Protein AF-A0A2B4RH38-F1 (afdb_monomer)

Nearest PDB structures (foldseek):
  4hkq-assembly1_A  TM=5.814E-01  e=1.220E-14  Xenotropic MuLV-related virus VP62
  4ol8-assembly1_A  TM=5.987E-01  e=1.628E-13  Saccharomyces cerevisiae
  4ol8-assembly2_E  TM=6.046E-01  e=6.753E-13  Saccharomyces cerevisiae
  6oun-assembly1_A  TM=4.921E-01  e=3.209E-11  Human immunodeficiency virus type 1 BH10
  1pvp-assembly1_A-2  TM=5.878E-01  e=5.725E-06  Punavirus P1

InterPro domains:
  IPR000477 Reverse transcriptase domain [PF00078] (23-155)
  IPR000477 Reverse transcriptase domain [PS50878] (1-155)
  IPR011010 DNA breaking-rejoining enzyme, catalytic core [SSF56349] (551-700)
  IPR013762 Integrase-like, catalytic domain superfamily [G3DSA:1.10.443.10] (533-705)
  IPR036397 Ribonuclease H superfamily [G3DSA:3.30.420.10] (269-385)
  IPR043128 Reverse transcriptase/Diguanylate cyclase domain [G3DSA:3.30.70.270] (24-152)
  IPR043502 DNA/RNA polymerase superfamily [SSF56672] (2-373)
  IPR052055 Hepadnavirus polymerase/reverse transcriptase [PTHR33050] (3-422)

Mean predicted aligned error: 22.59 Å

Sequence (936 aa):
MTLNLKGSNTFASYHHFKMDTFQTAIKLIRPGCLMASVDLKDAYYSISIATEDRKYLMFTWQGSYYQFTCLPNGLSCAPRIFTKILKPIYGHLRTLGHTCMGHIDDSLLIAQSYSECAANINDTVDLFTKLGFKAHPEKSILTPTHEIEFVGFIINSLSMSVRLSAVKAAKVHEACKNILNRKHITVRGVAQVIGLLVSSPPAVHYGELYFRKLEVNKTNALRKNRGHFDAEMTLSEESKSELLWWRSNVNHAQRSLVLRKPHLFLTMDATLLGWGAVSNGKETGGQWSSEEQSFHINYLEMKAILLGLQSLCRDAHDTHICIESDNTTAVSYLNAMGGVKSEHCHNMAIQIWELCVSKNIWISARHIPGSQNTQVDTASRLFKDSVEWSLSTEVFQSILTHWEPFHIDMFASRLDYKVKERMYEAKLQKSSCVPGQILSSSSTNLISRPGSNCCEWKVNPYDPPLNKVLDFLTSLYDKGRTYDAINTAKSAVSAITEPKNGLTLGNQPLISRFMKGIFRNRSPCPCYESTCDVQVVLSYLSSFASPSQLDLRNLTHKLAVLIALVSAQRTQSIHLLDLQFMKPSNDTVKFVIPTHIKRSRPGYKTPTIILKAYPTDPGLCVINHLNEYLKKTRSLRGEENKLFVSYVQPHRGISKDTIARWIPTVMLKAGLDITKFKPHSTRLAATSKATQACVPIQDILKQAVLFHHHCIRDPIRLLAHGYISANFVFHQFELAGNYSTNKPEVFEVSAVTEPNLPRNRLRVSTGREDDKNSAENTGLTQVPAPSDFGAFLEGIQNTLPDLSQATKNQMAAFQSLHNDILIGTGQYDDNQEESTENPNTVDTACVVSALFNTSTSGDGTIPHDQESSDTEPTVDLLDSLTQAFISSEKKSPAIATKIADLVDNIIKIIKFKFIPRSFYKNIQLCLARNIKSKIK

Foldseek 3Di:
DADPCVPVQVVPDDDDDDAQDVVNVLVLFAAQKWKWKWFWPPQQLLAFDDPVCQVSQWDDDPNDIDTRRTGHDPRNCSQVVQRVVCVVVVVVLVVVVWDWHDGRRMIMTIDNDQVSRLVSLVSSCVSCVVVVIDTDVVQIGNHIDQWDDDPQWIAHNNQQKIAGHPVLLVVLLVLLVVVLPDPWDFLLSLVVNLVSLVVGCVFAPVSLLQCQQSVLQSVVVCVVVVNDRRDTGDHDPSNNVSSVVSNVRRNPTMDHSPPADAPKEKEKDADLFKIKIDIPRDIAMAGDAPVRSPDDRLLRRLVNLVVSCVPVVVVPALGEYEYEYQPPSLQVQLQSLAHNPDPSSRVSSVSSVVVCVVRNYHYHYDHDHVVVRVVTVCRGPDHPVVQQDADDLVVVVVVVVVDPDDAEAESHDPRHDDHDHYVVCVSVDDPDDDDDDDDDDDDDDPPPDPPVLCVVVVADLQAGDLVSLVVVLVVCVVVVDALVVSLVVLVVSQVRYDADPNHGSCRPPVNVVSSVVRCVVHPDDDLAPDADACVLLVVLQLPDDALLPDQLLNLLLLLLLLLCLQLLEALVVLLQFWQVQWDDDDFKIKGFRPDDDPLDDPPDDTDMAMAGADPVRSSSGSVSSLVSSCVVCVVLQVPAGTSAFDSDPNGHRDDSVVSQVSNVVSCVVSVDDCVNPGSNSSSLNSLQLQVVLVNDVVVSCSSNVHDDPVSYPDPDDDDDDDDDDDPGRPVSPVVVPPDDDDDDDDDDDDDDDDDDDDDDDDDDDDDDDDDDDDDDDDDDDDDDDDPCVVVVVVVVVVCVVVVVVVVVVVVVVVVVLVVVVVVVPDDDDDDDDDDDDDPPPDPVVVVVVVVVVVPPDPDDDDDDDDDDDDDDPPPVVVVVVVVVVVVPPPDDPVSVVSVVVVVVVVVVVVVPDDDDPVVVVVVCVVVVVVVVVVVD

pLDDT: mean 70.45, std 25.57, range [20.47, 98.31]

Solvent-accessible surface area (backbone atoms only — not comparable to full-atom values): 56267 Å² total; per-residue (Å²): 139,83,60,88,34,73,70,60,42,77,74,51,76,85,71,94,78,86,76,61,46,72,76,54,53,60,73,71,64,45,82,59,24,29,33,34,32,46,29,38,47,63,48,52,58,69,40,74,48,60,78,89,56,24,74,78,49,53,48,76,56,98,90,43,81,47,63,46,61,29,42,58,75,67,46,76,54,45,66,56,54,51,48,60,64,49,49,60,54,49,49,52,43,42,74,77,69,39,49,61,50,53,48,84,44,44,30,47,38,45,25,76,45,69,68,54,29,51,49,43,50,49,56,49,54,52,50,38,47,76,70,69,46,45,73,27,74,95,73,23,41,84,63,71,31,47,63,47,79,56,99,63,28,29,41,29,20,74,80,30,33,23,25,50,27,71,71,52,24,51,51,47,33,52,46,36,52,55,56,75,72,42,93,77,43,33,38,46,58,55,51,53,43,49,55,48,57,72,73,38,43,85,11,27,59,73,45,57,56,49,49,44,58,44,53,46,46,45,50,53,41,28,61,75,48,78,64,44,43,83,40,75,53,77,77,54,73,66,32,50,49,23,40,50,50,47,49,73,39,47,86,76,31,51,22,73,67,69,80,71,70,59,81,43,54,40,38,39,29,54,52,76,60,12,20,4,18,35,39,91,92,43,77,47,62,46,73,47,45,79,73,60,46,72,52,59,63,66,42,46,40,44,46,22,50,43,52,33,43,63,64,78,42,55,89,60,53,76,40,32,38,35,36,39,28,56,49,60,64,40,31,49,26,57,66,49,38,19,57,82,87,42,67,67,45,19,56,47,29,44,55,44,48,52,56,28,56,77,34,51,34,46,77,47,50,42,77,42,63,65,90,78,41,56,74,21,54,48,35,20,67,62,73,69,71,91,63,70,81,56,76,55,68,68,59,48,51,59,45,51,76,77,41,80,80,74,65,65,24,77,76,34,52,97,78,47,54,86,38,92,42,33,52,66,42,66,82,73,66,85,93,82,79,80,94,83,85,91,83,89,86,89,82,93,69,90,85,66,64,74,59,56,59,22,61,76,66,74,43,53,76,49,68,59,57,70,65,61,55,48,54,52,57,46,54,41,48,75,70,70,52,51,49,67,60,50,52,47,51,42,49,54,54,32,72,59,30,68,59,58,94,90,33,42,54,59,65,32,70,65,54,45,51,49,53,53,48,46,39,71,80,42,60,80,76,71,98,56,97,66,76,65,70,60,60,53,48,48,59,51,50,48,75,46,71,57,64,88,76,43,54,69,62,59,46,49,48,51,42,56,42,42,50,33,45,62,38,26,48,52,51,68,59,63,50,54,37,34,54,89,40,48,47,79,51,98,60,36,40,36,35,51,35,92,68,86,51,105,80,65,57,94,95,60,79,75,59,66,52,71,48,56,54,39,83,93,43,67,58,70,15,51,44,57,40,48,52,46,50,51,62,73,40,62,86,58,31,83,88,53,49,42,64,58,51,40,84,52,88,76,37,46,62,53,55,46,68,55,52,49,49,45,45,43,53,51,38,43,75,41,72,44,64,56,89,83,46,50,68,70,44,53,26,56,23,38,53,50,52,30,53,76,56,70,47,59,63,70,57,53,27,65,60,45,73,50,92,60,74,88,82,50,88,77,87,86,69,88,92,77,90,80,91,84,84,91,62,79,62,66,66,57,55,68,74,70,72,77,76,78,92,80,84,88,88,88,84,89,84,80,90,84,86,88,84,83,90,84,89,89,86,89,86,89,86,93,80,89,83,85,91,91,84,92,82,84,91,83,88,81,92,81,83,87,72,91,72,60,59,60,62,51,52,53,54,49,62,71,44,47,63,60,51,54,50,52,50,52,55,48,51,54,53,52,51,52,52,52,53,56,56,58,62,74,72,72,86,81,82,90,83,90,84,84,88,77,92,73,101,74,81,75,62,62,67,57,58,55,50,59,60,51,64,79,74,69,83,88,76,92,82,89,82,83,89,85,91,81,83,93,79,82,83,72,60,62,62,55,53,53,54,47,54,61,51,67,72,42,80,85,56,62,71,71,56,59,51,56,50,50,54,52,53,54,48,52,55,49,58,69,70,70,63,95,70,66,75,74,59,57,55,54,55,51,55,51,53,58,45,57,55,57,66,74,76,102

Structure (mmCIF, N/CA/C/O backbone):
data_AF-A0A2B4RH38-F1
#
_entry.id   AF-A0A2B4RH38-F1
#
loop_
_atom_site.group_PDB
_atom_site.id
_atom_site.type_symbol
_atom_site.label_atom_id
_atom_site.label_alt_id
_atom_site.label_comp_id
_atom_site.label_asym_id
_atom_site.label_entity_id
_atom_site.label_seq_id
_atom_site.pdbx_PDB_ins_code
_atom_site.Cartn_x
_atom_site.Cartn_y
_atom_site.Cartn_z
_atom_site.occupancy
_atom_site.B_iso_or_equiv
_atom_site.auth_seq_id
_atom_site.auth_comp_id
_atom_site.auth_asym_id
_atom_site.auth_atom_id
_atom_site.pdbx_PDB_model_num
ATOM 1 N N . MET A 1 1 ? 14.501 -17.212 -34.154 1.00 63.09 1 MET A N 1
ATOM 2 C CA . MET A 1 1 ? 14.781 -18.597 -33.708 1.00 63.09 1 MET A CA 1
ATOM 3 C C . MET A 1 1 ? 14.982 -18.579 -32.200 1.00 63.09 1 MET A C 1
ATOM 5 O O . MET A 1 1 ? 15.716 -17.717 -31.736 1.00 63.09 1 MET A O 1
ATOM 9 N N . THR A 1 2 ? 14.351 -19.484 -31.448 1.00 64.50 2 THR A N 1
ATOM 10 C CA . THR A 1 2 ? 14.460 -19.529 -29.977 1.00 64.50 2 THR A CA 1
ATOM 11 C C . THR A 1 2 ? 15.023 -20.877 -29.553 1.00 64.50 2 THR A C 1
ATOM 13 O O . THR A 1 2 ? 14.398 -21.902 -29.814 1.00 64.50 2 THR A O 1
ATOM 16 N N . LEU A 1 3 ? 16.197 -20.887 -28.918 1.00 80.25 3 LEU A N 1
ATOM 17 C CA . LEU A 1 3 ? 16.844 -22.122 -28.479 1.00 80.25 3 LEU A CA 1
ATOM 18 C C . LEU A 1 3 ? 16.365 -22.519 -27.074 1.00 80.25 3 LEU A C 1
ATOM 20 O O . LEU A 1 3 ? 16.267 -21.676 -26.182 1.00 80.25 3 LEU A O 1
ATOM 24 N N . ASN A 1 4 ? 16.093 -23.807 -26.844 1.00 84.06 4 ASN A N 1
ATOM 25 C CA . ASN A 1 4 ? 15.709 -24.301 -25.520 1.00 84.06 4 ASN A CA 1
ATOM 26 C C . ASN A 1 4 ? 16.943 -24.507 -24.624 1.00 84.06 4 ASN A C 1
ATOM 28 O O . ASN A 1 4 ? 17.390 -25.627 -24.400 1.00 84.06 4 ASN A O 1
ATOM 32 N N . LEU A 1 5 ? 17.471 -23.413 -24.076 1.00 87.94 5 LEU A N 1
ATOM 33 C CA . LEU A 1 5 ? 18.654 -23.413 -23.207 1.00 87.94 5 LEU A CA 1
ATOM 34 C C . LEU A 1 5 ? 18.380 -23.855 -21.756 1.00 87.94 5 LEU A C 1
ATOM 36 O O . LEU A 1 5 ? 19.245 -23.688 -20.903 1.00 87.94 5 LEU A O 1
ATOM 40 N N . LYS A 1 6 ? 17.210 -24.431 -21.431 1.00 86.19 6 LYS A N 1
ATOM 41 C CA . LYS A 1 6 ? 16.868 -24.823 -20.046 1.00 86.19 6 LYS A CA 1
ATOM 42 C C . LYS A 1 6 ? 17.888 -25.776 -19.412 1.00 86.19 6 LYS A C 1
ATOM 44 O O . LYS A 1 6 ? 18.183 -25.608 -18.236 1.00 86.19 6 LYS A O 1
ATOM 49 N N . GLY A 1 7 ? 18.411 -26.732 -20.185 1.00 84.88 7 GLY A N 1
ATOM 50 C CA . GLY A 1 7 ? 19.472 -27.639 -19.735 1.00 84.88 7 GLY A CA 1
ATOM 51 C C . GLY A 1 7 ? 20.796 -26.904 -19.533 1.00 84.88 7 GLY A C 1
ATOM 52 O O . GLY A 1 7 ? 21.316 -26.869 -18.429 1.00 84.88 7 GLY A O 1
ATOM 53 N N . SER A 1 8 ? 21.306 -26.227 -20.564 1.00 85.19 8 SER A N 1
ATOM 54 C CA . SER A 1 8 ? 22.574 -25.481 -20.485 1.00 85.19 8 SER A CA 1
ATOM 55 C C . SER A 1 8 ? 22.582 -24.418 -19.374 1.00 85.19 8 SER A C 1
ATOM 57 O O . SER A 1 8 ? 23.600 -24.200 -18.719 1.00 85.19 8 SER A O 1
ATOM 59 N N . ASN A 1 9 ? 21.432 -23.792 -19.102 1.00 90.44 9 ASN A N 1
ATOM 60 C CA . ASN A 1 9 ? 21.273 -22.776 -18.064 1.00 90.44 9 ASN A CA 1
ATOM 61 C C . ASN A 1 9 ? 21.484 -23.298 -16.630 1.00 90.44 9 ASN A C 1
ATOM 63 O O . ASN A 1 9 ? 21.669 -22.462 -15.749 1.00 90.44 9 ASN A O 1
ATOM 67 N N . THR A 1 10 ? 21.483 -24.615 -16.368 1.00 89.62 10 THR A N 1
ATOM 68 C CA . THR A 1 10 ? 21.840 -25.148 -15.035 1.00 89.62 10 THR A CA 1
ATOM 69 C C . THR A 1 10 ? 23.343 -25.100 -14.763 1.00 89.62 10 THR A C 1
ATOM 71 O O . THR A 1 10 ? 23.747 -25.142 -13.606 1.00 89.62 10 THR A O 1
ATOM 74 N N . PHE A 1 11 ? 24.165 -24.997 -15.811 1.00 88.12 11 PHE A N 1
ATOM 75 C CA . PHE A 1 11 ? 25.626 -24.894 -15.724 1.00 88.12 11 PHE A CA 1
ATOM 76 C C . PHE A 1 11 ? 26.123 -23.444 -15.848 1.00 88.12 11 PHE A C 1
ATOM 78 O O . PHE A 1 11 ? 27.239 -23.126 -15.445 1.00 88.12 11 PHE A O 1
ATOM 85 N N . ALA A 1 12 ? 25.292 -22.543 -16.378 1.00 86.31 12 ALA A N 1
ATOM 86 C CA . ALA A 1 12 ? 25.598 -21.121 -16.465 1.00 86.31 12 ALA A CA 1
ATOM 87 C C . ALA A 1 12 ? 25.509 -20.451 -15.080 1.00 86.31 12 ALA A C 1
ATOM 89 O O . ALA A 1 12 ? 24.447 -20.417 -14.457 1.00 86.31 12 ALA A O 1
ATOM 90 N N . SER A 1 13 ? 26.622 -19.880 -14.607 1.00 84.81 13 SER A N 1
ATOM 91 C CA . SER A 1 13 ? 26.714 -19.313 -13.257 1.00 84.81 13 SER A CA 1
ATOM 92 C C . SER A 1 13 ? 25.780 -18.110 -13.050 1.00 84.81 13 SER A C 1
ATOM 94 O O . SER A 1 13 ? 25.983 -17.018 -13.601 1.00 84.81 13 SER A O 1
ATOM 96 N N . TYR A 1 14 ? 24.751 -18.300 -12.219 1.00 86.75 14 TYR A N 1
ATOM 97 C CA . TYR A 1 14 ? 23.811 -17.246 -11.854 1.00 86.75 14 TYR A CA 1
ATOM 98 C C . TYR A 1 14 ? 24.455 -16.241 -10.896 1.00 86.75 14 TYR A C 1
ATOM 100 O O . TYR A 1 14 ? 24.855 -16.566 -9.781 1.00 86.75 14 TYR A O 1
ATOM 108 N N . HIS A 1 15 ? 24.473 -14.980 -11.316 1.00 89.19 15 HIS A N 1
ATOM 109 C CA . HIS A 1 15 ? 24.967 -13.866 -10.523 1.00 89.19 15 HIS A CA 1
ATOM 110 C C . HIS A 1 15 ? 23.851 -12.837 -10.352 1.00 89.19 15 HIS A C 1
ATOM 112 O O . HIS A 1 15 ? 23.336 -12.312 -11.343 1.00 89.19 15 HIS A O 1
ATOM 118 N N . HIS A 1 16 ? 23.512 -12.493 -9.108 1.00 89.19 16 HIS A N 1
ATOM 119 C CA . HIS A 1 16 ? 22.522 -11.452 -8.847 1.00 89.19 16 HIS A CA 1
ATOM 120 C C . HIS A 1 16 ? 22.969 -10.094 -9.419 1.00 89.19 16 HIS A C 1
ATOM 122 O O . HIS A 1 16 ? 24.132 -9.694 -9.317 1.00 89.19 16 HIS A O 1
ATOM 128 N N . PHE A 1 17 ? 22.031 -9.369 -10.023 1.00 89.81 17 PHE A N 1
ATOM 129 C CA . PHE A 1 17 ? 22.244 -8.030 -10.557 1.00 89.81 17 PHE A CA 1
ATOM 130 C C . PHE A 1 17 ? 20.929 -7.244 -10.549 1.00 89.81 17 PHE A C 1
ATOM 132 O O . PHE A 1 17 ? 19.845 -7.821 -10.567 1.00 89.81 17 PHE A O 1
ATOM 139 N N . LYS A 1 18 ? 21.032 -5.911 -10.531 1.00 87.69 18 LYS A N 1
ATOM 140 C CA . LYS A 1 18 ? 19.884 -5.002 -10.627 1.00 87.69 18 LYS A CA 1
ATOM 141 C C . LYS A 1 18 ? 19.840 -4.370 -12.017 1.00 87.69 18 LYS A C 1
ATOM 143 O O . LYS A 1 18 ? 20.806 -3.707 -12.414 1.00 87.69 18 LYS A O 1
ATOM 148 N N . MET A 1 19 ? 18.737 -4.582 -12.725 1.00 88.94 19 MET A N 1
ATOM 149 C CA . MET A 1 19 ? 18.365 -3.845 -13.936 1.00 88.94 19 MET A CA 1
ATOM 150 C C . MET A 1 19 ? 17.649 -2.553 -13.552 1.00 88.94 19 MET A C 1
ATOM 152 O O . MET A 1 19 ? 17.048 -2.478 -12.478 1.00 88.94 19 MET A O 1
ATOM 156 N N . ASP A 1 20 ? 17.689 -1.561 -14.435 1.00 89.12 20 ASP A N 1
ATOM 157 C CA . ASP A 1 20 ? 16.725 -0.470 -14.372 1.00 89.12 20 ASP A CA 1
ATOM 158 C C . ASP A 1 20 ? 15.338 -0.997 -14.762 1.00 89.12 20 ASP A C 1
ATOM 160 O O . ASP A 1 20 ? 15.205 -1.962 -15.517 1.00 89.12 20 ASP A O 1
ATOM 164 N N . THR A 1 21 ? 14.293 -0.418 -14.178 1.00 90.50 21 THR A N 1
ATOM 165 C CA . THR A 1 21 ? 12.917 -0.934 -14.259 1.00 90.50 21 THR A CA 1
ATOM 166 C C . THR A 1 21 ? 11.968 0.149 -14.745 1.00 90.50 21 THR A C 1
ATOM 168 O O . THR A 1 21 ? 12.302 1.334 -14.722 1.00 90.50 21 THR A O 1
ATOM 171 N N . PHE A 1 22 ? 10.742 -0.225 -15.100 1.00 91.25 22 PHE A N 1
ATOM 172 C CA . PHE A 1 22 ? 9.699 0.751 -15.406 1.00 91.25 22 PHE A CA 1
ATOM 173 C C . PHE A 1 22 ? 9.416 1.710 -14.223 1.00 91.25 22 PHE A C 1
ATOM 175 O O . PHE A 1 22 ? 9.208 2.905 -14.418 1.00 91.25 22 PHE A O 1
ATOM 182 N N . GLN A 1 23 ? 9.535 1.241 -12.974 1.00 89.38 23 GLN A N 1
ATOM 183 C CA . GLN A 1 23 ? 9.500 2.101 -11.782 1.00 89.38 23 GLN A CA 1
ATOM 184 C C . GLN A 1 23 ? 10.708 3.048 -11.666 1.00 89.38 23 GLN A C 1
ATOM 186 O O . GLN A 1 23 ? 10.610 4.057 -10.968 1.00 89.38 23 GLN A O 1
ATOM 191 N N . THR A 1 24 ? 11.842 2.749 -12.310 1.00 90.25 24 THR A N 1
ATOM 192 C CA . THR A 1 24 ? 12.946 3.710 -12.471 1.00 90.25 24 THR A CA 1
ATOM 193 C C . THR A 1 24 ? 12.551 4.785 -13.484 1.00 90.25 24 THR A C 1
ATOM 195 O O . THR A 1 24 ? 12.683 5.964 -13.171 1.00 90.25 24 THR A O 1
ATOM 198 N N . ALA A 1 25 ? 11.991 4.392 -14.636 1.00 92.56 25 ALA A N 1
ATOM 199 C CA . ALA A 1 25 ? 11.556 5.314 -15.691 1.00 92.56 25 ALA A CA 1
ATOM 200 C C . ALA A 1 25 ? 10.551 6.350 -15.180 1.00 92.56 25 ALA A C 1
ATOM 202 O O . ALA A 1 25 ? 10.791 7.547 -15.313 1.00 92.56 25 ALA A O 1
ATOM 203 N N . ILE A 1 26 ? 9.495 5.902 -14.490 1.00 91.88 26 ILE A N 1
ATOM 204 C CA . ILE A 1 26 ? 8.475 6.778 -13.890 1.00 91.88 26 ILE A CA 1
ATOM 205 C C . ILE A 1 26 ? 9.091 7.890 -13.021 1.00 91.88 26 ILE A C 1
ATOM 207 O O . ILE A 1 26 ? 8.614 9.020 -13.049 1.00 91.88 26 ILE A O 1
ATOM 211 N N . LYS A 1 27 ? 10.157 7.599 -12.263 1.00 91.31 27 LYS A N 1
ATOM 212 C CA . LYS A 1 27 ? 10.801 8.574 -11.361 1.00 91.31 27 LYS A CA 1
ATOM 213 C C . LYS A 1 27 ? 11.591 9.664 -12.090 1.00 91.31 27 LYS A C 1
ATOM 215 O O . LYS A 1 27 ? 11.945 10.657 -11.459 1.00 91.31 27 LYS A O 1
ATOM 220 N N . LEU A 1 28 ? 11.899 9.470 -13.372 1.00 92.75 28 LEU A N 1
ATOM 221 C CA . LEU A 1 28 ? 12.581 10.457 -14.209 1.00 92.75 28 LEU A CA 1
ATOM 222 C C . LEU A 1 28 ? 11.594 11.384 -14.939 1.00 92.75 28 LEU A C 1
ATOM 224 O O . LEU A 1 28 ? 11.983 12.483 -15.333 1.00 92.75 28 LEU A O 1
ATOM 228 N N . ILE A 1 29 ? 10.332 10.965 -15.102 1.00 94.81 29 ILE A N 1
ATOM 229 C CA . ILE A 1 29 ? 9.295 11.739 -15.797 1.00 94.81 29 ILE A CA 1
ATOM 230 C C . ILE A 1 29 ? 8.961 13.008 -15.009 1.00 94.81 29 ILE A C 1
ATOM 232 O O . ILE A 1 29 ? 8.762 12.977 -13.792 1.00 94.81 29 ILE A O 1
ATOM 236 N N . ARG A 1 30 ? 8.862 14.135 -15.718 1.00 93.88 30 ARG A N 1
ATOM 237 C CA . ARG A 1 30 ? 8.440 15.432 -15.172 1.00 93.88 30 ARG A CA 1
ATOM 238 C C . ARG A 1 30 ? 7.243 15.967 -15.965 1.00 93.88 30 ARG A C 1
ATOM 240 O O . ARG A 1 30 ? 7.146 15.658 -17.152 1.00 93.88 30 ARG A O 1
ATOM 247 N N . PRO A 1 31 ? 6.362 16.784 -15.356 1.00 95.19 31 PRO A N 1
ATOM 248 C CA . PRO A 1 31 ? 5.255 17.408 -16.075 1.00 95.19 31 PRO A CA 1
ATOM 249 C C . PRO A 1 31 ? 5.747 18.143 -17.325 1.00 95.19 31 PRO A C 1
ATOM 251 O O . PRO A 1 31 ? 6.693 18.923 -17.247 1.00 95.19 31 PRO A O 1
ATOM 254 N N . GLY A 1 32 ? 5.134 17.857 -18.473 1.00 96.12 32 GLY A N 1
ATOM 255 C CA . GLY A 1 32 ? 5.470 18.473 -19.758 1.00 96.12 32 GLY A CA 1
ATOM 256 C C . GLY A 1 32 ? 6.813 18.065 -20.376 1.00 96.12 32 GLY A C 1
ATOM 257 O O . GLY A 1 32 ? 7.167 18.617 -21.413 1.00 96.12 32 GLY A O 1
ATOM 258 N N . CYS A 1 33 ? 7.565 17.111 -19.811 1.00 97.12 33 CYS A N 1
ATOM 259 C CA . CYS A 1 33 ? 8.836 16.690 -20.413 1.00 97.12 33 CYS A CA 1
ATOM 260 C C . CYS A 1 33 ? 8.640 16.065 -21.803 1.00 97.12 33 CYS A C 1
ATOM 262 O O . CYS A 1 33 ? 7.618 15.426 -22.072 1.00 97.12 33 CYS A O 1
ATOM 264 N N . LEU A 1 34 ? 9.646 16.200 -22.664 1.00 98.31 34 LEU A N 1
ATOM 265 C CA . LEU A 1 34 ? 9.727 15.464 -23.922 1.00 98.31 34 LEU A CA 1
ATOM 266 C C . LEU A 1 34 ? 10.531 14.181 -23.723 1.00 98.31 34 LEU A C 1
ATOM 268 O O . LEU A 1 34 ? 11.481 14.135 -22.936 1.00 98.31 34 LEU A O 1
ATOM 272 N N . MET A 1 35 ? 10.114 13.138 -24.427 1.00 98.31 35 MET A N 1
ATOM 273 C CA . MET A 1 35 ? 10.646 11.786 -24.340 1.00 98.31 35 MET A CA 1
ATOM 274 C C . MET A 1 35 ? 10.965 11.257 -25.736 1.00 98.31 35 MET A C 1
ATOM 276 O O . MET A 1 35 ? 10.289 11.591 -26.707 1.00 98.31 35 MET A O 1
ATOM 280 N N . ALA A 1 36 ? 11.971 10.397 -25.812 1.00 97.81 36 ALA A N 1
ATOM 281 C CA . ALA A 1 36 ? 12.338 9.640 -27.001 1.00 97.81 36 ALA A CA 1
ATOM 282 C C . ALA A 1 36 ? 12.834 8.248 -26.590 1.00 97.81 36 ALA A C 1
ATOM 284 O O . ALA A 1 36 ? 13.205 8.030 -25.432 1.00 97.81 36 ALA A O 1
ATOM 285 N N . SER A 1 37 ? 12.835 7.296 -27.520 1.00 96.75 37 SER A N 1
ATOM 286 C CA . SER A 1 37 ? 13.282 5.928 -27.251 1.00 96.75 37 SER A CA 1
ATOM 287 C C . SER A 1 37 ? 14.147 5.383 -28.378 1.00 96.75 37 SER A C 1
ATOM 289 O O . SER A 1 37 ? 13.888 5.644 -29.550 1.00 96.75 37 SER A O 1
ATOM 291 N N . VAL A 1 38 ? 15.179 4.624 -28.008 1.00 96.12 38 VAL A N 1
ATOM 292 C CA . VAL A 1 38 ? 16.101 3.958 -28.936 1.00 96.12 38 VAL A CA 1
ATOM 293 C C . VAL A 1 38 ? 16.087 2.462 -28.620 1.00 96.12 38 VAL A C 1
ATOM 295 O O . VAL A 1 38 ? 16.611 2.058 -27.582 1.00 96.12 38 VAL A O 1
ATOM 298 N N . ASP A 1 39 ? 15.474 1.667 -29.501 1.00 94.50 39 ASP A N 1
ATOM 299 C CA . ASP A 1 39 ? 15.497 0.193 -29.480 1.00 94.50 39 ASP A CA 1
ATOM 300 C C . ASP A 1 39 ? 16.807 -0.276 -30.126 1.00 94.50 39 ASP A C 1
ATOM 302 O O . ASP A 1 39 ? 17.185 0.199 -31.204 1.00 94.50 39 ASP A O 1
ATOM 306 N N . LEU A 1 40 ? 17.531 -1.181 -29.466 1.00 92.94 40 LEU A N 1
ATOM 307 C CA . LEU A 1 40 ? 18.751 -1.775 -30.011 1.00 92.94 40 LEU A CA 1
ATOM 308 C C . LEU A 1 40 ? 18.429 -3.035 -30.824 1.00 92.94 40 LEU A C 1
ATOM 310 O O . LEU A 1 40 ? 18.139 -4.104 -30.280 1.00 92.94 40 LEU A O 1
ATOM 314 N N . LYS A 1 41 ? 18.585 -2.935 -32.149 1.00 89.69 41 LYS A N 1
ATOM 315 C CA . LYS A 1 41 ? 18.411 -4.064 -33.061 1.00 89.69 41 LYS A CA 1
ATOM 316 C C . LYS A 1 41 ? 19.412 -5.168 -32.728 1.00 89.69 41 LYS A C 1
ATOM 318 O O . LYS A 1 41 ? 20.616 -4.930 -32.675 1.00 89.69 41 LYS A O 1
ATOM 323 N N . ASP A 1 42 ? 18.901 -6.390 -32.570 1.00 85.69 42 ASP A N 1
ATOM 324 C CA . ASP A 1 42 ? 19.710 -7.590 -32.335 1.00 85.69 42 ASP A CA 1
ATOM 325 C C . ASP A 1 42 ? 20.663 -7.440 -31.123 1.00 85.69 42 ASP A C 1
ATOM 327 O O . ASP A 1 42 ? 21.797 -7.923 -31.122 1.00 85.69 42 ASP A O 1
ATOM 331 N N . ALA A 1 43 ? 20.178 -6.767 -30.070 1.00 86.69 43 ALA A N 1
ATOM 332 C CA . ALA A 1 43 ? 20.906 -6.378 -28.862 1.00 86.69 43 ALA A CA 1
ATOM 333 C C . ALA A 1 43 ? 21.900 -7.431 -28.332 1.00 86.69 43 ALA A C 1
ATOM 335 O O . ALA A 1 43 ? 23.107 -7.191 -28.312 1.00 86.69 43 ALA A O 1
ATOM 336 N N . TYR A 1 44 ? 21.435 -8.626 -27.951 1.00 90.94 44 TYR A N 1
ATOM 337 C CA . TYR A 1 44 ? 22.326 -9.682 -27.447 1.00 90.94 44 TYR A CA 1
ATOM 338 C C . TYR A 1 44 ? 23.300 -10.205 -28.512 1.00 90.94 44 TYR A C 1
ATOM 340 O O . TYR A 1 44 ? 24.459 -10.474 -28.197 1.00 90.94 44 TYR A O 1
ATOM 348 N N . TYR A 1 45 ? 22.886 -10.269 -29.780 1.00 91.00 45 TYR A N 1
ATOM 349 C CA . TYR A 1 45 ? 23.757 -10.706 -30.872 1.00 91.00 45 TYR A CA 1
ATOM 350 C C . TYR A 1 45 ? 24.884 -9.706 -31.186 1.00 91.00 45 TYR A C 1
ATOM 352 O O . TYR A 1 45 ? 25.863 -10.087 -31.825 1.00 91.00 45 TYR A O 1
ATOM 360 N N . SER A 1 46 ? 24.800 -8.469 -30.681 1.00 90.19 46 SER A N 1
ATOM 361 C CA . SER A 1 46 ? 25.898 -7.490 -30.727 1.00 90.19 46 SER A CA 1
ATOM 362 C C . SER A 1 46 ? 27.062 -7.846 -29.787 1.00 90.19 46 SER A C 1
ATOM 364 O O . SER A 1 46 ? 28.162 -7.326 -29.949 1.00 90.19 46 SER A O 1
ATOM 366 N N . ILE A 1 47 ? 26.857 -8.737 -28.806 1.00 92.06 47 ILE A N 1
ATOM 367 C CA . ILE A 1 47 ? 27.891 -9.142 -27.845 1.00 92.06 47 ILE A CA 1
ATOM 368 C C . ILE A 1 47 ? 28.462 -10.508 -28.228 1.00 92.06 47 ILE A C 1
ATOM 370 O O . ILE A 1 47 ? 27.765 -11.523 -28.175 1.00 92.06 47 ILE A O 1
ATOM 374 N N . SER A 1 48 ? 29.750 -10.538 -28.572 1.00 93.06 48 SER A N 1
ATOM 375 C CA . SER A 1 48 ? 30.478 -11.773 -28.891 1.00 93.06 48 SER A CA 1
ATOM 376 C C . SER A 1 48 ? 30.670 -12.676 -27.668 1.00 93.06 48 SER A C 1
ATOM 378 O O . SER A 1 48 ? 30.839 -12.203 -26.547 1.00 93.06 48 SER A O 1
ATOM 380 N N . ILE A 1 49 ? 30.698 -13.988 -27.905 1.00 93.19 49 ILE A N 1
ATOM 381 C CA . ILE A 1 49 ? 31.044 -15.013 -26.913 1.00 93.19 49 ILE A CA 1
ATOM 382 C C . ILE A 1 49 ? 32.505 -15.426 -27.097 1.00 93.19 49 ILE A C 1
ATOM 384 O O . ILE A 1 49 ? 32.970 -15.577 -28.236 1.00 93.19 49 ILE A O 1
ATOM 388 N N . ALA A 1 50 ? 33.197 -15.629 -25.973 1.00 93.44 50 ALA A N 1
ATOM 389 C CA . ALA A 1 50 ? 34.553 -16.165 -25.905 1.00 93.44 50 ALA A CA 1
ATOM 390 C C . ALA A 1 50 ? 34.650 -17.488 -26.686 1.00 93.44 50 ALA A C 1
ATOM 392 O O . ALA A 1 50 ? 33.760 -18.336 -26.606 1.00 93.44 50 ALA A O 1
ATOM 393 N N . THR A 1 51 ? 35.680 -17.648 -27.514 1.00 95.06 51 THR A N 1
ATOM 394 C CA . THR A 1 51 ? 35.761 -18.736 -28.506 1.00 95.06 51 THR A CA 1
ATOM 395 C C . THR A 1 51 ? 35.717 -20.122 -27.851 1.00 95.06 51 THR A C 1
ATOM 397 O O . THR A 1 51 ? 35.077 -21.035 -28.371 1.00 95.06 51 THR A O 1
ATOM 400 N N . GLU A 1 52 ? 36.320 -20.240 -26.673 1.00 94.88 52 GLU A N 1
ATOM 401 C CA . GLU A 1 52 ? 36.359 -21.400 -25.789 1.00 94.88 52 GLU A CA 1
ATOM 402 C C . GLU A 1 52 ? 34.981 -21.856 -25.267 1.00 94.88 52 GLU A C 1
ATOM 404 O O . GLU A 1 52 ? 34.798 -23.054 -25.027 1.00 94.88 52 GLU A O 1
ATOM 409 N N . ASP A 1 53 ? 34.010 -20.940 -25.156 1.00 91.44 53 ASP A N 1
ATOM 410 C CA . ASP A 1 53 ? 32.668 -21.193 -24.611 1.00 91.44 53 ASP A CA 1
ATOM 411 C C . ASP A 1 53 ? 31.622 -21.526 -25.687 1.00 91.44 53 ASP A C 1
ATOM 413 O O . ASP A 1 53 ? 30.586 -22.128 -25.390 1.00 91.44 53 ASP A O 1
ATOM 417 N N . ARG A 1 54 ? 31.880 -21.186 -26.959 1.00 92.94 54 ARG A N 1
ATOM 418 C CA . ARG A 1 54 ? 30.924 -21.375 -28.077 1.00 92.94 54 ARG A CA 1
ATOM 419 C C . ARG A 1 54 ? 30.468 -22.826 -28.236 1.00 92.94 54 ARG A C 1
ATOM 421 O O . ARG A 1 54 ? 29.311 -23.076 -28.573 1.00 92.94 54 ARG A O 1
ATOM 428 N N . LYS A 1 55 ? 31.347 -23.778 -27.907 1.00 92.00 55 LYS A N 1
ATOM 429 C CA . LYS A 1 55 ? 31.077 -25.226 -27.913 1.00 92.00 55 LYS A CA 1
ATOM 430 C C . LYS A 1 55 ? 29.901 -25.640 -27.014 1.00 92.00 55 LYS A C 1
ATOM 432 O O . LYS A 1 55 ? 29.221 -26.610 -27.329 1.00 92.00 55 LYS A O 1
ATOM 437 N N . TYR A 1 56 ? 29.616 -24.897 -25.939 1.00 89.62 56 TYR A N 1
ATOM 438 C CA . TYR A 1 56 ? 28.487 -25.168 -25.033 1.00 89.62 56 TYR A CA 1
ATOM 439 C C . TYR A 1 56 ? 27.139 -24.642 -25.559 1.00 89.62 56 TYR A C 1
ATOM 441 O O . TYR A 1 56 ? 26.090 -24.918 -24.976 1.00 89.62 56 TYR A O 1
ATOM 449 N N . LEU A 1 57 ? 27.164 -23.879 -26.656 1.00 91.31 57 LEU A N 1
ATOM 450 C CA . LEU A 1 57 ? 26.004 -23.269 -27.312 1.00 91.31 57 LEU A CA 1
ATOM 451 C C . LEU A 1 57 ? 25.845 -23.784 -28.750 1.00 91.31 57 LEU A C 1
ATOM 453 O O . LEU A 1 57 ? 25.322 -23.087 -29.626 1.00 91.31 57 LEU A O 1
ATOM 457 N N . MET A 1 58 ? 26.315 -25.010 -28.984 1.00 91.75 58 MET A N 1
ATOM 458 C CA . MET A 1 58 ? 26.089 -25.753 -30.213 1.00 91.75 58 MET A CA 1
ATOM 459 C C . MET A 1 58 ? 24.662 -26.319 -30.248 1.00 91.75 58 MET A C 1
ATOM 461 O O . MET A 1 58 ? 24.121 -26.747 -29.229 1.00 91.75 58 MET A O 1
ATOM 465 N N . PHE A 1 59 ? 24.049 -26.332 -31.427 1.00 90.44 59 PHE A N 1
ATOM 466 C CA . PHE A 1 59 ? 22.735 -26.914 -31.677 1.00 90.44 59 PHE A CA 1
ATOM 467 C C . PHE A 1 59 ? 22.668 -27.529 -33.076 1.00 90.44 59 PHE A C 1
ATOM 469 O O . PHE A 1 59 ? 23.437 -27.166 -33.965 1.00 90.44 59 PHE A O 1
ATOM 476 N N . THR A 1 60 ? 21.731 -28.452 -33.279 1.00 92.56 60 THR A N 1
ATOM 477 C CA . THR A 1 60 ? 21.456 -29.051 -34.587 1.00 92.56 60 THR A CA 1
ATOM 478 C C . THR A 1 60 ? 20.198 -28.454 -35.212 1.00 92.56 60 THR A C 1
ATOM 480 O O . THR A 1 60 ? 19.202 -28.200 -34.532 1.00 92.56 60 THR A O 1
ATOM 483 N N . TRP A 1 61 ? 20.227 -28.240 -36.525 1.00 91.19 61 TRP A N 1
ATOM 484 C CA . TRP A 1 61 ? 19.065 -27.842 -37.317 1.00 91.19 61 TRP A CA 1
ATOM 485 C C . TRP A 1 61 ? 19.166 -28.470 -38.710 1.00 91.19 61 TRP A C 1
ATOM 487 O O . TRP A 1 61 ? 20.204 -28.373 -39.356 1.00 91.19 61 TRP A O 1
ATOM 497 N N . GLN A 1 62 ? 18.108 -29.166 -39.143 1.00 93.62 62 GLN A N 1
ATOM 498 C CA . GLN A 1 62 ? 18.066 -29.920 -40.411 1.00 93.62 62 GLN A CA 1
ATOM 499 C C . GLN A 1 62 ? 19.295 -30.830 -40.653 1.00 93.62 62 GLN A C 1
ATOM 501 O O . GLN A 1 62 ? 19.802 -30.928 -41.763 1.00 93.62 62 GLN A O 1
ATOM 506 N N . GLY A 1 63 ? 19.798 -31.488 -39.600 1.00 93.19 63 GLY A N 1
ATOM 507 C CA . GLY A 1 63 ? 20.973 -32.373 -39.672 1.00 93.19 63 GLY A CA 1
ATOM 508 C C . GLY A 1 63 ? 22.335 -31.663 -39.642 1.00 93.19 63 GLY A C 1
ATOM 509 O O . GLY A 1 63 ? 23.343 -32.320 -39.402 1.00 93.19 63 GLY A O 1
ATOM 510 N N . SER A 1 64 ? 22.374 -30.339 -39.797 1.00 95.75 64 SER A N 1
ATOM 511 C CA . SER A 1 64 ? 23.595 -29.532 -39.698 1.00 95.75 64 SER A CA 1
ATOM 512 C C . SER A 1 64 ? 23.841 -29.044 -38.269 1.00 95.75 64 SER A C 1
ATOM 514 O O . SER A 1 64 ? 22.901 -28.705 -37.545 1.00 95.75 64 SER A O 1
ATOM 516 N N . TYR A 1 65 ? 25.113 -28.976 -37.869 1.00 93.56 65 TYR A N 1
ATOM 517 C CA . TYR A 1 65 ? 25.547 -28.426 -36.582 1.00 93.56 65 TYR A CA 1
ATOM 518 C C . TYR A 1 65 ? 25.888 -26.938 -36.715 1.00 93.56 65 TYR A C 1
ATOM 520 O O . TYR A 1 65 ? 26.623 -26.534 -37.614 1.00 93.56 65 TYR A O 1
ATOM 528 N N . TYR A 1 66 ? 25.395 -26.134 -35.779 1.00 93.31 66 TYR A N 1
ATOM 529 C CA . TYR A 1 66 ? 25.631 -24.696 -35.686 1.00 93.31 66 TYR A CA 1
ATOM 530 C C . TYR A 1 66 ? 26.081 -24.344 -34.269 1.00 93.31 66 TYR A C 1
ATOM 532 O O . TYR A 1 66 ? 25.659 -24.985 -33.312 1.00 93.31 66 TYR A O 1
ATOM 540 N N . GLN A 1 67 ? 26.893 -23.300 -34.112 1.00 91.94 67 GLN A N 1
ATOM 541 C CA . GLN A 1 67 ? 27.288 -22.771 -32.802 1.00 91.94 67 GLN A CA 1
ATOM 542 C C . GLN A 1 67 ? 27.052 -21.263 -32.738 1.00 91.94 67 GLN A C 1
ATOM 544 O O . GLN A 1 67 ? 27.298 -20.550 -33.712 1.00 91.94 67 GLN A O 1
ATOM 549 N N . PHE A 1 68 ? 26.595 -20.766 -31.589 1.00 92.81 68 PHE A N 1
ATOM 550 C CA . PHE A 1 68 ? 26.479 -19.326 -31.375 1.00 92.81 68 PHE A CA 1
ATOM 551 C C . PHE A 1 68 ? 27.857 -18.676 -31.198 1.00 92.81 68 PHE A C 1
ATOM 553 O O . PHE A 1 68 ? 28.668 -19.104 -30.381 1.00 92.81 68 PHE A O 1
ATOM 560 N N . THR A 1 69 ? 28.102 -17.601 -31.947 1.00 94.62 69 THR A N 1
ATOM 561 C CA . THR A 1 69 ? 29.289 -16.737 -31.820 1.00 94.62 69 THR A CA 1
ATOM 562 C C . THR A 1 69 ? 29.038 -15.504 -30.946 1.00 94.62 69 THR A C 1
ATOM 564 O O . THR A 1 69 ? 29.991 -14.846 -30.529 1.00 94.62 69 THR A O 1
ATOM 567 N N . CYS A 1 70 ? 27.773 -15.215 -30.639 1.00 93.38 70 CYS A N 1
ATOM 568 C CA . CYS A 1 70 ? 27.271 -14.073 -29.875 1.00 93.38 70 CYS A CA 1
ATOM 569 C C . CYS A 1 70 ? 26.159 -14.506 -28.898 1.00 93.38 70 CYS A C 1
ATOM 571 O O . CYS A 1 70 ? 25.645 -15.618 -29.025 1.00 93.38 70 CYS A O 1
ATOM 573 N N . LEU A 1 71 ? 25.805 -13.675 -27.905 1.00 92.25 71 LEU A N 1
ATOM 574 C CA . LEU A 1 71 ? 24.877 -14.056 -26.824 1.00 92.25 71 LEU A CA 1
ATOM 575 C C . LEU A 1 71 ? 23.503 -14.509 -27.368 1.00 92.25 71 LEU A C 1
ATOM 577 O O . LEU A 1 71 ? 22.780 -13.698 -27.950 1.00 92.25 71 LEU A O 1
ATOM 581 N N . PRO A 1 72 ? 23.086 -15.777 -27.161 1.00 91.38 72 PRO A N 1
ATOM 582 C CA . PRO A 1 72 ? 21.785 -16.235 -27.615 1.00 91.38 72 PRO A CA 1
ATOM 583 C C . PRO A 1 72 ? 20.659 -15.813 -26.671 1.00 91.38 72 PRO A C 1
ATOM 585 O O . PRO A 1 72 ? 20.753 -15.913 -25.443 1.00 91.38 72 PRO A O 1
ATOM 588 N N . ASN A 1 73 ? 19.530 -15.439 -27.270 1.00 88.94 73 ASN A N 1
ATOM 589 C CA . ASN A 1 73 ? 18.261 -15.286 -26.568 1.00 88.94 73 ASN A CA 1
ATOM 590 C C . ASN A 1 73 ? 17.903 -16.571 -25.801 1.00 88.94 73 ASN A C 1
ATOM 592 O O . ASN A 1 73 ? 17.846 -17.656 -26.380 1.00 88.94 73 ASN A O 1
ATOM 596 N N . GLY A 1 74 ? 17.648 -16.433 -24.496 1.00 88.19 74 GLY A N 1
ATOM 597 C CA . GLY A 1 74 ? 17.344 -17.541 -23.583 1.00 88.19 74 GLY A CA 1
ATOM 598 C C . GLY A 1 74 ? 18.503 -17.992 -22.683 1.00 88.19 74 GLY A C 1
ATOM 599 O O . GLY A 1 74 ? 18.261 -18.779 -21.767 1.00 88.19 74 GLY A O 1
ATOM 600 N N . LEU A 1 75 ? 19.729 -17.492 -22.885 1.00 90.56 75 LEU A N 1
ATOM 601 C CA . LEU A 1 75 ? 20.866 -17.763 -21.996 1.00 90.56 75 LEU A CA 1
ATOM 602 C C . LEU A 1 75 ? 20.739 -16.977 -20.681 1.00 90.56 75 LEU A C 1
ATOM 604 O O . LEU A 1 75 ? 20.617 -15.752 -20.693 1.00 90.56 75 LEU A O 1
ATOM 608 N N . SER A 1 76 ? 20.801 -17.664 -19.539 1.00 90.69 76 SER A N 1
ATOM 609 C CA . SER A 1 76 ? 20.492 -17.085 -18.219 1.00 90.69 76 SER A CA 1
ATOM 610 C C . SER A 1 76 ? 21.423 -15.941 -17.792 1.00 90.69 76 SER A C 1
ATOM 612 O O . SER A 1 76 ? 20.990 -15.030 -17.085 1.00 90.69 76 SER A O 1
ATOM 614 N N . CYS A 1 77 ? 22.685 -15.944 -18.234 1.00 90.62 77 CYS A N 1
ATOM 615 C CA . CYS A 1 77 ? 23.659 -14.900 -17.908 1.00 90.62 77 CYS A CA 1
ATOM 616 C C . CYS A 1 77 ? 23.631 -13.688 -18.860 1.00 90.62 77 CYS A C 1
ATOM 618 O O . CYS A 1 77 ? 24.141 -12.625 -18.492 1.00 90.62 77 CYS A O 1
ATOM 620 N N . ALA A 1 78 ? 23.025 -13.805 -20.050 1.00 91.38 78 ALA A N 1
ATOM 621 C CA . ALA A 1 78 ? 23.039 -12.749 -21.068 1.00 91.38 78 ALA A CA 1
ATOM 622 C C . ALA A 1 78 ? 22.419 -11.412 -20.594 1.00 91.38 78 ALA A C 1
ATOM 624 O O . ALA A 1 78 ? 23.085 -10.385 -20.757 1.00 91.38 78 ALA A O 1
ATOM 625 N N . PRO A 1 79 ? 21.254 -11.379 -19.903 1.00 91.88 79 PRO A N 1
ATOM 626 C CA . PRO A 1 79 ? 20.678 -10.130 -19.393 1.00 91.88 79 PRO A CA 1
ATOM 627 C C . PRO A 1 79 ? 21.615 -9.366 -18.446 1.00 91.88 79 PRO A C 1
ATOM 629 O O . PRO A 1 79 ? 21.685 -8.135 -18.494 1.00 91.88 79 PRO A O 1
ATOM 632 N N . ARG A 1 80 ? 22.385 -10.085 -17.610 1.00 92.25 80 ARG A N 1
ATOM 633 C CA . ARG A 1 80 ? 23.377 -9.485 -16.704 1.00 92.25 80 ARG A CA 1
ATOM 634 C C . ARG A 1 80 ? 24.537 -8.875 -17.470 1.00 92.25 80 ARG A C 1
ATOM 636 O O . ARG A 1 80 ? 24.923 -7.748 -17.161 1.00 92.25 80 ARG A O 1
ATOM 643 N N . ILE A 1 81 ? 25.113 -9.635 -18.401 1.00 92.31 81 ILE A N 1
ATOM 644 C CA . ILE A 1 81 ? 26.264 -9.203 -19.201 1.00 92.31 81 ILE A CA 1
ATOM 645 C C . ILE A 1 81 ? 25.879 -7.942 -19.978 1.00 92.31 81 ILE A C 1
ATOM 647 O O . ILE A 1 81 ? 26.530 -6.912 -19.823 1.00 92.31 81 ILE A O 1
ATOM 651 N N . PHE A 1 82 ? 24.749 -7.979 -20.687 1.00 92.19 82 PHE A N 1
ATOM 652 C CA . PHE A 1 82 ? 24.248 -6.850 -21.466 1.00 92.19 82 PHE A CA 1
ATOM 653 C C . PHE A 1 82 ? 24.001 -5.603 -20.601 1.00 92.19 82 PHE A C 1
ATOM 655 O O . PHE A 1 82 ? 24.562 -4.539 -20.855 1.00 92.19 82 PHE A O 1
ATOM 662 N N . THR A 1 83 ? 23.278 -5.752 -19.484 1.00 92.25 83 THR A N 1
ATOM 663 C CA . THR A 1 83 ? 23.033 -4.655 -18.527 1.00 92.25 83 THR A CA 1
ATOM 664 C C . THR A 1 83 ? 24.331 -4.060 -17.966 1.00 92.25 83 THR A C 1
ATOM 666 O O . THR A 1 83 ? 24.403 -2.862 -17.691 1.00 92.25 83 THR A O 1
ATOM 669 N N . LYS A 1 84 ? 25.367 -4.878 -17.748 1.00 93.00 84 LYS A N 1
ATOM 670 C CA . LYS A 1 84 ? 26.669 -4.408 -17.252 1.00 93.00 84 LYS A CA 1
ATOM 671 C C . LYS A 1 84 ? 27.463 -3.655 -18.321 1.00 93.00 84 LYS A C 1
ATOM 673 O O . LYS A 1 84 ? 28.127 -2.691 -17.954 1.00 93.00 84 LYS A O 1
ATOM 678 N N . ILE A 1 85 ? 27.346 -4.042 -19.592 1.00 92.88 85 ILE A N 1
ATOM 679 C CA . ILE A 1 85 ? 27.978 -3.367 -20.736 1.00 92.88 85 ILE A CA 1
ATOM 680 C C . ILE A 1 85 ? 27.322 -2.009 -21.021 1.00 92.88 85 ILE A C 1
ATOM 682 O O . ILE A 1 85 ? 28.032 -1.034 -21.238 1.00 92.88 85 ILE A O 1
ATOM 686 N N . LEU A 1 86 ? 25.990 -1.899 -20.948 1.00 93.00 86 LEU A N 1
ATOM 687 C CA . LEU A 1 86 ? 25.308 -0.625 -21.223 1.00 93.00 86 LEU A CA 1
ATOM 688 C C . LEU A 1 86 ? 25.442 0.419 -20.098 1.00 93.00 86 LEU A C 1
ATOM 690 O O . LEU A 1 86 ? 25.361 1.622 -20.342 1.00 93.00 86 LEU A O 1
ATOM 694 N N . LYS A 1 87 ? 25.664 -0.003 -18.847 1.00 93.00 87 LYS A N 1
ATOM 695 C CA . LYS A 1 87 ? 25.777 0.915 -17.696 1.00 93.00 87 LYS A CA 1
ATOM 696 C C . LYS A 1 87 ? 26.833 2.027 -17.825 1.00 93.00 87 LYS A C 1
ATOM 698 O O . LYS A 1 87 ? 26.472 3.161 -17.498 1.00 93.00 87 LYS A O 1
ATOM 703 N N . PRO A 1 88 ? 28.082 1.782 -18.272 1.00 95.38 88 PRO A N 1
ATOM 704 C CA . PRO A 1 88 ? 29.039 2.859 -18.536 1.00 95.38 88 PRO A CA 1
ATOM 705 C C . PRO A 1 88 ? 28.598 3.795 -19.672 1.00 95.38 88 PRO A C 1
ATOM 707 O O . PRO A 1 88 ? 28.855 4.989 -19.569 1.00 95.38 88 PRO A O 1
ATOM 710 N N . ILE A 1 89 ? 27.872 3.304 -20.685 1.00 95.12 89 ILE A N 1
ATOM 711 C CA . ILE A 1 89 ? 27.371 4.113 -21.813 1.00 95.12 89 ILE A CA 1
ATOM 712 C C . ILE A 1 89 ? 26.386 5.173 -21.304 1.00 95.12 89 ILE A C 1
ATOM 714 O O . ILE A 1 89 ? 26.629 6.370 -21.445 1.00 95.12 89 ILE A O 1
ATOM 718 N N . TYR A 1 90 ? 25.334 4.755 -20.590 1.00 95.69 90 TYR A N 1
ATOM 719 C CA . TYR A 1 90 ? 24.411 5.699 -19.943 1.00 95.69 90 TYR A CA 1
ATOM 720 C C . TYR A 1 90 ? 25.090 6.525 -18.837 1.00 95.69 90 TYR A C 1
ATOM 722 O O . TYR A 1 90 ? 24.645 7.623 -18.513 1.00 95.69 90 TYR A O 1
ATOM 730 N N . GLY A 1 91 ? 26.163 6.004 -18.231 1.00 96.56 91 GLY A N 1
ATOM 731 C CA . GLY A 1 91 ? 27.028 6.757 -17.323 1.00 96.56 91 GLY A CA 1
ATOM 732 C C . GLY A 1 91 ? 27.647 7.969 -18.012 1.00 96.56 91 GLY A C 1
ATOM 733 O O . GLY A 1 91 ? 27.500 9.081 -17.515 1.00 96.56 91 GLY A O 1
ATOM 734 N N . HIS A 1 92 ? 28.264 7.758 -19.175 1.00 97.56 92 HIS A N 1
ATOM 735 C CA . HIS A 1 92 ? 28.869 8.811 -19.980 1.00 97.56 92 HIS A CA 1
ATOM 736 C C . HIS A 1 92 ? 27.829 9.805 -20.515 1.00 97.56 92 HIS A C 1
ATOM 738 O O . HIS A 1 92 ? 28.008 11.007 -20.333 1.00 97.56 92 HIS A O 1
ATOM 744 N N . LEU A 1 93 ? 26.697 9.341 -21.055 1.00 97.56 93 LEU A N 1
ATOM 745 C CA . LEU A 1 93 ? 25.620 10.233 -21.514 1.00 97.56 93 LEU A CA 1
ATOM 746 C C . LEU A 1 93 ? 25.137 11.172 -20.392 1.00 97.56 93 LEU A C 1
ATOM 748 O O . LEU A 1 93 ? 25.006 12.375 -20.604 1.00 97.56 93 LEU A O 1
ATOM 752 N N . ARG A 1 94 ? 24.991 10.671 -19.157 1.00 96.88 94 ARG A N 1
ATOM 753 C CA . ARG A 1 94 ? 24.680 11.520 -17.993 1.00 96.88 94 ARG A CA 1
ATOM 754 C C . ARG A 1 94 ? 25.785 12.521 -17.637 1.00 96.88 94 ARG A C 1
ATOM 756 O O . ARG A 1 94 ? 25.460 13.583 -17.117 1.00 96.88 94 ARG A O 1
ATOM 763 N N . THR A 1 95 ? 27.062 12.240 -17.922 1.00 97.50 95 THR A N 1
ATOM 764 C CA . THR A 1 95 ? 28.142 13.242 -17.757 1.00 97.50 95 THR A CA 1
ATOM 765 C C . THR A 1 95 ? 28.076 14.377 -18.779 1.00 97.50 95 THR A C 1
ATOM 767 O O . THR A 1 95 ? 28.575 15.459 -18.491 1.00 97.50 95 THR A O 1
ATOM 770 N N . LEU A 1 96 ? 27.404 14.169 -19.918 1.00 96.25 96 LEU A N 1
ATOM 771 C CA . LEU A 1 96 ? 27.110 15.208 -20.915 1.00 96.25 96 LEU A CA 1
ATOM 772 C C . LEU A 1 96 ? 25.851 16.034 -20.569 1.00 96.25 96 LEU A C 1
ATOM 774 O O . LEU A 1 96 ? 25.488 16.942 -21.307 1.00 96.25 96 LEU A O 1
ATOM 778 N N . GLY A 1 97 ? 25.180 15.734 -19.448 1.00 96.00 97 GLY A N 1
ATOM 779 C CA . GLY A 1 97 ? 23.944 16.396 -19.008 1.00 96.00 97 GLY A CA 1
ATOM 780 C C . GLY A 1 97 ? 22.649 15.675 -19.406 1.00 96.00 97 GLY A C 1
ATOM 781 O O . GLY A 1 97 ? 21.570 16.070 -18.960 1.00 96.00 97 GLY A O 1
ATOM 782 N N . HIS A 1 98 ? 22.726 14.589 -20.181 1.00 97.5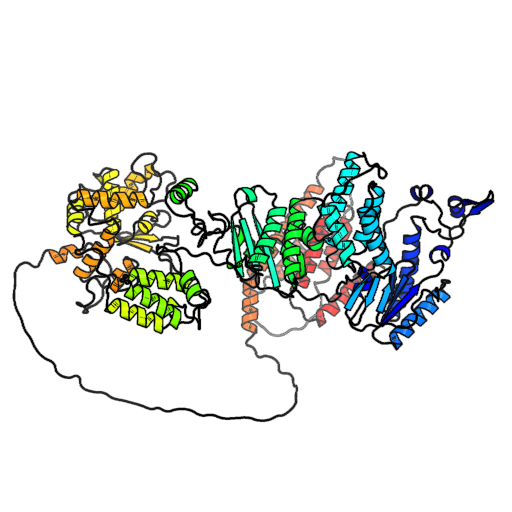6 98 HIS A N 1
ATOM 783 C CA . HIS A 1 98 ? 21.543 13.896 -20.700 1.00 97.56 98 HIS A CA 1
ATOM 784 C C . HIS A 1 98 ? 20.822 13.061 -19.645 1.00 97.56 98 HIS A C 1
ATOM 786 O O . HIS A 1 98 ? 21.407 12.174 -19.017 1.00 97.56 98 HIS A O 1
ATOM 792 N N . THR A 1 99 ? 19.508 13.260 -19.505 1.00 97.19 99 THR A N 1
ATOM 793 C CA . THR A 1 99 ? 18.671 12.350 -18.710 1.00 97.19 99 THR A CA 1
ATOM 794 C C . THR A 1 99 ? 18.312 11.136 -19.564 1.00 97.19 99 THR A C 1
ATOM 796 O O . THR A 1 99 ? 17.556 11.234 -20.529 1.00 97.19 99 THR A O 1
ATOM 799 N N . CYS A 1 100 ? 18.884 9.983 -19.218 1.00 95.81 100 CYS A N 1
ATOM 800 C CA . CYS A 1 100 ? 18.710 8.733 -19.952 1.00 95.81 100 CYS A CA 1
ATOM 801 C C . CYS A 1 100 ? 18.804 7.498 -19.037 1.00 95.81 100 CYS A C 1
ATOM 803 O O . CYS A 1 100 ? 19.484 7.502 -17.998 1.00 95.81 100 CYS A O 1
ATOM 805 N N . MET A 1 101 ? 18.144 6.419 -19.458 1.00 94.88 101 MET A N 1
ATOM 806 C CA . MET A 1 101 ? 18.249 5.079 -18.876 1.00 94.88 101 MET A CA 1
ATOM 807 C C . MET A 1 101 ? 18.021 3.995 -19.939 1.00 94.88 101 MET A C 1
ATOM 809 O O . MET A 1 101 ? 17.492 4.287 -21.009 1.00 94.88 101 MET A O 1
ATOM 813 N N . GLY A 1 102 ? 18.362 2.742 -19.625 1.00 92.06 102 GLY A N 1
ATOM 814 C CA . GLY A 1 102 ? 18.093 1.597 -20.498 1.00 92.06 102 GLY A CA 1
ATOM 815 C C . GLY A 1 102 ? 17.521 0.400 -19.756 1.00 92.06 102 GLY A C 1
ATOM 816 O O . GLY A 1 102 ? 18.017 0.022 -18.693 1.00 92.06 102 GLY A O 1
ATOM 817 N N . HIS A 1 103 ? 16.496 -0.214 -20.334 1.00 90.31 103 HIS A N 1
ATOM 818 C CA . HIS A 1 103 ? 15.932 -1.484 -19.910 1.00 90.31 103 HIS A CA 1
ATOM 819 C C . HIS A 1 103 ? 16.259 -2.555 -20.954 1.00 90.31 103 HIS A C 1
ATOM 821 O O . HIS A 1 103 ? 15.502 -2.774 -21.890 1.00 90.31 103 HIS A O 1
ATOM 827 N N . ILE A 1 104 ? 17.400 -3.226 -20.773 1.00 86.94 104 ILE A N 1
ATOM 828 C CA . ILE A 1 104 ? 17.948 -4.181 -21.746 1.00 86.94 104 ILE A CA 1
ATOM 829 C C . ILE A 1 104 ? 18.154 -3.484 -23.104 1.00 86.94 104 ILE A C 1
ATOM 831 O O . ILE A 1 104 ? 19.096 -2.710 -23.218 1.00 86.94 104 ILE A O 1
ATOM 835 N N . ASP A 1 105 ? 17.313 -3.757 -24.095 1.00 88.00 105 ASP A N 1
ATOM 836 C CA . ASP A 1 105 ? 17.331 -3.241 -25.462 1.00 88.00 105 ASP A CA 1
ATOM 837 C C . ASP A 1 105 ? 16.571 -1.915 -25.637 1.00 88.00 105 ASP A C 1
ATOM 839 O O . ASP A 1 105 ? 16.902 -1.155 -26.548 1.00 88.00 105 ASP A O 1
ATOM 843 N N . ASP A 1 106 ? 15.637 -1.593 -24.736 1.00 91.31 106 ASP A N 1
ATOM 844 C CA . ASP A 1 106 ? 14.859 -0.350 -24.753 1.00 91.31 106 ASP A CA 1
ATOM 845 C C . ASP A 1 106 ? 15.604 0.796 -24.036 1.00 91.31 106 ASP A C 1
ATOM 847 O O . ASP A 1 106 ? 15.714 0.813 -22.804 1.00 91.31 106 ASP A O 1
ATOM 851 N N . SER A 1 107 ? 16.058 1.822 -24.761 1.00 95.44 107 SER A N 1
ATOM 852 C CA . SER A 1 107 ? 16.541 3.079 -24.156 1.00 95.44 107 SER A CA 1
ATOM 853 C C . SER A 1 107 ? 15.400 4.083 -23.980 1.00 95.44 107 SER A C 1
ATOM 855 O O . SER A 1 107 ? 14.590 4.246 -24.889 1.00 95.44 107 SER A O 1
ATOM 857 N N . LEU A 1 108 ? 15.367 4.814 -22.861 1.00 97.56 108 LEU A N 1
ATOM 858 C CA . LEU A 1 108 ? 14.473 5.959 -22.638 1.00 97.56 108 LEU A CA 1
ATOM 859 C C . LEU A 1 108 ? 15.297 7.228 -22.417 1.00 97.56 108 LEU A C 1
ATOM 861 O O . LEU A 1 108 ? 16.123 7.291 -21.500 1.00 97.56 108 LEU A O 1
ATOM 865 N N . LEU A 1 109 ? 15.039 8.237 -23.245 1.00 97.88 109 LEU A N 1
ATOM 866 C CA . LEU A 1 109 ? 15.690 9.545 -23.248 1.00 97.88 109 LEU A CA 1
ATOM 867 C C . LEU A 1 109 ? 14.661 10.610 -22.867 1.00 97.88 109 LEU A C 1
ATOM 869 O O . LEU A 1 109 ? 13.517 10.550 -23.313 1.00 97.88 109 LEU A O 1
ATOM 873 N N . ILE A 1 110 ? 15.043 11.558 -22.011 1.00 97.88 110 ILE A N 1
ATOM 874 C CA . ILE A 1 110 ? 14.133 12.553 -21.425 1.00 97.88 110 ILE A CA 1
ATOM 875 C C . ILE A 1 110 ? 14.812 13.928 -21.435 1.00 97.88 110 ILE A C 1
ATOM 877 O O . ILE A 1 110 ? 16.007 14.037 -21.157 1.00 97.88 110 ILE A O 1
ATOM 881 N N . ALA A 1 111 ? 14.046 14.979 -21.723 1.00 97.62 111 ALA A N 1
ATOM 882 C CA . ALA A 1 111 ? 14.491 16.372 -21.677 1.00 97.62 111 ALA A CA 1
ATOM 883 C C . ALA A 1 111 ? 13.336 17.334 -21.335 1.00 97.62 111 ALA A C 1
ATOM 885 O O . ALA A 1 111 ? 12.177 16.920 -21.268 1.00 97.62 111 ALA A O 1
ATOM 886 N N . GLN A 1 112 ? 13.629 18.616 -21.085 1.00 96.00 112 GLN A N 1
ATOM 887 C CA . GLN A 1 112 ? 12.590 19.639 -20.886 1.00 96.00 112 GLN A CA 1
ATOM 888 C C . GLN A 1 112 ? 12.256 20.389 -22.180 1.00 96.00 112 GLN A C 1
ATOM 890 O O . GLN A 1 112 ? 11.102 20.758 -22.374 1.00 96.00 112 GLN A O 1
ATOM 895 N N . SER A 1 113 ? 13.228 20.567 -23.079 1.00 96.69 113 SER A N 1
ATOM 896 C CA . SER A 1 113 ? 13.029 21.212 -24.383 1.00 96.69 113 SER A CA 1
ATOM 897 C C . SER A 1 113 ? 13.236 20.255 -25.564 1.00 96.69 113 SER A C 1
ATOM 899 O O . SER A 1 113 ? 13.872 19.205 -25.444 1.00 96.69 113 SER A O 1
ATOM 901 N N . TYR A 1 114 ? 12.696 20.615 -26.735 1.00 97.44 114 TYR A N 1
ATOM 902 C CA . TYR A 1 114 ? 12.847 19.820 -27.962 1.00 97.44 114 TYR A CA 1
ATOM 903 C C . TYR A 1 114 ? 14.314 19.737 -28.403 1.00 97.44 114 TYR A C 1
ATOM 905 O O . TYR A 1 114 ? 14.779 18.669 -28.790 1.00 97.44 114 TYR A O 1
ATOM 913 N N . SER A 1 115 ? 15.058 20.841 -28.287 1.00 97.38 115 SER A N 1
ATOM 914 C CA . SER A 1 115 ? 16.486 20.920 -28.613 1.00 97.38 115 SER A CA 1
ATOM 915 C C . SER A 1 115 ? 17.350 20.043 -27.705 1.00 97.38 115 SER A C 1
ATOM 917 O O . SER A 1 115 ? 18.199 19.314 -28.208 1.00 97.38 115 SER A O 1
ATOM 919 N N . GLU A 1 116 ? 17.106 20.048 -26.390 1.00 97.69 116 GLU A N 1
ATOM 920 C CA . GLU A 1 116 ? 17.769 19.122 -25.458 1.00 97.69 116 GLU A CA 1
ATOM 921 C C . GLU A 1 116 ? 17.438 17.661 -25.788 1.00 97.69 116 GLU A C 1
ATOM 923 O O . GLU A 1 116 ? 18.319 16.805 -25.756 1.00 97.69 116 GLU A O 1
ATOM 928 N N . CYS A 1 117 ? 16.175 17.363 -26.116 1.00 97.75 117 CYS A N 1
ATOM 929 C CA . CYS A 1 117 ? 15.753 16.007 -26.457 1.00 97.75 117 CYS A CA 1
ATOM 930 C C . CYS A 1 117 ? 16.434 15.525 -27.746 1.00 97.75 117 CYS A C 1
ATOM 932 O O . CYS A 1 117 ? 16.979 14.427 -27.774 1.00 97.75 117 CYS A O 1
ATOM 934 N N . ALA A 1 118 ? 16.480 16.371 -28.779 1.00 97.62 118 ALA A N 1
ATOM 935 C CA . ALA A 1 118 ? 17.175 16.089 -30.031 1.00 97.62 118 ALA A CA 1
ATOM 936 C C . ALA A 1 118 ? 18.691 15.899 -29.834 1.00 97.62 118 ALA A C 1
ATOM 938 O O . ALA A 1 118 ? 19.261 14.971 -30.402 1.00 97.62 118 ALA A O 1
ATOM 939 N N . ALA A 1 119 ? 19.338 16.711 -28.990 1.00 97.81 119 ALA A N 1
ATOM 940 C CA . ALA A 1 119 ? 20.748 16.528 -28.636 1.00 97.81 119 ALA A CA 1
ATOM 941 C C . ALA A 1 119 ? 20.989 15.187 -27.919 1.00 97.81 119 ALA A C 1
ATOM 943 O O . ALA A 1 119 ? 21.886 14.440 -28.295 1.00 97.81 119 ALA A O 1
ATOM 944 N N . ASN A 1 120 ? 20.135 14.837 -26.950 1.00 98.06 120 ASN A N 1
ATOM 945 C CA . ASN A 1 120 ? 20.179 13.561 -26.229 1.00 98.06 120 ASN A CA 1
ATOM 946 C C . ASN A 1 120 ? 20.012 12.359 -27.180 1.00 98.06 120 ASN A C 1
ATOM 948 O O . ASN A 1 120 ? 20.753 11.382 -27.078 1.00 98.06 120 ASN A O 1
ATOM 952 N N . ILE A 1 121 ? 19.089 12.447 -28.146 1.00 97.81 121 ILE A N 1
ATOM 953 C CA . ILE A 1 121 ? 18.892 11.437 -29.199 1.00 97.81 121 ILE A CA 1
ATOM 954 C C . ILE A 1 121 ? 20.147 11.298 -30.060 1.00 97.81 121 ILE A C 1
ATOM 956 O O . ILE A 1 121 ? 20.653 10.185 -30.198 1.00 97.81 121 ILE A O 1
ATOM 960 N N . ASN A 1 122 ? 20.661 12.407 -30.598 1.00 97.06 122 ASN A N 1
ATOM 961 C CA . ASN A 1 122 ? 21.834 12.407 -31.469 1.00 97.06 122 ASN A CA 1
ATOM 962 C C . ASN A 1 122 ? 23.049 11.816 -30.750 1.00 97.06 122 ASN A C 1
ATOM 964 O O . ASN A 1 122 ? 23.589 10.822 -31.219 1.00 97.06 122 ASN A O 1
ATOM 968 N N . ASP A 1 123 ? 23.411 12.337 -29.574 1.00 97.75 123 ASP A N 1
ATOM 969 C CA . ASP A 1 123 ? 24.569 11.864 -28.805 1.00 97.75 123 ASP A CA 1
ATOM 970 C C . ASP A 1 123 ? 24.430 10.388 -28.398 1.00 97.75 123 ASP A C 1
ATOM 972 O O . ASP A 1 123 ? 25.410 9.641 -28.412 1.00 97.75 123 ASP A O 1
ATOM 976 N N . THR A 1 124 ? 23.211 9.935 -28.080 1.00 97.44 124 THR A N 1
ATOM 977 C CA . THR A 1 124 ? 22.929 8.526 -27.767 1.00 97.44 124 THR A CA 1
ATOM 978 C C . THR A 1 124 ? 23.112 7.623 -28.990 1.00 97.44 124 THR A C 1
ATOM 980 O O . THR A 1 124 ? 23.785 6.595 -28.894 1.00 97.44 124 THR A O 1
ATOM 983 N N . VAL A 1 125 ? 22.532 7.984 -30.140 1.00 96.25 125 VAL A N 1
ATOM 984 C CA . VAL A 1 125 ? 22.619 7.195 -31.382 1.00 96.25 125 VAL A CA 1
ATOM 985 C C . VAL A 1 125 ? 24.053 7.180 -31.916 1.00 96.25 125 VAL A C 1
ATOM 987 O O . VAL A 1 125 ? 24.553 6.115 -32.289 1.00 96.25 125 VAL A O 1
ATOM 990 N N . ASP A 1 126 ? 24.745 8.316 -31.878 1.00 96.62 126 ASP A N 1
ATOM 991 C CA . ASP A 1 126 ? 26.157 8.444 -32.234 1.00 96.62 126 ASP A CA 1
ATOM 992 C C . ASP A 1 126 ? 27.044 7.557 -31.359 1.00 96.62 126 ASP A C 1
ATOM 994 O O . ASP A 1 126 ? 27.900 6.835 -31.871 1.00 96.62 126 ASP A O 1
ATOM 998 N N . LEU A 1 127 ? 26.854 7.603 -30.037 1.00 96.94 127 LEU A N 1
ATOM 999 C CA . LEU A 1 127 ? 27.642 6.815 -29.093 1.00 96.94 127 LEU A CA 1
ATOM 1000 C C . LEU A 1 127 ? 27.381 5.315 -29.261 1.00 96.94 127 LEU A C 1
ATOM 1002 O O . LEU A 1 127 ? 28.334 4.538 -29.289 1.00 96.94 127 LEU A O 1
ATOM 1006 N N . PHE A 1 128 ? 26.123 4.898 -29.431 1.00 95.44 128 PHE A N 1
ATOM 1007 C CA . PHE A 1 128 ? 25.800 3.503 -29.734 1.00 95.44 128 PHE A CA 1
ATOM 1008 C C . PHE A 1 128 ? 26.449 3.040 -31.042 1.00 95.44 128 PHE A C 1
ATOM 1010 O O . PHE A 1 128 ? 27.078 1.982 -31.057 1.00 95.44 128 PHE A O 1
ATOM 1017 N N . THR A 1 129 ? 26.381 3.856 -32.097 1.00 94.19 129 THR A N 1
ATOM 1018 C CA . THR A 1 129 ? 26.977 3.551 -33.406 1.00 94.19 129 THR A CA 1
ATOM 1019 C C . THR A 1 129 ? 28.503 3.440 -33.318 1.00 94.19 129 THR A C 1
ATOM 1021 O O . THR A 1 129 ? 29.076 2.466 -33.805 1.00 94.19 129 THR A O 1
ATOM 1024 N N . LYS A 1 130 ? 29.171 4.377 -32.625 1.00 95.38 130 LYS A N 1
ATOM 1025 C CA . LYS A 1 130 ? 30.628 4.354 -32.365 1.00 95.38 130 LYS A CA 1
ATOM 1026 C C . LYS A 1 130 ? 31.066 3.120 -31.564 1.00 95.38 130 LYS A C 1
ATOM 1028 O O . LYS A 1 130 ? 32.179 2.640 -31.749 1.00 95.38 130 LYS A O 1
ATOM 1033 N N . LEU A 1 131 ? 30.192 2.592 -30.705 1.00 94.19 131 LEU A N 1
ATOM 1034 C CA . LEU A 1 131 ? 30.417 1.373 -29.919 1.00 94.19 131 LEU A CA 1
ATOM 1035 C C . LEU A 1 131 ? 29.971 0.079 -30.635 1.00 94.19 131 LEU A C 1
ATOM 1037 O O . LEU A 1 131 ? 30.041 -0.996 -30.044 1.00 94.19 131 LEU A O 1
ATOM 1041 N N . GLY A 1 132 ? 29.530 0.159 -31.896 1.00 91.69 132 GLY A N 1
ATOM 1042 C CA . GLY A 1 132 ? 29.150 -0.995 -32.720 1.00 91.69 132 GLY A CA 1
ATOM 1043 C C . GLY A 1 132 ? 27.718 -1.508 -32.523 1.00 91.69 132 GLY A C 1
ATOM 1044 O O . GLY A 1 132 ? 27.332 -2.484 -33.170 1.00 91.69 132 GLY A O 1
ATOM 1045 N N . PHE A 1 133 ? 26.911 -0.858 -31.680 1.00 92.94 133 PHE A N 1
ATOM 1046 C CA . PHE A 1 133 ? 25.480 -1.143 -31.561 1.00 92.94 133 PHE A CA 1
ATOM 1047 C C . PHE A 1 133 ? 24.700 -0.529 -32.730 1.00 92.94 133 PHE A C 1
ATOM 1049 O O . PHE A 1 133 ? 25.113 0.463 -33.328 1.00 92.94 133 PHE A O 1
ATOM 1056 N N . LYS A 1 134 ? 23.537 -1.107 -33.047 1.00 90.88 134 LYS A N 1
ATOM 1057 C CA . LYS A 1 134 ? 22.663 -0.645 -34.134 1.00 90.88 134 LYS A CA 1
ATOM 1058 C C . LYS A 1 134 ? 21.290 -0.284 -33.581 1.00 90.88 134 LYS A C 1
ATOM 1060 O O . LYS A 1 134 ? 20.589 -1.154 -33.074 1.00 90.88 134 LYS A O 1
ATOM 1065 N N . ALA A 1 135 ? 20.891 0.979 -33.700 1.00 91.75 135 ALA A N 1
ATOM 1066 C CA . ALA A 1 135 ? 19.520 1.390 -33.411 1.00 91.75 135 ALA A CA 1
ATOM 1067 C C . ALA A 1 135 ? 18.545 0.767 -34.429 1.00 91.75 135 ALA A C 1
ATOM 1069 O O . ALA A 1 135 ? 18.865 0.643 -35.614 1.00 91.75 135 ALA A O 1
ATOM 1070 N N . HIS A 1 136 ? 17.353 0.375 -33.982 1.00 92.62 136 HIS A N 1
ATOM 1071 C CA . HIS A 1 136 ? 16.287 -0.132 -34.840 1.00 92.62 136 HIS A CA 1
ATOM 1072 C C . HIS A 1 136 ? 15.406 1.042 -35.294 1.00 92.62 136 HIS A C 1
ATOM 1074 O O . HIS A 1 136 ? 14.610 1.531 -34.488 1.00 92.62 136 HIS A O 1
ATOM 1080 N N . PRO A 1 137 ? 15.490 1.509 -36.554 1.00 87.44 137 PRO A N 1
ATOM 1081 C CA . PRO A 1 137 ? 14.845 2.759 -36.967 1.00 87.44 137 PRO A CA 1
ATOM 1082 C C . PRO A 1 137 ? 13.316 2.705 -36.851 1.00 87.44 137 PRO A C 1
ATOM 1084 O O . PRO A 1 137 ? 12.711 3.655 -36.383 1.00 87.44 137 PRO A O 1
ATOM 1087 N N . GLU A 1 138 ? 12.697 1.574 -37.202 1.00 89.00 138 GLU A N 1
ATOM 1088 C CA . GLU A 1 138 ? 11.230 1.411 -37.195 1.00 89.00 138 GLU A CA 1
ATOM 1089 C C . GLU A 1 138 ? 10.602 1.264 -35.800 1.00 89.00 138 GLU A C 1
ATOM 1091 O O . GLU A 1 138 ? 9.395 1.426 -35.650 1.00 89.00 138 GLU A O 1
ATOM 1096 N N . LYS A 1 139 ? 11.398 0.906 -34.786 1.00 89.62 139 LYS A N 1
ATOM 1097 C CA . LYS A 1 139 ? 10.921 0.713 -33.407 1.00 89.62 139 LYS A CA 1
ATOM 1098 C C . LYS A 1 139 ? 11.335 1.847 -32.476 1.00 89.62 139 LYS A C 1
ATOM 1100 O O . LYS A 1 139 ? 10.689 2.075 -31.459 1.00 89.62 139 LYS A O 1
ATOM 1105 N N . SER A 1 140 ? 12.427 2.528 -32.810 1.00 93.94 140 SER A N 1
ATOM 1106 C CA . SER A 1 140 ? 12.899 3.693 -32.074 1.00 93.94 140 SER A CA 1
ATOM 1107 C C . SER A 1 140 ? 11.966 4.872 -32.321 1.00 93.94 140 SER A C 1
ATOM 1109 O O . SER A 1 140 ? 11.581 5.156 -33.453 1.00 93.94 140 SER A O 1
ATOM 1111 N N . ILE A 1 141 ? 11.650 5.605 -31.262 1.00 95.25 141 ILE A N 1
ATOM 1112 C CA . ILE A 1 141 ? 10.878 6.843 -31.323 1.00 95.25 141 ILE A CA 1
ATOM 1113 C C . ILE A 1 141 ? 11.892 7.983 -31.229 1.00 95.25 141 ILE A C 1
ATOM 1115 O O . ILE A 1 141 ? 12.208 8.464 -30.142 1.00 95.25 141 ILE A O 1
ATOM 1119 N N . LEU A 1 142 ? 12.454 8.354 -32.384 1.00 95.00 142 LEU A N 1
ATOM 1120 C CA . LEU A 1 142 ? 13.530 9.349 -32.521 1.00 95.00 142 LEU A CA 1
ATOM 1121 C C . LEU A 1 142 ? 13.019 10.791 -32.697 1.00 95.00 142 LEU A C 1
ATOM 1123 O O . LEU A 1 142 ? 13.812 11.719 -32.829 1.00 95.00 142 LEU A O 1
ATOM 1127 N N . THR A 1 143 ? 11.702 10.997 -32.701 1.00 95.88 143 THR A N 1
ATOM 1128 C CA . THR A 1 143 ? 11.089 12.329 -32.643 1.00 95.88 143 THR A CA 1
ATOM 1129 C C . THR A 1 143 ? 10.635 12.601 -31.206 1.00 95.88 143 THR A C 1
ATOM 1131 O O . THR A 1 143 ? 9.845 11.812 -30.683 1.00 95.88 143 THR A O 1
ATOM 1134 N N . PRO A 1 144 ? 11.097 13.689 -30.558 1.00 97.69 144 PRO A N 1
ATOM 1135 C CA . PRO A 1 144 ? 10.662 14.059 -29.214 1.00 97.69 144 PRO A CA 1
ATOM 1136 C C . PRO A 1 144 ? 9.133 14.146 -29.092 1.00 97.69 144 PRO A C 1
ATOM 1138 O O . PRO A 1 144 ? 8.485 14.872 -29.845 1.00 97.69 144 PRO A O 1
ATOM 1141 N N . THR A 1 145 ? 8.559 13.433 -28.122 1.00 98.12 145 THR A N 1
ATOM 1142 C CA . THR A 1 145 ? 7.106 13.331 -27.898 1.00 98.12 145 THR A CA 1
ATOM 1143 C C . THR A 1 145 ? 6.740 13.461 -26.416 1.00 98.12 145 THR A C 1
ATOM 1145 O O . THR A 1 145 ? 7.534 13.143 -25.531 1.00 98.12 145 THR A O 1
ATOM 1148 N N . HIS A 1 146 ? 5.521 13.918 -26.124 1.00 97.62 146 HIS A N 1
ATOM 1149 C CA . HIS A 1 146 ? 4.956 13.922 -24.768 1.00 97.62 146 HIS A CA 1
ATOM 1150 C C . HIS A 1 146 ? 4.228 12.619 -24.397 1.00 97.62 146 HIS A C 1
ATOM 1152 O O . HIS A 1 146 ? 3.913 12.411 -23.224 1.00 97.62 146 HIS A O 1
ATOM 1158 N N . GLU A 1 147 ? 3.953 11.744 -25.369 1.00 97.44 147 GLU A N 1
ATOM 1159 C CA . GLU A 1 147 ? 3.398 10.407 -25.141 1.00 97.44 147 GLU A CA 1
ATOM 1160 C C . GLU A 1 147 ? 4.273 9.349 -25.822 1.00 97.44 147 GLU A C 1
ATOM 1162 O O . GLU A 1 147 ? 4.557 9.458 -27.015 1.00 97.44 147 GLU A O 1
ATOM 1167 N N . ILE A 1 148 ? 4.719 8.341 -25.066 1.00 96.62 148 ILE A N 1
ATOM 1168 C CA . ILE A 1 148 ? 5.663 7.320 -25.542 1.00 96.62 148 ILE A CA 1
ATOM 1169 C C . ILE A 1 148 ? 5.308 5.927 -25.007 1.00 96.62 148 ILE A C 1
ATOM 1171 O O . ILE A 1 148 ? 4.931 5.793 -23.842 1.00 96.62 148 ILE A O 1
ATOM 1175 N N . GLU A 1 149 ? 5.446 4.885 -25.834 1.00 95.19 149 GLU A N 1
ATOM 1176 C CA . GLU A 1 149 ? 5.424 3.494 -25.361 1.00 95.19 149 GLU A CA 1
ATOM 1177 C C . GLU A 1 149 ? 6.832 3.064 -24.925 1.00 95.19 149 GLU A C 1
ATOM 1179 O O . GLU A 1 149 ? 7.794 3.219 -25.670 1.00 95.19 149 GLU A O 1
ATOM 1184 N N . PHE A 1 150 ? 6.953 2.520 -23.713 1.00 94.19 150 PHE A N 1
ATOM 1185 C CA . PHE A 1 150 ? 8.201 2.015 -23.143 1.00 94.19 150 PHE A CA 1
ATOM 1186 C C . PHE A 1 150 ? 7.916 0.763 -22.298 1.00 94.19 150 PHE A C 1
ATOM 1188 O O . PHE A 1 150 ? 7.087 0.798 -21.385 1.00 94.19 150 PHE A O 1
ATOM 1195 N N . VAL A 1 151 ? 8.572 -0.366 -22.603 1.00 90.88 151 VAL A N 1
ATOM 1196 C CA . VAL A 1 151 ? 8.414 -1.661 -21.897 1.00 90.88 151 VAL A CA 1
ATOM 1197 C C . VAL A 1 151 ? 6.931 -2.114 -21.793 1.00 90.88 151 VAL A C 1
ATOM 1199 O O . VAL A 1 151 ? 6.469 -2.676 -20.793 1.00 90.88 151 VAL A O 1
ATOM 1202 N N . GLY A 1 152 ? 6.140 -1.852 -22.842 1.00 92.12 152 GLY A N 1
ATOM 1203 C CA . GLY A 1 152 ? 4.715 -2.214 -22.935 1.00 92.12 152 GLY A CA 1
ATOM 1204 C C . GLY A 1 152 ? 3.750 -1.318 -22.144 1.00 92.12 152 GLY A C 1
ATOM 1205 O O . GLY A 1 152 ? 2.616 -1.722 -21.864 1.00 92.12 152 GLY A O 1
ATOM 1206 N N . PHE A 1 153 ? 4.188 -0.125 -21.747 1.00 95.69 153 PHE A N 1
ATOM 1207 C CA . PHE A 1 153 ? 3.378 0.886 -21.072 1.00 95.69 153 PHE A CA 1
ATOM 1208 C C . PHE A 1 153 ? 3.441 2.204 -21.839 1.00 95.69 153 PHE A C 1
ATOM 1210 O O . PHE A 1 153 ? 4.509 2.593 -22.295 1.00 95.69 153 PHE A O 1
ATOM 1217 N N . ILE A 1 154 ? 2.321 2.914 -21.934 1.00 96.81 154 ILE A N 1
ATOM 1218 C CA . ILE A 1 154 ? 2.267 4.250 -22.528 1.00 96.81 154 ILE A CA 1
ATOM 1219 C C . ILE A 1 154 ? 2.365 5.278 -21.400 1.00 96.81 154 ILE A C 1
ATOM 1221 O O . ILE A 1 154 ? 1.512 5.299 -20.511 1.00 96.81 154 ILE A O 1
ATOM 1225 N N . ILE A 1 155 ? 3.409 6.105 -21.438 1.00 97.44 155 ILE A N 1
ATOM 1226 C CA . ILE A 1 155 ? 3.663 7.217 -20.516 1.00 97.44 155 ILE A CA 1
ATOM 1227 C C . ILE A 1 155 ? 3.224 8.511 -21.200 1.00 97.44 155 ILE A C 1
ATOM 1229 O O . ILE A 1 155 ? 3.693 8.792 -22.299 1.00 97.44 155 ILE A O 1
ATOM 1233 N N . ASN A 1 156 ? 2.394 9.323 -20.541 1.00 97.25 156 ASN A N 1
ATOM 1234 C CA . ASN A 1 156 ? 2.017 10.658 -21.007 1.00 97.25 156 ASN A CA 1
ATOM 1235 C C . ASN A 1 156 ? 2.448 11.721 -19.978 1.00 97.25 156 ASN A C 1
ATOM 1237 O O . ASN A 1 156 ? 1.980 11.722 -18.835 1.00 97.25 156 ASN A O 1
ATOM 1241 N N . SER A 1 157 ? 3.346 12.629 -20.374 1.00 96.94 157 SER A N 1
ATOM 1242 C CA . SER A 1 157 ? 3.937 13.648 -19.490 1.00 96.94 157 SER A CA 1
ATOM 1243 C C . SER A 1 157 ? 3.078 14.905 -19.312 1.00 96.94 157 SER A C 1
ATOM 1245 O O . SER A 1 157 ? 3.292 15.651 -18.358 1.00 96.94 157 SER A O 1
ATOM 1247 N N . LEU A 1 158 ? 2.087 15.144 -20.180 1.00 96.06 158 LEU A N 1
ATOM 1248 C CA . LEU A 1 158 ? 1.158 16.279 -20.066 1.00 96.06 158 LEU A CA 1
ATOM 1249 C C . LEU A 1 158 ? 0.075 15.998 -19.019 1.00 96.06 158 LEU A C 1
ATOM 1251 O O . LEU A 1 158 ? -0.132 16.781 -18.099 1.00 96.06 158 LEU A O 1
ATOM 1255 N N . SER A 1 159 ? -0.576 14.839 -19.126 1.00 94.56 159 SER A N 1
ATOM 1256 C CA . SER A 1 159 ? -1.560 14.355 -18.145 1.00 94.56 159 SER A CA 1
ATOM 1257 C C . SER A 1 159 ? -0.921 13.755 -16.887 1.00 94.56 159 SER A C 1
ATOM 1259 O O . SER A 1 159 ? -1.626 13.483 -15.915 1.00 94.56 159 SER A O 1
ATOM 1261 N N . MET A 1 160 ? 0.402 13.529 -16.902 1.00 94.69 160 MET A N 1
ATOM 1262 C CA . MET A 1 160 ? 1.148 12.803 -15.870 1.00 94.69 160 MET A CA 1
ATOM 1263 C C . MET A 1 160 ? 0.452 11.485 -15.511 1.00 94.69 160 MET A C 1
ATOM 1265 O O . MET A 1 160 ? 0.063 11.245 -14.363 1.00 94.69 160 MET A O 1
ATOM 1269 N N . SER A 1 161 ? 0.275 10.633 -16.521 1.00 95.50 161 SER A N 1
ATOM 1270 C CA . SER A 1 161 ? -0.417 9.349 -16.411 1.00 95.50 161 SER A CA 1
ATOM 1271 C C . SER A 1 161 ? 0.324 8.231 -17.145 1.00 95.50 161 SER A C 1
ATOM 1273 O O . SER A 1 161 ? 1.129 8.469 -18.049 1.00 95.50 161 SER A O 1
ATOM 1275 N N . VAL A 1 162 ? 0.058 6.994 -16.728 1.00 96.62 162 VAL A N 1
ATOM 1276 C CA . VAL A 1 162 ? 0.514 5.775 -17.394 1.00 96.62 162 VAL A CA 1
ATOM 1277 C C . VAL A 1 162 ? -0.672 4.856 -17.645 1.00 96.62 162 VAL A C 1
ATOM 1279 O O . VAL A 1 162 ? -1.465 4.596 -16.741 1.00 96.62 162 VAL A O 1
ATOM 1282 N N . ARG A 1 163 ? -0.745 4.305 -18.856 1.00 96.88 163 ARG A N 1
ATOM 1283 C CA . ARG A 1 163 ? -1.705 3.268 -19.267 1.00 96.88 163 ARG A CA 1
ATOM 1284 C C . ARG A 1 163 ? -0.968 2.072 -19.877 1.00 96.88 163 ARG A C 1
ATOM 1286 O O . ARG A 1 163 ? 0.215 2.159 -20.204 1.00 96.88 163 ARG A O 1
ATOM 1293 N N . LEU A 1 164 ? -1.631 0.925 -20.008 1.00 96.94 164 LEU A N 1
ATOM 1294 C CA . LEU A 1 164 ? -1.067 -0.194 -20.773 1.00 96.94 164 LEU A CA 1
ATOM 1295 C C . LEU A 1 164 ? -1.069 0.167 -22.261 1.00 96.94 164 LEU A C 1
ATOM 1297 O O . LEU A 1 164 ? -1.971 0.873 -22.719 1.00 96.94 164 LEU A O 1
ATOM 1301 N N . SER A 1 165 ? -0.114 -0.351 -23.036 1.00 95.56 165 SER A N 1
ATOM 1302 C CA . SER A 1 165 ? -0.263 -0.289 -24.490 1.00 95.56 165 SER A CA 1
ATOM 1303 C C . SER A 1 165 ? -1.415 -1.170 -24.963 1.00 95.56 165 SER A C 1
ATOM 1305 O O . SER A 1 165 ? -1.753 -2.170 -24.320 1.00 95.56 165 SER A O 1
ATOM 1307 N N . ALA A 1 166 ? -2.033 -0.809 -26.091 1.00 94.94 166 ALA A N 1
ATOM 1308 C CA . ALA A 1 166 ? -3.223 -1.495 -26.601 1.00 94.94 166 ALA A CA 1
ATOM 1309 C C . ALA A 1 166 ? -2.985 -3.007 -26.781 1.00 94.94 166 ALA A C 1
ATOM 1311 O O . ALA A 1 166 ? -3.837 -3.822 -26.430 1.00 94.94 166 ALA A O 1
ATOM 1312 N N . VAL A 1 167 ? -1.782 -3.390 -27.226 1.00 94.88 167 VAL A N 1
ATOM 1313 C CA . VAL A 1 167 ? -1.360 -4.791 -27.369 1.00 94.88 167 VAL A CA 1
ATOM 1314 C C . VAL A 1 167 ? -1.300 -5.509 -26.015 1.00 94.88 167 VAL A C 1
ATOM 1316 O O . VAL A 1 167 ? -1.729 -6.660 -25.911 1.00 94.88 167 VAL A O 1
ATOM 1319 N N . LYS A 1 168 ? -0.779 -4.862 -24.963 1.00 95.38 168 LYS A N 1
ATOM 1320 C CA . LYS A 1 168 ? -0.680 -5.459 -23.621 1.00 95.38 168 LYS A CA 1
ATOM 1321 C C . LYS A 1 168 ? -2.049 -5.536 -22.934 1.00 95.38 168 LYS A C 1
ATOM 1323 O O . LYS A 1 168 ? -2.370 -6.582 -22.372 1.00 95.38 168 LYS A O 1
ATOM 1328 N N . ALA A 1 169 ? -2.876 -4.496 -23.050 1.00 96.56 169 ALA A N 1
ATOM 1329 C CA . ALA A 1 169 ? -4.251 -4.486 -22.544 1.00 96.56 169 ALA A CA 1
ATOM 1330 C C . ALA A 1 169 ? -5.111 -5.581 -23.198 1.00 96.56 169 ALA A C 1
ATOM 1332 O O . ALA A 1 169 ? -5.714 -6.393 -22.494 1.00 96.56 169 ALA A O 1
ATOM 1333 N N . ALA A 1 170 ? -5.075 -5.691 -24.533 1.00 96.81 170 ALA A N 1
ATOM 1334 C CA . ALA A 1 170 ? -5.796 -6.725 -25.273 1.00 96.81 170 ALA A CA 1
ATOM 1335 C C . ALA A 1 170 ? -5.362 -8.145 -24.869 1.00 96.81 170 ALA A C 1
ATOM 1337 O O . ALA A 1 170 ? -6.214 -9.013 -24.677 1.00 96.81 170 ALA A O 1
ATOM 1338 N N . LYS A 1 171 ? -4.055 -8.382 -24.661 1.00 96.88 171 LYS A N 1
ATOM 1339 C CA . LYS A 1 171 ? -3.537 -9.665 -24.149 1.00 96.88 171 LYS A CA 1
ATOM 1340 C C . LYS A 1 171 ? -4.103 -10.007 -22.768 1.00 96.88 171 LYS A C 1
ATOM 1342 O O . LYS A 1 171 ? -4.512 -11.146 -22.563 1.00 96.88 171 LYS A O 1
ATOM 1347 N N . VAL A 1 172 ? -4.160 -9.050 -21.837 1.00 97.25 172 VAL A N 1
ATOM 1348 C CA . VAL A 1 172 ? -4.756 -9.264 -20.503 1.00 97.25 172 VAL A CA 1
ATOM 1349 C C . VAL A 1 172 ? -6.256 -9.554 -20.613 1.00 97.25 172 VAL A C 1
ATOM 1351 O O . VAL A 1 172 ? -6.722 -10.563 -20.079 1.00 97.25 172 VAL A O 1
ATOM 1354 N N . HIS A 1 173 ? -7.002 -8.711 -21.335 1.00 97.25 173 HIS A N 1
ATOM 1355 C CA . HIS A 1 173 ? -8.446 -8.853 -21.537 1.00 97.25 173 HIS A CA 1
ATOM 1356 C C . HIS A 1 173 ? -8.804 -10.226 -22.125 1.00 97.25 173 HIS A C 1
ATOM 1358 O O . HIS A 1 173 ? -9.651 -10.948 -21.590 1.00 97.25 173 HIS A O 1
ATOM 1364 N N . GLU A 1 174 ? -8.137 -10.608 -23.215 1.00 97.25 174 GLU A N 1
ATOM 1365 C CA . GLU A 1 174 ? -8.415 -11.850 -23.929 1.00 97.25 174 GLU A CA 1
ATOM 1366 C C . GLU A 1 174 ? -7.983 -13.081 -23.120 1.00 97.25 174 GLU A C 1
ATOM 1368 O O . GLU A 1 174 ? -8.674 -14.098 -23.144 1.00 97.25 174 GLU A O 1
ATOM 1373 N N . ALA A 1 175 ? -6.909 -13.001 -22.330 1.00 96.88 175 ALA A N 1
ATOM 1374 C CA . ALA A 1 175 ? -6.514 -14.097 -21.450 1.00 96.88 175 ALA A CA 1
ATOM 1375 C C . ALA A 1 175 ? -7.517 -14.306 -20.291 1.00 96.88 175 ALA A C 1
ATOM 1377 O O . ALA A 1 175 ? -7.877 -15.449 -19.999 1.00 96.88 175 ALA A O 1
ATOM 1378 N N . CYS A 1 176 ? -8.056 -13.228 -19.702 1.00 97.38 176 CYS A N 1
ATOM 1379 C CA . CYS A 1 176 ? -9.137 -13.313 -18.707 1.00 97.38 176 CYS A CA 1
ATOM 1380 C C . CYS A 1 176 ? -10.409 -13.933 -19.307 1.00 97.38 176 CYS A C 1
ATOM 1382 O O . CYS A 1 176 ? -10.961 -14.886 -18.755 1.00 97.38 176 CYS A O 1
ATOM 1384 N N . LYS A 1 177 ? -10.842 -13.437 -20.476 1.00 96.56 177 LYS A N 1
ATOM 1385 C CA . LYS A 1 177 ? -11.996 -13.955 -21.230 1.00 96.56 177 LYS A CA 1
ATOM 1386 C C . LYS A 1 177 ? -11.850 -15.443 -21.568 1.00 96.56 177 LYS A C 1
ATOM 1388 O O . LYS A 1 177 ? -12.794 -16.205 -21.376 1.00 96.56 177 LYS A O 1
ATOM 1393 N N . ASN A 1 178 ? -10.673 -15.874 -22.020 1.00 95.81 178 ASN A N 1
ATOM 1394 C CA . ASN A 1 178 ? -10.433 -17.274 -22.372 1.00 95.81 178 ASN A CA 1
ATOM 1395 C C . ASN A 1 178 ? -10.438 -18.220 -21.170 1.00 95.81 178 ASN A C 1
ATOM 1397 O O . ASN A 1 178 ? -10.873 -19.357 -21.323 1.00 95.81 178 ASN A O 1
ATOM 1401 N N . ILE A 1 179 ? -9.988 -17.788 -19.988 1.00 95.38 179 ILE A N 1
ATOM 1402 C CA . ILE A 1 179 ? -10.112 -18.612 -18.778 1.00 95.38 179 ILE A CA 1
ATOM 1403 C C . ILE A 1 179 ? -11.562 -18.680 -18.296 1.00 95.38 179 ILE A C 1
ATOM 1405 O O . ILE A 1 179 ? -12.032 -19.772 -17.994 1.00 95.38 179 ILE A O 1
ATOM 1409 N N . LEU A 1 180 ? -12.288 -17.557 -18.281 1.00 95.50 180 LEU A N 1
ATOM 1410 C CA . LEU A 1 180 ? -13.695 -17.522 -17.855 1.00 95.50 180 LEU A CA 1
ATOM 1411 C C . LEU A 1 180 ? -14.615 -18.401 -18.722 1.00 95.50 180 LEU A C 1
ATOM 1413 O O . LEU A 1 180 ? -15.569 -18.976 -18.208 1.00 95.50 180 LEU A O 1
ATOM 1417 N N . ASN A 1 181 ? -14.320 -18.532 -20.019 1.00 94.06 181 ASN A N 1
ATOM 1418 C CA . ASN A 1 181 ? -15.147 -19.285 -20.968 1.00 94.06 181 ASN A CA 1
ATOM 1419 C C . ASN A 1 181 ? -14.791 -20.784 -21.078 1.00 94.06 181 ASN A C 1
ATOM 1421 O O . ASN A 1 181 ? -15.474 -21.525 -21.790 1.00 94.06 181 ASN A O 1
ATOM 1425 N N . ARG A 1 182 ? -13.713 -21.255 -20.439 1.00 92.94 182 ARG A N 1
ATOM 1426 C CA . ARG A 1 182 ? -13.265 -22.655 -20.538 1.00 92.94 182 ARG A CA 1
ATOM 1427 C C . ARG A 1 182 ? -13.950 -23.537 -19.497 1.00 92.94 182 ARG A C 1
ATOM 1429 O O . ARG A 1 182 ? -13.884 -23.259 -18.307 1.00 92.94 182 ARG A O 1
ATOM 1436 N N . LYS A 1 183 ? -14.517 -24.664 -19.948 1.00 86.81 183 LYS A N 1
ATOM 1437 C CA . LYS A 1 183 ? -15.042 -25.723 -19.063 1.00 86.81 183 LYS A CA 1
ATOM 1438 C C . LYS A 1 183 ? -13.934 -26.414 -18.258 1.00 86.81 183 LYS A C 1
ATOM 1440 O O . LYS A 1 183 ? -14.115 -26.679 -17.079 1.00 86.81 183 LYS A O 1
ATOM 1445 N N . HIS A 1 184 ? -12.792 -26.660 -18.902 1.00 90.81 184 HIS A N 1
ATOM 1446 C CA . HIS A 1 184 ? -11.614 -27.294 -18.311 1.00 90.81 184 HIS A CA 1
ATOM 1447 C C . HIS A 1 184 ? -10.451 -26.299 -18.320 1.00 90.81 184 HIS A C 1
ATOM 1449 O O . HIS A 1 184 ? -10.072 -25.780 -19.377 1.00 90.81 184 HIS A O 1
ATOM 1455 N N . ILE A 1 185 ? -9.892 -26.012 -17.144 1.00 95.31 185 ILE A N 1
ATOM 1456 C CA . ILE A 1 185 ? -8.754 -25.103 -16.976 1.00 95.31 185 ILE A CA 1
ATOM 1457 C C . ILE A 1 185 ? -7.627 -25.811 -16.230 1.00 95.31 185 ILE A C 1
ATOM 1459 O O . ILE A 1 185 ? -7.858 -26.528 -15.258 1.00 95.31 185 ILE A O 1
ATOM 1463 N N . THR A 1 186 ? -6.393 -25.587 -16.673 1.00 96.38 186 THR A N 1
ATOM 1464 C CA . THR A 1 186 ? -5.202 -26.121 -16.009 1.00 96.38 186 THR A CA 1
ATOM 1465 C C . THR A 1 186 ? -4.578 -25.081 -15.092 1.00 96.38 186 THR A C 1
ATOM 1467 O O . THR A 1 186 ? -4.667 -23.869 -15.326 1.00 96.38 186 THR A O 1
ATOM 1470 N N . VAL A 1 187 ? -3.861 -25.559 -14.077 1.00 97.06 187 VAL A N 1
ATOM 1471 C CA . VAL A 1 187 ? -3.070 -24.710 -13.176 1.00 97.06 187 VAL A CA 1
ATOM 1472 C C . VAL A 1 187 ? -2.072 -23.833 -13.952 1.00 97.06 187 VAL A C 1
ATOM 1474 O O . VAL A 1 187 ? -1.878 -22.665 -13.609 1.00 97.06 187 VAL A O 1
ATOM 1477 N N . ARG A 1 188 ? -1.481 -24.352 -15.038 1.00 96.31 188 ARG A N 1
ATOM 1478 C CA . ARG A 1 188 ? -0.595 -23.616 -15.953 1.00 96.31 188 ARG A CA 1
ATOM 1479 C C . ARG A 1 188 ? -1.306 -22.452 -16.634 1.00 96.31 188 ARG A C 1
ATOM 1481 O O . ARG A 1 188 ? -0.735 -21.365 -16.681 1.00 96.31 188 ARG A O 1
ATOM 1488 N N . GLY A 1 189 ? -2.530 -22.654 -17.125 1.00 95.50 189 GLY A N 1
ATOM 1489 C CA . GLY A 1 189 ? -3.322 -21.588 -17.743 1.00 95.50 189 GLY A CA 1
ATOM 1490 C C . GLY A 1 189 ? -3.580 -20.442 -16.763 1.00 95.50 189 GLY A C 1
ATOM 1491 O O . GLY A 1 189 ? -3.277 -19.287 -17.060 1.00 95.50 189 GLY A O 1
ATOM 1492 N N . VAL A 1 190 ? -4.037 -20.765 -15.549 1.00 96.81 190 VAL A N 1
ATOM 1493 C CA . VAL A 1 190 ? -4.265 -19.764 -14.490 1.00 96.81 190 VAL A CA 1
ATOM 1494 C C . VAL A 1 190 ? -2.961 -19.057 -14.093 1.00 96.81 190 VAL A C 1
ATOM 1496 O O . VAL A 1 190 ? -2.950 -17.839 -13.930 1.00 96.81 190 VAL A O 1
ATOM 1499 N N . ALA A 1 191 ? -1.836 -19.776 -14.016 1.00 96.44 191 ALA A N 1
ATOM 1500 C CA . ALA A 1 191 ? -0.524 -19.181 -13.753 1.00 96.44 191 ALA A CA 1
ATOM 1501 C C . ALA A 1 191 ? -0.071 -18.193 -14.847 1.00 96.44 191 ALA A C 1
ATOM 1503 O O . ALA A 1 191 ? 0.505 -17.154 -14.522 1.00 96.44 191 ALA A O 1
ATOM 1504 N N . GLN A 1 192 ? -0.351 -18.482 -16.123 1.00 96.00 192 GLN A N 1
ATOM 1505 C CA . GLN A 1 192 ? -0.065 -17.571 -17.238 1.00 96.00 192 GLN A CA 1
ATOM 1506 C C . GLN A 1 192 ? -0.887 -16.280 -17.136 1.00 96.00 192 GLN A C 1
ATOM 1508 O O . GLN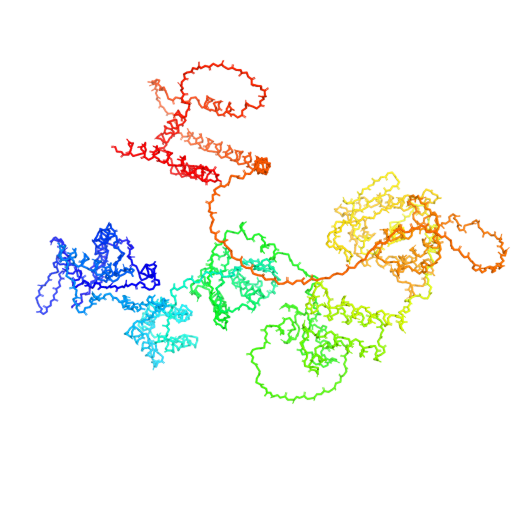 A 1 192 ? -0.325 -15.196 -17.294 1.00 96.00 192 GLN A O 1
ATOM 1513 N N . VAL A 1 193 ? -2.183 -16.377 -16.812 1.00 97.31 193 VAL A N 1
ATOM 1514 C CA . VAL A 1 193 ? -3.028 -15.192 -16.589 1.00 97.31 193 VAL A CA 1
ATOM 1515 C C . VAL A 1 193 ? -2.525 -14.370 -15.409 1.00 97.31 193 VAL A C 1
ATOM 1517 O O . VAL A 1 193 ? -2.282 -13.183 -15.592 1.00 97.31 193 VAL A O 1
ATOM 1520 N N . ILE A 1 194 ? -2.263 -14.979 -14.247 1.00 97.12 194 ILE A N 1
ATOM 1521 C CA . ILE A 1 194 ? -1.710 -14.269 -13.076 1.00 97.12 194 ILE A CA 1
ATOM 1522 C C . ILE A 1 194 ? -0.421 -13.519 -13.440 1.00 97.12 194 ILE A C 1
ATOM 1524 O O . ILE A 1 194 ? -0.267 -12.367 -13.050 1.00 97.12 194 ILE A O 1
ATOM 1528 N N . GLY A 1 195 ? 0.473 -14.114 -14.239 1.00 96.31 195 GLY A N 1
ATOM 1529 C CA . GLY A 1 195 ? 1.679 -13.431 -14.721 1.00 96.31 195 GLY A CA 1
ATOM 1530 C C . GLY A 1 195 ? 1.382 -12.152 -15.518 1.00 96.31 195 GLY A C 1
ATOM 1531 O O . GLY A 1 195 ? 2.044 -11.133 -15.317 1.00 96.31 195 GLY A O 1
ATOM 1532 N N . LEU A 1 196 ? 0.350 -12.166 -16.370 1.00 96.06 196 LEU A N 1
ATOM 1533 C CA . LEU A 1 196 ? -0.116 -10.973 -17.085 1.00 96.06 196 LEU A CA 1
ATOM 1534 C C . LEU A 1 196 ? -0.721 -9.934 -16.124 1.00 96.06 196 LEU A C 1
ATOM 1536 O O . LEU A 1 196 ? -0.359 -8.756 -16.218 1.00 96.06 196 LEU A O 1
ATOM 1540 N N . LEU A 1 197 ? -1.569 -10.361 -15.177 1.00 96.44 197 LEU A N 1
ATOM 1541 C CA . LEU A 1 197 ? -2.206 -9.480 -14.185 1.00 96.44 197 LEU A CA 1
ATOM 1542 C C . LEU A 1 197 ? -1.160 -8.775 -13.313 1.00 96.44 197 LEU A C 1
ATOM 1544 O O . LEU A 1 197 ? -1.156 -7.553 -13.241 1.00 96.44 197 LEU A O 1
ATOM 1548 N N . VAL A 1 198 ? -0.209 -9.524 -12.745 1.00 94.50 198 VAL A N 1
ATOM 1549 C CA . VAL A 1 198 ? 0.880 -9.021 -11.884 1.00 94.50 198 VAL A CA 1
ATOM 1550 C C . VAL A 1 198 ? 1.834 -8.075 -12.631 1.00 94.50 198 VAL A C 1
ATOM 1552 O O . VAL A 1 198 ? 2.409 -7.174 -12.025 1.00 94.50 198 VAL A O 1
ATOM 1555 N N . SER A 1 199 ? 1.986 -8.223 -13.953 1.00 93.38 199 SER A N 1
ATOM 1556 C CA . SER A 1 199 ? 2.841 -7.348 -14.783 1.00 93.38 199 SER A CA 1
ATOM 1557 C C . SER A 1 199 ? 2.202 -6.006 -15.186 1.00 93.38 199 SER A C 1
ATOM 1559 O O . SER A 1 199 ? 2.839 -5.193 -15.866 1.00 93.38 199 SER A O 1
ATOM 1561 N N . SER A 1 200 ? 0.938 -5.790 -14.816 1.00 95.19 200 SER A N 1
ATOM 1562 C CA . SER A 1 200 ? 0.094 -4.674 -15.260 1.00 95.19 200 SER A CA 1
ATOM 1563 C C . SER A 1 200 ? -0.202 -3.542 -14.247 1.00 95.19 200 SER A C 1
ATOM 1565 O O . SER A 1 200 ? -0.530 -2.449 -14.722 1.00 95.19 200 SER A O 1
ATOM 1567 N N . PRO A 1 201 ? -0.049 -3.669 -12.905 1.00 92.06 201 PRO A N 1
ATOM 1568 C CA . PRO A 1 201 ? -0.438 -2.602 -11.976 1.00 92.06 201 PRO A CA 1
ATOM 1569 C C . PRO A 1 201 ? 0.319 -1.261 -12.074 1.00 92.06 201 PRO A C 1
ATOM 1571 O O . PRO A 1 201 ? -0.244 -0.256 -11.639 1.00 92.06 201 PRO A O 1
ATOM 1574 N N . PRO A 1 202 ? 1.528 -1.138 -12.674 1.00 91.62 202 PRO A N 1
ATOM 1575 C CA . PRO A 1 202 ? 2.120 0.181 -12.932 1.00 91.62 202 PRO A CA 1
ATOM 1576 C C . PRO A 1 202 ? 1.248 1.103 -13.803 1.00 91.62 202 PRO A C 1
ATOM 1578 O O . PRO A 1 202 ? 1.409 2.316 -13.735 1.00 91.62 202 PRO A O 1
ATOM 1581 N N . ALA A 1 203 ? 0.318 0.531 -14.576 1.00 93.50 203 ALA A N 1
ATOM 1582 C CA . ALA A 1 203 ? -0.679 1.241 -15.379 1.00 93.50 203 ALA A CA 1
ATOM 1583 C C . ALA A 1 203 ? -2.116 1.053 -14.878 1.00 93.50 203 ALA A C 1
ATOM 1585 O O . ALA A 1 203 ? -2.929 1.968 -14.967 1.00 93.50 203 ALA A O 1
ATOM 1586 N N . VAL A 1 204 ? -2.451 -0.138 -14.376 1.00 93.69 204 VAL A N 1
ATOM 1587 C CA . VAL A 1 204 ? -3.818 -0.454 -13.954 1.00 93.69 204 VAL A CA 1
ATOM 1588 C C . VAL A 1 204 ? -3.997 -0.059 -12.496 1.00 93.69 204 VAL A C 1
ATOM 1590 O O . VAL A 1 204 ? -3.639 -0.804 -11.586 1.00 93.69 204 VAL A O 1
ATOM 1593 N N . HIS A 1 205 ? -4.537 1.141 -12.290 1.00 88.69 205 HIS A N 1
ATOM 1594 C CA . HIS A 1 205 ? -4.908 1.659 -10.974 1.00 88.69 205 HIS A CA 1
ATOM 1595 C C . HIS A 1 205 ? -5.879 0.695 -10.274 1.00 88.69 205 HIS A C 1
ATOM 1597 O O . HIS A 1 205 ? -6.830 0.219 -10.893 1.00 88.69 205 HIS A O 1
ATOM 1603 N N . TYR A 1 206 ? -5.596 0.375 -9.008 1.00 91.56 206 TYR A N 1
ATOM 1604 C CA . TYR A 1 206 ? -6.240 -0.680 -8.206 1.00 91.56 206 TYR A CA 1
ATOM 1605 C C . TYR A 1 206 ? -6.049 -2.134 -8.680 1.00 91.56 206 TYR A C 1
ATOM 1607 O O . TYR A 1 206 ? -6.608 -3.043 -8.066 1.00 91.56 206 TYR A O 1
ATOM 1615 N N . GLY A 1 207 ? -5.235 -2.402 -9.708 1.00 93.12 207 GLY A N 1
ATOM 1616 C CA . GLY A 1 207 ? -5.007 -3.764 -10.205 1.00 93.12 207 GLY A CA 1
ATOM 1617 C C . GLY A 1 207 ? -4.454 -4.728 -9.146 1.00 93.12 207 GLY A C 1
ATOM 1618 O O . GLY A 1 207 ? -4.746 -5.921 -9.196 1.00 93.12 207 GLY A O 1
ATOM 1619 N N . GLU A 1 208 ? -3.706 -4.228 -8.156 1.00 93.19 208 GLU A N 1
ATOM 1620 C CA . GLU A 1 208 ? -3.146 -5.019 -7.052 1.00 93.19 208 GLU A CA 1
ATOM 1621 C C . GLU A 1 208 ? -4.194 -5.703 -6.145 1.00 93.19 208 GLU A C 1
ATOM 1623 O O . GLU A 1 208 ? -3.853 -6.693 -5.488 1.00 93.19 208 GLU A O 1
ATOM 1628 N N . LEU A 1 209 ? -5.449 -5.225 -6.132 1.00 92.50 209 LEU A N 1
ATOM 1629 C CA . LEU A 1 209 ? -6.557 -5.831 -5.373 1.00 92.50 209 LEU A CA 1
ATOM 1630 C C . LEU A 1 209 ? -7.069 -7.140 -5.998 1.00 92.50 209 LEU A C 1
ATOM 1632 O O . LEU A 1 209 ? -7.512 -8.027 -5.273 1.00 92.50 209 LEU A O 1
ATOM 1636 N N . TYR A 1 210 ? -7.020 -7.269 -7.329 1.00 94.06 210 TYR A N 1
ATOM 1637 C CA . TYR A 1 210 ? -7.876 -8.201 -8.080 1.00 94.06 210 TYR A CA 1
ATOM 1638 C C . TYR A 1 210 ? -7.129 -9.398 -8.691 1.00 94.06 210 TYR A C 1
ATOM 1640 O O . TYR A 1 210 ? -7.307 -9.712 -9.865 1.00 94.06 210 TYR A O 1
ATOM 1648 N N . PHE A 1 211 ? -6.257 -10.068 -7.941 1.00 94.81 211 PHE A N 1
ATOM 1649 C CA . PHE A 1 211 ? -5.679 -11.357 -8.378 1.00 94.81 211 PHE A CA 1
ATOM 1650 C C . PHE A 1 211 ? -5.234 -12.283 -7.234 1.00 94.81 211 PHE A C 1
ATOM 1652 O O . PHE A 1 211 ? -4.607 -13.321 -7.468 1.00 94.81 211 PHE A O 1
ATOM 1659 N N . ARG A 1 212 ? -5.518 -11.919 -5.982 1.00 94.31 212 ARG A N 1
ATOM 1660 C CA . ARG A 1 212 ? -5.024 -12.626 -4.795 1.00 94.31 212 ARG A CA 1
ATOM 1661 C C . ARG A 1 212 ? -5.807 -13.908 -4.546 1.00 94.31 212 ARG A C 1
ATOM 1663 O O . ARG A 1 212 ? -5.200 -14.922 -4.191 1.00 94.31 212 ARG A O 1
ATOM 1670 N N . LYS A 1 213 ? -7.122 -13.911 -4.787 1.00 93.94 213 LYS A N 1
ATOM 1671 C CA . LYS A 1 213 ? -7.934 -15.133 -4.698 1.00 93.94 213 LYS A CA 1
ATOM 1672 C C . LYS A 1 213 ? -7.551 -16.102 -5.818 1.00 93.94 213 LYS A C 1
ATOM 1674 O O . LYS A 1 213 ? -7.400 -17.291 -5.527 1.00 93.94 213 LYS A O 1
ATOM 1679 N N . LEU A 1 214 ? -7.225 -15.613 -7.020 1.00 94.75 214 LEU A N 1
ATOM 1680 C CA . LEU A 1 214 ? -6.585 -16.399 -8.084 1.00 94.75 214 LEU A CA 1
ATOM 1681 C C . LEU A 1 214 ? -5.253 -17.030 -7.643 1.00 94.75 214 LEU A C 1
ATOM 1683 O O . LEU A 1 214 ? -5.045 -18.232 -7.835 1.00 94.75 214 LEU A O 1
ATOM 1687 N N . GLU A 1 215 ? -4.349 -16.250 -7.039 1.00 95.25 215 GLU A N 1
ATOM 1688 C CA . GLU A 1 215 ? -3.061 -16.750 -6.535 1.00 95.25 215 GLU A CA 1
ATOM 1689 C C . GLU A 1 215 ? -3.242 -17.860 -5.486 1.00 95.25 215 GLU A C 1
ATOM 1691 O O . GLU A 1 215 ? -2.543 -18.882 -5.547 1.00 95.25 215 GLU A O 1
ATOM 1696 N N . VAL A 1 216 ? -4.199 -17.701 -4.566 1.00 94.00 216 VAL A N 1
ATOM 1697 C CA . VAL A 1 216 ? -4.563 -18.706 -3.552 1.00 94.00 216 VAL A CA 1
ATOM 1698 C C . VAL A 1 216 ? -5.181 -19.951 -4.198 1.00 94.00 216 VAL A C 1
ATOM 1700 O O . VAL A 1 216 ? -4.723 -21.061 -3.923 1.00 94.00 216 VAL A O 1
ATOM 1703 N N . ASN A 1 217 ? -6.143 -19.791 -5.114 1.00 94.56 217 ASN A N 1
ATOM 1704 C CA . ASN A 1 217 ? -6.798 -20.888 -5.842 1.00 94.56 217 ASN A CA 1
ATOM 1705 C C . ASN A 1 217 ? -5.761 -21.739 -6.600 1.00 94.56 217 ASN A C 1
ATOM 1707 O O . ASN A 1 217 ? -5.690 -22.954 -6.399 1.00 94.56 217 ASN A O 1
ATOM 1711 N N . LYS A 1 218 ? -4.877 -21.099 -7.382 1.00 95.81 218 LYS A N 1
ATOM 1712 C CA . LYS A 1 218 ? -3.746 -21.754 -8.067 1.00 95.81 218 LYS A CA 1
ATOM 1713 C C . LYS A 1 218 ? -2.853 -22.518 -7.087 1.00 95.81 218 LYS A C 1
ATOM 1715 O O . LYS A 1 218 ? -2.430 -23.636 -7.362 1.00 95.81 218 LYS A O 1
ATOM 1720 N N . THR A 1 219 ? -2.507 -21.902 -5.959 1.00 94.56 219 THR A N 1
ATOM 1721 C CA . THR A 1 219 ? -1.560 -22.483 -4.993 1.00 94.56 219 THR A CA 1
ATOM 1722 C C . THR A 1 219 ? -2.162 -23.678 -4.254 1.00 94.56 219 THR A C 1
ATOM 1724 O O . THR A 1 219 ? -1.483 -24.685 -4.059 1.00 94.56 219 THR A O 1
ATOM 1727 N N . ASN A 1 220 ? -3.453 -23.626 -3.929 1.00 94.38 220 ASN A N 1
ATOM 1728 C CA . ASN A 1 220 ? -4.187 -24.757 -3.370 1.00 94.38 220 ASN A CA 1
ATOM 1729 C C . ASN A 1 220 ? -4.337 -25.897 -4.392 1.00 94.38 220 ASN A C 1
ATOM 1731 O O . ASN A 1 220 ? -4.152 -27.058 -4.030 1.00 94.38 220 ASN A O 1
ATOM 1735 N N . ALA A 1 221 ? -4.578 -25.584 -5.669 1.00 95.12 221 ALA A N 1
ATOM 1736 C CA . ALA A 1 221 ? -4.592 -26.578 -6.741 1.00 95.12 221 ALA A CA 1
ATOM 1737 C C . ALA A 1 221 ? -3.217 -27.243 -6.950 1.00 95.12 221 ALA A C 1
ATOM 1739 O O . ALA A 1 221 ? -3.151 -28.464 -7.063 1.00 95.12 221 ALA A O 1
ATOM 1740 N N . LEU A 1 222 ? -2.113 -26.482 -6.916 1.00 95.50 222 LEU A N 1
ATOM 1741 C CA . LEU A 1 222 ? -0.752 -27.042 -6.945 1.00 95.50 222 LEU A CA 1
ATOM 1742 C C . LEU A 1 222 ? -0.498 -27.992 -5.773 1.00 95.50 222 LEU A C 1
ATOM 1744 O O . LEU A 1 222 ? 0.041 -29.074 -5.982 1.00 95.50 222 LEU A O 1
ATOM 1748 N N . ARG A 1 223 ? -0.894 -27.615 -4.550 1.00 94.50 223 ARG A N 1
ATOM 1749 C CA . ARG A 1 223 ? -0.734 -28.464 -3.356 1.00 94.50 223 ARG A CA 1
ATOM 1750 C C . ARG A 1 223 ? -1.508 -29.777 -3.490 1.00 94.50 223 ARG A C 1
ATOM 1752 O O . ARG A 1 223 ? -0.923 -30.835 -3.281 1.00 94.50 223 ARG A O 1
ATOM 1759 N N . LYS A 1 224 ? -2.783 -29.719 -3.899 1.00 94.81 224 LYS A N 1
ATOM 1760 C CA . LYS A 1 224 ? -3.617 -30.912 -4.143 1.00 94.81 224 LYS A CA 1
ATOM 1761 C C . LYS A 1 224 ? -3.010 -31.824 -5.217 1.00 94.81 224 LYS A C 1
ATOM 1763 O O . LYS A 1 224 ? -2.917 -33.028 -5.013 1.00 94.81 224 LYS A O 1
ATOM 1768 N N . ASN A 1 225 ? -2.525 -31.242 -6.313 1.00 94.88 225 ASN A N 1
ATOM 1769 C CA . ASN A 1 225 ? -1.954 -31.963 -7.452 1.00 94.88 225 ASN A CA 1
ATOM 1770 C C . ASN A 1 225 ? -0.431 -32.201 -7.350 1.00 94.88 225 ASN A C 1
ATOM 1772 O O . ASN A 1 225 ? 0.226 -32.390 -8.372 1.00 94.88 225 ASN A O 1
ATOM 1776 N N . ARG A 1 226 ? 0.161 -32.166 -6.144 1.00 93.44 226 ARG A N 1
ATOM 1777 C CA . ARG A 1 226 ? 1.596 -32.443 -5.888 1.00 93.44 226 ARG A CA 1
ATOM 1778 C C . ARG A 1 226 ? 2.573 -31.658 -6.791 1.00 93.44 226 ARG A C 1
ATOM 1780 O O . ARG A 1 226 ? 3.624 -32.160 -7.174 1.00 93.44 226 ARG A O 1
ATOM 1787 N N . GLY A 1 227 ? 2.224 -30.420 -7.141 1.00 91.94 227 GLY A N 1
ATOM 1788 C CA . GLY A 1 227 ? 3.011 -29.537 -8.009 1.00 91.94 227 GLY A CA 1
ATOM 1789 C C . GLY A 1 227 ? 2.768 -29.697 -9.517 1.00 91.94 227 GLY A C 1
ATOM 1790 O O . GLY A 1 227 ? 3.394 -28.985 -10.302 1.00 91.94 227 GLY A O 1
ATOM 1791 N N . HIS A 1 228 ? 1.859 -30.577 -9.948 1.00 93.81 228 HIS A N 1
ATOM 1792 C CA . HIS A 1 228 ? 1.578 -30.814 -11.365 1.00 93.81 228 HIS A CA 1
ATOM 1793 C C . HIS A 1 228 ? 0.838 -29.626 -12.008 1.00 93.81 228 HIS A C 1
ATOM 1795 O O . HIS A 1 228 ? -0.357 -29.418 -11.800 1.00 93.81 228 HIS A O 1
ATOM 1801 N N . PHE A 1 229 ? 1.554 -28.834 -12.812 1.00 93.81 229 PHE A N 1
ATOM 1802 C CA . PHE A 1 229 ? 1.013 -27.628 -13.453 1.00 93.81 229 PHE A CA 1
ATOM 1803 C C . PHE A 1 229 ? -0.026 -27.908 -14.550 1.00 93.81 229 PHE A C 1
ATOM 1805 O O . PHE A 1 229 ? -0.846 -27.040 -14.835 1.00 93.81 229 PHE A O 1
ATOM 1812 N N . ASP A 1 230 ? -0.021 -29.090 -15.160 1.00 95.38 230 ASP A N 1
ATOM 1813 C CA . ASP A 1 230 ? -0.980 -29.444 -16.216 1.00 95.38 230 ASP A CA 1
ATOM 1814 C C . ASP A 1 230 ? -2.212 -30.183 -15.676 1.00 95.38 230 ASP A C 1
ATOM 1816 O O . ASP A 1 230 ? -3.056 -30.625 -16.445 1.00 95.38 230 ASP A O 1
ATOM 1820 N N . ALA A 1 231 ? -2.343 -30.293 -14.348 1.00 95.38 231 ALA A N 1
ATOM 1821 C CA . ALA A 1 231 ? -3.555 -30.802 -13.721 1.00 95.38 231 ALA A CA 1
ATOM 1822 C C . ALA A 1 231 ? -4.701 -29.781 -13.819 1.00 95.38 231 ALA A C 1
ATOM 1824 O O . ALA A 1 231 ? -4.469 -28.565 -13.887 1.00 95.38 231 ALA A O 1
ATOM 1825 N N . GLU A 1 232 ? -5.935 -30.282 -13.789 1.00 95.00 232 GLU A N 1
ATOM 1826 C CA . GLU A 1 232 ? -7.128 -29.442 -13.763 1.00 95.00 232 GLU A CA 1
ATOM 1827 C C . GLU A 1 232 ? -7.288 -28.708 -12.425 1.00 95.00 232 GLU A C 1
ATOM 1829 O O . GLU A 1 232 ? -6.830 -29.151 -11.364 1.00 95.00 232 GLU A O 1
ATOM 1834 N N . MET A 1 233 ? -7.964 -27.562 -12.478 1.00 95.38 233 MET A N 1
ATOM 1835 C CA . MET A 1 233 ? -8.416 -26.829 -11.301 1.00 95.38 233 MET A CA 1
ATOM 1836 C C . MET A 1 233 ? -9.756 -26.138 -11.558 1.00 95.38 233 MET A C 1
ATOM 1838 O O . MET A 1 233 ? -10.202 -26.015 -12.692 1.00 95.38 233 MET A O 1
ATOM 1842 N N . THR A 1 234 ? -10.380 -25.643 -10.496 1.00 93.44 234 THR A N 1
ATOM 1843 C CA . THR A 1 234 ? -11.611 -24.846 -10.549 1.00 93.44 234 THR A CA 1
ATOM 1844 C C . THR A 1 234 ? -11.340 -23.432 -10.038 1.00 93.44 234 THR A C 1
ATOM 1846 O O . THR A 1 234 ? -10.458 -23.237 -9.201 1.00 93.44 234 THR A O 1
ATOM 1849 N N . LEU A 1 235 ? -12.105 -22.447 -10.515 1.00 94.38 235 LEU A N 1
ATOM 1850 C CA . LEU A 1 235 ? -12.118 -21.093 -9.952 1.00 94.38 235 LEU A CA 1
ATOM 1851 C C . LEU A 1 235 ? -13.250 -20.952 -8.937 1.00 94.38 235 LEU A C 1
ATOM 1853 O O . LEU A 1 235 ? -14.382 -21.333 -9.236 1.00 94.38 235 LEU A O 1
ATOM 1857 N N . SER A 1 236 ? -12.955 -20.345 -7.790 1.00 94.94 236 SER A N 1
ATOM 1858 C CA . SER A 1 236 ? -13.975 -19.829 -6.874 1.00 94.94 236 SER A CA 1
ATOM 1859 C C . SER A 1 236 ? -14.717 -18.616 -7.466 1.00 94.94 236 SER A C 1
ATOM 1861 O O . SER A 1 236 ? -14.231 -17.984 -8.410 1.00 94.94 236 SER A O 1
ATOM 1863 N N . GLU A 1 237 ? -15.885 -18.259 -6.923 1.00 95.12 237 GLU A N 1
ATOM 1864 C CA . GLU A 1 237 ? -16.670 -17.113 -7.416 1.00 95.12 237 GLU A CA 1
ATOM 1865 C C . GLU A 1 237 ? -15.947 -15.771 -7.213 1.00 95.12 237 GLU A C 1
ATOM 1867 O O . GLU A 1 237 ? -16.016 -14.890 -8.072 1.00 95.12 237 GLU A O 1
ATOM 1872 N N . GLU A 1 238 ? -15.156 -15.631 -6.147 1.00 93.31 238 GLU A N 1
ATOM 1873 C CA . GLU A 1 238 ? -14.294 -14.462 -5.934 1.00 93.31 238 GLU A CA 1
ATOM 1874 C C . GLU A 1 238 ? -13.207 -14.393 -7.013 1.00 93.31 238 GLU A C 1
ATOM 1876 O O . GLU A 1 238 ? -12.936 -13.326 -7.554 1.00 93.31 238 GLU A O 1
ATOM 1881 N N . SER A 1 239 ? -12.639 -15.540 -7.402 1.00 95.25 239 SER A N 1
ATOM 1882 C CA . SER A 1 239 ? -11.640 -15.608 -8.476 1.00 95.25 239 SER A CA 1
ATOM 1883 C C . SER A 1 239 ? -12.245 -15.236 -9.838 1.00 95.25 239 SER A C 1
ATOM 1885 O O . SER A 1 239 ? -11.629 -14.537 -10.642 1.00 95.25 239 SER A O 1
ATOM 1887 N N . LYS A 1 240 ? -13.485 -15.658 -10.115 1.00 96.31 240 LYS A N 1
ATOM 1888 C CA . LYS A 1 240 ? -14.215 -15.211 -11.313 1.00 96.31 240 LYS A CA 1
ATOM 1889 C C . LYS A 1 240 ? -14.489 -13.706 -11.265 1.00 96.31 240 LYS A C 1
ATOM 1891 O O . LYS A 1 240 ? -14.329 -13.037 -12.283 1.00 96.31 240 LYS A O 1
ATOM 1896 N N . SER A 1 241 ? -14.837 -13.175 -10.094 1.00 96.00 241 SER A N 1
ATOM 1897 C CA . SER A 1 241 ? -15.082 -11.743 -9.875 1.00 96.00 241 SER A CA 1
ATOM 1898 C C . SER A 1 241 ? -13.821 -10.900 -10.107 1.00 96.00 241 SER A C 1
ATOM 1900 O O . SER A 1 241 ? -13.889 -9.898 -10.816 1.00 96.00 241 SER A O 1
ATOM 1902 N N . GLU A 1 242 ? -12.654 -11.349 -9.627 1.00 95.69 242 GLU A N 1
ATOM 1903 C CA . GLU A 1 242 ? -11.345 -10.750 -9.939 1.00 95.69 242 GLU A CA 1
ATOM 1904 C C . GLU A 1 242 ? -11.106 -10.674 -11.464 1.00 95.69 242 GLU A C 1
ATOM 1906 O O . GLU A 1 242 ? -10.807 -9.607 -12.004 1.00 95.69 242 GLU A O 1
ATOM 1911 N N . LEU A 1 243 ? -11.306 -11.778 -12.197 1.00 97.31 243 LEU A N 1
ATOM 1912 C CA . LEU A 1 243 ? -11.131 -11.816 -13.659 1.00 97.31 243 LEU A CA 1
ATOM 1913 C C . LEU A 1 243 ? -12.136 -10.939 -14.421 1.00 97.31 243 LEU A C 1
ATOM 1915 O O . LEU A 1 243 ? -11.784 -10.341 -15.442 1.00 97.31 243 LEU A O 1
ATOM 1919 N N . LEU A 1 244 ? -13.383 -10.859 -13.948 1.00 97.50 244 LEU A N 1
ATOM 1920 C CA . LEU A 1 244 ? -14.414 -9.989 -14.516 1.00 97.50 244 LEU A CA 1
ATOM 1921 C C . LEU A 1 244 ? -14.086 -8.509 -14.295 1.00 97.50 244 LEU A C 1
ATOM 1923 O O . LEU A 1 244 ? -14.275 -7.708 -15.216 1.00 97.50 244 LEU A O 1
ATOM 1927 N N . TRP A 1 245 ? -13.529 -8.149 -13.134 1.00 96.19 245 TRP A N 1
ATOM 1928 C CA . TRP A 1 245 ? -13.032 -6.798 -12.882 1.00 96.19 245 TRP A CA 1
ATOM 1929 C C . TRP A 1 245 ? -11.920 -6.430 -13.869 1.00 96.19 245 TRP A C 1
ATOM 1931 O O . TRP A 1 245 ? -12.026 -5.407 -14.548 1.00 96.19 245 TRP A O 1
ATOM 1941 N N . TRP A 1 246 ? -10.908 -7.289 -14.042 1.00 97.50 246 TRP A N 1
ATOM 1942 C CA . TRP A 1 246 ? -9.831 -7.041 -15.009 1.00 97.50 246 TRP A CA 1
ATOM 1943 C C . TRP A 1 246 ? -10.356 -6.898 -16.433 1.00 97.50 246 TRP A C 1
ATOM 1945 O O . TRP A 1 246 ? -10.013 -5.933 -17.113 1.00 97.50 246 TRP A O 1
ATOM 1955 N N . ARG A 1 247 ? -11.232 -7.808 -16.874 1.00 96.06 247 ARG A N 1
ATOM 1956 C CA . ARG A 1 247 ? -11.856 -7.739 -18.202 1.00 96.06 247 ARG A CA 1
ATOM 1957 C C . ARG A 1 247 ? -12.609 -6.419 -18.418 1.00 96.06 247 ARG A C 1
ATOM 1959 O O . ARG A 1 247 ? -12.558 -5.877 -19.516 1.00 96.06 247 ARG A O 1
ATOM 1966 N N . SER A 1 248 ? -13.280 -5.900 -17.393 1.00 96.12 248 SER A N 1
ATOM 1967 C CA . SER A 1 248 ? -14.082 -4.674 -17.501 1.00 96.12 248 SER A CA 1
ATOM 1968 C C . SER A 1 248 ? -13.236 -3.394 -17.483 1.00 96.12 248 SER A C 1
ATOM 1970 O O . SER A 1 248 ? -13.603 -2.415 -18.125 1.00 96.12 248 SER A O 1
ATOM 1972 N N . ASN A 1 249 ? -12.098 -3.394 -16.778 1.00 95.19 249 ASN A N 1
ATOM 1973 C CA . ASN A 1 249 ? -11.326 -2.174 -16.511 1.00 95.19 249 ASN A CA 1
ATOM 1974 C C . ASN A 1 249 ? -10.044 -2.036 -17.352 1.00 95.19 249 ASN A C 1
ATOM 1976 O O . ASN A 1 249 ? -9.644 -0.918 -17.669 1.00 95.19 249 ASN A O 1
ATOM 1980 N N . VAL A 1 250 ? -9.386 -3.135 -17.744 1.00 95.69 250 VAL A N 1
ATOM 1981 C CA . VAL A 1 250 ? -7.994 -3.107 -18.247 1.00 95.69 250 VAL A CA 1
ATOM 1982 C C . VAL A 1 250 ? -7.756 -2.243 -19.494 1.00 95.69 250 VAL A C 1
ATOM 1984 O O . VAL A 1 250 ? -6.667 -1.696 -19.653 1.00 95.69 250 VAL A O 1
ATOM 1987 N N . ASN A 1 251 ? -8.760 -2.083 -20.360 1.00 93.62 251 ASN A N 1
ATOM 1988 C CA . ASN A 1 251 ? -8.643 -1.300 -21.597 1.00 93.62 251 ASN A CA 1
ATOM 1989 C C . ASN A 1 251 ? -8.706 0.222 -21.370 1.00 93.62 251 ASN A C 1
ATOM 1991 O O . ASN A 1 251 ? -8.281 0.984 -22.235 1.00 93.62 251 ASN A O 1
ATOM 1995 N N . HIS A 1 252 ? -9.240 0.660 -20.225 1.00 92.19 252 HIS A N 1
ATOM 1996 C CA . HIS A 1 252 ? -9.460 2.074 -19.891 1.00 92.19 252 HIS A CA 1
ATOM 1997 C C . HIS A 1 252 ? -8.722 2.507 -18.616 1.00 92.19 252 HIS A C 1
ATOM 1999 O O . HIS A 1 252 ? -8.649 3.697 -18.314 1.00 92.19 252 HIS A O 1
ATOM 2005 N N . ALA A 1 253 ? -8.165 1.553 -17.867 1.00 92.50 253 ALA A N 1
ATOM 2006 C CA . ALA A 1 253 ? -7.419 1.822 -16.653 1.00 92.50 253 ALA A CA 1
ATOM 2007 C C . ALA A 1 253 ? -6.117 2.586 -16.941 1.00 92.50 253 ALA A C 1
ATOM 2009 O O . ALA A 1 253 ? -5.315 2.218 -17.803 1.00 92.50 253 ALA A O 1
ATOM 2010 N N . GLN A 1 254 ? -5.910 3.633 -16.150 1.00 92.94 254 GLN A N 1
ATOM 2011 C CA . GLN A 1 254 ? -4.718 4.469 -16.140 1.00 92.94 254 GLN A CA 1
ATOM 2012 C C . GLN A 1 254 ? -4.353 4.809 -14.695 1.00 92.94 254 GLN A C 1
ATOM 2014 O O . GLN A 1 254 ? -5.234 4.950 -13.845 1.00 92.94 254 GLN A O 1
ATOM 2019 N N . ARG A 1 255 ? -3.061 4.981 -14.420 1.00 92.00 255 ARG A N 1
ATOM 2020 C CA . ARG A 1 255 ? -2.516 5.350 -13.112 1.00 92.00 255 ARG A CA 1
ATOM 2021 C C . ARG A 1 255 ? -1.859 6.721 -13.210 1.00 92.00 255 ARG A C 1
ATOM 2023 O O . ARG A 1 255 ? -1.053 6.953 -14.108 1.00 92.00 255 ARG A O 1
ATOM 2030 N N . SER A 1 256 ? -2.182 7.635 -12.296 1.00 89.62 256 SER A N 1
ATOM 2031 C CA . SER A 1 256 ? -1.505 8.936 -12.258 1.00 89.62 256 SER A CA 1
ATOM 2032 C C . SER A 1 256 ? -0.086 8.801 -11.702 1.00 89.62 256 SER A C 1
ATOM 2034 O O . SER A 1 256 ? 0.152 8.088 -10.726 1.00 89.62 256 SER A O 1
ATOM 2036 N N . LEU A 1 257 ? 0.846 9.528 -12.315 1.00 87.50 257 LEU A N 1
ATOM 2037 C CA . LEU A 1 257 ? 2.214 9.729 -11.845 1.00 87.50 257 LEU A CA 1
ATOM 2038 C C . LEU A 1 257 ? 2.327 10.872 -10.830 1.00 87.50 257 LEU A C 1
ATOM 2040 O O . LEU A 1 257 ? 3.370 11.032 -10.194 1.00 87.50 257 LEU A O 1
ATOM 2044 N N . VAL A 1 258 ? 1.271 11.674 -10.659 1.00 79.62 258 VAL A N 1
ATOM 2045 C CA . VAL A 1 258 ? 1.253 12.764 -9.683 1.00 79.62 258 VAL A CA 1
ATOM 2046 C C . VAL A 1 258 ? 1.146 12.177 -8.280 1.00 79.62 258 VAL A C 1
ATOM 2048 O O . VAL A 1 258 ? 0.061 11.861 -7.789 1.00 79.62 258 VAL A O 1
ATOM 2051 N N . LEU A 1 259 ? 2.289 12.077 -7.601 1.00 66.19 259 LEU A N 1
ATOM 2052 C CA . LEU A 1 259 ? 2.359 11.809 -6.168 1.00 66.19 259 LEU A CA 1
ATOM 2053 C C . LEU A 1 259 ? 1.748 12.990 -5.398 1.00 66.19 259 LEU A C 1
ATOM 2055 O O . LEU A 1 259 ? 2.455 13.902 -4.965 1.00 66.19 259 LEU A O 1
ATOM 2059 N N . ARG A 1 260 ? 0.419 12.977 -5.222 1.00 69.50 260 ARG A N 1
ATOM 2060 C CA . ARG A 1 260 ? -0.275 13.894 -4.308 1.00 69.50 260 ARG A CA 1
ATOM 2061 C C . ARG A 1 260 ? 0.387 13.774 -2.935 1.00 69.50 260 ARG A C 1
ATOM 2063 O O . ARG A 1 260 ? 0.498 12.667 -2.407 1.00 69.50 260 ARG A O 1
ATOM 2070 N N . LYS A 1 261 ? 0.823 14.885 -2.338 1.00 80.06 261 LYS A N 1
ATOM 2071 C CA . LYS A 1 261 ? 1.261 14.868 -0.934 1.00 80.06 261 LYS A CA 1
ATOM 2072 C C . LYS A 1 261 ? 0.071 14.433 -0.061 1.00 80.06 261 LYS A C 1
ATOM 2074 O O . LYS A 1 261 ? -1.060 14.795 -0.391 1.00 80.06 261 LYS A O 1
ATOM 2079 N N . PRO A 1 262 ? 0.281 13.633 0.998 1.00 83.88 262 PRO A N 1
ATOM 2080 C CA . PRO A 1 262 ? -0.796 13.316 1.924 1.00 83.88 262 PRO A CA 1
ATOM 2081 C C . PRO A 1 262 ? -1.272 14.605 2.601 1.00 83.88 262 PRO A C 1
ATOM 2083 O O . PRO A 1 262 ? -0.460 15.380 3.103 1.00 83.88 262 PRO A O 1
ATOM 2086 N N . HIS A 1 263 ? -2.583 14.840 2.577 1.00 86.06 263 HIS A N 1
ATOM 2087 C CA . HIS A 1 263 ? -3.216 15.990 3.234 1.00 86.06 263 HIS A CA 1
ATOM 2088 C C . HIS A 1 263 ? -3.620 15.660 4.674 1.00 86.06 263 HIS A C 1
ATOM 2090 O O . HIS A 1 263 ? -3.799 16.559 5.489 1.00 86.06 263 HIS A O 1
ATOM 2096 N N . LEU A 1 264 ? -3.775 14.368 4.972 1.00 89.62 264 LEU A N 1
ATOM 2097 C CA . LEU A 1 264 ? -4.119 13.835 6.282 1.00 89.62 264 LEU A CA 1
ATOM 2098 C C . LEU A 1 264 ? -3.116 12.746 6.660 1.00 89.62 264 LEU A C 1
ATOM 2100 O O . LEU A 1 264 ? -2.703 11.950 5.812 1.00 89.62 264 LEU A O 1
ATOM 2104 N N . PHE A 1 265 ? -2.781 12.695 7.942 1.00 93.00 265 PHE A N 1
ATOM 2105 C CA . PHE A 1 265 ? -2.056 11.591 8.558 1.00 93.00 265 PHE A CA 1
ATOM 2106 C C . PHE A 1 265 ? -3.009 10.887 9.523 1.00 93.00 265 PHE A C 1
ATOM 2108 O O . PHE A 1 265 ? -3.741 11.551 10.262 1.00 93.00 265 PHE A O 1
ATOM 2115 N N . LEU A 1 266 ? -3.045 9.560 9.463 1.00 93.81 266 LEU A N 1
ATOM 2116 C CA . LEU A 1 266 ? -3.804 8.706 10.366 1.00 93.81 266 LEU A CA 1
ATOM 2117 C C . LEU A 1 266 ? -2.812 7.770 11.046 1.00 93.81 266 LEU A C 1
ATOM 2119 O O . LEU A 1 266 ? -2.260 6.876 10.405 1.00 93.81 266 LEU A O 1
ATOM 2123 N N . THR A 1 267 ? -2.596 7.992 12.332 1.00 92.25 267 THR A N 1
ATOM 2124 C CA . THR A 1 267 ? -1.791 7.133 13.197 1.00 92.25 267 THR A CA 1
ATOM 2125 C C . THR A 1 267 ? -2.747 6.197 13.938 1.00 92.25 267 THR A C 1
ATOM 2127 O O . THR A 1 267 ? -3.812 6.634 14.374 1.00 92.25 267 THR A O 1
ATOM 2130 N N . MET A 1 268 ? -2.419 4.913 14.065 1.00 90.06 268 MET A N 1
ATOM 2131 C CA . MET A 1 268 ? -3.225 3.939 14.811 1.00 90.06 268 MET A CA 1
ATOM 2132 C C . MET A 1 268 ? -2.347 2.964 15.595 1.00 90.06 268 MET A C 1
ATOM 2134 O O . MET A 1 268 ? -1.170 2.791 15.279 1.00 90.06 268 MET A O 1
ATOM 2138 N N . ASP A 1 269 ? -2.944 2.353 16.612 1.00 86.06 269 ASP A N 1
ATOM 2139 C CA . ASP A 1 269 ? -2.356 1.297 17.431 1.00 86.06 269 ASP A CA 1
ATOM 2140 C C . ASP A 1 269 ? -3.446 0.295 17.838 1.00 86.06 269 ASP A C 1
ATOM 2142 O O . ASP A 1 269 ? -4.616 0.661 18.024 1.00 86.06 269 ASP A O 1
ATOM 2146 N N . ALA A 1 270 ? -3.058 -0.967 17.993 1.00 87.19 270 ALA A N 1
ATOM 2147 C CA . ALA A 1 270 ? -3.920 -2.040 18.454 1.00 87.19 270 ALA A CA 1
ATOM 2148 C C . ALA A 1 270 ? -3.246 -2.833 19.575 1.00 87.19 270 ALA A C 1
ATOM 2150 O O . ALA A 1 270 ? -2.147 -3.358 19.434 1.00 87.19 270 ALA A O 1
ATOM 2151 N N . THR A 1 271 ? -3.979 -3.036 20.665 1.00 88.06 271 THR A N 1
ATOM 2152 C CA . THR A 1 271 ? -3.657 -4.038 21.682 1.00 88.06 271 THR A CA 1
ATOM 2153 C C . THR A 1 271 ? -4.620 -5.220 21.568 1.00 88.06 271 THR A C 1
ATOM 2155 O O . THR A 1 271 ? -5.617 -5.174 20.846 1.00 88.06 271 THR A O 1
ATOM 2158 N N . LEU A 1 272 ? -4.375 -6.290 22.329 1.00 86.50 272 LEU A N 1
ATOM 2159 C CA . LEU A 1 272 ? -5.346 -7.385 22.462 1.00 86.50 272 LEU A CA 1
ATOM 2160 C C . LEU A 1 272 ? -6.650 -6.950 23.159 1.00 86.50 272 LEU A C 1
ATOM 2162 O O . LEU A 1 272 ? -7.657 -7.636 23.032 1.00 86.50 272 LEU A O 1
ATOM 2166 N N . LEU A 1 273 ? -6.653 -5.820 23.879 1.00 84.50 273 LEU A N 1
ATOM 2167 C CA . LEU A 1 273 ? -7.813 -5.329 24.632 1.00 84.50 273 LEU A CA 1
ATOM 2168 C C . LEU A 1 273 ? -8.623 -4.269 23.875 1.00 84.50 273 LEU A C 1
ATOM 2170 O O . LEU A 1 273 ? -9.826 -4.160 24.097 1.00 84.50 273 LEU A O 1
ATOM 2174 N N . GLY A 1 274 ? -8.001 -3.505 22.977 1.00 86.38 274 GLY A N 1
ATOM 2175 C CA . GLY A 1 274 ? -8.670 -2.449 22.220 1.00 86.38 274 GLY A CA 1
ATOM 2176 C C . GLY A 1 274 ? -7.775 -1.766 21.191 1.00 86.38 274 GLY A C 1
ATOM 2177 O O . GLY A 1 274 ? -6.664 -2.215 20.917 1.00 86.38 274 GLY A O 1
ATOM 2178 N N . TRP A 1 275 ? -8.271 -0.676 20.614 1.00 90.44 275 TRP A N 1
ATOM 2179 C CA . TRP A 1 275 ? -7.595 0.105 19.575 1.00 90.44 275 TRP A CA 1
ATOM 2180 C C . TRP A 1 275 ? -7.660 1.595 19.857 1.00 90.44 275 TRP A C 1
ATOM 2182 O O . TRP A 1 275 ? -8.591 2.072 20.509 1.00 90.44 275 TRP A O 1
ATOM 2192 N N . GLY A 1 276 ? -6.694 2.316 19.298 1.00 88.75 276 GLY A N 1
ATOM 2193 C CA . GLY A 1 276 ? -6.697 3.766 19.201 1.00 88.75 276 GLY A CA 1
ATOM 2194 C C . GLY A 1 276 ? -6.435 4.214 17.765 1.00 88.75 276 GLY A C 1
ATOM 2195 O O . GLY A 1 276 ? -5.798 3.511 16.979 1.00 88.75 276 GLY A O 1
ATOM 2196 N N . ALA A 1 277 ? -6.904 5.410 17.424 1.00 90.50 277 ALA A N 1
ATOM 2197 C CA . ALA A 1 277 ? -6.495 6.130 16.226 1.00 90.50 277 ALA A CA 1
ATOM 2198 C C . ALA A 1 277 ? -6.434 7.640 16.498 1.00 90.50 277 ALA A C 1
ATOM 2200 O O . ALA A 1 277 ? -7.235 8.179 17.264 1.00 90.50 277 ALA A O 1
ATOM 2201 N N . VAL A 1 278 ? -5.495 8.328 15.850 1.00 89.12 278 VAL A N 1
ATOM 2202 C CA . VAL A 1 278 ? -5.291 9.778 15.945 1.00 89.12 278 VAL A CA 1
ATOM 2203 C C . VAL A 1 278 ? -5.118 10.369 14.547 1.00 89.12 278 VAL A C 1
ATOM 2205 O O . VAL A 1 278 ? -4.413 9.825 13.700 1.00 89.12 278 VAL A O 1
ATOM 2208 N N . SER A 1 279 ? -5.768 11.505 14.293 1.00 90.44 279 SER A N 1
ATOM 2209 C CA . SER A 1 279 ? -5.617 12.277 13.057 1.00 90.44 279 SER A CA 1
ATOM 2210 C C . SER A 1 279 ? -5.909 13.752 13.321 1.00 90.44 279 SER A C 1
ATOM 2212 O O . SER A 1 279 ? -6.910 14.088 13.954 1.00 90.44 279 SER A O 1
ATOM 2214 N N . ASN A 1 280 ? -5.030 14.646 12.857 1.00 84.94 280 ASN A N 1
ATOM 2215 C CA . ASN A 1 280 ? -5.139 16.105 13.022 1.00 84.94 280 ASN A CA 1
ATOM 2216 C C . ASN A 1 280 ? -5.487 16.560 14.461 1.00 84.94 280 ASN A C 1
ATOM 2218 O O . ASN A 1 280 ? -6.331 17.434 14.660 1.00 84.94 280 ASN A O 1
ATOM 2222 N N . GLY A 1 281 ? -4.867 15.941 15.474 1.00 80.38 281 GLY A N 1
ATOM 2223 C CA . GLY A 1 281 ? -5.096 16.264 16.890 1.00 80.38 281 GLY A CA 1
ATOM 2224 C C . GLY A 1 281 ? -6.443 15.798 17.462 1.00 80.38 281 GLY A C 1
ATOM 2225 O O . GLY A 1 281 ? -6.768 16.142 18.595 1.00 80.38 281 GLY A O 1
ATOM 2226 N N . LYS A 1 282 ? -7.230 15.021 16.707 1.00 84.50 282 LYS A N 1
ATOM 2227 C CA . LYS A 1 282 ? -8.404 14.298 17.211 1.00 84.50 282 LYS A CA 1
ATOM 2228 C C . LYS A 1 282 ? -8.018 12.851 17.494 1.00 84.50 282 LYS A C 1
ATOM 2230 O O . LYS A 1 282 ? -7.456 12.192 16.623 1.00 84.50 282 LYS A O 1
ATOM 2235 N N . GLU A 1 283 ? -8.365 12.369 18.680 1.00 86.25 283 GLU A N 1
ATOM 2236 C CA . GLU A 1 283 ? -8.192 10.979 19.112 1.00 86.25 283 GLU A CA 1
ATOM 2237 C C . GLU A 1 283 ? -9.528 10.222 19.109 1.00 86.25 283 GLU A C 1
ATOM 2239 O O . GLU A 1 283 ? -10.604 10.798 19.297 1.00 86.25 283 GLU A O 1
ATOM 2244 N N . THR A 1 284 ? -9.460 8.910 18.917 1.00 84.94 284 THR A N 1
ATOM 2245 C CA . THR A 1 284 ? -10.572 7.977 19.100 1.00 84.94 284 THR A CA 1
ATOM 2246 C C . THR A 1 284 ? -10.030 6.594 19.465 1.00 84.94 284 THR A C 1
ATOM 2248 O O . THR A 1 284 ? -8.843 6.327 19.292 1.00 84.94 284 THR A O 1
ATOM 2251 N N . GLY A 1 285 ? -10.885 5.719 19.984 1.00 84.94 285 GLY A N 1
ATOM 2252 C CA . GLY A 1 285 ? -10.505 4.375 20.406 1.00 84.94 285 GLY A CA 1
ATOM 2253 C C . GLY A 1 285 ? -11.642 3.655 21.125 1.00 84.94 285 GLY A C 1
ATOM 2254 O O . GLY A 1 285 ? -12.690 4.246 21.397 1.00 84.94 285 GLY A O 1
ATOM 2255 N N . GLY A 1 286 ? -11.444 2.374 21.425 1.00 82.81 286 GLY A N 1
ATOM 2256 C CA . GLY A 1 286 ? -12.428 1.541 22.121 1.00 82.81 286 GLY A CA 1
ATOM 2257 C C . GLY A 1 286 ? -11.981 0.090 22.291 1.00 82.81 286 GLY A C 1
ATOM 2258 O O . GLY A 1 286 ? -10.945 -0.318 21.767 1.00 82.81 286 GLY A O 1
ATOM 2259 N N . GLN A 1 287 ? -12.768 -0.703 23.020 1.00 85.75 287 GLN A N 1
ATOM 2260 C CA . GLN A 1 287 ? -12.420 -2.091 23.338 1.00 85.75 287 GLN A CA 1
ATOM 2261 C C . GLN A 1 287 ? -12.662 -3.078 22.185 1.00 85.75 287 GLN A C 1
ATOM 2263 O O . GLN A 1 287 ? -13.482 -2.849 21.293 1.00 85.75 287 GLN A O 1
ATOM 2268 N N . TRP A 1 288 ? -11.952 -4.201 22.265 1.00 87.50 288 TRP A N 1
ATOM 2269 C CA . TRP A 1 288 ? -12.258 -5.535 21.742 1.00 87.50 288 TRP A CA 1
ATOM 2270 C C . TRP A 1 288 ? -13.674 -6.041 22.063 1.00 87.50 288 TRP A C 1
ATOM 2272 O O . TRP A 1 288 ? -13.952 -6.232 23.243 1.00 87.50 288 TRP A O 1
ATOM 2282 N N . SER A 1 289 ? -14.525 -6.395 21.087 1.00 84.62 289 SER A N 1
ATOM 2283 C CA . SER A 1 289 ? -15.560 -7.413 21.363 1.00 84.62 289 SER A CA 1
ATOM 2284 C C . SER A 1 289 ? -14.887 -8.759 21.640 1.00 84.62 289 SER A C 1
ATOM 2286 O O . SER A 1 289 ? -13.795 -9.018 21.133 1.00 84.62 289 SER A O 1
ATOM 2288 N N . SER A 1 290 ? -15.525 -9.641 22.411 1.00 82.81 290 SER A N 1
ATOM 2289 C CA . SER A 1 290 ? -14.950 -10.951 22.758 1.00 82.81 290 SER A CA 1
ATOM 2290 C C . SER A 1 290 ? -14.594 -11.801 21.529 1.00 82.81 290 SER A C 1
ATOM 2292 O O . SER A 1 290 ? -13.603 -12.524 21.550 1.00 82.81 290 SER A O 1
ATOM 2294 N N . GLU A 1 291 ? -15.358 -11.671 20.440 1.00 85.38 291 GLU A N 1
ATOM 2295 C CA . GLU A 1 291 ? -15.052 -12.300 19.151 1.00 85.38 291 GLU A CA 1
ATOM 2296 C C . GLU A 1 291 ? -13.787 -11.704 18.522 1.00 85.38 291 GLU A C 1
ATOM 2298 O O . GLU A 1 291 ? -12.895 -12.436 18.102 1.00 85.38 291 GLU A O 1
ATOM 2303 N N . GLU A 1 292 ? -13.667 -10.374 18.487 1.00 87.69 292 GLU A N 1
ATOM 2304 C CA . GLU A 1 292 ? -12.504 -9.689 17.917 1.00 87.69 292 GLU A CA 1
ATOM 2305 C C . GLU A 1 292 ? -11.216 -9.970 18.693 1.00 87.69 292 GLU A C 1
ATOM 2307 O O . GLU A 1 292 ? -10.191 -10.215 18.065 1.00 87.69 292 GLU A O 1
ATOM 2312 N N . GLN A 1 293 ? -11.267 -10.019 20.028 1.00 87.31 293 GLN A N 1
ATOM 2313 C CA . GLN A 1 293 ? -10.107 -10.333 20.876 1.00 87.31 293 GLN A CA 1
ATOM 2314 C C . GLN A 1 293 ? -9.480 -11.708 20.560 1.00 87.31 293 GLN A C 1
ATOM 2316 O O . GLN A 1 293 ? -8.314 -11.934 20.876 1.00 87.31 293 GLN A O 1
ATOM 2321 N N . SER A 1 294 ? -10.219 -12.621 19.912 1.00 90.69 294 SER A N 1
ATOM 2322 C CA . SER A 1 294 ? -9.700 -13.926 19.477 1.00 90.69 294 SER A CA 1
ATOM 2323 C C . SER A 1 294 ? -8.819 -13.873 18.217 1.00 90.69 294 SER A C 1
ATOM 2325 O O . SER A 1 294 ? -8.101 -14.832 17.924 1.00 90.69 294 SER A O 1
ATOM 2327 N N . PHE A 1 295 ? -8.847 -12.773 17.456 1.00 91.06 295 PHE A N 1
ATOM 2328 C CA . PHE A 1 295 ? -8.067 -12.646 16.227 1.00 91.06 295 PHE A CA 1
ATOM 2329 C C . PHE A 1 295 ? -6.620 -12.219 16.500 1.00 91.06 295 PHE A C 1
ATOM 2331 O O . PHE A 1 295 ? -6.310 -11.457 17.412 1.00 91.06 295 PHE A O 1
ATOM 2338 N N . HIS A 1 296 ? -5.714 -12.674 15.634 1.00 93.19 296 HIS A N 1
ATOM 2339 C CA . HIS A 1 296 ? -4.293 -12.338 15.696 1.00 93.19 296 HIS A CA 1
ATOM 2340 C C . HIS A 1 296 ? -4.042 -10.821 15.586 1.00 93.19 296 HIS A C 1
ATOM 2342 O O . HIS A 1 296 ? -4.664 -10.151 14.762 1.00 93.19 296 HIS A O 1
ATOM 2348 N N . ILE A 1 297 ? -3.046 -10.299 16.314 1.00 93.06 297 ILE A N 1
ATOM 2349 C CA . ILE A 1 297 ? -2.740 -8.859 16.408 1.00 93.06 297 ILE A CA 1
ATOM 2350 C C . ILE A 1 297 ? -2.660 -8.144 15.044 1.00 93.06 297 ILE A C 1
ATOM 2352 O O . ILE A 1 297 ? -3.361 -7.168 14.829 1.00 93.06 297 ILE A O 1
ATOM 2356 N N . ASN A 1 298 ? -1.956 -8.702 14.050 1.00 94.12 298 ASN A N 1
ATOM 2357 C CA . ASN A 1 298 ? -1.898 -8.154 12.677 1.00 94.12 298 ASN A CA 1
ATOM 2358 C C . ASN A 1 298 ? -3.265 -7.933 11.984 1.00 94.12 298 ASN A C 1
ATOM 2360 O O . ASN A 1 298 ? -3.344 -7.173 11.021 1.00 94.12 298 ASN A O 1
ATOM 2364 N N . TYR A 1 299 ? -4.329 -8.628 12.395 1.00 94.31 299 TYR A N 1
ATOM 2365 C CA . TYR A 1 299 ? -5.691 -8.360 11.923 1.00 94.31 299 TYR A CA 1
ATOM 2366 C C . TYR A 1 299 ? -6.344 -7.224 12.716 1.00 94.31 299 TYR A C 1
ATOM 2368 O O . TYR A 1 299 ? -7.001 -6.380 12.113 1.00 94.31 299 TYR A O 1
ATOM 2376 N N . LEU A 1 300 ? -6.129 -7.172 14.033 1.00 93.81 300 LEU A N 1
ATOM 2377 C CA . LEU A 1 300 ? -6.595 -6.087 14.901 1.00 93.81 300 LEU A CA 1
ATOM 2378 C C . LEU A 1 300 ? -5.998 -4.734 14.490 1.00 93.81 300 LEU A C 1
ATOM 2380 O O . LEU A 1 300 ? -6.722 -3.756 14.387 1.00 93.81 300 LEU A O 1
ATOM 2384 N N . GLU A 1 301 ? -4.726 -4.708 14.114 1.00 94.19 301 GLU A N 1
ATOM 2385 C CA . GLU A 1 301 ? -4.015 -3.553 13.544 1.00 94.19 301 GLU A CA 1
ATOM 2386 C C . GLU A 1 301 ? -4.687 -3.037 12.266 1.00 94.19 301 GLU A C 1
ATOM 2388 O O . GLU A 1 301 ? -5.066 -1.871 12.143 1.00 94.19 301 GLU A O 1
ATOM 2393 N N . MET A 1 302 ? -4.936 -3.948 11.320 1.00 95.00 302 MET A N 1
ATOM 2394 C CA . MET A 1 302 ? -5.681 -3.651 10.094 1.00 95.00 302 MET A CA 1
ATOM 2395 C C . MET A 1 302 ? -7.119 -3.202 10.396 1.00 95.00 302 MET A C 1
ATOM 2397 O O . MET A 1 302 ? -7.663 -2.344 9.704 1.00 95.00 302 MET A O 1
ATOM 2401 N N . LYS A 1 303 ? -7.740 -3.725 11.456 1.00 94.75 303 LYS A N 1
ATOM 2402 C CA . LYS A 1 303 ? -9.077 -3.309 11.881 1.00 94.75 303 LYS A CA 1
ATOM 2403 C C . LYS A 1 303 ? -9.074 -1.927 12.546 1.00 94.75 303 LYS A C 1
ATOM 2405 O O . LYS A 1 303 ? -10.005 -1.161 12.316 1.00 94.75 303 LYS A O 1
ATOM 2410 N N . ALA A 1 304 ? -8.026 -1.573 13.289 1.00 93.25 304 ALA A N 1
ATOM 2411 C CA . ALA A 1 304 ? -7.827 -0.241 13.858 1.00 93.25 304 ALA A CA 1
ATOM 2412 C C . ALA A 1 304 ? -7.681 0.812 12.749 1.00 93.25 304 ALA A C 1
ATOM 2414 O O . ALA A 1 304 ? -8.306 1.868 12.831 1.00 93.25 304 ALA A O 1
ATOM 2415 N N . ILE A 1 305 ? -6.966 0.488 11.659 1.00 94.88 305 ILE A N 1
ATOM 2416 C CA . ILE A 1 305 ? -6.917 1.315 10.438 1.00 94.88 305 ILE A CA 1
ATOM 2417 C C . ILE A 1 305 ? -8.332 1.562 9.891 1.00 94.88 305 ILE A C 1
ATOM 2419 O O . ILE A 1 305 ? -8.714 2.711 9.664 1.00 94.88 305 ILE A O 1
ATOM 2423 N N . LEU A 1 306 ? -9.127 0.500 9.691 1.00 95.00 306 LEU A N 1
ATOM 2424 C CA . LEU A 1 306 ? -10.486 0.616 9.148 1.00 95.00 306 LEU A CA 1
ATOM 2425 C C . LEU A 1 306 ? -11.385 1.487 10.041 1.00 95.00 306 LEU A C 1
ATOM 2427 O O . LEU A 1 306 ? -12.062 2.389 9.545 1.00 95.00 306 LEU A O 1
ATOM 2431 N N . LEU A 1 307 ? -11.366 1.250 11.355 1.00 91.31 307 LEU A N 1
ATOM 2432 C CA . LEU A 1 307 ? -12.163 2.009 12.321 1.00 91.31 307 LEU A CA 1
ATOM 2433 C C . LEU A 1 307 ? -11.698 3.470 12.421 1.00 91.31 307 LEU A C 1
ATOM 2435 O O . LEU A 1 307 ? -12.539 4.369 12.473 1.00 91.31 307 LEU A O 1
ATOM 2439 N N . GLY A 1 308 ? -10.390 3.737 12.358 1.00 91.69 308 GLY A N 1
ATOM 2440 C CA . GLY A 1 308 ? -9.816 5.084 12.284 1.00 91.69 308 GLY A CA 1
ATOM 2441 C C . GLY A 1 308 ? -10.259 5.850 11.031 1.00 91.69 308 GLY A C 1
ATOM 2442 O O . GLY A 1 308 ? -10.693 6.999 11.128 1.00 91.69 308 GLY A O 1
ATOM 2443 N N . LEU A 1 309 ? -10.256 5.199 9.862 1.00 92.56 309 LEU A N 1
ATOM 2444 C CA . LEU A 1 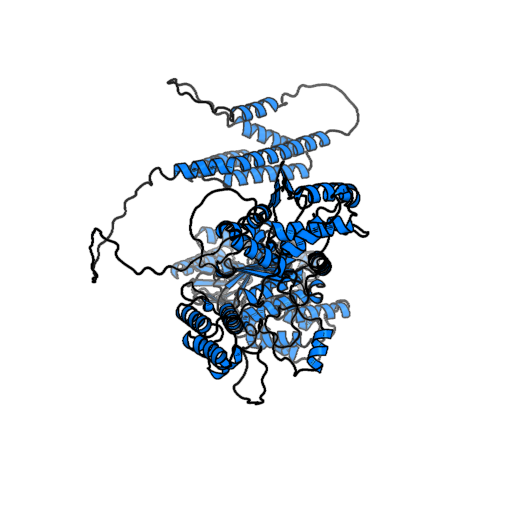309 ? -10.761 5.780 8.610 1.00 92.56 309 LEU A CA 1
ATOM 2445 C C . LEU A 1 309 ? -12.272 6.068 8.662 1.00 92.56 309 LEU A C 1
ATOM 2447 O O . LEU A 1 309 ? -12.720 7.114 8.189 1.00 92.56 309 LEU A O 1
ATOM 2451 N N . GLN A 1 310 ? -13.067 5.167 9.246 1.00 90.44 310 GLN A N 1
ATOM 2452 C CA . GLN A 1 310 ? -14.521 5.332 9.378 1.00 90.44 310 GLN A CA 1
ATOM 2453 C C . GLN A 1 310 ? -14.921 6.438 10.367 1.00 90.44 310 GLN A C 1
ATOM 2455 O O . GLN A 1 310 ? -15.970 7.061 10.190 1.00 90.44 310 GLN A O 1
ATOM 2460 N N . SER A 1 311 ? -14.101 6.691 11.390 1.00 87.75 311 SER A N 1
ATOM 2461 C CA . SER A 1 311 ? -14.382 7.640 12.475 1.00 87.75 311 SER A CA 1
ATOM 2462 C C . SER A 1 311 ? -13.758 9.021 12.250 1.00 87.75 311 SER A C 1
ATOM 2464 O O . SER A 1 311 ? -14.480 10.017 12.209 1.00 87.75 311 SER A O 1
ATOM 2466 N N . LEU A 1 312 ? -12.435 9.100 12.074 1.00 88.38 312 LEU A N 1
ATOM 2467 C CA . LEU A 1 312 ? -11.694 10.362 11.961 1.00 88.38 312 LEU A CA 1
ATOM 2468 C C . LEU A 1 312 ? -11.652 10.899 10.527 1.00 88.38 312 LEU A C 1
ATOM 2470 O O . LEU A 1 312 ? -11.641 12.112 10.325 1.00 88.38 312 LEU A O 1
ATOM 2474 N N . CYS A 1 313 ? -11.684 10.012 9.530 1.00 88.19 313 CYS A N 1
ATOM 2475 C CA . CYS A 1 313 ? -11.670 10.364 8.105 1.00 88.19 313 CYS A 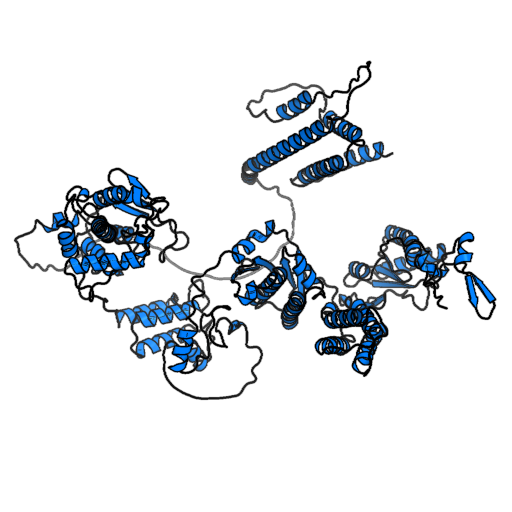CA 1
ATOM 2476 C C . CYS A 1 313 ? -13.057 10.201 7.449 1.00 88.19 313 CYS A C 1
ATOM 2478 O O . CYS A 1 313 ? -13.172 9.979 6.241 1.00 88.19 313 CYS A O 1
ATOM 2480 N N . ARG A 1 314 ? -14.133 10.313 8.242 1.00 83.94 314 ARG A N 1
ATOM 2481 C CA . ARG A 1 314 ? -15.516 10.113 7.785 1.00 83.94 314 ARG A CA 1
ATOM 2482 C C . ARG A 1 314 ? -15.898 11.036 6.628 1.00 83.94 314 ARG A C 1
ATOM 2484 O O . ARG A 1 314 ? -16.425 10.548 5.631 1.00 83.94 314 ARG A O 1
ATOM 2491 N N . ASP A 1 315 ? -15.586 12.319 6.755 1.00 86.00 315 ASP A N 1
ATOM 2492 C CA . ASP A 1 315 ? -15.958 13.361 5.790 1.00 86.00 315 ASP A CA 1
ATOM 2493 C C . ASP A 1 315 ? -14.827 13.653 4.776 1.00 86.00 315 ASP A C 1
ATOM 2495 O O . ASP A 1 315 ? -14.917 14.587 3.987 1.00 86.00 315 ASP A O 1
ATOM 2499 N N . ALA A 1 316 ? -13.750 12.855 4.783 1.00 86.94 316 ALA A N 1
ATOM 2500 C CA . ALA A 1 316 ? -12.684 12.944 3.790 1.00 86.94 316 ALA A CA 1
ATOM 2501 C C . ALA A 1 316 ? -13.138 12.342 2.449 1.00 86.94 316 ALA A C 1
ATOM 2503 O O . ALA A 1 316 ? -13.715 11.255 2.416 1.00 86.94 316 ALA A O 1
ATOM 2504 N N . HIS A 1 317 ? -12.828 13.024 1.349 1.00 91.94 317 HIS A N 1
ATOM 2505 C CA . HIS A 1 317 ? -13.041 12.569 -0.027 1.00 91.94 317 HIS A CA 1
ATOM 2506 C C . HIS A 1 317 ? -11.968 13.179 -0.947 1.00 91.94 317 HIS A C 1
ATOM 2508 O O . HIS A 1 317 ? -11.280 14.120 -0.545 1.00 91.94 317 HIS A O 1
ATOM 2514 N N . ASP A 1 318 ? -11.776 12.615 -2.145 1.00 89.94 318 ASP A N 1
ATOM 2515 C CA . ASP A 1 318 ? -10.879 13.125 -3.207 1.00 89.94 318 ASP A CA 1
ATOM 2516 C C . ASP A 1 318 ? -9.415 13.396 -2.786 1.00 89.94 318 ASP A C 1
ATOM 2518 O O . ASP A 1 318 ? -8.683 14.159 -3.428 1.00 89.94 318 ASP A O 1
ATOM 2522 N N . THR A 1 319 ? -8.957 12.774 -1.698 1.00 90.56 319 THR A N 1
ATOM 2523 C CA . THR A 1 319 ? -7.723 13.144 -0.990 1.00 90.56 319 THR A CA 1
ATOM 2524 C C . THR A 1 319 ? -6.725 11.988 -0.873 1.00 90.56 319 THR A C 1
ATOM 2526 O O . THR A 1 319 ? -6.998 10.853 -1.255 1.00 90.56 319 THR A O 1
ATOM 2529 N N . HIS A 1 320 ? -5.536 12.283 -0.347 1.00 92.62 320 HIS A N 1
ATOM 2530 C CA . HIS A 1 320 ? -4.524 11.292 0.007 1.00 92.62 320 HIS A CA 1
ATOM 2531 C C . HIS A 1 320 ? -4.320 11.297 1.524 1.00 92.62 320 HIS A C 1
ATOM 2533 O O . HIS A 1 320 ? -4.006 12.342 2.102 1.00 92.62 320 HIS A O 1
ATOM 2539 N N . ILE A 1 321 ? -4.479 10.126 2.142 1.00 94.19 321 ILE A N 1
ATOM 2540 C CA . ILE A 1 321 ? -4.231 9.882 3.566 1.00 94.19 321 ILE A CA 1
ATOM 2541 C C . ILE A 1 321 ? -2.975 9.014 3.710 1.00 94.19 321 ILE A C 1
ATOM 2543 O O . ILE A 1 321 ? -2.866 7.962 3.078 1.00 94.19 321 ILE A O 1
ATOM 2547 N N . CYS A 1 322 ? -2.026 9.444 4.540 1.00 94.75 322 CYS A N 1
ATOM 2548 C CA . CYS A 1 322 ? -0.888 8.623 4.946 1.00 94.75 322 CYS A CA 1
ATOM 2549 C C . CYS A 1 322 ? -1.228 7.893 6.249 1.00 94.75 322 CYS A C 1
ATOM 2551 O O . CYS A 1 322 ? -1.551 8.525 7.251 1.00 94.75 322 CYS A O 1
ATOM 2553 N N . ILE A 1 323 ? -1.137 6.570 6.225 1.00 95.56 323 ILE A N 1
ATOM 2554 C CA . ILE A 1 323 ? -1.384 5.668 7.347 1.00 95.56 323 ILE A CA 1
ATOM 2555 C C . ILE A 1 323 ? -0.042 5.369 8.028 1.00 95.56 323 ILE A C 1
ATOM 2557 O O . ILE A 1 323 ? 0.927 5.006 7.361 1.00 95.56 323 ILE A O 1
ATOM 2561 N N . GLU A 1 324 ? 0.034 5.536 9.344 1.00 94.38 324 GLU A N 1
ATOM 2562 C CA . GLU A 1 324 ? 1.275 5.481 10.127 1.00 94.38 324 GLU A CA 1
ATOM 2563 C C . GLU A 1 324 ? 1.193 4.434 11.238 1.00 94.38 324 GLU A C 1
ATOM 2565 O O . GLU A 1 324 ? 0.641 4.694 12.303 1.00 94.38 324 GLU A O 1
ATOM 2570 N N . SER A 1 325 ? 1.716 3.237 10.980 1.00 93.06 325 SER A N 1
ATOM 2571 C CA . SER A 1 325 ? 1.662 2.102 11.911 1.00 93.06 325 SER A CA 1
ATOM 2572 C C . SER A 1 325 ? 3.072 1.580 12.162 1.00 93.06 325 SER A C 1
ATOM 2574 O O . SER A 1 325 ? 3.897 1.557 11.252 1.00 93.06 325 SER A O 1
ATOM 2576 N N . ASP A 1 326 ? 3.361 1.140 13.377 1.00 89.12 326 ASP A N 1
ATOM 2577 C CA . ASP A 1 326 ? 4.556 0.356 13.711 1.00 89.12 326 ASP A CA 1
ATOM 2578 C C . ASP A 1 326 ? 4.432 -1.119 13.282 1.00 89.12 326 ASP A C 1
ATOM 2580 O O . ASP A 1 326 ? 5.429 -1.828 13.112 1.00 89.12 326 ASP A O 1
ATOM 2584 N N . ASN A 1 327 ? 3.223 -1.580 12.959 1.00 92.31 327 ASN A N 1
ATOM 2585 C CA . ASN A 1 327 ? 3.006 -2.905 12.407 1.00 92.31 327 ASN A CA 1
ATOM 2586 C C . ASN A 1 327 ? 3.426 -3.003 10.929 1.00 92.31 327 ASN A C 1
ATOM 2588 O O . ASN A 1 327 ? 2.675 -2.718 9.989 1.00 92.31 327 ASN A O 1
ATOM 2592 N N . THR A 1 328 ? 4.637 -3.515 10.705 1.00 93.25 328 THR A N 1
ATOM 2593 C CA . THR A 1 328 ? 5.177 -3.781 9.357 1.00 93.25 328 THR A CA 1
ATOM 2594 C C . THR A 1 328 ? 4.296 -4.700 8.496 1.00 93.25 328 THR A C 1
ATOM 2596 O O . THR A 1 328 ? 4.306 -4.569 7.269 1.00 93.25 328 THR A O 1
ATOM 2599 N N . THR A 1 329 ? 3.498 -5.597 9.095 1.00 93.81 329 THR A N 1
ATOM 2600 C CA . THR A 1 329 ? 2.557 -6.443 8.339 1.00 93.81 32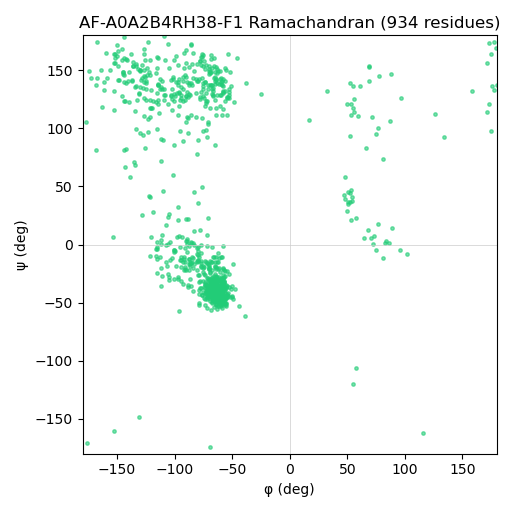9 THR A CA 1
ATOM 2601 C C . THR A 1 329 ? 1.391 -5.613 7.816 1.00 93.81 329 THR A C 1
ATOM 2603 O O . THR A 1 329 ? 1.073 -5.724 6.633 1.00 93.81 329 THR A O 1
ATOM 2606 N N . ALA A 1 330 ? 0.800 -4.746 8.640 1.00 93.75 330 ALA A N 1
ATOM 2607 C CA . ALA A 1 330 ? -0.268 -3.847 8.210 1.00 93.75 330 ALA A CA 1
ATOM 2608 C C . ALA A 1 330 ? 0.209 -2.908 7.087 1.00 93.75 330 ALA A C 1
ATOM 2610 O O . ALA A 1 330 ? -0.403 -2.846 6.018 1.00 93.75 330 ALA A O 1
ATOM 2611 N N . VAL A 1 331 ? 1.382 -2.285 7.264 1.00 95.12 331 VAL A N 1
ATOM 2612 C CA . VAL A 1 331 ? 2.034 -1.449 6.239 1.00 95.12 331 VAL A CA 1
ATOM 2613 C C . VAL A 1 331 ? 2.253 -2.220 4.929 1.00 95.12 331 VAL A C 1
ATOM 2615 O O . VAL A 1 331 ? 1.978 -1.698 3.846 1.00 95.12 331 VAL A O 1
ATOM 2618 N N . SER A 1 332 ? 2.709 -3.476 5.002 1.00 95.00 332 SER A N 1
ATOM 2619 C CA . SER A 1 332 ? 2.902 -4.319 3.818 1.00 95.00 332 SER A CA 1
ATOM 2620 C C . SER A 1 332 ? 1.585 -4.690 3.131 1.00 95.00 332 SER A C 1
ATOM 2622 O O . SER A 1 332 ? 1.545 -4.683 1.903 1.00 95.00 332 SER A O 1
ATOM 2624 N N . TYR A 1 333 ? 0.531 -5.035 3.878 1.00 95.12 333 TYR A N 1
ATOM 2625 C CA . TYR A 1 333 ? -0.760 -5.429 3.298 1.00 95.12 333 TYR A CA 1
ATOM 2626 C C . TYR A 1 333 ? -1.471 -4.243 2.646 1.00 95.12 333 TYR A C 1
ATOM 2628 O O . TYR A 1 333 ? -2.018 -4.398 1.559 1.00 95.12 333 TYR A O 1
ATOM 2636 N N . LEU A 1 334 ? -1.431 -3.053 3.249 1.00 94.94 334 LEU A N 1
ATOM 2637 C CA . LEU A 1 334 ? -2.034 -1.859 2.653 1.00 94.94 334 LEU A CA 1
ATOM 2638 C C . LEU A 1 334 ? -1.344 -1.463 1.346 1.00 94.94 334 LEU A C 1
ATOM 2640 O O . LEU A 1 334 ? -2.010 -1.345 0.319 1.00 94.94 334 LEU A O 1
ATOM 2644 N N . ASN A 1 335 ? -0.013 -1.329 1.358 1.00 93.81 335 ASN A N 1
ATOM 2645 C CA . ASN A 1 335 ? 0.755 -0.913 0.180 1.00 93.81 335 ASN A CA 1
ATOM 2646 C C . ASN A 1 335 ? 0.743 -1.952 -0.958 1.00 93.81 335 ASN A C 1
ATOM 2648 O O . ASN A 1 335 ? 0.874 -1.576 -2.120 1.00 93.81 335 ASN A O 1
ATOM 2652 N N . ALA A 1 336 ? 0.587 -3.246 -0.648 1.00 92.19 336 ALA A N 1
ATOM 2653 C CA . ALA A 1 336 ? 0.453 -4.319 -1.642 1.00 92.19 336 ALA A CA 1
ATOM 2654 C C . ALA A 1 336 ? -1.007 -4.617 -2.052 1.00 92.19 336 ALA A C 1
ATOM 2656 O O . ALA A 1 336 ? -1.237 -5.558 -2.819 1.00 92.19 336 ALA A O 1
ATOM 2657 N N . MET A 1 337 ? -1.964 -3.840 -1.523 1.00 94.19 337 MET A N 1
ATOM 2658 C CA . MET A 1 337 ? -3.416 -4.008 -1.668 1.00 94.19 337 MET A CA 1
ATOM 2659 C C . MET A 1 337 ? -3.917 -5.429 -1.345 1.00 94.19 337 MET A C 1
ATOM 2661 O O . MET A 1 337 ? -4.715 -6.024 -2.062 1.00 94.19 337 MET A O 1
ATOM 2665 N N . GLY A 1 338 ? -3.425 -5.996 -0.244 1.00 93.62 338 GLY A N 1
ATOM 2666 C CA . GLY A 1 338 ? -3.737 -7.343 0.226 1.00 93.62 338 GLY A CA 1
ATOM 2667 C C . GLY A 1 338 ? -2.523 -8.270 0.231 1.00 93.62 338 GLY A C 1
ATOM 2668 O O . GLY A 1 338 ? -1.371 -7.841 0.208 1.00 93.62 338 GLY A O 1
ATOM 2669 N N . GLY A 1 339 ? -2.781 -9.576 0.293 1.00 92.62 339 GLY A N 1
ATOM 2670 C CA . GLY A 1 339 ? -1.730 -10.587 0.343 1.00 92.62 339 GLY A CA 1
ATOM 2671 C C . GLY A 1 339 ? -2.285 -12.005 0.430 1.00 92.62 339 GLY A C 1
ATOM 2672 O O . GLY A 1 339 ? -3.469 -12.210 0.658 1.00 92.62 339 GLY A O 1
ATOM 2673 N N . VAL A 1 340 ? -1.416 -13.001 0.256 1.00 90.88 340 VAL A N 1
ATOM 2674 C CA . VAL A 1 340 ? -1.811 -14.424 0.178 1.00 90.88 340 VAL A CA 1
ATOM 2675 C C . VAL A 1 340 ? -1.468 -15.241 1.432 1.00 90.88 340 VAL A C 1
ATOM 2677 O O . VAL A 1 340 ? -1.695 -16.447 1.456 1.00 90.88 340 VAL A O 1
ATOM 2680 N N . LYS A 1 341 ? -0.876 -14.617 2.466 1.00 89.12 341 LYS A N 1
ATOM 2681 C CA . LYS A 1 341 ? -0.416 -15.320 3.685 1.00 89.12 341 LYS A CA 1
ATOM 2682 C C . LYS A 1 341 ? -1.497 -15.445 4.765 1.00 89.12 341 LYS A C 1
ATOM 2684 O O . LYS A 1 341 ? -1.510 -16.436 5.481 1.00 89.12 341 LYS A O 1
ATOM 2689 N N . SER A 1 342 ? -2.361 -14.440 4.903 1.00 91.31 342 SER A N 1
ATOM 2690 C CA . SER A 1 342 ? -3.445 -14.383 5.888 1.00 91.31 342 SER A CA 1
ATOM 2691 C C . SER A 1 342 ? -4.713 -13.908 5.196 1.00 91.31 342 SER A C 1
ATOM 2693 O O . SER A 1 342 ? -4.786 -12.767 4.740 1.00 91.31 342 SER A O 1
ATOM 2695 N N . GLU A 1 343 ? -5.712 -14.785 5.127 1.00 90.81 343 GLU A N 1
ATOM 2696 C CA . GLU A 1 343 ? -7.014 -14.470 4.539 1.00 90.81 343 GLU A CA 1
ATOM 2697 C C . GLU A 1 343 ? -7.734 -13.359 5.313 1.00 90.81 343 GLU A C 1
ATOM 2699 O O . GLU A 1 343 ? -8.257 -12.431 4.704 1.00 90.81 343 GLU A O 1
ATOM 2704 N N . HIS A 1 344 ? -7.664 -13.374 6.646 1.00 92.44 344 HIS A N 1
ATOM 2705 C CA . HIS A 1 344 ? -8.236 -12.327 7.493 1.00 92.44 344 HIS A CA 1
ATOM 2706 C C . HIS A 1 344 ? -7.629 -10.945 7.203 1.00 92.44 344 HIS A C 1
ATOM 2708 O O . HIS A 1 344 ? -8.362 -9.978 7.002 1.00 92.44 344 HIS A O 1
ATOM 2714 N N . CYS A 1 345 ? -6.296 -10.842 7.113 1.00 93.75 345 CYS A N 1
ATOM 2715 C CA . CYS A 1 345 ? -5.625 -9.578 6.784 1.00 93.75 345 CYS A CA 1
ATOM 2716 C C . CYS A 1 345 ? -5.891 -9.142 5.334 1.00 93.75 345 CYS A C 1
ATOM 2718 O O . CYS A 1 345 ? -5.975 -7.948 5.059 1.00 93.75 345 CYS A O 1
ATOM 2720 N N . HIS A 1 346 ? -6.040 -10.088 4.404 1.00 94.06 346 HIS A N 1
ATOM 2721 C CA . HIS A 1 346 ? -6.364 -9.801 3.008 1.00 94.06 346 HIS A CA 1
ATOM 2722 C C . HIS A 1 346 ? -7.792 -9.280 2.832 1.00 94.06 346 HIS A C 1
ATOM 2724 O O . HIS A 1 346 ? -7.975 -8.245 2.195 1.00 94.06 346 HIS A O 1
ATOM 2730 N N . ASN A 1 347 ? -8.780 -9.949 3.430 1.00 92.94 347 ASN A N 1
ATOM 2731 C CA . ASN A 1 347 ? -10.176 -9.522 3.400 1.00 92.94 347 ASN A CA 1
ATOM 2732 C C . ASN A 1 347 ? -10.334 -8.144 4.082 1.00 92.94 347 ASN A C 1
ATOM 2734 O O . ASN A 1 347 ? -11.056 -7.292 3.575 1.00 92.94 347 ASN A O 1
ATOM 2738 N N . MET A 1 348 ? -9.599 -7.882 5.173 1.00 94.94 348 MET A N 1
ATOM 2739 C CA . MET A 1 348 ? -9.562 -6.560 5.816 1.00 94.94 348 MET A CA 1
ATOM 2740 C C . MET A 1 348 ? -8.905 -5.490 4.921 1.00 94.94 348 MET A C 1
ATOM 2742 O O . MET A 1 348 ? -9.409 -4.375 4.827 1.00 94.94 348 MET A O 1
ATOM 2746 N N . ALA A 1 349 ? -7.821 -5.823 4.208 1.00 95.69 349 ALA A N 1
ATOM 2747 C CA . ALA A 1 349 ? -7.207 -4.914 3.235 1.00 95.69 349 ALA A CA 1
ATOM 2748 C C . ALA A 1 349 ? -8.166 -4.558 2.085 1.00 95.69 349 ALA A C 1
ATOM 2750 O O . ALA A 1 349 ? -8.199 -3.399 1.678 1.00 95.69 349 ALA A O 1
ATOM 2751 N N . ILE A 1 350 ? -8.960 -5.523 1.598 1.00 93.44 350 ILE A N 1
ATOM 2752 C CA . ILE A 1 350 ? -10.021 -5.270 0.610 1.00 93.44 350 ILE A CA 1
ATOM 2753 C C . ILE A 1 350 ? -11.040 -4.273 1.176 1.00 93.44 350 ILE A C 1
ATOM 2755 O O . ILE A 1 350 ? -11.231 -3.231 0.566 1.00 93.44 350 ILE A O 1
ATOM 2759 N N . GLN A 1 351 ? -11.608 -4.516 2.365 1.00 95.00 351 GLN A N 1
ATOM 2760 C CA . GLN A 1 351 ? -12.610 -3.619 2.971 1.00 95.00 351 GLN A CA 1
ATOM 2761 C C . GLN A 1 351 ? -12.100 -2.178 3.157 1.00 95.00 351 GLN A C 1
ATOM 2763 O O . GLN A 1 351 ? -12.833 -1.217 2.917 1.00 95.00 351 GLN A O 1
ATOM 2768 N N . ILE A 1 352 ? -10.835 -2.015 3.559 1.00 96.12 352 ILE A N 1
ATOM 2769 C CA . ILE A 1 352 ? -10.186 -0.700 3.671 1.00 96.12 352 ILE A CA 1
ATOM 2770 C C . ILE A 1 352 ? -10.092 -0.024 2.300 1.00 96.12 352 ILE A C 1
ATOM 2772 O O . ILE A 1 352 ? -10.471 1.138 2.157 1.00 96.12 352 ILE A O 1
ATOM 2776 N N . TRP A 1 353 ? -9.614 -0.741 1.281 1.00 95.44 353 TRP A N 1
ATOM 2777 C CA . TRP A 1 353 ? -9.483 -0.181 -0.060 1.00 95.44 353 TRP A CA 1
ATOM 2778 C C . TRP A 1 353 ? -10.835 0.082 -0.732 1.00 95.44 353 TRP A C 1
ATOM 2780 O O . TRP A 1 353 ? -10.964 1.115 -1.373 1.00 95.44 353 TRP A O 1
ATOM 2790 N N . GLU A 1 354 ? -11.855 -0.756 -0.546 1.00 93.62 354 GLU A N 1
ATOM 2791 C CA . GLU A 1 354 ? -13.226 -0.519 -1.027 1.00 93.62 354 GLU A CA 1
ATOM 2792 C C . GLU A 1 354 ? -13.820 0.761 -0.422 1.00 93.62 354 GLU A C 1
ATOM 2794 O O . GLU A 1 354 ? -14.343 1.610 -1.151 1.00 93.62 354 GLU A O 1
ATOM 2799 N N . LEU A 1 355 ? -13.663 0.956 0.895 1.00 93.25 355 LEU A N 1
ATOM 2800 C CA . LEU A 1 355 ? -14.045 2.197 1.573 1.00 93.25 355 LEU A CA 1
ATOM 2801 C C . LEU A 1 355 ? -13.329 3.407 0.955 1.00 93.25 355 LEU A C 1
ATOM 2803 O O . LEU A 1 355 ? -13.973 4.415 0.661 1.00 93.25 355 LEU A O 1
ATOM 2807 N N . CYS A 1 356 ? -12.018 3.314 0.724 1.00 93.50 356 CYS A N 1
ATOM 2808 C CA . CYS A 1 356 ? -11.241 4.396 0.125 1.00 93.50 356 CYS A CA 1
ATOM 2809 C C . CYS A 1 356 ? -11.640 4.676 -1.335 1.00 93.50 356 CYS A C 1
ATOM 2811 O O . CYS A 1 356 ? -11.880 5.833 -1.680 1.00 93.50 356 CYS A O 1
ATOM 2813 N N . VAL A 1 357 ? -11.800 3.640 -2.165 1.00 91.19 357 VAL A N 1
ATOM 2814 C CA . VAL A 1 357 ? -12.262 3.731 -3.563 1.00 91.19 357 VAL A CA 1
ATOM 2815 C C . VAL A 1 357 ? -13.621 4.428 -3.638 1.00 91.19 357 VAL A C 1
ATOM 2817 O O . VAL A 1 357 ? -13.778 5.359 -4.425 1.00 91.19 357 VAL A O 1
ATOM 2820 N N . SER A 1 358 ? -14.573 4.061 -2.770 1.00 92.00 358 SER A N 1
ATOM 2821 C CA . SER A 1 358 ? -15.922 4.655 -2.749 1.00 92.00 358 SER A CA 1
ATOM 2822 C C . SER A 1 358 ? -15.948 6.167 -2.470 1.00 92.00 358 SER A C 1
ATOM 2824 O O . SER A 1 358 ? -16.920 6.838 -2.811 1.00 92.00 358 SER A O 1
ATOM 2826 N N . LYS A 1 359 ? -14.875 6.711 -1.878 1.00 89.88 359 LYS A N 1
ATOM 2827 C CA . LYS A 1 359 ? -14.705 8.135 -1.541 1.00 89.88 359 LYS A CA 1
ATOM 2828 C C . LYS A 1 359 ? -13.644 8.847 -2.393 1.00 89.88 359 LYS A C 1
ATOM 2830 O O . LYS A 1 359 ? -13.256 9.971 -2.072 1.00 89.88 359 LYS A O 1
ATOM 2835 N N . ASN A 1 360 ? -13.122 8.184 -3.429 1.00 90.06 360 ASN A N 1
ATOM 2836 C CA . ASN A 1 360 ? -11.961 8.634 -4.207 1.00 90.06 360 ASN A CA 1
ATOM 2837 C C . ASN A 1 360 ? -10.741 9.010 -3.331 1.00 90.06 360 ASN A C 1
ATOM 2839 O O . ASN A 1 360 ? -10.014 9.968 -3.596 1.00 90.06 360 ASN A O 1
ATOM 2843 N N . ILE A 1 361 ? -10.532 8.266 -2.242 1.00 91.94 361 ILE A N 1
ATOM 2844 C CA . ILE A 1 361 ? -9.370 8.406 -1.363 1.00 91.94 361 ILE A CA 1
ATOM 2845 C C . ILE A 1 361 ? -8.252 7.499 -1.880 1.00 91.94 361 ILE A C 1
ATOM 2847 O O . ILE A 1 361 ? -8.443 6.300 -2.094 1.00 91.94 361 ILE A O 1
ATOM 2851 N N . TRP A 1 362 ? -7.051 8.055 -2.003 1.00 92.19 362 TRP A N 1
ATOM 2852 C CA . TRP A 1 362 ? -5.824 7.268 -2.075 1.00 92.19 362 TRP A CA 1
ATOM 2853 C C . TRP A 1 362 ? -5.237 7.097 -0.673 1.00 92.19 362 TRP A C 1
ATOM 2855 O O . TRP A 1 362 ? -5.225 8.046 0.116 1.00 92.19 362 TRP A O 1
ATOM 2865 N N . ILE A 1 363 ? -4.707 5.913 -0.369 1.00 93.25 363 ILE A N 1
ATOM 2866 C CA . ILE A 1 363 ? -3.955 5.669 0.864 1.00 93.25 363 ILE A CA 1
ATOM 2867 C C . ILE A 1 363 ? -2.540 5.193 0.550 1.00 93.25 363 ILE A C 1
ATOM 2869 O O . ILE A 1 363 ? -2.298 4.474 -0.418 1.00 93.25 363 ILE A O 1
ATOM 2873 N N . SER A 1 364 ? -1.597 5.590 1.394 1.00 93.69 364 SER A N 1
ATOM 2874 C CA . SER A 1 364 ? -0.273 4.974 1.483 1.00 93.69 364 SER A CA 1
ATOM 2875 C C . SER A 1 364 ? 0.019 4.651 2.940 1.00 93.69 364 SER A C 1
ATOM 2877 O O . SER A 1 364 ? -0.478 5.341 3.824 1.00 93.69 364 SER A O 1
ATOM 2879 N N . ALA A 1 365 ? 0.800 3.606 3.206 1.00 94.81 365 ALA A N 1
ATOM 2880 C CA . ALA A 1 365 ? 1.190 3.244 4.563 1.00 94.81 365 ALA A CA 1
ATOM 2881 C C . ALA A 1 365 ? 2.700 3.416 4.763 1.00 94.81 365 ALA A C 1
ATOM 2883 O O . ALA A 1 365 ? 3.494 3.013 3.908 1.00 94.81 365 ALA A O 1
ATOM 2884 N N . ARG A 1 366 ? 3.111 3.972 5.905 1.00 94.19 366 ARG A N 1
ATOM 2885 C CA . ARG A 1 366 ? 4.515 4.062 6.322 1.00 94.19 366 ARG A CA 1
ATOM 2886 C C . ARG A 1 366 ? 4.713 3.472 7.710 1.00 94.19 366 ARG A C 1
ATOM 2888 O O . ARG A 1 366 ? 3.848 3.598 8.570 1.00 94.19 366 ARG A O 1
ATOM 2895 N N . HIS A 1 367 ? 5.872 2.849 7.903 1.00 94.62 367 HIS A N 1
ATOM 2896 C CA . HIS A 1 367 ? 6.285 2.366 9.212 1.00 94.62 367 HIS A CA 1
ATOM 2897 C C . HIS A 1 367 ? 6.784 3.526 10.078 1.00 94.62 367 HIS A C 1
ATOM 2899 O O . HIS A 1 367 ? 7.651 4.283 9.631 1.00 94.62 367 HIS A O 1
ATOM 2905 N N . ILE A 1 368 ? 6.294 3.621 11.313 1.00 90.25 368 ILE A N 1
ATOM 2906 C CA . ILE A 1 368 ? 6.843 4.497 12.360 1.00 90.25 368 ILE A CA 1
ATOM 2907 C C . ILE A 1 368 ? 7.375 3.644 13.524 1.00 90.25 368 ILE A C 1
ATOM 2909 O O . ILE A 1 368 ? 6.833 2.576 13.773 1.00 90.25 368 ILE A O 1
ATOM 2913 N N . PRO A 1 369 ? 8.438 4.041 14.242 1.00 86.38 369 PRO A N 1
ATOM 2914 C CA . PRO A 1 369 ? 8.841 3.338 15.460 1.00 86.38 369 PRO A CA 1
ATOM 2915 C C . PRO A 1 369 ? 7.758 3.460 16.541 1.00 86.38 369 PRO A C 1
ATOM 2917 O O . PRO A 1 369 ? 7.270 4.563 16.775 1.00 86.38 369 PRO A O 1
ATOM 2920 N N . GLY A 1 370 ? 7.448 2.381 17.269 1.00 80.00 370 GLY A N 1
ATOM 2921 C CA . GLY A 1 370 ? 6.453 2.411 18.357 1.00 80.00 370 GLY A CA 1
ATOM 2922 C C . GLY A 1 370 ? 6.758 3.442 19.458 1.00 80.00 370 GLY A C 1
ATOM 2923 O O . GLY A 1 370 ? 5.849 4.036 20.029 1.00 80.00 370 GLY A O 1
ATOM 2924 N N . SER A 1 371 ? 8.036 3.785 19.677 1.00 76.38 371 SER A N 1
ATOM 2925 C CA . SER A 1 371 ? 8.451 4.883 20.571 1.00 76.38 371 SER A CA 1
ATOM 2926 C C . SER A 1 371 ? 7.977 6.278 20.133 1.00 76.38 371 SER A C 1
ATOM 2928 O O . SER A 1 371 ? 8.020 7.213 20.928 1.00 76.38 371 SER A O 1
ATOM 2930 N N . GLN A 1 372 ? 7.519 6.429 18.887 1.00 76.06 372 GLN A N 1
ATOM 2931 C CA . GLN A 1 372 ? 6.913 7.646 18.340 1.00 76.06 372 GLN A CA 1
ATOM 2932 C C . GLN A 1 372 ? 5.371 7.566 18.301 1.00 76.06 372 GLN A C 1
ATOM 2934 O O . GLN A 1 372 ? 4.728 8.565 17.992 1.00 76.06 372 GLN A O 1
ATOM 2939 N N . ASN A 1 373 ? 4.770 6.421 18.658 1.00 78.75 373 ASN A N 1
ATOM 2940 C CA . ASN A 1 373 ? 3.322 6.155 18.605 1.00 78.75 373 ASN A CA 1
ATOM 2941 C C . ASN A 1 373 ? 2.603 6.366 19.964 1.00 78.75 373 ASN A C 1
ATOM 2943 O O . ASN A 1 373 ? 1.519 5.841 20.217 1.00 78.75 373 ASN A O 1
ATOM 2947 N N . THR A 1 374 ? 3.202 7.137 20.879 1.00 73.88 374 THR A N 1
ATOM 2948 C CA . THR A 1 374 ? 2.795 7.212 22.299 1.00 73.88 374 THR A CA 1
ATOM 2949 C C . THR A 1 374 ? 1.390 7.772 22.540 1.00 73.88 374 THR A C 1
ATOM 2951 O O . THR A 1 374 ? 0.719 7.363 23.490 1.00 73.88 374 THR A O 1
ATOM 2954 N N . GLN A 1 375 ? 0.913 8.686 21.687 1.00 68.62 375 GLN A N 1
ATOM 2955 C CA . GLN A 1 375 ? -0.453 9.215 21.787 1.00 68.62 375 GLN A CA 1
ATOM 2956 C C . GLN A 1 375 ? -1.499 8.131 21.513 1.00 68.62 375 GLN A C 1
ATOM 2958 O O . GLN A 1 375 ? -2.536 8.099 22.172 1.00 68.62 375 GLN A O 1
ATOM 2963 N N . VAL A 1 376 ? -1.224 7.228 20.569 1.00 70.62 376 VAL A N 1
ATOM 2964 C CA . VAL A 1 376 ? -2.192 6.201 20.193 1.00 70.62 376 VAL A CA 1
ATOM 2965 C C . VAL A 1 376 ? -2.113 4.976 21.093 1.00 70.62 376 VAL A C 1
ATOM 2967 O O . VAL A 1 376 ? -3.160 4.462 21.471 1.00 70.62 376 VAL A O 1
ATOM 2970 N N . ASP A 1 377 ? -0.914 4.597 21.539 1.00 75.38 377 ASP A N 1
ATOM 2971 C CA . ASP A 1 377 ? -0.717 3.602 22.605 1.00 75.38 377 ASP A CA 1
ATOM 2972 C C . ASP A 1 377 ? -1.489 3.978 23.888 1.00 75.38 377 ASP A C 1
ATOM 2974 O O . ASP A 1 377 ? -2.091 3.142 24.562 1.00 75.38 377 ASP A O 1
ATOM 2978 N N . THR A 1 378 ? -1.577 5.278 24.187 1.00 72.62 378 THR A N 1
ATOM 2979 C CA . THR A 1 378 ? -2.428 5.780 25.275 1.00 72.62 378 THR A CA 1
ATOM 2980 C C . THR A 1 378 ? -3.921 5.568 24.974 1.00 72.62 378 THR A C 1
ATOM 2982 O O . THR A 1 378 ? -4.673 5.119 25.843 1.00 72.62 378 THR A O 1
ATOM 2985 N N . ALA A 1 379 ? -4.368 5.855 23.746 1.00 69.25 379 ALA A N 1
ATOM 2986 C CA . ALA A 1 379 ? -5.765 5.718 23.323 1.00 69.25 379 ALA A CA 1
ATOM 2987 C C . ALA A 1 379 ? -6.236 4.254 23.173 1.00 69.25 379 ALA A C 1
ATOM 2989 O O . ALA A 1 379 ? -7.414 3.973 23.394 1.00 69.25 379 ALA A O 1
ATOM 2990 N N . SER A 1 380 ? -5.338 3.319 22.848 1.00 74.62 380 SER A N 1
ATOM 2991 C CA . SER A 1 380 ? -5.624 1.882 22.715 1.00 74.62 380 SER A CA 1
ATOM 2992 C C . SER A 1 380 ? -5.692 1.136 24.055 1.00 74.62 380 SER A C 1
ATOM 2994 O O . SER A 1 380 ? -6.183 0.002 24.103 1.00 74.62 380 SER A O 1
ATOM 2996 N N . ARG A 1 381 ? -5.219 1.770 25.141 1.00 75.19 381 ARG A N 1
ATOM 2997 C CA . ARG A 1 381 ? -5.170 1.226 26.511 1.00 75.19 381 ARG A CA 1
ATOM 2998 C C . ARG A 1 381 ? -6.133 1.908 27.494 1.00 75.19 381 ARG A C 1
ATOM 3000 O O . ARG A 1 381 ? -6.532 1.278 28.472 1.00 75.19 381 ARG A O 1
ATOM 3007 N N . LEU A 1 382 ? -6.501 3.178 27.285 1.00 67.44 382 LEU A N 1
ATOM 3008 C CA . LEU A 1 382 ? -7.384 3.932 28.192 1.00 67.44 382 LEU A CA 1
ATOM 3009 C C . LEU A 1 382 ? -8.864 3.853 27.792 1.00 67.44 382 LEU A C 1
ATOM 3011 O O . LEU A 1 382 ? -9.406 4.724 27.108 1.00 67.44 382 LEU A O 1
ATOM 3015 N N . PHE A 1 383 ? -9.552 2.839 28.309 1.00 66.25 383 PHE A N 1
ATOM 3016 C CA . PHE A 1 383 ? -10.986 2.658 28.096 1.00 66.25 383 PHE A CA 1
ATOM 3017 C C . PHE A 1 383 ? -11.838 3.562 28.998 1.00 66.25 383 PHE A C 1
ATOM 3019 O O . PHE A 1 383 ? -11.534 3.800 30.169 1.00 66.25 383 PHE A O 1
ATOM 3026 N N . LYS A 1 384 ? -12.945 4.072 28.448 1.00 60.97 384 LYS A N 1
ATOM 3027 C CA . LYS A 1 384 ? -13.947 4.869 29.174 1.00 60.97 384 LYS A CA 1
ATOM 3028 C C . LYS A 1 384 ? -15.164 4.003 29.509 1.00 60.97 384 LYS A C 1
ATOM 3030 O O . LYS A 1 384 ? -16.279 4.354 29.136 1.00 60.97 384 LYS A O 1
ATOM 3035 N N . ASP A 1 385 ? -14.968 2.925 30.270 1.00 56.78 385 ASP A N 1
ATOM 3036 C CA . ASP A 1 385 ? -15.984 1.909 30.639 1.00 56.78 385 ASP A CA 1
ATOM 3037 C C . ASP A 1 385 ? -17.306 2.482 31.191 1.00 56.78 385 ASP A C 1
ATOM 3039 O O . ASP A 1 385 ? -18.337 1.819 31.220 1.00 56.78 385 ASP A O 1
ATOM 3043 N N . SER A 1 386 ? -17.319 3.747 31.617 1.00 53.38 386 SER A N 1
ATOM 3044 C CA . SER A 1 386 ? -18.526 4.506 31.959 1.00 53.38 386 SER A CA 1
ATOM 3045 C C . SER A 1 386 ? -19.561 4.669 30.831 1.00 53.38 386 SER A C 1
ATOM 3047 O O . SER A 1 386 ? -20.651 5.154 31.129 1.00 53.38 386 SER A O 1
ATOM 3049 N N . VAL A 1 387 ? -19.242 4.326 29.574 1.00 54.34 387 VAL A N 1
ATOM 3050 C CA . VAL A 1 387 ? -20.173 4.423 28.427 1.00 54.34 387 VAL A CA 1
ATOM 3051 C C . VAL A 1 387 ? -20.555 3.084 27.776 1.00 54.34 387 VAL A C 1
ATOM 3053 O O . VAL A 1 387 ? -21.412 3.098 26.908 1.00 54.34 387 VAL A O 1
ATOM 3056 N N . GLU A 1 388 ? -19.995 1.948 28.208 1.00 62.06 388 GLU A N 1
ATOM 3057 C CA . GLU A 1 388 ? -20.237 0.604 27.624 1.00 62.06 388 GLU A CA 1
ATOM 3058 C C . GLU A 1 388 ? -21.321 -0.190 28.407 1.00 62.06 388 GLU A C 1
ATOM 3060 O O . GLU A 1 388 ? -21.236 -1.406 28.582 1.00 62.06 388 GLU A O 1
ATOM 3065 N N . TRP A 1 389 ? -22.313 0.501 28.987 1.00 63.59 389 TRP A N 1
ATOM 3066 C CA . TRP A 1 389 ? -23.322 -0.108 29.873 1.00 63.59 389 TRP A CA 1
ATOM 3067 C C . TRP A 1 389 ? -24.599 -0.484 29.113 1.00 63.59 389 TRP A C 1
ATOM 3069 O O . TRP A 1 389 ? -25.506 0.340 28.985 1.00 63.59 389 TRP A O 1
ATOM 3079 N N . SER A 1 390 ? -24.727 -1.755 28.722 1.00 70.12 390 SER A N 1
ATOM 3080 C CA . SER A 1 390 ? -25.983 -2.315 28.197 1.00 70.12 390 SER A CA 1
ATOM 3081 C C . SER A 1 390 ? -26.796 -3.090 29.238 1.00 70.12 390 SER A C 1
ATOM 3083 O O . SER A 1 390 ? -26.303 -3.522 30.283 1.00 70.12 390 SER A O 1
ATOM 3085 N N . LEU A 1 391 ? -28.082 -3.285 28.933 1.00 72.94 391 LEU A N 1
ATOM 3086 C CA . LEU A 1 391 ? -28.928 -4.259 29.622 1.00 72.94 391 LEU A CA 1
ATOM 3087 C C . LEU A 1 391 ? -28.419 -5.684 29.354 1.00 72.94 391 LEU A C 1
ATOM 3089 O O . LEU A 1 391 ? -27.921 -5.979 28.263 1.00 72.94 391 LEU A O 1
ATOM 3093 N N . SER A 1 392 ? -28.598 -6.593 30.319 1.00 78.12 392 SER A N 1
ATOM 3094 C CA . SER A 1 392 ? -28.344 -8.016 30.068 1.00 78.12 392 SER A CA 1
ATOM 3095 C C . SER A 1 392 ? -29.268 -8.515 28.953 1.00 78.12 392 SER A C 1
ATOM 3097 O O . SER A 1 392 ? -30.378 -8.002 28.771 1.00 78.12 392 SER A O 1
ATOM 3099 N N . THR A 1 393 ? -28.813 -9.497 28.179 1.00 77.62 393 THR A N 1
ATOM 3100 C CA . THR A 1 393 ? -29.578 -9.993 27.028 1.00 77.62 393 THR A CA 1
ATOM 3101 C C . THR A 1 393 ? -30.897 -10.624 27.481 1.00 77.62 393 THR A C 1
ATOM 3103 O O . THR A 1 393 ? -31.920 -10.432 26.836 1.00 77.62 393 THR A O 1
ATOM 3106 N N . GLU A 1 394 ? -30.910 -11.277 28.640 1.00 80.75 394 GLU A N 1
ATOM 3107 C CA . GLU A 1 394 ? -32.083 -11.900 29.260 1.00 80.75 394 GLU A CA 1
ATOM 3108 C C . GLU A 1 394 ? -33.108 -10.836 29.680 1.00 80.75 394 GLU A C 1
ATOM 3110 O O . GLU A 1 394 ? -34.295 -10.958 29.379 1.00 80.75 394 GLU A O 1
ATOM 3115 N N . VAL A 1 395 ? -32.648 -9.748 30.311 1.00 80.94 395 VAL A N 1
ATOM 3116 C CA . VAL A 1 395 ? -33.502 -8.608 30.679 1.00 80.94 395 VAL A CA 1
ATOM 3117 C C . VAL A 1 395 ? -34.040 -7.912 29.429 1.00 80.94 395 VAL A C 1
ATOM 3119 O O . VAL A 1 395 ? -35.223 -7.588 29.376 1.00 80.94 395 VAL A O 1
ATOM 3122 N N . PHE A 1 396 ? -33.218 -7.725 28.395 1.00 82.38 396 PHE A N 1
ATOM 3123 C CA . PHE A 1 396 ? -33.652 -7.114 27.138 1.00 82.38 396 PHE A CA 1
ATOM 3124 C C . PHE A 1 396 ? -34.709 -7.961 26.409 1.00 82.38 396 PHE A C 1
ATOM 3126 O O . PHE A 1 396 ? -35.736 -7.427 25.995 1.00 82.38 396 PHE A O 1
ATOM 3133 N N . GLN A 1 397 ? -34.524 -9.283 26.333 1.00 79.69 397 GLN A N 1
ATOM 3134 C CA . GLN A 1 397 ? -35.525 -10.212 25.789 1.00 79.69 397 GLN A CA 1
ATOM 3135 C C . GLN A 1 397 ? -36.812 -10.233 26.637 1.00 79.69 397 GLN A C 1
ATOM 3137 O O . GLN A 1 397 ? -37.921 -10.251 26.102 1.00 79.69 397 GLN A O 1
ATOM 3142 N N . SER A 1 398 ? -36.698 -10.137 27.967 1.00 80.56 398 SER A N 1
ATOM 3143 C CA . SER A 1 398 ? -37.861 -9.994 28.852 1.00 80.56 398 SER A CA 1
ATOM 3144 C C . SER A 1 398 ? -38.619 -8.676 28.636 1.00 80.56 398 SER A C 1
ATOM 3146 O O . SER A 1 398 ? -39.829 -8.637 28.849 1.00 80.56 398 SER A O 1
ATOM 3148 N N . ILE A 1 399 ? -37.951 -7.600 28.210 1.00 80.25 399 ILE A N 1
ATOM 3149 C CA . ILE A 1 399 ? -38.620 -6.346 27.834 1.00 80.25 399 ILE A CA 1
ATOM 3150 C C . ILE A 1 399 ? -39.282 -6.494 26.454 1.00 80.25 399 ILE A C 1
ATOM 3152 O O . ILE A 1 399 ? -40.443 -6.118 26.310 1.00 80.25 399 ILE A O 1
ATOM 3156 N N . LEU A 1 400 ? -38.605 -7.105 25.472 1.00 79.25 400 LEU A N 1
ATOM 3157 C CA . LEU A 1 400 ? -39.150 -7.372 24.128 1.00 79.25 400 LEU A CA 1
ATOM 3158 C C . LEU A 1 400 ? -40.393 -8.280 24.118 1.00 79.25 400 LEU A C 1
ATOM 3160 O O . LEU A 1 400 ? -41.176 -8.228 23.178 1.00 79.25 400 LEU A O 1
ATOM 3164 N N . THR A 1 401 ? -40.600 -9.107 25.146 1.00 79.94 401 THR A N 1
ATOM 3165 C CA . THR A 1 401 ? -41.832 -9.912 25.288 1.00 79.94 401 THR A CA 1
ATOM 3166 C C . THR A 1 401 ? -43.025 -9.121 25.835 1.00 79.94 401 THR A C 1
ATOM 3168 O O . THR A 1 401 ? -44.154 -9.591 25.733 1.00 79.94 401 THR A O 1
ATOM 3171 N N . HIS A 1 402 ? -42.799 -7.925 26.390 1.00 75.06 402 HIS A N 1
ATOM 3172 C CA . HIS A 1 402 ? -43.832 -7.081 27.008 1.00 75.06 402 HIS A CA 1
ATOM 3173 C C . HIS A 1 402 ? -44.066 -5.746 26.273 1.00 75.06 402 HIS A C 1
ATOM 3175 O O . HIS A 1 402 ? -45.028 -5.043 26.579 1.00 75.06 402 HIS A O 1
ATOM 3181 N N . TRP A 1 403 ? -43.182 -5.369 25.346 1.00 72.00 403 TRP A N 1
ATOM 3182 C CA . TRP A 1 403 ? -43.193 -4.099 24.611 1.00 72.00 403 TRP A CA 1
ATOM 3183 C C . TRP A 1 403 ? -42.982 -4.368 23.116 1.00 72.00 403 TRP A C 1
ATOM 3185 O O . TRP A 1 403 ? -42.356 -5.359 22.749 1.00 72.00 403 TRP A O 1
ATOM 3195 N N . GLU A 1 404 ? -43.476 -3.480 22.248 1.00 68.69 404 GLU A N 1
ATOM 3196 C CA . GLU A 1 404 ? -43.223 -3.572 20.803 1.00 68.69 404 GLU A CA 1
ATOM 3197 C C . GLU A 1 404 ? -41.716 -3.609 20.476 1.00 68.69 404 GLU A C 1
ATOM 3199 O O . GLU A 1 404 ? -40.912 -3.015 21.205 1.00 68.69 404 GLU A O 1
ATOM 3204 N N . PRO A 1 405 ? -41.309 -4.269 19.371 1.00 68.12 405 PRO A N 1
ATOM 3205 C CA . PRO A 1 405 ? -39.903 -4.407 19.015 1.00 68.12 405 PRO A CA 1
ATOM 3206 C C . PRO A 1 405 ? -39.212 -3.045 18.899 1.00 68.12 405 PRO A C 1
ATOM 3208 O O . PRO A 1 405 ? -39.605 -2.176 18.115 1.00 68.12 405 PRO A O 1
ATOM 3211 N N . PHE A 1 406 ? -38.134 -2.859 19.660 1.00 71.75 406 PHE A N 1
ATOM 3212 C CA . PHE A 1 406 ? -37.300 -1.669 19.531 1.00 71.75 406 PHE A CA 1
ATOM 3213 C C . PHE A 1 406 ? -36.608 -1.679 18.165 1.00 71.75 406 PHE A C 1
ATOM 3215 O O . PHE A 1 406 ? -35.992 -2.665 17.771 1.00 71.75 406 PHE A O 1
ATOM 3222 N N . HIS A 1 407 ? -36.715 -0.574 17.432 1.00 64.94 407 HIS A N 1
ATOM 3223 C CA . HIS A 1 407 ? -36.137 -0.473 16.091 1.00 64.94 407 HIS A CA 1
ATOM 3224 C C . HIS A 1 407 ? -34.717 0.111 16.113 1.00 64.94 407 HIS A C 1
ATOM 3226 O O . HIS A 1 407 ? -33.887 -0.293 15.305 1.00 64.94 407 HIS A O 1
ATOM 3232 N N . ILE A 1 408 ? -34.441 1.038 17.044 1.00 63.81 408 ILE A N 1
ATOM 3233 C CA . ILE A 1 408 ? -33.192 1.809 17.110 1.00 63.81 408 ILE A CA 1
ATOM 3234 C C . ILE A 1 408 ? -32.606 1.772 18.522 1.00 63.81 408 ILE A C 1
ATOM 3236 O O . ILE A 1 408 ? -33.290 2.137 19.481 1.00 63.81 408 ILE A O 1
ATOM 3240 N N . ASP A 1 409 ? -31.321 1.441 18.627 1.00 66.75 409 ASP A N 1
ATOM 3241 C CA . ASP A 1 409 ? -30.535 1.567 19.851 1.00 66.75 409 ASP A CA 1
ATOM 3242 C C . ASP A 1 409 ? -29.901 2.964 19.941 1.00 66.75 409 ASP A C 1
ATOM 3244 O O . ASP A 1 409 ? -29.012 3.322 19.161 1.00 66.75 409 ASP A O 1
ATOM 3248 N N . MET A 1 410 ? -30.389 3.813 20.846 1.00 56.41 410 MET A N 1
ATOM 3249 C CA . MET A 1 410 ? -29.838 5.158 21.037 1.00 56.41 410 MET A CA 1
ATOM 3250 C C . MET A 1 410 ? -28.733 5.126 22.092 1.00 56.41 410 MET A C 1
ATOM 3252 O O . MET A 1 410 ? -28.967 4.706 23.219 1.00 56.41 410 MET A O 1
ATOM 3256 N N . PHE A 1 411 ? -27.567 5.671 21.735 1.00 57.47 411 PHE A N 1
ATOM 3257 C CA . PHE A 1 411 ? -26.345 5.760 22.553 1.00 57.47 411 PHE A CA 1
ATOM 3258 C C . PHE A 1 411 ? -25.531 4.471 22.737 1.00 57.47 411 PHE A C 1
ATOM 3260 O O . PHE A 1 411 ? -24.421 4.579 23.249 1.00 57.47 411 PHE A O 1
ATOM 3267 N N . ALA A 1 412 ? -25.995 3.320 22.240 1.00 60.00 412 ALA A N 1
ATOM 3268 C CA . ALA A 1 412 ? -25.174 2.113 22.169 1.00 60.00 412 ALA A CA 1
ATOM 3269 C C . ALA A 1 412 ? -23.885 2.318 21.350 1.00 60.00 412 ALA A C 1
ATOM 3271 O O . ALA A 1 412 ? -23.888 2.917 20.265 1.00 60.00 412 ALA A O 1
ATOM 3272 N N . SER A 1 413 ? -22.794 1.787 21.890 1.00 67.25 413 SER A N 1
ATOM 3273 C CA . SER A 1 413 ? -21.494 1.602 21.266 1.00 67.25 413 SER A CA 1
ATOM 3274 C C . SER A 1 413 ? -21.553 0.517 20.177 1.00 67.25 413 SER A C 1
ATOM 3276 O O . SER A 1 413 ? -22.601 -0.024 19.808 1.00 67.25 413 SER A O 1
ATOM 3278 N N . ARG A 1 414 ? -20.388 0.179 19.616 1.00 72.94 414 ARG A N 1
ATOM 3279 C CA . ARG A 1 414 ? -20.268 -0.940 18.675 1.00 72.94 414 ARG A CA 1
ATOM 3280 C C . ARG A 1 414 ? -20.358 -2.324 19.340 1.00 72.94 414 ARG A C 1
ATOM 3282 O O . ARG A 1 414 ? -20.488 -3.307 18.614 1.00 72.94 414 ARG A O 1
ATOM 3289 N N . LEU A 1 415 ? -20.234 -2.390 20.669 1.00 73.12 415 LEU A N 1
ATOM 3290 C CA . LEU A 1 415 ? -20.098 -3.615 21.468 1.00 73.12 415 LEU A CA 1
ATOM 3291 C C . LEU A 1 415 ? -21.377 -3.994 22.219 1.00 73.12 415 LEU A C 1
ATOM 3293 O O . LEU A 1 415 ? -21.586 -5.169 22.508 1.00 73.12 415 LEU A O 1
ATOM 3297 N N . ASP A 1 416 ? -22.210 -3.011 22.555 1.00 73.69 416 ASP A N 1
ATOM 3298 C CA . ASP A 1 416 ? -23.271 -3.157 23.555 1.00 73.69 416 ASP A CA 1
ATOM 3299 C C . ASP A 1 416 ? -24.699 -3.022 22.972 1.00 73.69 416 ASP A C 1
ATOM 3301 O O . ASP A 1 416 ? -25.681 -3.250 23.684 1.00 73.69 416 ASP A O 1
ATOM 3305 N N . TYR A 1 417 ? -24.804 -2.746 21.664 1.00 72.88 417 TYR A N 1
ATOM 3306 C CA . TYR A 1 417 ? -26.062 -2.643 20.918 1.00 72.88 417 TYR A CA 1
ATOM 3307 C C . TYR A 1 417 ? -26.888 -3.939 20.959 1.00 72.88 417 TYR A C 1
ATOM 3309 O O . TYR A 1 417 ? -26.362 -5.049 20.841 1.00 72.88 417 TYR A O 1
ATOM 3317 N N . LYS A 1 418 ? -28.211 -3.800 21.100 1.00 73.88 418 LYS A N 1
ATOM 3318 C CA . LYS A 1 418 ? -29.160 -4.920 21.215 1.00 73.88 418 LYS A CA 1
ATOM 3319 C C . LYS A 1 418 ? -30.168 -5.016 20.065 1.00 73.88 418 LYS A C 1
ATOM 3321 O O . LYS A 1 418 ? -30.855 -6.030 19.958 1.00 73.88 418 LYS A O 1
ATOM 3326 N N . VAL A 1 419 ? -30.251 -4.008 19.189 1.00 71.50 419 VAL A N 1
ATOM 3327 C CA . VAL A 1 419 ? -31.132 -3.986 18.000 1.00 71.50 419 VAL A CA 1
ATOM 3328 C C . VAL A 1 419 ? -30.422 -3.466 16.747 1.00 71.50 419 VAL A C 1
ATOM 3330 O O . VAL A 1 419 ? -29.443 -2.733 16.838 1.00 71.50 419 VAL A O 1
ATOM 3333 N N . LYS A 1 420 ? -30.893 -3.900 15.566 1.00 59.81 420 LYS A N 1
ATOM 3334 C CA . LYS A 1 420 ? -30.153 -3.813 14.289 1.00 59.81 420 LYS A CA 1
ATOM 3335 C C . LYS A 1 420 ? -29.747 -2.402 13.855 1.00 59.81 420 LYS A C 1
ATOM 3337 O O . LYS A 1 420 ? -28.657 -2.259 13.313 1.00 59.81 420 LYS A O 1
ATOM 3342 N N . GLU A 1 421 ? -30.587 -1.384 14.041 1.00 50.72 421 GLU A N 1
ATOM 3343 C CA . GLU A 1 421 ? -30.166 0.003 13.813 1.00 50.72 421 GLU A CA 1
ATOM 3344 C C . GLU A 1 421 ? -29.621 0.576 15.131 1.00 50.72 421 GLU A C 1
ATOM 3346 O O . GLU A 1 421 ? -30.336 0.610 16.128 1.00 50.72 421 GLU A O 1
ATOM 3351 N N . ARG A 1 422 ? -28.382 1.082 15.159 1.00 52.38 422 ARG A N 1
ATOM 3352 C CA . ARG A 1 422 ? -27.851 1.854 16.302 1.00 52.38 422 ARG A CA 1
ATOM 3353 C C . ARG A 1 422 ? -27.638 3.311 15.908 1.00 52.38 422 ARG A C 1
ATOM 3355 O O . ARG A 1 422 ? -27.091 3.599 14.847 1.00 52.38 422 ARG A O 1
ATOM 3362 N N . MET A 1 423 ? -28.033 4.269 16.746 1.00 41.38 423 MET A N 1
ATOM 3363 C CA . MET A 1 423 ? -27.982 5.695 16.390 1.00 41.38 423 MET A CA 1
ATOM 3364 C C . MET A 1 423 ? -26.545 6.241 16.302 1.00 41.38 423 MET A C 1
ATOM 3366 O O . MET A 1 423 ? -26.309 7.221 15.597 1.00 41.38 423 MET A O 1
ATOM 3370 N N . TYR A 1 424 ? -25.566 5.572 16.922 1.00 41.78 424 TYR A N 1
ATOM 3371 C CA . TYR A 1 424 ? -24.142 5.844 16.679 1.00 41.78 424 TYR A CA 1
ATOM 3372 C C . TYR A 1 424 ? -23.739 5.520 15.219 1.00 41.78 424 TYR A C 1
ATOM 3374 O O . TYR A 1 424 ? -22.876 6.187 14.653 1.00 41.78 424 TYR A O 1
ATOM 3382 N N . GLU A 1 425 ? -24.438 4.582 14.562 1.00 33.44 425 GLU A N 1
ATOM 3383 C CA . GLU A 1 425 ? -24.345 4.283 13.122 1.00 33.44 425 GLU A CA 1
ATOM 3384 C C . GLU A 1 425 ? -25.395 4.971 12.243 1.00 33.44 425 GLU A C 1
ATOM 3386 O O . GLU A 1 425 ? -25.282 4.909 11.020 1.00 33.44 425 GLU A O 1
ATOM 3391 N N . ALA A 1 426 ? -26.337 5.743 12.791 1.00 31.66 426 ALA A N 1
ATOM 3392 C CA . ALA A 1 426 ? -27.174 6.625 11.965 1.00 31.66 426 ALA A CA 1
ATOM 3393 C C . ALA A 1 426 ? -26.345 7.734 11.269 1.00 31.66 426 ALA A C 1
ATOM 3395 O O . ALA A 1 426 ? -26.832 8.408 10.363 1.00 31.66 426 ALA A O 1
ATOM 3396 N N . LYS A 1 427 ? -25.067 7.894 11.653 1.00 34.91 427 LYS A N 1
ATOM 3397 C CA . LYS A 1 427 ? -24.038 8.643 10.912 1.00 34.91 427 LYS A CA 1
ATOM 3398 C C . LYS A 1 427 ? -23.210 7.785 9.933 1.00 34.91 427 LYS A C 1
ATOM 3400 O O . LYS A 1 427 ? -22.489 8.365 9.125 1.00 34.91 427 LYS A O 1
ATOM 3405 N N . LEU A 1 428 ? -23.275 6.456 9.977 1.00 37.81 428 LEU A N 1
ATOM 3406 C CA . LEU A 1 428 ? -22.425 5.527 9.210 1.00 37.81 428 LEU A CA 1
ATOM 3407 C C . LEU A 1 428 ? -23.170 4.730 8.121 1.00 37.81 428 LEU A C 1
ATOM 3409 O O . LEU A 1 428 ? -22.520 4.303 7.173 1.00 37.81 428 LEU A O 1
ATOM 3413 N N . GLN A 1 429 ? -24.500 4.581 8.184 1.00 30.00 429 GLN A N 1
ATOM 3414 C CA . GLN A 1 429 ? -25.286 3.950 7.112 1.00 30.00 429 GLN A CA 1
ATOM 3415 C C . GLN A 1 429 ? -26.546 4.745 6.733 1.00 30.00 429 GLN A C 1
ATOM 3417 O O . GLN A 1 429 ? -27.589 4.618 7.371 1.00 30.00 429 GLN A O 1
ATOM 3422 N N . LYS A 1 430 ? -26.462 5.518 5.637 1.00 27.98 430 LYS A N 1
ATOM 3423 C CA . LYS A 1 430 ? -27.571 5.747 4.683 1.00 27.98 430 LYS A CA 1
ATOM 3424 C C . LYS A 1 430 ? -27.071 6.432 3.403 1.00 27.98 430 LYS A C 1
ATOM 3426 O O . LYS A 1 430 ? -27.205 7.636 3.215 1.00 27.98 430 LYS A O 1
ATOM 3431 N N . SER A 1 431 ? -26.519 5.622 2.501 1.00 32.00 431 SER A N 1
ATOM 3432 C CA . SER A 1 431 ? -26.213 5.974 1.105 1.00 32.00 431 SER A CA 1
ATOM 3433 C C . SER A 1 431 ? -26.915 5.022 0.123 1.00 32.00 431 SER A C 1
ATOM 3435 O O . SER A 1 431 ? -26.329 4.563 -0.851 1.00 32.00 431 SER A O 1
ATOM 3437 N N . SER A 1 432 ? -28.178 4.684 0.402 1.00 33.31 432 SER A N 1
ATOM 3438 C CA . SER A 1 432 ? -29.134 4.108 -0.562 1.00 33.31 432 SER A CA 1
ATOM 3439 C C . SER A 1 432 ? -30.510 3.918 0.086 1.00 33.31 432 SER A C 1
ATOM 3441 O O . SER A 1 432 ? -30.721 3.005 0.875 1.00 33.31 432 SER A O 1
ATOM 3443 N N . CYS A 1 433 ? -31.465 4.779 -0.263 1.00 23.83 433 CYS A N 1
ATOM 3444 C CA . CYS A 1 433 ? -32.902 4.503 -0.177 1.00 23.83 433 CYS A CA 1
ATOM 3445 C C . CYS A 1 433 ? -33.598 5.357 -1.241 1.00 23.83 433 CYS A C 1
ATOM 3447 O O . CYS A 1 433 ? -33.545 6.585 -1.190 1.00 23.83 433 CYS A O 1
ATOM 3449 N N . VAL A 1 434 ? -34.220 4.694 -2.215 1.00 26.03 434 VAL A N 1
ATOM 3450 C CA . VAL A 1 434 ? -35.082 5.326 -3.225 1.00 26.03 43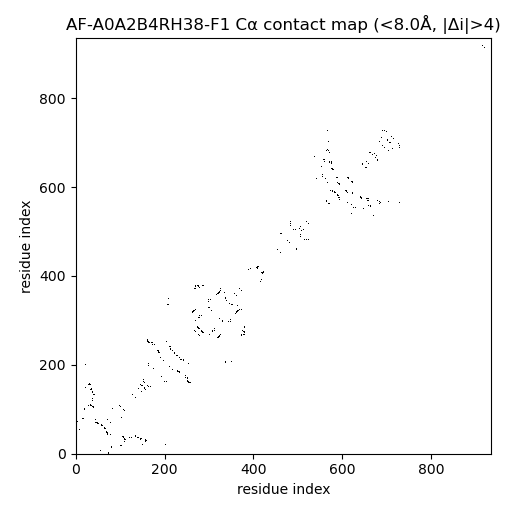4 VAL A CA 1
ATOM 3451 C C . VAL A 1 434 ? -36.368 5.820 -2.532 1.00 26.03 434 VAL A C 1
ATOM 3453 O O . VAL A 1 434 ? -36.788 5.199 -1.551 1.00 26.03 434 VAL A O 1
ATOM 3456 N N . PRO A 1 435 ? -37.005 6.926 -2.965 1.00 25.11 435 PRO A N 1
ATOM 3457 C CA . PRO A 1 435 ? -38.168 7.458 -2.265 1.00 25.11 435 PRO A CA 1
ATOM 3458 C C . PRO A 1 435 ? -39.402 6.574 -2.468 1.00 25.11 435 PRO A C 1
ATOM 3460 O O . PRO A 1 435 ? -39.854 6.399 -3.597 1.00 25.11 435 PRO A O 1
ATOM 3463 N N . GLY A 1 436 ? -39.996 6.105 -1.369 1.00 28.78 436 GLY A N 1
ATOM 3464 C CA . GLY A 1 436 ? -41.369 5.599 -1.366 1.00 28.78 436 GLY A CA 1
ATOM 3465 C C . GLY A 1 436 ? -41.580 4.281 -0.630 1.00 28.78 436 GLY A C 1
ATOM 3466 O O . GLY A 1 436 ? -41.562 3.226 -1.248 1.00 28.78 436 GLY A O 1
ATOM 3467 N N . GLN A 1 437 ? -41.933 4.364 0.655 1.00 24.62 437 GLN A N 1
ATOM 3468 C CA . GLN A 1 437 ? -43.115 3.662 1.166 1.00 24.62 437 GLN A CA 1
ATOM 3469 C C . GLN A 1 437 ? -43.575 4.266 2.497 1.00 24.62 437 GLN A C 1
ATOM 3471 O O . GLN A 1 437 ? -42.782 4.539 3.396 1.00 24.62 437 GLN A O 1
ATOM 3476 N N . ILE A 1 438 ? -44.881 4.508 2.585 1.00 26.36 438 ILE A N 1
ATOM 3477 C CA . ILE A 1 438 ? -45.580 4.932 3.796 1.00 26.36 438 ILE A CA 1
ATOM 3478 C C . ILE A 1 438 ? -46.022 3.662 4.517 1.00 26.36 438 ILE A C 1
ATOM 3480 O O . ILE A 1 438 ? -46.731 2.858 3.918 1.00 26.36 438 ILE A O 1
ATOM 3484 N N . LEU A 1 439 ? -45.704 3.527 5.805 1.00 24.91 439 LEU A N 1
ATOM 3485 C CA . LEU A 1 439 ? -46.537 2.747 6.717 1.00 24.91 439 LEU A CA 1
ATOM 3486 C C . LEU A 1 439 ? -46.776 3.534 8.003 1.00 24.91 439 LEU A C 1
ATOM 3488 O O . LEU A 1 439 ? -45.857 4.012 8.665 1.00 24.91 439 LEU A O 1
ATOM 3492 N N . SER A 1 440 ? -48.057 3.694 8.302 1.00 28.16 440 SER A N 1
ATOM 3493 C CA . SER A 1 440 ? -48.597 4.392 9.455 1.00 28.16 440 SER A CA 1
ATOM 3494 C C . SER A 1 440 ? -48.923 3.408 10.572 1.00 28.16 440 SER A C 1
ATOM 3496 O O . SER A 1 440 ? -49.703 2.484 10.350 1.00 28.16 440 SER A O 1
ATOM 3498 N N . SER A 1 441 ? -48.474 3.689 11.790 1.00 23.56 441 SER A N 1
ATOM 3499 C CA . SER A 1 441 ? -49.234 3.339 12.992 1.00 23.56 441 SER A CA 1
ATOM 3500 C C . SER A 1 441 ? -48.852 4.244 14.163 1.00 23.56 441 SER A C 1
ATOM 3502 O O . SER A 1 441 ? -47.755 4.800 14.250 1.00 23.56 441 SER A O 1
ATOM 3504 N N . SER A 1 442 ? -49.826 4.458 15.037 1.00 26.69 442 SER A N 1
ATOM 3505 C CA . SER A 1 442 ? -49.781 5.363 16.180 1.00 26.69 442 SER A CA 1
ATOM 3506 C C . SER A 1 442 ? -49.728 4.580 17.489 1.00 26.69 442 SER A C 1
ATOM 3508 O O . SER A 1 442 ? -50.588 3.722 17.675 1.00 26.69 442 SER A O 1
ATOM 3510 N N . SER A 1 443 ? -48.843 4.956 18.427 1.00 25.84 443 SER A N 1
ATOM 3511 C CA . SER A 1 443 ? -49.210 5.309 19.822 1.00 25.84 443 SER A CA 1
ATOM 3512 C C . SER A 1 443 ? -48.001 5.550 20.746 1.00 25.84 443 SER A C 1
ATOM 3514 O O . SER A 1 443 ? -47.166 4.690 20.978 1.00 25.84 443 SER A O 1
ATOM 3516 N N . THR A 1 444 ? -47.953 6.760 21.306 1.00 31.61 444 THR A N 1
ATOM 3517 C CA . THR A 1 444 ? -47.419 7.142 22.633 1.00 31.61 444 THR A CA 1
ATOM 3518 C C . THR A 1 444 ? -46.489 6.188 23.420 1.00 31.61 444 THR A C 1
ATOM 3520 O O . THR A 1 444 ? -46.975 5.331 24.151 1.00 31.61 444 THR A O 1
ATOM 3523 N N . ASN A 1 445 ? -45.183 6.508 23.495 1.00 28.73 445 ASN A N 1
ATOM 3524 C CA . ASN A 1 445 ? -44.448 6.562 24.779 1.00 28.73 445 ASN A CA 1
ATOM 3525 C C . ASN A 1 445 ? -43.127 7.372 24.706 1.00 28.73 445 ASN A C 1
ATOM 3527 O O . ASN A 1 445 ? -42.397 7.358 23.714 1.00 28.73 445 ASN A O 1
ATOM 3531 N N . LEU A 1 446 ? -42.851 8.156 25.758 1.00 33.22 446 LEU A N 1
ATOM 3532 C CA . LEU A 1 446 ? -42.333 9.532 25.603 1.00 33.22 446 LEU A CA 1
ATOM 3533 C C . LEU A 1 446 ? -40.837 9.764 25.924 1.00 33.22 446 LEU A C 1
ATOM 3535 O O . LEU A 1 446 ? -40.452 10.886 26.248 1.00 33.22 446 LEU A O 1
ATOM 3539 N N . ILE A 1 447 ? -39.998 8.726 25.842 1.00 33.25 447 ILE A N 1
ATOM 3540 C CA . ILE A 1 447 ? -38.518 8.860 25.845 1.00 33.25 447 ILE A CA 1
ATOM 3541 C C . ILE A 1 447 ? -37.931 8.580 24.449 1.00 33.25 447 ILE A C 1
ATOM 3543 O O . ILE A 1 447 ? -36.812 8.988 24.136 1.00 33.25 447 ILE A O 1
ATOM 3547 N N . SER A 1 448 ? -38.718 7.980 23.554 1.00 32.31 448 SER A N 1
ATOM 3548 C CA . SER A 1 448 ? -38.398 8.011 22.133 1.00 32.31 448 SER A CA 1
ATOM 3549 C C . SER A 1 448 ? -38.541 9.446 21.599 1.00 32.31 448 SER A C 1
ATOM 3551 O O . SER A 1 448 ? -39.520 10.131 21.894 1.00 32.31 448 SER A O 1
ATOM 3553 N N . ARG A 1 449 ? -37.574 9.857 20.764 1.00 39.38 449 ARG A N 1
ATOM 3554 C CA . ARG A 1 449 ? -37.644 10.978 19.806 1.00 39.38 449 ARG A CA 1
ATOM 3555 C C . ARG A 1 449 ? -37.526 12.432 20.334 1.00 39.38 449 ARG A C 1
ATOM 3557 O O . ARG A 1 449 ? -38.522 13.108 20.568 1.00 39.38 449 ARG A O 1
ATOM 3564 N N . PRO A 1 450 ? -36.326 13.024 20.191 1.00 39.97 450 PRO A N 1
ATOM 3565 C CA . PRO A 1 450 ? -36.154 14.322 19.527 1.00 39.97 450 PRO A CA 1
ATOM 3566 C C . PRO A 1 450 ? -36.340 14.182 18.001 1.00 39.97 450 PRO A C 1
ATOM 3568 O O . PRO A 1 450 ? -36.885 15.059 17.337 1.00 39.97 450 PRO A O 1
ATOM 3571 N N . GLY A 1 451 ? -35.931 13.030 17.449 1.00 40.50 451 GLY A N 1
ATOM 3572 C CA . GLY A 1 451 ? -35.875 12.771 16.009 1.00 40.50 451 GLY A CA 1
ATOM 3573 C C . GLY A 1 451 ? -37.216 12.798 15.265 1.00 40.50 451 GLY A C 1
ATOM 3574 O O . GLY A 1 451 ? -37.241 13.267 14.133 1.00 40.50 451 GLY A O 1
ATOM 3575 N N . SER A 1 452 ? -38.339 12.363 15.856 1.00 39.25 452 SER A N 1
ATOM 3576 C CA . SER A 1 452 ? -39.635 12.394 15.146 1.00 39.25 452 SER A CA 1
ATOM 3577 C C . SER A 1 452 ? -40.165 13.796 14.939 1.00 39.25 452 SER A C 1
ATOM 3579 O O . SER A 1 452 ? -40.674 14.075 13.865 1.00 39.25 452 SER A O 1
ATOM 3581 N N . ASN A 1 453 ? -40.008 14.684 15.921 1.00 41.16 453 ASN A N 1
ATOM 3582 C CA . ASN A 1 453 ? -40.406 16.077 15.757 1.00 41.16 453 ASN A CA 1
ATOM 3583 C C . ASN A 1 453 ? -39.503 16.751 14.714 1.00 41.16 453 ASN A C 1
ATOM 3585 O O . ASN A 1 453 ? -39.981 17.536 13.909 1.00 41.16 453 ASN A O 1
ATOM 3589 N N . CYS A 1 454 ? -38.219 16.379 14.636 1.00 42.22 454 CYS A N 1
ATOM 3590 C CA . CYS A 1 454 ? -37.350 16.788 13.530 1.00 42.22 454 CYS A CA 1
ATOM 3591 C C . CYS A 1 454 ? -37.800 16.219 12.166 1.00 42.22 454 CYS A C 1
ATOM 3593 O O . CYS A 1 454 ? -37.680 16.923 11.167 1.00 42.22 454 CYS A O 1
ATOM 3595 N N . CYS A 1 455 ? -38.366 15.006 12.110 1.00 41.00 455 CYS A N 1
ATOM 3596 C CA . CYS A 1 455 ? -38.958 14.438 10.889 1.00 41.00 455 CYS A CA 1
ATOM 3597 C C . CYS A 1 455 ? -40.264 15.150 10.488 1.00 41.00 455 CYS A C 1
ATOM 3599 O O . CYS A 1 455 ? -40.418 15.511 9.324 1.00 41.00 455 CYS A O 1
ATOM 3601 N N . GLU A 1 456 ? -41.167 15.420 11.438 1.00 44.69 456 GLU A N 1
ATOM 3602 C CA . GLU A 1 456 ? -42.391 16.210 11.216 1.00 44.69 456 GLU A CA 1
ATOM 3603 C C . GLU A 1 456 ? -42.072 17.647 10.784 1.00 44.69 456 GLU A C 1
ATOM 3605 O O . GLU A 1 456 ? -42.749 18.209 9.926 1.00 44.69 456 GLU A O 1
ATOM 3610 N N . TRP A 1 457 ? -41.024 18.252 11.350 1.00 49.25 457 TRP A N 1
ATOM 3611 C CA . TRP A 1 457 ? -40.642 19.638 11.069 1.00 49.25 457 TRP A CA 1
ATOM 3612 C C . TRP A 1 457 ? -39.636 19.787 9.920 1.00 49.25 457 TRP A C 1
ATOM 3614 O O . TRP A 1 457 ? -39.306 20.918 9.569 1.00 49.25 457 TRP A O 1
ATOM 3624 N N . LYS A 1 458 ? -39.157 18.680 9.332 1.00 54.66 458 LYS A N 1
ATOM 3625 C CA . LYS A 1 458 ? -38.108 18.637 8.290 1.00 54.66 458 LYS A CA 1
ATOM 3626 C C . LYS A 1 458 ? -36.826 19.397 8.682 1.00 54.66 458 LYS A C 1
ATOM 3628 O O . LYS A 1 458 ? -36.258 20.143 7.889 1.00 54.66 458 LYS A O 1
ATOM 3633 N N . VAL A 1 459 ? -36.375 19.214 9.922 1.00 59.50 459 VAL A N 1
ATOM 3634 C CA . VAL A 1 459 ? -35.230 19.919 10.529 1.00 59.50 459 VAL A CA 1
ATOM 3635 C C . VAL A 1 459 ? -34.054 18.966 10.749 1.00 59.50 459 VAL A C 1
ATOM 3637 O O . VAL A 1 459 ? -34.246 17.839 11.197 1.00 59.50 459 VAL A O 1
ATOM 3640 N N . ASN A 1 460 ? -32.824 19.436 10.515 1.00 59.53 460 ASN A N 1
ATOM 3641 C CA . ASN A 1 460 ? -31.609 18.713 10.899 1.00 59.53 460 ASN A CA 1
ATOM 3642 C C . ASN A 1 460 ? -31.527 18.587 12.441 1.00 59.53 460 ASN A C 1
ATOM 3644 O O . ASN A 1 460 ? -31.420 19.612 13.114 1.00 59.53 460 ASN A O 1
ATOM 3648 N N . PRO A 1 461 ? -31.543 17.375 13.032 1.00 57.72 461 PRO A N 1
ATOM 3649 C CA . PRO A 1 461 ? -31.503 17.204 14.488 1.00 57.72 461 PRO A CA 1
ATOM 3650 C C . PRO A 1 461 ? -30.151 17.577 15.123 1.00 57.72 461 PRO A C 1
ATOM 3652 O O . PRO A 1 461 ? -30.096 17.786 16.334 1.00 57.72 461 PRO A O 1
ATOM 3655 N N . TYR A 1 462 ? -29.076 17.667 14.332 1.00 60.81 462 TYR A N 1
ATOM 3656 C CA . TYR A 1 462 ? -27.736 18.058 14.788 1.00 60.81 462 TYR A CA 1
ATOM 3657 C C . TYR A 1 462 ? -27.481 19.568 14.666 1.00 60.81 462 TYR A C 1
ATOM 3659 O O . TYR A 1 462 ? -26.647 20.106 15.393 1.00 60.81 462 TYR A O 1
ATOM 3667 N N . ASP A 1 463 ? -28.237 20.258 13.805 1.00 68.88 463 ASP A N 1
ATOM 3668 C CA . ASP A 1 463 ? -28.293 21.722 13.762 1.00 68.88 463 ASP A CA 1
ATOM 3669 C C . ASP A 1 463 ? -29.739 22.252 13.644 1.00 68.88 463 ASP A C 1
ATOM 3671 O O . ASP A 1 463 ? -30.157 22.737 12.586 1.00 68.88 463 ASP A O 1
ATOM 3675 N N . PRO A 1 464 ? -30.548 22.135 14.713 1.00 75.69 464 PRO A N 1
ATOM 3676 C CA . PRO A 1 464 ? -31.903 22.651 14.716 1.00 75.69 464 PRO A CA 1
ATOM 3677 C C . PRO A 1 464 ? -31.891 24.182 14.867 1.00 75.69 464 PRO A C 1
ATOM 3679 O O . PRO A 1 464 ? -31.222 24.711 15.763 1.00 75.69 464 PRO A O 1
ATOM 3682 N N . PRO A 1 465 ? -32.667 24.932 14.061 1.00 80.62 465 PRO A N 1
ATOM 3683 C CA . PRO A 1 465 ? -32.769 26.371 14.230 1.00 80.62 465 PRO A CA 1
ATOM 3684 C C . PRO A 1 465 ? -33.435 26.688 15.577 1.00 80.62 465 PRO A C 1
ATOM 3686 O O . PRO A 1 465 ? -34.313 25.971 16.065 1.00 80.62 465 PRO A O 1
ATOM 3689 N N . LEU A 1 466 ? -32.980 27.772 16.207 1.00 82.38 466 LEU A N 1
ATOM 3690 C CA . LEU A 1 466 ? -33.227 28.054 17.625 1.00 82.38 466 LEU A CA 1
ATOM 3691 C C . LEU A 1 466 ? -34.720 28.199 17.976 1.00 82.38 466 LEU A C 1
ATOM 3693 O O . LEU A 1 466 ? -35.130 27.835 19.076 1.00 82.38 466 LEU A O 1
ATOM 3697 N N . ASN A 1 467 ? -35.533 28.675 17.029 1.00 82.38 467 ASN A N 1
ATOM 3698 C CA . ASN A 1 467 ? -36.991 28.719 17.139 1.00 82.38 467 ASN A CA 1
ATOM 3699 C C . ASN A 1 467 ? -37.601 27.318 17.290 1.00 82.38 467 ASN A C 1
ATOM 3701 O O . ASN A 1 467 ? -38.396 27.111 18.193 1.00 82.38 467 ASN A O 1
ATOM 3705 N N . LYS A 1 468 ? -37.172 26.328 16.501 1.00 80.31 468 LYS A N 1
ATOM 3706 C CA . LYS A 1 468 ? -37.706 24.957 16.572 1.00 80.31 468 LYS A CA 1
ATOM 3707 C C . LYS A 1 468 ? -37.367 24.266 17.891 1.00 80.31 468 LYS A C 1
ATOM 3709 O O . LYS A 1 468 ? -38.175 23.515 18.426 1.00 80.31 468 LYS A O 1
ATOM 3714 N N . VAL A 1 469 ? -36.210 24.570 18.477 1.00 83.06 469 VAL A N 1
ATOM 3715 C CA . VAL A 1 469 ? -35.875 24.095 19.830 1.00 83.06 469 VAL A CA 1
ATOM 3716 C C . VAL A 1 469 ? -36.789 24.730 20.882 1.00 83.06 469 VAL A C 1
ATOM 3718 O O . VAL A 1 469 ? -37.218 24.047 21.811 1.00 83.06 469 VAL A O 1
ATOM 3721 N N . LEU A 1 470 ? -37.128 26.014 20.735 1.00 84.19 470 LEU A N 1
ATOM 3722 C CA . LEU A 1 470 ? -38.093 26.685 21.609 1.00 84.19 470 LEU A CA 1
ATOM 3723 C C . LEU A 1 470 ? -39.512 26.127 21.420 1.00 84.19 470 LEU A C 1
ATOM 3725 O O . LEU A 1 470 ? -40.151 25.833 22.426 1.00 84.19 470 LEU A O 1
ATOM 3729 N N . ASP A 1 471 ? -39.965 25.883 20.186 1.00 82.25 471 ASP A N 1
ATOM 3730 C CA . ASP A 1 471 ? -41.246 25.221 19.880 1.00 82.25 471 ASP A CA 1
ATOM 3731 C C . ASP A 1 471 ? -41.336 23.859 20.601 1.00 82.25 471 ASP A C 1
ATOM 3733 O O . ASP A 1 471 ? -42.333 23.542 21.252 1.00 82.25 471 ASP A O 1
ATOM 3737 N N . PHE A 1 472 ? -40.259 23.063 20.560 1.00 83.00 472 PHE A N 1
ATOM 3738 C CA . PHE A 1 472 ? -40.179 21.768 21.244 1.00 83.00 472 PHE A CA 1
ATOM 3739 C C . PHE A 1 472 ? -40.290 21.899 22.764 1.00 83.00 472 PHE A C 1
ATOM 3741 O O . PHE A 1 472 ? -41.144 21.246 23.371 1.00 83.00 472 PHE A O 1
ATOM 3748 N N . LEU A 1 473 ? -39.467 22.747 23.386 1.00 84.81 473 LEU A N 1
ATOM 3749 C CA . LEU A 1 473 ? -39.483 22.924 24.840 1.00 84.81 473 LEU A CA 1
ATOM 3750 C C . LEU A 1 473 ? -40.799 23.566 25.328 1.00 84.81 473 LEU A C 1
ATOM 3752 O O . LEU A 1 473 ? -41.254 23.246 26.426 1.00 84.81 473 LEU A O 1
ATOM 3756 N N . THR A 1 474 ? -41.443 24.394 24.497 1.00 85.94 474 THR A N 1
ATOM 3757 C CA . THR A 1 474 ? -42.796 24.937 24.727 1.00 85.94 474 THR A CA 1
ATOM 3758 C C . THR A 1 474 ? -43.836 23.823 24.677 1.00 85.94 474 THR A C 1
ATOM 3760 O O . THR A 1 474 ? -44.567 23.646 25.643 1.00 85.94 474 THR A O 1
ATOM 3763 N N . SER A 1 475 ? -43.793 22.940 23.673 1.00 83.38 475 SER A N 1
ATOM 3764 C CA . SER A 1 475 ? -44.707 21.790 23.609 1.00 83.38 475 SER A CA 1
ATOM 3765 C C . SER A 1 475 ? -44.605 20.853 24.826 1.00 83.38 475 SER A C 1
ATOM 3767 O O . SER A 1 475 ? -45.593 20.232 25.213 1.00 83.38 475 SER A O 1
ATOM 3769 N N . LEU A 1 476 ? -43.429 20.747 25.463 1.00 81.50 476 LEU A N 1
ATOM 3770 C CA . LEU A 1 476 ? -43.269 20.006 26.720 1.00 81.50 476 LEU A CA 1
ATOM 3771 C C . LEU A 1 476 ? -43.877 20.759 27.912 1.00 81.50 476 LEU A C 1
ATOM 3773 O O . LEU A 1 476 ? -44.471 20.134 28.791 1.00 81.50 476 LEU A O 1
ATOM 3777 N N . TYR A 1 477 ? -43.751 22.086 27.945 1.00 84.06 477 TYR A N 1
ATOM 3778 C CA . TYR A 1 477 ? -44.405 22.925 28.945 1.00 84.06 477 TYR A CA 1
ATOM 3779 C C . TYR A 1 477 ? -45.934 22.841 28.839 1.00 84.06 477 TYR A C 1
ATOM 3781 O O . TYR A 1 477 ? -46.598 22.599 29.851 1.00 84.06 477 TYR A O 1
ATOM 3789 N N . ASP A 1 478 ? -46.488 22.931 27.633 1.00 83.25 478 ASP A N 1
ATOM 3790 C CA . ASP A 1 478 ? -47.932 22.853 27.389 1.00 83.25 478 ASP A CA 1
ATOM 3791 C C . ASP A 1 478 ? -48.485 21.464 27.745 1.00 83.25 478 ASP A C 1
ATOM 3793 O O . ASP A 1 478 ? -49.517 21.352 28.402 1.00 83.25 478 ASP A O 1
ATOM 3797 N N . LYS A 1 479 ? -47.720 20.395 27.474 1.00 81.19 479 LYS A N 1
ATOM 3798 C CA . LYS A 1 479 ? -47.981 19.011 27.937 1.00 81.19 479 LYS A CA 1
ATOM 3799 C C . LYS A 1 479 ? -47.758 18.799 29.449 1.00 81.19 479 LYS A C 1
ATOM 3801 O O . LYS A 1 479 ? -47.478 17.681 29.885 1.00 81.19 479 LYS A O 1
ATOM 3806 N N . GLY A 1 480 ? -47.825 19.859 30.257 1.00 78.44 480 GLY A N 1
ATOM 3807 C CA . GLY A 1 480 ? -47.802 19.797 31.721 1.00 78.44 480 GLY A CA 1
ATOM 3808 C C . GLY A 1 480 ? -46.482 19.344 32.359 1.00 78.44 480 GLY A C 1
ATOM 3809 O O . GLY A 1 480 ? -46.467 19.027 33.546 1.00 78.44 480 GLY A O 1
ATOM 3810 N N . ARG A 1 481 ? -45.361 19.277 31.622 1.00 79.56 481 ARG A N 1
ATOM 3811 C CA . ARG A 1 481 ? -44.105 18.735 32.173 1.00 79.56 481 ARG A CA 1
ATOM 3812 C C . ARG A 1 481 ? -43.479 19.659 33.228 1.00 79.56 481 ARG A C 1
ATOM 3814 O O . ARG A 1 481 ? -43.643 20.883 33.205 1.00 79.56 481 ARG A O 1
ATOM 3821 N N . THR A 1 482 ? -42.758 19.043 34.166 1.00 76.25 482 THR A N 1
ATOM 3822 C CA . THR A 1 482 ? -42.037 19.725 35.251 1.00 76.25 482 THR A CA 1
ATOM 3823 C C . THR A 1 482 ? -40.769 20.407 34.737 1.00 76.25 482 THR A C 1
ATOM 3825 O O . THR A 1 482 ? -40.207 20.011 33.712 1.00 76.25 482 THR A O 1
ATOM 3828 N N . TYR A 1 483 ? -40.278 21.407 35.478 1.00 79.75 483 TYR A N 1
ATOM 3829 C CA . TYR A 1 483 ? -39.039 22.116 35.147 1.00 79.75 483 TYR A CA 1
ATOM 3830 C C . TYR A 1 483 ? -37.857 21.160 34.907 1.00 79.75 483 TYR A C 1
ATOM 3832 O O . TYR A 1 483 ? -37.155 21.299 33.906 1.00 79.75 483 TYR A O 1
ATOM 3840 N N . ASP A 1 484 ? -37.670 20.151 35.764 1.00 68.75 484 ASP A N 1
ATOM 3841 C CA . ASP A 1 484 ? -36.549 19.209 35.655 1.00 68.75 484 ASP A CA 1
ATOM 3842 C C . ASP A 1 484 ? -36.653 18.286 34.435 1.00 68.75 484 ASP A C 1
ATOM 3844 O O . ASP A 1 484 ? -35.640 18.013 33.786 1.00 68.75 484 ASP A O 1
ATOM 3848 N N . ALA A 1 485 ? -37.863 17.861 34.056 1.00 69.00 485 ALA A N 1
ATOM 3849 C CA . ALA A 1 485 ? -38.080 17.081 32.838 1.00 69.00 485 ALA A CA 1
ATOM 3850 C C . ALA A 1 485 ? -37.735 17.902 31.582 1.00 69.00 485 ALA A C 1
ATOM 3852 O O . ALA A 1 485 ? -37.027 17.424 30.694 1.00 69.00 485 ALA A O 1
ATOM 3853 N N . ILE A 1 486 ? -38.158 19.169 31.537 1.00 78.56 486 ILE A N 1
ATOM 3854 C CA . ILE A 1 486 ? -37.871 20.079 30.417 1.00 78.56 486 ILE A CA 1
ATOM 3855 C C . ILE A 1 486 ? -36.380 20.455 30.388 1.00 78.56 486 ILE A C 1
ATOM 3857 O O . ILE A 1 486 ? -35.771 20.490 29.321 1.00 78.56 486 ILE A O 1
ATOM 3861 N N . ASN A 1 487 ? -35.745 20.656 31.546 1.00 78.69 487 ASN A N 1
ATOM 3862 C CA . ASN A 1 487 ? -34.307 20.910 31.641 1.00 78.69 487 ASN A CA 1
ATOM 3863 C C . ASN A 1 487 ? -33.468 19.682 31.233 1.00 78.69 487 ASN A C 1
ATOM 3865 O O . ASN A 1 487 ? -32.396 19.830 30.641 1.00 78.69 487 ASN A O 1
ATOM 3869 N N . THR A 1 488 ? -33.968 18.470 31.491 1.00 70.69 488 THR A N 1
ATOM 3870 C CA . THR A 1 488 ? -33.369 17.216 31.010 1.00 70.69 488 THR A CA 1
ATOM 3871 C C . THR A 1 488 ? -33.476 17.119 29.489 1.00 70.69 488 THR A C 1
ATOM 3873 O O . THR A 1 488 ? -32.459 16.911 28.830 1.00 70.69 488 THR A O 1
ATOM 3876 N N . ALA A 1 489 ? -34.652 17.389 28.910 1.00 71.69 489 ALA A N 1
ATOM 3877 C CA . ALA A 1 489 ? -34.839 17.440 27.458 1.00 71.69 489 ALA A CA 1
ATOM 3878 C C . ALA A 1 489 ? -33.937 18.499 26.793 1.00 71.69 489 ALA A C 1
ATOM 3880 O O . ALA A 1 489 ? -33.237 18.197 25.828 1.00 71.69 489 ALA A O 1
ATOM 3881 N N . LYS A 1 490 ? -33.854 19.712 27.362 1.00 82.75 490 LYS A N 1
ATOM 3882 C CA . LYS A 1 490 ? -32.919 20.770 26.934 1.00 82.75 490 LYS A CA 1
ATOM 3883 C C . LYS A 1 490 ? -31.468 20.284 26.930 1.00 82.75 490 LYS A C 1
ATOM 3885 O O . LYS A 1 490 ? -30.716 20.584 26.006 1.00 82.75 490 LYS A O 1
ATOM 3890 N N . SER A 1 491 ? -31.067 19.558 27.972 1.00 74.94 491 SER A N 1
ATOM 3891 C CA . SER A 1 491 ? -29.704 19.037 28.115 1.00 74.94 491 SER A CA 1
ATOM 3892 C C . SER A 1 491 ? -29.413 17.919 27.112 1.00 74.94 491 SER A C 1
ATOM 3894 O O . SER A 1 491 ? -28.325 17.902 26.549 1.00 74.94 491 SER A O 1
ATOM 3896 N N . ALA A 1 492 ? -30.388 17.048 26.829 1.00 66.25 492 ALA A N 1
ATOM 3897 C CA . ALA A 1 492 ? -30.273 15.996 25.820 1.00 66.25 492 ALA A CA 1
ATOM 3898 C C . ALA A 1 492 ? -30.118 16.570 24.402 1.00 66.25 492 ALA A C 1
ATOM 3900 O O . ALA A 1 492 ? -29.189 16.190 23.695 1.00 66.25 492 ALA A O 1
ATOM 3901 N N . VAL A 1 493 ? -30.953 17.544 24.007 1.00 72.81 493 VAL A N 1
ATOM 3902 C CA . VAL A 1 493 ? -30.791 18.232 22.710 1.00 72.81 493 VAL A CA 1
ATOM 3903 C C . VAL A 1 493 ? -29.438 18.956 22.664 1.00 72.81 493 VAL A C 1
ATOM 3905 O O . VAL A 1 493 ? -28.677 18.784 21.720 1.00 72.81 493 VAL A O 1
ATOM 3908 N N . SER A 1 494 ? -29.064 19.675 23.727 1.00 76.25 494 SER A N 1
ATOM 3909 C CA . SER A 1 494 ? -27.772 20.374 23.794 1.00 76.25 494 SER A CA 1
ATOM 3910 C C . SER A 1 494 ? -26.533 19.465 23.806 1.00 76.25 494 SER A C 1
ATOM 3912 O O . SER A 1 494 ? -25.429 20.000 23.704 1.00 76.25 494 SER A O 1
ATOM 3914 N N . ALA A 1 495 ? -26.683 18.147 23.969 1.00 63.09 495 ALA A N 1
ATOM 3915 C CA . ALA A 1 495 ? -25.587 17.179 23.910 1.00 63.09 495 ALA A CA 1
ATOM 3916 C C . ALA A 1 495 ? -25.353 16.618 22.495 1.00 63.09 495 ALA A C 1
ATOM 3918 O O . ALA A 1 495 ? -24.274 16.096 22.230 1.00 63.09 495 ALA A O 1
ATOM 3919 N N . ILE A 1 496 ? -26.341 16.727 21.596 1.00 58.53 496 ILE A N 1
ATOM 3920 C CA . ILE A 1 496 ? -26.255 16.247 20.205 1.00 58.53 496 ILE A CA 1
ATOM 3921 C C . ILE A 1 496 ? -26.058 17.373 19.177 1.00 58.53 496 ILE A C 1
ATOM 3923 O O . ILE A 1 496 ? -25.721 17.087 18.031 1.00 58.53 496 ILE A O 1
ATOM 3927 N N . THR A 1 497 ? -26.253 18.633 19.573 1.00 68.81 497 THR A N 1
ATOM 3928 C CA . THR A 1 497 ? -26.077 19.819 18.717 1.00 68.81 497 THR A CA 1
ATOM 3929 C C . THR A 1 497 ? -24.706 20.467 18.870 1.00 68.81 497 THR A C 1
ATOM 3931 O O . THR A 1 497 ? -24.218 20.613 19.993 1.00 68.81 497 THR A O 1
ATOM 3934 N N . GLU A 1 498 ? -24.140 20.963 17.773 1.00 68.56 498 GLU A N 1
ATOM 3935 C CA . GLU A 1 498 ? -22.852 21.665 17.792 1.00 68.56 498 GLU A CA 1
ATOM 3936 C C . GLU A 1 498 ? -22.936 23.055 18.473 1.00 68.56 498 GLU A C 1
ATOM 3938 O O . GLU A 1 498 ? -23.971 23.728 18.398 1.00 68.56 498 GLU A O 1
ATOM 3943 N N . PRO A 1 499 ? -21.876 23.524 19.169 1.00 73.31 499 PRO A N 1
ATOM 3944 C CA . PRO A 1 499 ? -21.860 24.856 19.773 1.00 73.31 499 PRO A CA 1
ATOM 3945 C C . PRO A 1 499 ? -21.843 25.966 18.713 1.00 73.31 499 PRO A C 1
ATOM 3947 O O . PRO A 1 499 ? -20.964 25.997 17.855 1.00 73.31 499 PRO A O 1
ATOM 3950 N N . LYS A 1 500 ? -22.747 26.945 18.828 1.00 69.00 500 LYS A N 1
ATOM 3951 C CA . LYS A 1 500 ? -22.765 28.144 17.971 1.00 69.00 500 LYS A CA 1
ATOM 3952 C C . LYS A 1 500 ? -22.208 29.343 18.729 1.00 69.00 500 LYS A C 1
ATOM 3954 O O . LYS A 1 500 ? -22.649 29.636 19.841 1.00 69.00 500 LYS A O 1
ATOM 3959 N N . ASN A 1 501 ? -21.240 30.036 18.128 1.00 71.19 501 ASN A N 1
ATOM 3960 C CA . ASN A 1 501 ? -20.534 31.191 18.704 1.00 71.19 501 ASN A CA 1
ATOM 3961 C C . ASN A 1 501 ? -19.913 30.896 20.088 1.00 71.19 501 ASN A C 1
ATOM 3963 O O . ASN A 1 501 ? -20.033 31.691 21.016 1.00 71.19 501 ASN A O 1
ATOM 3967 N N . GLY A 1 502 ? -19.313 29.710 20.256 1.00 68.94 502 GLY A N 1
ATOM 3968 C CA . GLY A 1 502 ? -18.725 29.266 21.530 1.00 68.94 502 GLY A CA 1
ATOM 3969 C C . GLY A 1 502 ? -19.740 28.900 22.626 1.00 68.94 502 GLY A C 1
ATOM 3970 O O . GLY A 1 502 ? -19.341 28.495 23.716 1.00 68.94 502 GLY A O 1
ATOM 3971 N N . LEU A 1 503 ? -21.046 28.998 22.354 1.00 72.62 503 LEU A N 1
ATOM 3972 C CA . LEU A 1 503 ? -22.114 28.661 23.293 1.00 72.62 503 LEU A CA 1
ATOM 3973 C C . LEU A 1 503 ? -22.822 27.370 22.874 1.00 72.62 503 LEU A C 1
ATOM 3975 O O . LEU A 1 503 ? -23.313 27.231 21.751 1.00 72.62 503 LEU A O 1
ATOM 3979 N N . THR A 1 504 ? -22.943 26.431 23.813 1.00 78.06 504 THR A N 1
ATOM 3980 C CA . THR A 1 504 ? -23.814 25.264 23.634 1.00 78.06 504 THR A CA 1
ATOM 3981 C C . THR A 1 504 ? -25.268 25.710 23.488 1.00 78.06 504 THR A C 1
ATOM 3983 O O . THR A 1 504 ? -25.692 26.711 24.073 1.00 78.06 504 THR A O 1
ATOM 3986 N N . LEU A 1 505 ? -26.060 24.952 22.729 1.00 81.06 505 LEU A N 1
ATOM 3987 C CA . LEU A 1 505 ? -27.472 25.241 22.471 1.00 81.06 505 LEU A CA 1
ATOM 3988 C C . LEU A 1 505 ? -28.266 25.511 23.766 1.00 81.06 505 LEU A C 1
ATOM 3990 O O . LEU A 1 505 ? -28.980 26.505 23.876 1.00 81.06 505 LEU A O 1
ATOM 3994 N N . GLY A 1 506 ? -28.068 24.685 24.797 1.00 74.31 506 GLY A N 1
ATOM 3995 C CA . GLY A 1 506 ? -28.719 24.823 26.102 1.00 74.31 506 GLY A CA 1
ATOM 3996 C C . GLY A 1 506 ? -28.312 26.061 26.916 1.00 74.31 506 GLY A C 1
ATOM 3997 O O . GLY A 1 506 ? -28.970 26.337 27.924 1.00 74.31 506 GLY A O 1
ATOM 3998 N N . ASN A 1 507 ? -27.266 26.780 26.492 1.00 78.88 507 ASN A N 1
ATOM 3999 C CA . ASN A 1 507 ? -26.775 28.035 27.069 1.00 78.88 507 ASN A CA 1
ATOM 4000 C C . ASN A 1 507 ? -27.079 29.260 26.185 1.00 78.88 507 ASN A C 1
ATOM 4002 O O . ASN A 1 507 ? -26.767 30.383 26.580 1.00 78.88 507 ASN A O 1
ATOM 4006 N N . GLN A 1 508 ? -27.720 29.086 25.022 1.00 84.44 508 GLN A N 1
ATOM 4007 C CA . GLN A 1 508 ? -28.120 30.207 24.168 1.00 84.44 508 GLN A CA 1
ATOM 4008 C C . GLN A 1 508 ? -29.040 31.181 24.938 1.00 84.44 508 GLN A C 1
ATOM 4010 O O . GLN A 1 508 ? -29.883 30.725 25.728 1.00 84.44 508 GLN A O 1
ATOM 4015 N N . PRO A 1 509 ? -28.934 32.512 24.737 1.00 85.88 509 PRO A N 1
ATOM 4016 C CA . PRO A 1 509 ? -29.649 33.495 25.558 1.00 85.88 509 PRO A CA 1
ATOM 4017 C C . PRO A 1 509 ? -31.174 33.324 25.570 1.00 85.88 509 PRO A C 1
ATOM 4019 O O . PRO A 1 509 ? -31.801 33.481 26.619 1.00 85.88 509 PRO A O 1
ATOM 4022 N N . LEU A 1 510 ? -31.776 32.959 24.431 1.00 84.56 510 LEU A N 1
ATOM 4023 C CA . LEU A 1 510 ? -33.224 32.754 24.314 1.00 84.56 510 LEU A CA 1
ATOM 4024 C C . LEU A 1 510 ? -33.698 31.497 25.057 1.00 84.56 510 LEU A C 1
ATOM 4026 O O . LEU A 1 510 ? -34.633 31.590 25.847 1.00 84.56 510 LEU A O 1
ATOM 4030 N N . ILE A 1 511 ? -33.009 30.360 24.905 1.00 86.50 511 ILE A N 1
ATOM 4031 C CA . ILE A 1 511 ? -33.306 29.132 25.667 1.00 86.50 511 ILE A CA 1
ATOM 4032 C C . ILE A 1 511 ? -33.103 29.369 27.171 1.00 86.50 511 ILE A C 1
ATOM 4034 O O . ILE A 1 511 ? -33.922 28.954 27.988 1.00 86.50 511 ILE A O 1
ATOM 4038 N N . SER A 1 512 ? -32.060 30.109 27.553 1.00 84.44 512 SER A N 1
ATOM 4039 C CA . SER A 1 512 ? -31.805 30.470 28.953 1.00 84.44 512 SER A CA 1
ATOM 4040 C C . SER A 1 512 ? -32.893 31.382 29.538 1.00 84.44 512 SER A C 1
ATOM 4042 O O . SER A 1 512 ? -33.282 31.207 30.694 1.00 84.44 512 SER A O 1
ATOM 4044 N N . ARG A 1 513 ? -33.424 32.337 28.759 1.00 84.56 513 ARG A N 1
ATOM 4045 C CA . ARG A 1 513 ? -34.587 33.161 29.147 1.00 84.56 513 ARG A CA 1
ATOM 4046 C C . ARG A 1 513 ? -35.862 32.326 29.252 1.00 84.56 513 ARG A C 1
ATOM 4048 O O . ARG A 1 513 ? -36.588 32.472 30.230 1.00 84.56 513 ARG A O 1
ATOM 4055 N N . PHE A 1 514 ? -36.100 31.433 28.296 1.00 87.38 514 PHE A N 1
ATOM 4056 C CA . PHE A 1 514 ? -37.255 30.540 28.271 1.00 87.38 514 PHE A CA 1
ATOM 4057 C C . PHE A 1 514 ? -37.296 29.613 29.498 1.00 87.38 514 PHE A C 1
ATOM 4059 O O . PHE A 1 514 ? -38.290 29.590 30.221 1.00 87.38 514 PHE A O 1
ATOM 4066 N N . MET A 1 515 ? -36.181 28.949 29.829 1.00 86.62 515 MET A N 1
ATOM 4067 C CA . MET A 1 515 ? -36.083 28.112 31.034 1.00 86.62 515 MET A CA 1
ATOM 4068 C C . MET A 1 515 ? -36.293 28.911 32.329 1.00 86.62 515 MET A C 1
ATOM 4070 O O . MET A 1 515 ? -36.937 28.415 33.251 1.00 86.62 515 MET A O 1
ATOM 4074 N N . LYS A 1 516 ? -35.808 30.162 32.404 1.00 83.44 516 LYS A N 1
ATOM 4075 C CA . LYS A 1 516 ? -36.101 31.069 33.532 1.00 83.44 516 LYS A CA 1
ATOM 4076 C C . LYS A 1 516 ? -37.592 31.431 33.616 1.00 83.44 516 LYS A C 1
ATOM 4078 O O . LYS A 1 516 ? -38.101 31.584 34.722 1.00 83.44 516 LYS A O 1
ATOM 4083 N N . GLY A 1 517 ? -38.283 31.545 32.480 1.00 82.44 517 GLY A N 1
ATOM 4084 C CA . GLY A 1 517 ? -39.738 31.719 32.413 1.00 82.44 517 GLY A CA 1
ATOM 4085 C C . GLY A 1 517 ? -40.489 30.507 32.967 1.00 82.44 517 GLY A C 1
ATOM 4086 O O . GLY A 1 517 ? -41.288 30.657 33.888 1.00 82.44 517 GLY A O 1
ATOM 4087 N N . ILE A 1 518 ? -40.155 29.297 32.501 1.00 81.88 518 ILE A N 1
ATOM 4088 C CA . ILE A 1 518 ? -40.722 28.047 33.040 1.00 81.88 518 ILE A CA 1
ATOM 4089 C C . ILE A 1 518 ? -40.484 27.938 34.546 1.00 81.88 518 ILE A C 1
ATOM 4091 O O . ILE A 1 518 ? -41.419 27.638 35.279 1.00 81.88 518 ILE A O 1
ATOM 4095 N N . PHE A 1 519 ? -39.263 28.207 35.018 1.00 77.44 519 PHE A N 1
ATOM 4096 C CA . PHE A 1 519 ? -38.938 28.144 36.444 1.00 77.44 519 PHE A CA 1
ATOM 4097 C C . PHE A 1 519 ? -39.806 29.091 37.285 1.00 77.44 519 PHE A C 1
ATOM 4099 O O . PHE A 1 519 ? -40.226 28.726 38.378 1.00 77.44 519 PHE A O 1
ATOM 4106 N N . ARG A 1 520 ? -40.108 30.295 36.782 1.00 79.69 520 ARG A N 1
ATOM 4107 C CA . ARG A 1 520 ? -40.980 31.257 37.476 1.00 79.69 520 ARG A CA 1
ATOM 4108 C C . ARG A 1 520 ? -42.448 30.825 37.474 1.00 79.69 520 ARG A C 1
ATOM 4110 O O . ARG A 1 520 ? -43.098 30.961 38.501 1.00 79.69 520 ARG A O 1
ATOM 4117 N N . ASN A 1 521 ? -42.947 30.261 36.373 1.00 74.56 521 ASN A N 1
ATOM 4118 C CA . ASN A 1 521 ? -44.341 29.805 36.281 1.00 74.56 521 ASN A CA 1
ATOM 4119 C C . ASN A 1 521 ? -44.594 28.444 36.958 1.00 74.56 521 ASN A C 1
ATOM 4121 O O . ASN A 1 521 ? -45.725 28.139 37.320 1.00 74.56 521 ASN A O 1
ATOM 4125 N N . ARG A 1 522 ? -43.570 27.590 37.067 1.00 71.19 522 ARG A N 1
ATOM 4126 C CA . ARG A 1 522 ? -43.624 26.243 37.661 1.00 71.19 522 ARG A CA 1
ATOM 4127 C C . ARG A 1 522 ? -42.331 25.959 38.428 1.00 71.19 522 ARG A C 1
ATOM 4129 O O . ARG A 1 522 ? -41.531 25.112 38.024 1.00 71.19 522 ARG A O 1
ATOM 4136 N N . SER A 1 523 ? -42.106 26.693 39.518 1.00 59.25 523 SER A N 1
ATOM 4137 C CA . SER A 1 523 ? -40.969 26.427 40.407 1.00 59.25 523 SER A CA 1
ATOM 4138 C C . SER A 1 523 ? -41.074 25.003 40.972 1.00 59.25 523 SER A C 1
ATOM 4140 O O . SER A 1 523 ? -42.134 24.644 41.486 1.00 59.25 523 SER A O 1
ATOM 4142 N N . PRO A 1 524 ? -40.021 24.170 40.876 1.00 54.94 524 PRO A N 1
ATOM 4143 C CA . PRO A 1 524 ? -40.065 22.812 41.401 1.00 54.94 524 PRO A CA 1
ATOM 4144 C C . PRO A 1 524 ? -40.199 22.831 42.929 1.00 54.94 524 PRO A C 1
ATOM 4146 O O . PRO A 1 524 ? -39.379 23.429 43.629 1.00 54.94 524 PRO A O 1
ATOM 4149 N N . CYS A 1 525 ? -41.230 22.164 43.450 1.00 48.31 525 CYS A N 1
ATOM 4150 C CA . CYS A 1 525 ? -41.419 21.993 44.888 1.00 48.31 525 CYS A CA 1
ATOM 4151 C C . CYS A 1 525 ? -40.266 21.160 45.490 1.00 48.31 525 CYS A C 1
ATOM 4153 O O . CYS A 1 525 ? -39.826 20.190 44.863 1.00 48.31 525 CYS A O 1
ATOM 4155 N N . PRO A 1 526 ? -39.772 21.480 46.702 1.00 48.84 526 PRO A N 1
ATOM 4156 C CA . PRO A 1 526 ? -38.753 20.668 47.363 1.00 48.84 526 PRO A CA 1
ATOM 4157 C C . PRO A 1 526 ? -39.236 19.228 47.592 1.00 48.84 526 PRO A C 1
ATOM 4159 O O . PRO A 1 526 ? -40.349 19.025 48.064 1.00 48.84 526 PRO A O 1
ATOM 4162 N N . CYS A 1 527 ? -38.381 18.224 47.361 1.00 44.56 527 CYS A N 1
ATOM 4163 C CA . CYS A 1 527 ? -38.716 16.808 47.613 1.00 44.56 527 CYS A CA 1
ATOM 4164 C C . CYS A 1 527 ? -39.018 16.459 49.085 1.00 44.56 527 CYS A C 1
ATOM 4166 O O . CYS A 1 527 ? -39.378 15.321 49.370 1.00 44.56 527 CYS A O 1
ATOM 4168 N N . TYR A 1 528 ? -38.821 17.393 50.020 1.00 50.25 528 TYR A N 1
ATOM 4169 C CA . TYR A 1 528 ? -39.066 17.200 51.446 1.00 50.25 528 TYR A CA 1
ATOM 4170 C C . TYR A 1 528 ? -39.705 18.463 52.029 1.00 50.25 528 TYR A C 1
ATOM 4172 O O . TYR A 1 528 ? -39.113 19.543 51.975 1.00 50.25 528 TYR A O 1
ATOM 4180 N N . GLU A 1 529 ? -40.887 18.326 52.626 1.00 40.34 529 GLU A N 1
ATOM 4181 C CA . GLU A 1 529 ? -41.582 19.434 53.295 1.00 40.34 529 GLU A CA 1
ATOM 4182 C C . GLU A 1 529 ? -40.819 19.923 54.533 1.00 40.34 529 GLU A C 1
ATOM 4184 O O . GLU A 1 529 ? -40.739 21.129 54.771 1.00 40.34 529 GLU A O 1
ATOM 4189 N N . SER A 1 530 ? -40.175 19.006 55.265 1.00 54.88 530 SER A N 1
ATOM 4190 C CA . SER A 1 530 ? -39.356 19.271 56.452 1.00 54.88 530 SER A CA 1
ATOM 4191 C C . SER A 1 530 ? -37.948 18.674 56.335 1.00 54.88 530 SER A C 1
ATOM 4193 O O . SER A 1 530 ? -37.726 17.662 55.668 1.00 54.88 530 SER A O 1
ATOM 4195 N N . THR A 1 531 ? -36.970 19.306 56.987 1.00 55.25 531 THR A N 1
ATOM 4196 C CA . THR A 1 531 ? -35.622 18.750 57.171 1.00 55.25 531 THR A CA 1
ATOM 4197 C C . THR A 1 531 ? -35.607 17.771 58.341 1.00 55.25 531 THR A C 1
ATOM 4199 O O . THR A 1 531 ? -36.246 18.023 59.358 1.00 55.25 531 THR A O 1
ATOM 4202 N N . CYS A 1 532 ? -34.841 16.685 58.222 1.00 60.94 532 CYS A N 1
ATOM 4203 C CA . CYS A 1 532 ? -34.556 15.788 59.342 1.00 60.94 532 CYS A CA 1
ATOM 4204 C C . CYS A 1 532 ? -33.888 16.573 60.479 1.00 60.94 532 CYS A C 1
ATOM 4206 O O . CYS A 1 532 ? -32.911 17.279 60.215 1.00 60.94 532 CYS A O 1
ATOM 4208 N N . ASP A 1 533 ? -34.358 16.428 61.719 1.00 68.00 533 ASP A N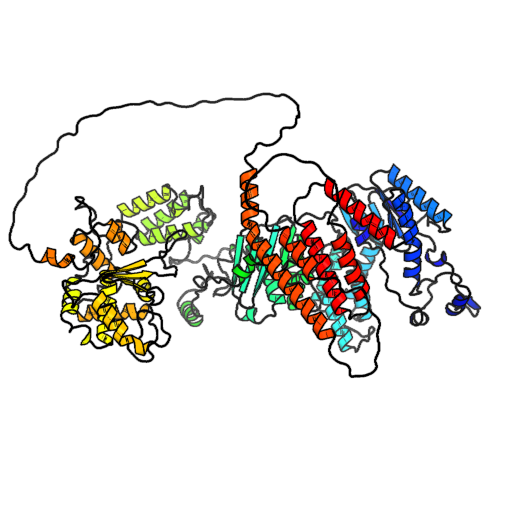 1
ATOM 4209 C CA . ASP A 1 533 ? -33.622 16.979 62.855 1.00 68.00 533 ASP A CA 1
ATOM 4210 C C . ASP A 1 533 ? -32.375 16.127 63.114 1.00 68.00 533 ASP A C 1
ATOM 4212 O O . ASP A 1 533 ? -32.440 14.909 63.288 1.00 68.00 533 ASP A O 1
ATOM 4216 N N . VAL A 1 534 ? -31.219 16.783 63.088 1.00 71.00 534 VAL A N 1
ATOM 4217 C CA . VAL A 1 534 ? -29.922 16.159 63.355 1.00 71.00 534 VAL A CA 1
ATOM 4218 C C . VAL A 1 534 ? -29.768 15.864 64.848 1.00 71.00 534 VAL A C 1
ATOM 4220 O O . VAL A 1 534 ? -29.062 14.919 65.200 1.00 71.00 534 VAL A O 1
ATOM 4223 N N . GLN A 1 535 ? -30.449 16.619 65.720 1.00 70.81 535 GLN A N 1
ATOM 4224 C CA . GLN A 1 535 ? -30.287 16.480 67.165 1.00 70.81 535 GLN A CA 1
ATOM 4225 C C . GLN A 1 535 ? -30.762 15.118 67.671 1.00 70.81 535 GLN A C 1
ATOM 4227 O O . GLN A 1 535 ? -30.075 14.508 68.478 1.00 70.81 535 GLN A O 1
ATOM 4232 N N . VAL A 1 536 ? -31.845 14.572 67.112 1.00 78.19 536 VAL A N 1
ATOM 4233 C CA . VAL A 1 536 ? -32.320 13.207 67.412 1.00 78.19 536 VAL A CA 1
ATOM 4234 C C . VAL A 1 536 ? -31.216 12.162 67.185 1.00 78.19 536 VAL A C 1
ATOM 4236 O O . VAL A 1 536 ? -30.999 11.280 68.015 1.00 78.19 536 VAL A O 1
ATOM 4239 N N . VAL A 1 537 ? -30.451 12.291 66.093 1.00 80.19 537 VAL A N 1
ATOM 4240 C CA . VAL A 1 537 ? -29.322 11.392 65.800 1.00 80.19 537 VAL A CA 1
ATOM 4241 C C . VAL A 1 537 ? -28.160 11.632 66.758 1.00 80.19 537 VAL A C 1
ATOM 4243 O O . VAL A 1 537 ? -27.536 10.672 67.197 1.00 80.19 537 VAL A O 1
ATOM 4246 N N . LEU A 1 538 ? -27.848 12.886 67.090 1.00 80.31 538 LEU A N 1
ATOM 4247 C CA . LEU A 1 538 ? -26.724 13.204 67.972 1.00 80.31 538 LEU A CA 1
ATOM 4248 C C . LEU A 1 538 ? -26.994 12.810 69.427 1.00 80.31 538 LEU A C 1
ATOM 4250 O O . LEU A 1 538 ? -26.112 12.213 70.032 1.00 80.31 538 LEU A O 1
ATOM 4254 N N . SER A 1 539 ? -28.205 13.018 69.948 1.00 80.75 539 SER A N 1
ATOM 4255 C CA . SER A 1 539 ? -28.632 12.510 71.259 1.00 80.75 539 SER A CA 1
ATOM 4256 C C . SER A 1 539 ? -28.612 10.978 71.319 1.00 80.75 539 SER A C 1
ATOM 4258 O O . SER A 1 539 ? -28.187 10.408 72.320 1.00 80.75 539 SER A O 1
ATOM 4260 N N . TYR A 1 540 ? -28.995 10.295 70.232 1.00 85.06 540 TYR A N 1
ATOM 4261 C CA . TYR A 1 540 ? -28.830 8.843 70.137 1.00 85.06 540 TYR A CA 1
ATOM 4262 C C . TYR A 1 540 ? -27.352 8.427 70.103 1.00 85.06 540 TYR A C 1
ATOM 4264 O O . TYR A 1 540 ? -26.987 7.421 70.695 1.00 85.06 540 TYR A O 1
ATOM 4272 N N . LEU A 1 541 ? -26.474 9.179 69.432 1.00 84.56 541 LEU A N 1
ATOM 4273 C CA . LEU A 1 541 ? -25.044 8.860 69.388 1.00 84.56 541 LEU A CA 1
ATOM 4274 C C . LEU A 1 541 ? -24.309 9.197 70.695 1.00 84.56 541 LEU A C 1
ATOM 4276 O O . LEU A 1 541 ? -23.345 8.498 71.017 1.00 84.56 541 LEU A O 1
ATOM 4280 N N . SER A 1 542 ? -24.724 10.218 71.449 1.00 82.56 542 SER A N 1
ATOM 4281 C CA . SER A 1 542 ? -24.108 10.580 72.734 1.00 82.56 542 SER A CA 1
ATOM 4282 C C . SER A 1 542 ? -24.492 9.621 73.863 1.00 82.56 542 SER A C 1
ATOM 4284 O O . SER A 1 542 ? -23.694 9.431 74.775 1.00 82.56 542 SER A O 1
ATOM 4286 N N . SER A 1 543 ? -25.628 8.917 73.767 1.00 83.50 543 SER A N 1
ATOM 4287 C CA . SER A 1 543 ? -26.019 7.880 74.739 1.00 83.50 543 SER A CA 1
ATOM 4288 C C . SER A 1 543 ? -25.187 6.586 74.662 1.00 83.50 543 SER A C 1
ATOM 4290 O O . SER A 1 543 ? -25.449 5.636 75.398 1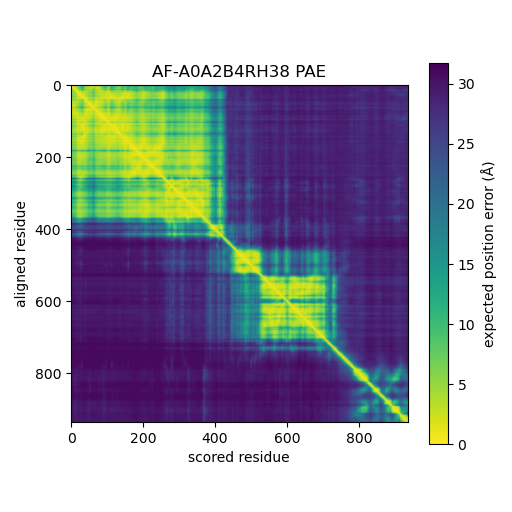.00 83.50 543 SER A O 1
ATOM 4292 N N . PHE A 1 544 ? -24.227 6.495 73.737 1.00 82.31 544 PHE A N 1
ATOM 4293 C CA . PHE A 1 544 ? -23.341 5.337 73.592 1.00 82.31 544 PHE A CA 1
ATOM 4294 C C . PHE A 1 544 ? -22.163 5.454 74.561 1.00 82.31 544 PHE A C 1
ATOM 4296 O O . PHE A 1 544 ? -21.606 6.536 74.734 1.00 82.31 544 PHE A O 1
ATOM 4303 N N . ALA A 1 545 ? -21.729 4.316 75.110 1.00 78.44 545 ALA A N 1
ATOM 4304 C CA . ALA A 1 545 ? -20.538 4.221 75.951 1.00 78.44 545 ALA A CA 1
ATOM 4305 C C . ALA A 1 545 ? -19.278 4.811 75.280 1.00 78.44 545 ALA A C 1
ATOM 4307 O O . ALA A 1 545 ? -19.224 5.009 74.059 1.00 78.44 545 ALA A O 1
ATOM 4308 N N . SER A 1 546 ? -18.246 5.073 76.090 1.00 82.69 546 SER A N 1
ATOM 4309 C CA . SER A 1 546 ? -16.994 5.679 75.620 1.00 82.69 546 SER A CA 1
ATOM 4310 C C . SER A 1 546 ? -16.352 4.868 74.474 1.00 82.69 546 SER A C 1
ATOM 4312 O O . SER A 1 546 ? -16.545 3.650 74.407 1.00 82.69 546 SER A O 1
ATOM 4314 N N . PRO A 1 547 ? -15.575 5.491 73.560 1.00 83.06 547 PRO A N 1
ATOM 4315 C CA . PRO A 1 547 ? -15.105 4.827 72.337 1.00 83.06 547 PRO A CA 1
ATOM 4316 C C . PRO A 1 547 ? -14.393 3.487 72.576 1.00 83.06 547 PRO A C 1
ATOM 4318 O O . PRO A 1 547 ? -14.566 2.541 71.805 1.00 83.06 547 PRO A O 1
ATOM 4321 N N . SER A 1 548 ? -13.621 3.391 73.662 1.00 82.94 548 SER A N 1
ATOM 4322 C CA . SER A 1 548 ? -12.879 2.190 74.061 1.00 82.94 548 SER A CA 1
ATOM 4323 C C . SER A 1 548 ? -13.787 1.035 74.493 1.00 82.94 548 SER A C 1
ATOM 4325 O O . SER A 1 548 ? -13.432 -0.125 74.280 1.00 82.94 548 SER A O 1
ATOM 4327 N N . GLN A 1 549 ? -14.975 1.324 75.025 1.00 85.12 549 GLN A N 1
ATOM 4328 C CA . GLN A 1 549 ? -15.962 0.340 75.485 1.00 85.12 549 GLN A CA 1
ATOM 4329 C C . GLN A 1 549 ? -16.877 -0.171 74.357 1.00 85.12 549 GLN A C 1
ATOM 4331 O O . GLN A 1 549 ? -17.529 -1.198 74.522 1.00 85.12 549 GLN A O 1
ATOM 4336 N N . LEU A 1 550 ? -16.924 0.503 73.202 1.00 88.69 550 LEU A N 1
ATOM 4337 C CA . LEU A 1 550 ? -17.765 0.089 72.073 1.00 88.69 550 LEU A CA 1
ATOM 4338 C C . LEU A 1 550 ? -17.191 -1.117 71.319 1.00 88.69 550 LEU A C 1
ATOM 4340 O O . LEU A 1 550 ? -15.991 -1.182 71.034 1.00 88.69 550 LEU A O 1
ATOM 4344 N N . ASP A 1 551 ? -18.061 -2.049 70.926 1.00 90.62 551 ASP A N 1
ATOM 4345 C CA . ASP A 1 551 ? -17.708 -3.123 69.998 1.00 90.62 551 ASP A CA 1
ATOM 4346 C C . ASP A 1 551 ? -17.375 -2.561 68.603 1.00 90.62 551 ASP A C 1
ATOM 4348 O O . ASP A 1 551 ? -17.753 -1.442 68.236 1.00 90.62 551 ASP A O 1
ATOM 4352 N N . LEU A 1 552 ? -16.659 -3.345 67.790 1.00 90.19 552 LEU A N 1
ATOM 4353 C CA . LEU A 1 552 ? -16.223 -2.886 66.470 1.00 90.19 552 LEU A CA 1
ATOM 4354 C C . LEU A 1 552 ? -17.413 -2.476 65.587 1.00 90.19 552 LEU A C 1
ATOM 4356 O O . LEU A 1 552 ? -17.314 -1.505 64.835 1.00 90.19 552 LEU A O 1
ATOM 4360 N N . ARG A 1 553 ? -18.556 -3.164 65.703 1.00 91.12 553 ARG A N 1
ATOM 4361 C CA . ARG A 1 553 ? -19.761 -2.867 64.926 1.00 91.12 553 ARG A CA 1
ATOM 4362 C C . ARG A 1 553 ? -20.339 -1.500 65.280 1.00 91.12 553 ARG A C 1
ATOM 4364 O O . ARG A 1 553 ? -20.554 -0.703 64.366 1.00 91.12 553 ARG A O 1
ATOM 4371 N N . ASN A 1 554 ? -20.607 -1.201 66.551 1.00 89.56 554 ASN A N 1
ATOM 4372 C CA . ASN A 1 554 ? -21.197 0.087 66.925 1.00 89.56 554 ASN A CA 1
ATOM 4373 C C . ASN A 1 554 ? -20.199 1.241 66.769 1.00 89.56 554 ASN A C 1
ATOM 4375 O O . ASN A 1 554 ? -20.591 2.298 66.274 1.00 89.56 554 ASN A O 1
ATOM 4379 N N . LEU A 1 555 ? -18.910 1.023 67.060 1.00 92.06 555 LEU A N 1
ATOM 4380 C CA . LEU A 1 555 ? -17.850 2.002 66.798 1.00 92.06 555 LEU A CA 1
ATOM 4381 C C . LEU A 1 555 ? -17.779 2.379 65.306 1.00 92.06 555 LEU A C 1
ATOM 4383 O O . LEU A 1 555 ? -17.739 3.562 64.970 1.00 92.06 555 LEU A O 1
ATOM 4387 N N . THR A 1 556 ? -17.859 1.389 64.407 1.00 92.44 556 THR A N 1
ATOM 4388 C CA . THR A 1 556 ? -17.883 1.611 62.949 1.00 92.44 556 THR A CA 1
ATOM 4389 C C . THR A 1 556 ? -19.102 2.429 62.510 1.00 92.44 556 THR A C 1
ATOM 4391 O O . THR A 1 556 ? -18.957 3.410 61.779 1.00 92.44 556 THR A O 1
ATOM 4394 N N . HIS A 1 557 ? -20.307 2.056 62.959 1.00 91.88 557 HIS A N 1
ATOM 4395 C CA . HIS A 1 557 ? -21.540 2.770 62.605 1.00 91.88 557 HIS A CA 1
ATOM 4396 C C . HIS A 1 557 ? -21.541 4.215 63.130 1.00 91.88 557 HIS A C 1
ATOM 4398 O O . HIS A 1 557 ? -21.875 5.135 62.379 1.00 91.88 557 HIS A O 1
ATOM 4404 N N . LYS A 1 558 ? -21.126 4.424 64.388 1.00 91.38 558 LYS A N 1
ATOM 4405 C CA . LYS A 1 558 ? -21.022 5.750 65.015 1.00 91.38 558 LYS A CA 1
ATOM 4406 C C . LYS A 1 558 ? -20.026 6.632 64.263 1.00 91.38 558 LYS A C 1
ATOM 4408 O O . LYS A 1 558 ? -20.384 7.739 63.867 1.00 91.38 558 LYS A O 1
ATOM 4413 N N . LEU A 1 559 ? -18.828 6.125 63.955 1.00 92.69 559 LEU A N 1
ATOM 4414 C CA . LEU A 1 559 ? -17.827 6.866 63.181 1.00 92.69 559 LEU A CA 1
ATOM 4415 C C . LEU A 1 559 ? -18.317 7.220 61.764 1.00 92.69 559 LEU A C 1
ATOM 4417 O O . LEU A 1 559 ? -18.133 8.354 61.323 1.00 92.69 559 LEU A O 1
ATOM 4421 N N . ALA A 1 560 ? -18.977 6.295 61.057 1.00 90.75 560 ALA A N 1
ATOM 4422 C CA . ALA A 1 560 ? -19.495 6.546 59.709 1.00 90.75 560 ALA A CA 1
ATOM 4423 C C . ALA A 1 560 ? -20.551 7.667 59.680 1.00 90.75 560 ALA A C 1
ATOM 4425 O O . ALA A 1 560 ? -20.534 8.505 58.774 1.00 90.75 560 ALA A O 1
ATOM 4426 N N . VAL A 1 561 ? -21.439 7.719 60.679 1.00 88.00 561 VAL A N 1
ATOM 4427 C CA . VAL A 1 561 ? -22.456 8.777 60.792 1.00 88.00 561 VAL A CA 1
ATOM 4428 C C . VAL A 1 561 ? -21.852 10.097 61.267 1.00 88.00 561 VAL A C 1
ATOM 4430 O O . VAL A 1 561 ? -22.173 11.132 60.685 1.00 88.00 561 VAL A O 1
ATOM 4433 N N . LEU A 1 562 ? -20.928 10.083 62.235 1.00 87.69 562 LEU A N 1
ATOM 4434 C CA . LEU A 1 562 ? -20.205 11.288 62.665 1.00 87.69 562 LEU A CA 1
ATOM 4435 C C . LEU A 1 562 ? -19.432 11.923 61.501 1.00 87.69 562 LEU A C 1
ATOM 4437 O O . LEU A 1 562 ? -19.548 13.126 61.280 1.00 87.69 562 LEU A O 1
ATOM 4441 N N . ILE A 1 563 ? -18.719 11.133 60.689 1.00 88.69 563 ILE A N 1
ATOM 4442 C CA . ILE A 1 563 ? -18.054 11.643 59.480 1.00 88.69 563 ILE A CA 1
ATOM 4443 C C . ILE A 1 563 ? -19.084 12.201 58.486 1.00 88.69 563 ILE A C 1
ATOM 4445 O O . ILE A 1 563 ? -18.865 13.286 57.944 1.00 88.69 563 ILE A O 1
ATOM 4449 N N . ALA A 1 564 ? -20.213 11.522 58.253 1.00 84.50 564 ALA A N 1
ATOM 4450 C CA . ALA A 1 564 ? -21.249 11.999 57.331 1.00 84.50 564 ALA A CA 1
ATOM 4451 C C . ALA A 1 564 ? -21.885 13.333 57.765 1.00 84.50 564 ALA A C 1
ATOM 4453 O O . ALA A 1 564 ? -22.122 14.196 56.917 1.00 84.50 564 ALA A O 1
ATOM 4454 N N . LEU A 1 565 ? -22.120 13.514 59.068 1.00 81.00 565 LEU A N 1
ATOM 4455 C CA . LEU A 1 565 ? -22.653 14.744 59.653 1.00 81.00 565 LEU A CA 1
ATOM 4456 C C . LEU A 1 565 ? -21.614 15.875 59.638 1.00 81.00 565 LEU A C 1
ATOM 4458 O O . LEU A 1 565 ? -21.870 16.928 59.061 1.00 81.00 565 LEU A O 1
ATOM 4462 N N . VAL A 1 566 ? -20.423 15.646 60.202 1.00 80.44 566 VAL A N 1
ATOM 4463 C CA . VAL A 1 566 ? -19.381 16.676 60.391 1.00 80.44 566 VAL A CA 1
ATOM 4464 C C . VAL A 1 566 ? -18.774 17.158 59.069 1.00 80.44 566 VAL A C 1
ATOM 4466 O O . VAL A 1 566 ? -18.406 18.326 58.945 1.00 80.44 566 VAL A O 1
ATOM 4469 N N . SER A 1 567 ? -18.679 16.289 58.057 1.00 78.25 567 SER A N 1
ATOM 4470 C CA . SER A 1 567 ? -18.117 16.656 56.746 1.00 78.25 567 SER A CA 1
ATOM 4471 C C . SER A 1 567 ? -19.156 17.094 55.705 1.00 78.25 567 SER A C 1
ATOM 4473 O O . SER A 1 567 ? -18.769 17.613 54.658 1.00 78.25 567 SER A O 1
ATOM 4475 N N . ALA A 1 568 ? -20.453 16.854 55.944 1.00 75.62 568 ALA A N 1
ATOM 4476 C CA . ALA A 1 568 ? -21.537 17.036 54.968 1.00 75.62 568 ALA A CA 1
ATOM 4477 C C . ALA A 1 568 ? -21.262 16.380 53.586 1.00 75.62 568 ALA A C 1
ATOM 4479 O O . ALA A 1 568 ? -21.730 16.837 52.536 1.00 75.62 568 ALA A O 1
ATOM 4480 N N . GLN A 1 569 ? -20.484 15.295 53.557 1.00 75.50 569 GLN A N 1
ATOM 4481 C CA . GLN A 1 569 ? -20.082 14.619 52.323 1.00 75.50 569 GLN A CA 1
ATOM 4482 C C . GLN A 1 569 ? -21.123 13.614 51.814 1.00 75.50 569 GLN A C 1
ATOM 4484 O O . GLN A 1 569 ? -22.043 13.201 52.518 1.00 75.50 569 GLN A O 1
ATOM 4489 N N . ARG A 1 570 ? -20.986 13.196 50.548 1.00 74.69 570 ARG A N 1
ATOM 4490 C CA . ARG A 1 570 ? -21.751 12.051 50.023 1.00 74.69 570 ARG A CA 1
ATOM 4491 C C . ARG A 1 570 ? -21.095 10.739 50.450 1.00 74.69 570 ARG A C 1
ATOM 4493 O O . ARG A 1 570 ? -19.876 10.677 50.577 1.00 74.69 570 ARG A O 1
ATOM 4500 N N . THR A 1 571 ? -21.885 9.669 50.513 1.00 81.00 571 THR A N 1
ATOM 4501 C CA . THR A 1 571 ? -21.413 8.279 50.683 1.00 81.00 571 THR A CA 1
ATOM 4502 C C . THR A 1 571 ? -20.266 7.916 49.734 1.00 81.00 571 THR A C 1
ATOM 4504 O O . THR A 1 571 ? -19.309 7.283 50.164 1.00 81.00 571 THR A O 1
ATOM 4507 N N . GLN A 1 572 ? -20.302 8.391 48.480 1.00 81.88 572 GLN A N 1
ATOM 4508 C CA . GLN A 1 572 ? -19.200 8.240 47.519 1.00 81.88 572 GLN A CA 1
ATOM 4509 C C . GLN A 1 572 ? -17.877 8.847 48.022 1.00 81.88 572 GLN A C 1
ATOM 4511 O O . GLN A 1 572 ? -16.845 8.205 47.876 1.00 81.88 572 GLN A O 1
ATOM 4516 N N . SER A 1 573 ? -17.880 10.048 48.615 1.00 81.19 573 SER A N 1
ATOM 4517 C CA . SER A 1 573 ? -16.650 10.662 49.137 1.00 81.19 573 SER A CA 1
ATOM 4518 C C . SER A 1 573 ? -16.150 9.942 50.395 1.00 81.19 573 SER A C 1
ATOM 4520 O O . SER A 1 573 ? -14.951 9.768 50.556 1.00 81.19 573 SER A O 1
ATOM 4522 N N . ILE A 1 574 ? -17.064 9.508 51.274 1.00 87.06 574 ILE A N 1
ATOM 4523 C CA . ILE A 1 574 ? -16.727 8.816 52.534 1.00 87.06 574 ILE A CA 1
ATOM 4524 C C . ILE A 1 574 ? -16.119 7.430 52.252 1.00 87.06 574 ILE A C 1
ATOM 4526 O O . ILE A 1 574 ? -15.174 7.022 52.916 1.00 87.06 574 ILE A O 1
ATOM 4530 N N . HIS A 1 575 ? -16.613 6.730 51.227 1.00 86.94 575 HIS A N 1
ATOM 4531 C CA . HIS A 1 575 ? -16.051 5.462 50.745 1.00 86.94 575 HIS A CA 1
ATOM 4532 C C . HIS A 1 575 ? -14.620 5.599 50.195 1.00 86.94 575 HIS A C 1
ATOM 4534 O O . HIS A 1 575 ? -13.837 4.657 50.283 1.00 86.94 575 HIS A O 1
ATOM 4540 N N . LEU A 1 576 ? -14.268 6.768 49.652 1.00 87.25 576 LEU A N 1
ATOM 4541 C CA . LEU A 1 576 ? -12.941 7.051 49.099 1.00 87.25 576 LEU A CA 1
ATOM 4542 C C . LEU A 1 576 ? -11.921 7.523 50.151 1.00 87.25 576 LEU A C 1
ATOM 4544 O O . LEU A 1 576 ? -10.786 7.820 49.787 1.00 87.25 576 LEU A O 1
ATOM 4548 N N . LEU A 1 577 ? -12.299 7.591 51.433 1.00 89.69 577 LEU A N 1
ATOM 4549 C CA . LEU A 1 577 ? -11.363 7.874 52.521 1.00 89.69 577 LEU A CA 1
ATOM 4550 C C . LEU A 1 577 ? -10.373 6.713 52.672 1.00 89.69 577 LEU A C 1
ATOM 4552 O O . LEU A 1 577 ? -10.762 5.549 52.792 1.00 89.69 577 LEU A O 1
ATOM 4556 N N . ASP A 1 578 ? -9.090 7.045 52.669 1.00 88.94 578 ASP A N 1
ATOM 4557 C CA . ASP A 1 578 ? -7.992 6.092 52.556 1.00 88.94 578 ASP A CA 1
ATOM 4558 C C . ASP A 1 578 ? -6.831 6.530 53.456 1.00 88.94 578 ASP A C 1
ATOM 4560 O O . ASP A 1 578 ? -6.541 7.725 53.570 1.00 88.94 578 ASP A O 1
ATOM 4564 N N . LEU A 1 579 ? -6.206 5.569 54.133 1.00 89.06 579 LEU A N 1
ATOM 4565 C CA . LEU A 1 579 ? -5.173 5.812 55.133 1.00 89.06 579 LEU A CA 1
ATOM 4566 C C . LEU A 1 579 ? -3.856 6.282 54.505 1.00 89.06 579 LEU A C 1
ATOM 4568 O O . LEU A 1 579 ? -3.169 7.088 55.126 1.00 89.06 579 LEU A O 1
ATOM 4572 N N . GLN A 1 580 ? -3.545 5.886 53.263 1.00 87.00 580 GLN A N 1
ATOM 4573 C CA . GLN A 1 580 ? -2.349 6.369 52.550 1.00 87.00 580 GLN A CA 1
ATOM 4574 C C . GLN A 1 580 ? -2.396 7.880 52.292 1.00 87.00 580 GLN A C 1
ATOM 4576 O O . GLN A 1 580 ? -1.366 8.549 52.227 1.00 87.00 580 GLN A O 1
ATOM 4581 N N . PHE A 1 581 ? -3.604 8.433 52.173 1.00 88.38 581 PHE A N 1
ATOM 4582 C CA . PHE A 1 581 ? -3.845 9.850 51.907 1.00 88.38 581 PHE A CA 1
ATOM 4583 C C . PHE A 1 581 ? -4.386 10.596 53.140 1.00 88.38 581 PHE A C 1
ATOM 4585 O O . PHE A 1 581 ? -4.910 11.711 53.018 1.00 88.38 581 PHE A O 1
ATOM 4592 N N . MET A 1 582 ? -4.239 9.998 54.328 1.00 91.38 582 MET A N 1
ATOM 4593 C CA . MET A 1 582 ? -4.555 10.599 55.619 1.00 91.38 582 MET A CA 1
ATOM 4594 C C . MET A 1 582 ? -3.342 11.356 56.173 1.00 91.38 582 MET A C 1
ATOM 4596 O O . MET A 1 582 ? -2.258 10.804 56.328 1.00 91.38 582 MET A O 1
ATOM 4600 N N . LYS A 1 583 ? -3.537 12.626 56.529 1.00 86.94 583 LYS A N 1
ATOM 4601 C CA . LYS A 1 583 ? -2.556 13.469 57.218 1.00 86.94 583 LYS A CA 1
ATOM 4602 C C . LYS A 1 583 ? -3.099 13.826 58.608 1.00 86.94 583 LYS A C 1
ATOM 4604 O O . LYS A 1 583 ? -3.974 14.696 58.691 1.00 86.94 583 LYS A O 1
ATOM 4609 N N . PRO A 1 584 ? -2.664 13.129 59.673 1.00 84.31 584 PRO A N 1
ATOM 4610 C CA . PRO A 1 584 ? -3.034 13.465 61.042 1.00 84.31 584 PRO A CA 1
ATOM 4611 C C . PRO A 1 584 ? -2.268 14.698 61.546 1.00 84.31 584 PRO A C 1
ATOM 4613 O O . PRO A 1 584 ? -1.169 15.003 61.088 1.00 84.31 584 PRO A O 1
ATOM 4616 N N . SER A 1 585 ? -2.875 15.395 62.498 1.00 83.62 585 SER A N 1
ATOM 4617 C CA . SER A 1 585 ? -2.358 16.539 63.253 1.00 83.62 585 SER A CA 1
ATOM 4618 C C . SER A 1 585 ? -3.053 16.533 64.621 1.00 83.62 585 SER A C 1
ATOM 4620 O O . SER A 1 585 ? -4.124 15.942 64.739 1.00 83.62 585 SER A O 1
ATOM 4622 N N . ASN A 1 586 ? -2.492 17.208 65.631 1.00 74.94 586 ASN A N 1
ATOM 4623 C CA . ASN A 1 586 ? -2.943 17.122 67.034 1.00 74.94 586 ASN A CA 1
ATOM 4624 C C . ASN A 1 586 ? -4.477 17.179 67.211 1.00 74.94 586 ASN A C 1
ATOM 4626 O O . ASN A 1 586 ? -5.056 16.249 67.765 1.00 74.94 586 ASN A O 1
ATOM 4630 N N . ASP A 1 587 ? -5.136 18.197 66.641 1.00 82.12 587 ASP A N 1
ATOM 4631 C CA . ASP A 1 587 ? -6.595 18.387 66.746 1.00 82.12 587 ASP A CA 1
ATOM 4632 C C . ASP A 1 587 ? -7.360 18.189 65.426 1.00 82.12 587 ASP A C 1
ATOM 4634 O O . ASP A 1 587 ? -8.567 18.440 65.355 1.00 82.12 587 ASP A O 1
ATOM 4638 N N . THR A 1 588 ? -6.692 17.789 64.337 1.00 84.12 588 THR A N 1
ATOM 4639 C CA . THR A 1 588 ? -7.337 17.671 63.015 1.00 84.12 588 THR A CA 1
ATOM 4640 C C . THR A 1 588 ? -6.800 16.502 62.199 1.00 84.12 588 THR A C 1
ATOM 4642 O O . THR A 1 588 ? -5.616 16.186 62.241 1.00 84.12 588 THR A O 1
ATOM 4645 N N . VAL A 1 589 ? -7.661 15.879 61.395 1.00 87.06 589 VAL A N 1
ATOM 4646 C CA . VAL A 1 589 ? -7.257 14.855 60.424 1.00 87.06 589 VAL A CA 1
ATOM 4647 C C . VAL A 1 589 ? -7.739 15.268 59.042 1.00 87.06 589 VAL A C 1
ATOM 4649 O O . VAL A 1 589 ? -8.930 15.507 58.825 1.00 87.06 589 VAL A O 1
ATOM 4652 N N . LYS A 1 590 ? -6.806 15.347 58.091 1.00 86.94 590 LYS A N 1
ATOM 4653 C CA . LYS A 1 590 ? -7.079 15.711 56.700 1.00 86.94 590 LYS A CA 1
ATOM 4654 C C . LYS A 1 590 ? -6.928 14.497 55.792 1.00 86.94 590 LYS A C 1
ATOM 4656 O O . LYS A 1 590 ? -5.854 13.914 55.723 1.00 86.94 590 LYS A O 1
ATOM 4661 N N . PHE A 1 591 ? -7.965 14.180 55.030 1.00 87.62 591 PHE A N 1
ATOM 4662 C CA . PHE A 1 591 ? -7.911 13.203 53.946 1.00 87.62 591 PHE A CA 1
ATOM 4663 C C . PHE A 1 591 ? -7.840 13.920 52.598 1.00 87.62 591 PHE A C 1
ATOM 4665 O O . PHE A 1 591 ? -8.603 14.857 52.344 1.00 87.62 591 PHE A O 1
ATOM 4672 N N . VAL A 1 592 ? -6.943 13.475 51.721 1.00 83.81 592 VAL A N 1
ATOM 4673 C CA . VAL A 1 592 ? -6.903 13.879 50.309 1.00 83.81 592 VAL A CA 1
ATOM 4674 C C . VAL A 1 592 ? -7.539 12.766 49.480 1.00 83.81 592 VAL A C 1
ATOM 4676 O O . VAL A 1 592 ? -7.166 11.611 49.633 1.00 83.81 592 VAL A O 1
ATOM 4679 N N . ILE A 1 593 ? -8.496 13.086 48.608 1.00 80.44 593 ILE A N 1
ATOM 4680 C CA . ILE A 1 593 ? -9.055 12.102 47.671 1.00 80.44 593 ILE A CA 1
ATOM 4681 C C . ILE A 1 593 ? -8.325 12.267 46.326 1.00 80.44 593 ILE A C 1
ATOM 4683 O O . ILE A 1 593 ? -8.506 13.303 45.680 1.00 80.44 593 ILE A O 1
ATOM 4687 N N . PRO A 1 594 ? -7.501 11.290 45.891 1.00 62.59 594 PRO A N 1
ATOM 4688 C CA . PRO A 1 594 ? -6.735 11.397 44.645 1.00 62.59 594 PRO A CA 1
ATOM 4689 C C . PRO A 1 594 ? -7.585 11.144 43.389 1.00 62.59 594 PRO A C 1
ATOM 4691 O O . PRO A 1 594 ? -7.191 11.526 42.292 1.00 62.59 594 PRO A O 1
ATOM 4694 N N . THR A 1 595 ? -8.753 10.508 43.521 1.00 64.38 595 THR A N 1
ATOM 4695 C CA . THR A 1 595 ? -9.608 10.126 42.390 1.00 64.38 595 THR A CA 1
ATOM 4696 C C . THR A 1 595 ? -10.644 11.195 42.031 1.00 64.38 595 THR A C 1
ATOM 4698 O O . THR A 1 595 ? -11.201 11.891 42.885 1.00 64.38 595 THR A O 1
ATOM 4701 N N . HIS A 1 596 ? -10.955 11.310 40.737 1.00 59.91 596 HIS A N 1
ATOM 4702 C CA . HIS A 1 596 ? -12.010 12.199 40.253 1.00 59.91 596 HIS A CA 1
ATOM 4703 C C . HIS A 1 596 ? -13.396 11.686 40.680 1.00 59.91 596 HIS A C 1
ATOM 4705 O O . HIS A 1 596 ? -13.841 10.614 40.276 1.00 59.91 596 HIS A O 1
ATOM 4711 N N . ILE A 1 597 ? -14.113 12.478 41.480 1.00 62.31 597 ILE A N 1
ATOM 4712 C CA . ILE A 1 597 ? -15.507 12.212 41.865 1.00 62.31 597 ILE A CA 1
ATOM 4713 C C . ILE A 1 597 ? -16.474 12.867 40.868 1.00 62.31 597 ILE A C 1
ATOM 4715 O O . ILE A 1 597 ? -16.087 13.764 40.127 1.00 62.31 597 ILE A O 1
ATOM 4719 N N . LYS A 1 598 ? -17.774 12.527 40.904 1.00 50.38 598 LYS A N 1
ATOM 4720 C CA . LYS A 1 598 ? -18.828 13.065 39.995 1.00 50.38 598 LYS A CA 1
ATOM 4721 C C . LYS A 1 598 ? -18.997 14.609 40.007 1.00 50.38 598 LYS A C 1
ATOM 4723 O O . LYS A 1 598 ? -19.853 15.146 39.311 1.00 50.38 598 LYS A O 1
ATOM 4728 N N . ARG A 1 599 ? -18.229 15.342 40.823 1.00 51.50 599 ARG A N 1
ATOM 4729 C CA . ARG A 1 599 ? -18.171 16.818 40.847 1.00 51.50 599 ARG A CA 1
ATOM 4730 C C . ARG A 1 599 ? -16.810 17.411 40.455 1.00 51.50 599 ARG A C 1
ATOM 4732 O O . ARG A 1 599 ? -16.719 18.631 40.363 1.00 51.50 599 ARG A O 1
ATOM 4739 N N . SER A 1 600 ? -15.789 16.591 40.210 1.00 48.41 600 SER A N 1
ATOM 4740 C CA . SER A 1 600 ? -14.501 17.048 39.689 1.00 48.41 600 SER A CA 1
ATOM 4741 C C . SER A 1 600 ? -14.664 17.528 38.243 1.00 48.41 600 SER A C 1
ATOM 4743 O O . SER A 1 600 ? -15.353 16.892 37.447 1.00 48.41 600 SER A O 1
ATOM 4745 N N . ARG A 1 601 ? -14.031 18.652 37.905 1.00 48.94 601 ARG A N 1
ATOM 4746 C CA . ARG A 1 601 ? -13.974 19.229 36.552 1.00 48.94 601 ARG A CA 1
ATOM 4747 C C . ARG A 1 601 ? -12.505 19.450 36.161 1.00 48.94 601 ARG A C 1
ATOM 4749 O O . ARG A 1 601 ? -11.677 19.548 37.071 1.00 48.94 601 ARG A O 1
ATOM 4756 N N . PRO A 1 602 ? -12.173 19.552 34.860 1.00 38.50 602 PRO A N 1
ATOM 4757 C CA . PRO A 1 602 ? -10.836 19.952 34.426 1.00 38.50 602 PRO A CA 1
ATOM 4758 C C . PRO A 1 602 ? -10.393 21.252 35.119 1.00 38.50 602 PRO A C 1
ATOM 4760 O O . PRO A 1 602 ? -11.193 22.176 35.265 1.00 38.50 602 PRO A O 1
ATOM 4763 N N . GLY A 1 603 ? -9.141 21.299 35.585 1.00 47.97 603 GLY A N 1
ATOM 4764 C CA . GLY A 1 603 ? -8.549 22.469 36.249 1.00 47.97 603 GLY A CA 1
ATOM 4765 C C . GLY A 1 603 ? -8.840 22.645 37.750 1.00 47.97 603 GLY A C 1
ATOM 4766 O O . GLY A 1 603 ? -8.378 23.625 38.331 1.00 47.97 603 GLY A O 1
ATOM 4767 N N . TYR A 1 604 ? -9.575 21.740 38.412 1.00 53.66 604 TYR A N 1
ATOM 4768 C CA . TYR A 1 604 ? -9.877 21.868 39.850 1.00 53.66 604 TYR A CA 1
ATOM 4769 C C . TYR A 1 604 ? -8.927 21.051 40.745 1.00 53.66 604 TYR A C 1
ATOM 4771 O O . TYR A 1 604 ? -8.606 19.905 40.435 1.00 53.66 604 TYR A O 1
ATOM 4779 N N . LYS A 1 605 ? -8.517 21.616 41.892 1.00 57.19 605 LYS A N 1
ATOM 4780 C CA . LYS A 1 605 ? -7.649 20.942 42.883 1.00 57.19 605 LYS A CA 1
ATOM 4781 C C . LYS A 1 605 ? -8.332 19.697 43.478 1.00 57.19 605 LYS A C 1
ATOM 4783 O O . LYS A 1 605 ? -9.550 19.690 43.665 1.00 57.19 605 LYS A O 1
ATOM 4788 N N . THR A 1 606 ? -7.545 18.671 43.822 1.00 59.91 606 THR A N 1
ATOM 4789 C CA . THR A 1 606 ? -8.031 17.423 44.447 1.00 59.91 606 THR A CA 1
ATOM 4790 C C . THR A 1 606 ? -8.877 17.710 45.695 1.00 59.91 606 THR A C 1
ATOM 4792 O O . THR A 1 606 ? -8.427 18.478 46.555 1.00 59.91 606 THR A O 1
ATOM 4795 N N . PRO A 1 607 ? -10.077 17.118 45.840 1.00 69.12 607 PRO A N 1
ATOM 4796 C CA . PRO A 1 607 ? -10.946 17.399 46.975 1.00 69.12 607 PRO A CA 1
ATOM 4797 C C . PRO A 1 607 ? -10.345 16.863 48.282 1.00 69.12 607 PRO A C 1
ATOM 4799 O O . PRO A 1 607 ? -9.896 15.720 48.358 1.00 69.12 607 PRO A O 1
ATOM 4802 N N . THR A 1 608 ? -10.359 17.693 49.328 1.00 75.12 608 THR A N 1
ATOM 4803 C CA . THR A 1 608 ? -9.836 17.336 50.655 1.00 75.12 608 THR A CA 1
ATOM 4804 C C . THR A 1 608 ? -10.918 17.437 51.717 1.00 75.12 608 THR A C 1
ATOM 4806 O O . THR A 1 608 ? -11.597 18.459 51.795 1.00 75.12 608 THR A O 1
ATOM 4809 N N . ILE A 1 609 ? -11.033 16.419 52.565 1.00 82.44 609 ILE A N 1
ATOM 4810 C CA . ILE A 1 609 ? -11.956 16.389 53.704 1.00 82.44 609 ILE A CA 1
ATOM 4811 C C . ILE A 1 609 ? -11.143 16.651 54.971 1.00 82.44 609 ILE A C 1
ATOM 4813 O O . ILE A 1 609 ? -10.135 15.988 55.201 1.00 82.44 609 ILE A O 1
ATOM 4817 N N . ILE A 1 610 ? -11.568 17.619 55.782 1.00 81.69 610 ILE A N 1
ATOM 4818 C CA . ILE A 1 610 ? -10.927 17.960 57.057 1.00 81.69 610 ILE A CA 1
ATOM 4819 C C . ILE A 1 610 ? -11.910 17.643 58.181 1.00 81.69 610 ILE A C 1
ATOM 4821 O O . ILE A 1 610 ? -13.017 18.185 58.210 1.00 81.69 610 ILE A O 1
ATOM 4825 N N . LEU A 1 611 ? -11.490 16.768 59.091 1.00 84.50 611 LEU A N 1
ATOM 4826 C CA . LEU A 1 611 ? -12.159 16.463 60.351 1.00 84.50 611 LEU A CA 1
ATOM 4827 C C . LEU A 1 611 ? -11.423 17.195 61.479 1.00 84.50 611 LEU A C 1
ATOM 4829 O O . LEU A 1 611 ? -10.195 17.287 61.455 1.00 84.50 611 LEU A O 1
ATOM 4833 N N . LYS A 1 612 ? -12.165 17.705 62.463 1.00 81.81 612 LYS A N 1
ATOM 4834 C CA . LYS A 1 612 ? -11.622 18.393 63.641 1.00 81.81 612 LYS A CA 1
ATOM 4835 C C . LYS A 1 612 ? -12.066 17.697 64.922 1.00 81.81 612 LYS A C 1
ATOM 4837 O O . LYS A 1 612 ? -13.157 17.125 64.956 1.00 81.81 612 LYS A O 1
ATOM 4842 N N . ALA A 1 613 ? -11.231 17.747 65.953 1.00 82.62 613 ALA A N 1
ATOM 4843 C CA . ALA A 1 613 ? -11.587 17.310 67.293 1.00 82.62 613 ALA A CA 1
ATOM 4844 C C . ALA A 1 613 ? -12.712 18.189 67.861 1.00 82.62 613 ALA A C 1
ATOM 4846 O O . ALA A 1 613 ? -12.858 19.353 67.488 1.00 82.62 613 ALA A O 1
ATOM 4847 N N . TYR A 1 614 ? -13.506 17.624 68.769 1.00 82.12 614 TYR A N 1
ATOM 4848 C CA . TYR A 1 614 ? -14.480 18.370 69.559 1.00 82.12 614 TYR A CA 1
ATOM 4849 C C . TYR A 1 614 ? -14.254 18.066 71.043 1.00 82.12 614 TYR A C 1
ATOM 4851 O O . TYR A 1 614 ? -14.740 17.044 71.526 1.00 82.12 614 TYR A O 1
ATOM 4859 N N . PRO A 1 615 ? -13.472 18.898 71.754 1.00 75.25 615 PRO A N 1
ATOM 4860 C CA . PRO A 1 615 ? -13.131 18.638 73.151 1.00 75.25 615 PRO A CA 1
ATOM 4861 C C . PRO A 1 615 ? -14.330 18.707 74.106 1.00 75.25 615 PRO A C 1
ATOM 4863 O O . PRO A 1 615 ? -14.335 17.990 75.101 1.00 75.25 615 PRO A O 1
ATOM 4866 N N . THR A 1 616 ? -15.343 19.531 73.804 1.00 76.19 616 THR A N 1
ATOM 4867 C CA . THR A 1 616 ? -16.484 19.792 74.700 1.00 76.19 616 THR A CA 1
ATOM 4868 C C . THR A 1 616 ? -17.388 18.570 74.912 1.00 76.19 616 THR A C 1
ATOM 4870 O O . THR A 1 616 ? -17.931 18.409 75.998 1.00 76.19 616 THR A O 1
ATOM 4873 N N . ASP A 1 617 ? -17.516 17.679 73.918 1.00 79.56 617 ASP A N 1
ATOM 4874 C CA . ASP A 1 617 ? -18.145 16.360 74.088 1.00 79.56 617 ASP A CA 1
ATOM 4875 C C . ASP A 1 617 ? -17.238 15.246 73.519 1.00 79.56 617 ASP A C 1
ATOM 4877 O O . ASP A 1 617 ? -17.284 14.932 72.318 1.00 79.56 617 ASP A O 1
ATOM 4881 N N . PRO A 1 618 ? -16.432 14.587 74.374 1.00 80.06 618 PRO A N 1
ATOM 4882 C CA . PRO A 1 618 ? -15.618 13.435 73.990 1.00 80.06 618 PRO A CA 1
ATOM 4883 C C . PRO A 1 618 ? -16.429 12.257 73.422 1.00 80.06 618 PRO A C 1
ATOM 4885 O O . PRO A 1 618 ? -15.890 11.471 72.636 1.00 80.06 618 PRO A O 1
ATOM 4888 N N . GLY A 1 619 ? -17.708 12.142 73.798 1.00 79.69 619 GLY A N 1
ATOM 4889 C CA . GLY A 1 619 ? -18.672 11.147 73.336 1.00 79.69 619 GLY A CA 1
ATOM 4890 C C . GLY A 1 619 ? -19.203 11.405 71.924 1.00 79.69 619 GLY A C 1
ATOM 4891 O O . GLY A 1 619 ? -19.648 10.456 71.275 1.00 79.69 619 GLY A O 1
ATOM 4892 N N . LEU A 1 620 ? -19.072 12.622 71.390 1.00 84.19 620 LEU A N 1
ATOM 4893 C CA . LEU A 1 620 ? -19.376 12.949 69.989 1.00 84.19 620 LEU A CA 1
ATOM 4894 C C . LEU A 1 620 ? -18.137 13.324 69.153 1.00 84.19 620 LEU A C 1
ATOM 4896 O O . LEU A 1 620 ? -18.214 13.359 67.923 1.00 84.19 620 LEU A O 1
ATOM 4900 N N . CYS A 1 621 ? -16.974 13.531 69.779 1.00 87.06 621 CYS A N 1
ATOM 4901 C CA . CYS A 1 621 ? -15.718 13.850 69.099 1.00 87.06 621 CYS A CA 1
ATOM 4902 C C . CYS A 1 621 ? -15.348 12.824 68.008 1.00 87.06 621 CYS A C 1
ATOM 4904 O O . CYS A 1 621 ? -14.965 11.682 68.291 1.00 87.06 621 CYS A O 1
ATOM 4906 N N . VAL A 1 622 ? -15.397 13.250 66.740 1.00 88.50 622 VAL A N 1
ATOM 4907 C CA . VAL A 1 622 ? -15.092 12.393 65.579 1.00 88.50 622 VAL A CA 1
ATOM 4908 C C . VAL A 1 622 ? -13.637 11.907 65.571 1.00 88.50 622 VAL A C 1
ATOM 4910 O O . VAL A 1 622 ? -13.382 10.786 65.142 1.00 88.50 622 VAL A O 1
ATOM 4913 N N . ILE A 1 623 ? -12.693 12.698 66.096 1.00 88.81 623 ILE A N 1
ATOM 4914 C CA . ILE A 1 623 ? -11.271 12.322 66.181 1.00 88.81 623 ILE A CA 1
ATOM 4915 C C . ILE A 1 623 ? -11.040 11.235 67.238 1.00 88.81 623 ILE A C 1
ATOM 4917 O O . ILE A 1 623 ? -10.335 10.270 66.956 1.00 88.81 623 ILE A O 1
ATOM 4921 N N . ASN A 1 624 ? -11.701 11.304 68.400 1.00 89.44 624 ASN A N 1
ATOM 4922 C CA . ASN A 1 624 ? -11.607 10.256 69.427 1.00 89.44 624 ASN A CA 1
ATOM 4923 C C . ASN A 1 624 ? -12.103 8.905 68.885 1.00 89.44 624 ASN A C 1
ATOM 4925 O O . ASN A 1 624 ? -11.441 7.879 69.041 1.00 89.44 624 ASN A O 1
ATOM 4929 N N . HIS A 1 625 ? -13.244 8.918 68.187 1.00 92.12 625 HIS A N 1
ATOM 4930 C CA . HIS A 1 625 ? -13.816 7.721 67.566 1.00 92.12 625 HIS A CA 1
ATOM 4931 C C . HIS A 1 625 ? -12.962 7.205 66.401 1.00 92.12 625 HIS A C 1
ATOM 4933 O O . HIS A 1 625 ? -12.833 5.994 66.239 1.00 92.12 625 HIS A O 1
ATOM 4939 N N . LEU A 1 626 ? -12.350 8.097 65.615 1.00 93.00 626 LEU A N 1
ATOM 4940 C CA . LEU A 1 626 ? -11.424 7.732 64.543 1.00 93.00 626 LEU A CA 1
ATOM 4941 C C . LEU A 1 626 ? -10.163 7.058 65.099 1.00 93.00 626 LEU A C 1
ATOM 4943 O O . LEU A 1 626 ? -9.799 5.983 64.632 1.00 93.00 626 LEU A O 1
ATOM 4947 N N . ASN A 1 627 ? -9.536 7.641 66.121 1.00 92.00 627 ASN A N 1
ATOM 4948 C CA . ASN A 1 627 ? -8.312 7.116 66.724 1.00 92.00 627 ASN A CA 1
ATOM 4949 C C . ASN A 1 627 ? -8.536 5.735 67.360 1.00 92.00 627 ASN A C 1
ATOM 4951 O O . ASN A 1 627 ? -7.767 4.807 67.102 1.00 92.00 627 ASN A O 1
ATOM 4955 N N . GLU A 1 628 ? -9.619 5.555 68.121 1.00 93.31 628 GLU A N 1
ATOM 4956 C CA . GLU A 1 628 ? -9.948 4.251 68.711 1.00 93.31 628 GLU A CA 1
ATOM 4957 C C . GLU A 1 628 ? -10.358 3.222 67.640 1.00 93.31 628 GLU A C 1
ATOM 4959 O O . GLU A 1 628 ? -9.984 2.052 67.730 1.00 93.31 628 GLU A O 1
ATOM 4964 N N . TYR A 1 629 ? -11.045 3.637 66.569 1.00 94.50 629 TYR A N 1
ATOM 4965 C CA . TYR A 1 629 ? -11.351 2.751 65.442 1.00 94.50 629 TYR A CA 1
ATOM 4966 C C . TYR A 1 629 ? -10.087 2.290 64.704 1.00 94.50 629 TYR A C 1
ATOM 4968 O O . TYR A 1 629 ? -9.947 1.100 64.411 1.00 94.50 629 TYR A O 1
ATOM 4976 N N . LEU A 1 630 ? -9.134 3.192 64.444 1.00 93.31 630 LEU A N 1
ATOM 4977 C CA . LEU A 1 630 ? -7.835 2.845 63.857 1.00 93.31 630 LEU A CA 1
ATOM 4978 C C . LEU A 1 630 ? -7.059 1.883 64.765 1.00 93.31 630 LEU A C 1
ATOM 4980 O O . LEU A 1 630 ? -6.542 0.879 64.281 1.00 93.31 630 LEU A O 1
ATOM 4984 N N . LYS A 1 631 ? -7.058 2.121 66.082 1.00 92.75 631 LYS A N 1
ATOM 4985 C CA . LYS A 1 631 ? -6.445 1.231 67.078 1.00 92.75 631 LYS A CA 1
ATOM 4986 C C . LYS A 1 631 ? -7.060 -0.174 67.053 1.00 92.75 631 LYS A C 1
ATOM 4988 O O . LYS A 1 631 ? -6.318 -1.141 66.905 1.00 92.75 631 LYS A O 1
ATOM 4993 N N . LYS A 1 632 ? -8.394 -0.300 67.120 1.00 92.06 632 LYS A N 1
ATOM 4994 C CA . LYS A 1 632 ? -9.091 -1.605 67.104 1.00 92.06 632 LYS A CA 1
ATOM 4995 C C . LYS A 1 632 ? -9.016 -2.336 65.761 1.00 92.06 632 LYS A C 1
ATOM 4997 O O . LYS A 1 632 ? -9.126 -3.555 65.734 1.00 92.06 632 LYS A O 1
ATOM 5002 N N . THR A 1 633 ? -8.829 -1.622 64.649 1.00 92.62 633 THR A N 1
ATOM 5003 C CA . THR A 1 633 ? -8.715 -2.237 63.313 1.00 92.62 633 THR A CA 1
ATOM 5004 C C . THR A 1 633 ? -7.280 -2.503 62.861 1.00 92.62 633 THR A C 1
ATOM 5006 O O . THR A 1 633 ? -7.102 -3.208 61.873 1.00 92.62 633 THR A O 1
ATOM 5009 N N . ARG A 1 634 ? -6.252 -1.997 63.559 1.00 90.50 634 ARG A N 1
ATOM 5010 C CA . ARG A 1 634 ? -4.841 -2.094 63.134 1.00 90.50 634 ARG A CA 1
ATOM 5011 C C . ARG A 1 634 ? -4.389 -3.528 62.830 1.00 90.50 634 ARG A C 1
ATOM 5013 O O . ARG A 1 634 ? -3.747 -3.741 61.811 1.00 90.50 634 ARG A O 1
ATOM 5020 N N . SER A 1 635 ? -4.743 -4.494 63.676 1.00 89.19 635 SER A N 1
ATOM 5021 C CA . SER A 1 635 ? -4.409 -5.916 63.495 1.00 89.19 635 SER A CA 1
ATOM 5022 C C . SER A 1 635 ? -5.332 -6.661 62.523 1.00 89.19 635 SER A C 1
ATOM 5024 O O . SER A 1 635 ? -4.990 -7.751 62.080 1.00 89.19 635 SER A O 1
ATOM 5026 N N . LEU A 1 636 ? -6.492 -6.092 62.179 1.00 88.38 636 LEU A N 1
ATOM 5027 C CA . LEU A 1 636 ? -7.516 -6.744 61.350 1.00 88.38 636 LEU A CA 1
ATOM 5028 C C . LEU A 1 636 ? -7.379 -6.434 59.851 1.00 88.38 636 LEU A C 1
ATOM 5030 O O . LEU A 1 636 ? -8.018 -7.094 59.039 1.00 88.38 636 LEU A O 1
ATOM 5034 N N . ARG A 1 637 ? -6.595 -5.414 59.481 1.00 87.94 637 ARG A N 1
ATOM 5035 C CA . ARG A 1 637 ? -6.553 -4.854 58.117 1.00 87.94 637 ARG A CA 1
ATOM 5036 C C . ARG A 1 637 ? -5.741 -5.662 57.107 1.00 87.94 637 ARG A C 1
ATOM 5038 O O . ARG A 1 637 ? -6.070 -5.623 55.927 1.00 87.94 637 ARG A O 1
ATOM 5045 N N . GLY A 1 638 ? -4.675 -6.345 57.527 1.00 85.56 638 GLY A N 1
ATOM 5046 C CA . GLY A 1 638 ? -3.687 -6.869 56.577 1.00 85.56 638 GLY A CA 1
ATOM 5047 C C . GLY A 1 638 ? -3.158 -5.742 55.678 1.00 85.56 638 GLY A C 1
ATOM 5048 O O . GLY A 1 638 ? -2.644 -4.747 56.183 1.00 85.56 638 GLY A O 1
ATOM 5049 N N . GLU A 1 639 ? -3.354 -5.868 54.366 1.00 83.19 639 GLU A N 1
ATOM 5050 C CA . GLU A 1 639 ? -2.943 -4.885 53.346 1.00 83.19 639 GLU A CA 1
ATOM 5051 C C . GLU A 1 639 ? -4.011 -3.803 53.037 1.00 83.19 639 GLU A C 1
ATOM 5053 O O . GLU A 1 639 ? -3.817 -2.957 52.162 1.00 83.19 639 GLU A O 1
ATOM 5058 N N . GLU A 1 640 ? -5.159 -3.799 53.728 1.00 87.62 640 GLU A N 1
ATOM 5059 C CA . GLU A 1 640 ? -6.293 -2.913 53.417 1.00 87.62 640 GLU A CA 1
ATOM 5060 C C . GLU A 1 640 ? -6.089 -1.457 53.867 1.00 87.62 640 GLU A C 1
ATOM 5062 O O . GLU A 1 640 ? -6.188 -1.101 55.048 1.00 87.62 640 GLU A O 1
ATOM 5067 N N . ASN A 1 641 ? -5.900 -0.582 52.877 1.00 89.12 641 ASN A N 1
ATOM 5068 C CA . ASN A 1 641 ? -5.643 0.847 53.068 1.00 89.12 641 ASN A CA 1
ATOM 5069 C C . ASN A 1 641 ? -6.917 1.711 53.179 1.00 89.12 641 ASN A C 1
ATOM 5071 O O . ASN A 1 641 ? -6.846 2.867 53.599 1.00 89.12 641 ASN A O 1
ATOM 5075 N N . LYS A 1 642 ? -8.107 1.182 52.859 1.00 91.56 642 LYS A N 1
ATOM 5076 C CA . LYS A 1 642 ? -9.368 1.940 52.985 1.00 91.56 642 LYS A CA 1
ATOM 5077 C C . LYS A 1 642 ? -9.665 2.270 54.443 1.00 91.56 642 LYS A C 1
ATOM 5079 O O . LYS A 1 642 ? -9.493 1.427 55.321 1.00 91.56 642 LYS A O 1
ATOM 5084 N N . LEU A 1 643 ? -10.177 3.477 54.715 1.00 93.00 643 LEU A N 1
ATOM 5085 C CA . LEU A 1 643 ? -10.502 3.888 56.084 1.00 93.00 643 LEU A CA 1
ATOM 5086 C C . LEU A 1 643 ? -11.450 2.879 56.737 1.00 93.00 643 LEU A C 1
ATOM 5088 O O . LEU A 1 643 ? -11.130 2.362 57.803 1.00 93.00 643 LEU A O 1
ATOM 5092 N N . PHE A 1 644 ? -12.571 2.557 56.092 1.00 94.19 644 PHE A N 1
ATOM 5093 C CA . PHE A 1 644 ? -13.523 1.581 56.610 1.00 94.19 644 PHE A CA 1
ATOM 5094 C C . PHE A 1 644 ? -13.296 0.175 56.040 1.00 94.19 644 PHE A C 1
ATOM 5096 O O . PHE A 1 644 ? -13.374 -0.041 54.829 1.00 94.19 644 PHE A O 1
ATOM 5103 N N . VAL A 1 645 ? -13.114 -0.784 56.947 1.00 91.88 645 VAL A N 1
ATOM 5104 C CA . VAL A 1 645 ? -13.102 -2.228 56.669 1.00 91.88 645 VAL A CA 1
ATOM 5105 C C . VAL A 1 645 ? -14.364 -2.899 57.212 1.00 91.88 645 VAL A C 1
ATOM 5107 O O . VAL A 1 645 ? -15.036 -2.365 58.101 1.00 91.88 645 VAL A O 1
ATOM 5110 N N . SER A 1 646 ? -14.705 -4.069 56.672 1.00 88.81 646 SER A N 1
ATOM 5111 C CA . SER A 1 646 ? -15.796 -4.907 57.175 1.00 88.81 646 SER A CA 1
ATOM 5112 C C . SER A 1 646 ? -15.557 -5.274 58.641 1.00 88.81 646 SER A C 1
ATOM 5114 O O . SER A 1 646 ? -14.481 -5.746 58.997 1.00 88.81 646 SER A O 1
ATOM 5116 N N . TYR A 1 647 ? -16.570 -5.118 59.497 1.00 88.19 647 TYR A N 1
ATOM 5117 C CA . TYR A 1 647 ? -16.520 -5.591 60.889 1.00 88.19 647 TYR A CA 1
ATOM 5118 C C . TYR A 1 647 ? -16.801 -7.101 61.029 1.00 88.19 647 TYR A C 1
ATOM 5120 O O . TYR A 1 647 ? -16.745 -7.627 62.135 1.00 88.19 647 TYR A O 1
ATOM 5128 N N . VAL A 1 648 ? -17.086 -7.796 59.923 1.00 85.00 648 VAL A N 1
ATOM 5129 C CA . VAL A 1 648 ? -17.233 -9.260 59.834 1.00 85.00 648 VAL A CA 1
ATOM 5130 C C . VAL A 1 648 ? -16.086 -9.812 58.987 1.00 85.00 648 VAL A C 1
ATOM 5132 O O . VAL A 1 648 ? -15.705 -9.175 58.002 1.00 85.00 648 VAL A O 1
ATOM 5135 N N . GLN A 1 649 ? -15.540 -10.976 59.346 1.00 79.50 649 GLN A N 1
ATOM 5136 C CA . GLN A 1 649 ? -14.517 -11.642 58.536 1.00 79.50 649 GLN A CA 1
ATOM 5137 C C . GLN A 1 649 ? -15.072 -12.062 57.155 1.00 79.50 649 GLN A C 1
ATOM 5139 O O . GLN A 1 649 ? -16.219 -12.505 57.081 1.00 79.50 649 GLN A O 1
ATOM 5144 N N . PRO A 1 650 ? -14.280 -11.967 56.068 1.00 83.25 650 PRO A N 1
ATOM 5145 C CA . PRO A 1 650 ? -12.948 -11.361 55.998 1.00 83.25 650 PRO A CA 1
ATOM 5146 C C . PRO A 1 650 ? -13.012 -9.822 56.058 1.00 83.25 650 PRO A C 1
ATOM 5148 O O . PRO A 1 650 ? -13.858 -9.194 55.420 1.00 83.25 650 PRO A O 1
ATOM 5151 N N . HIS A 1 651 ? -12.081 -9.203 56.792 1.00 87.12 651 HIS A N 1
ATOM 5152 C CA . HIS A 1 651 ? -12.049 -7.763 57.099 1.00 87.12 651 HIS A CA 1
ATOM 5153 C C . HIS A 1 651 ? -11.573 -6.873 55.925 1.00 87.12 651 HIS A C 1
ATOM 5155 O O . HIS A 1 651 ? -10.705 -6.020 56.082 1.00 87.12 651 HIS A O 1
ATOM 5161 N N . ARG A 1 652 ? -12.151 -7.067 54.733 1.00 88.62 652 ARG A N 1
ATOM 5162 C CA . ARG A 1 652 ? -11.829 -6.314 53.507 1.00 88.62 652 ARG A CA 1
ATOM 5163 C C . ARG A 1 652 ? -12.421 -4.901 53.497 1.00 88.62 652 ARG A C 1
ATOM 5165 O O . ARG A 1 652 ? -13.358 -4.605 54.247 1.00 88.62 652 ARG A O 1
ATOM 5172 N N . GLY A 1 653 ? -11.917 -4.040 52.616 1.00 88.06 653 GLY A N 1
ATOM 5173 C CA . GLY A 1 653 ? -12.448 -2.701 52.364 1.00 88.06 653 GLY A CA 1
ATOM 5174 C C . GLY A 1 653 ? -13.912 -2.735 51.906 1.00 88.06 653 GLY A C 1
ATOM 5175 O O . GLY A 1 653 ? -14.317 -3.576 51.103 1.00 88.06 653 GLY A O 1
ATOM 5176 N N . ILE A 1 654 ? -14.743 -1.826 52.426 1.00 90.12 654 ILE A N 1
ATOM 5177 C CA . ILE A 1 654 ? -16.192 -1.829 52.143 1.00 90.12 654 ILE A CA 1
ATOM 5178 C C . ILE A 1 654 ? -16.565 -1.043 50.881 1.00 90.12 654 ILE A C 1
ATOM 5180 O O . ILE A 1 654 ? -15.939 -0.036 50.552 1.00 90.12 654 ILE A O 1
ATOM 5184 N N . SER A 1 655 ? -17.669 -1.422 50.229 1.00 88.12 655 SER A N 1
ATOM 5185 C CA . SER A 1 655 ? -18.254 -0.659 49.118 1.00 88.12 655 SER A CA 1
ATOM 5186 C C . SER A 1 655 ? -19.041 0.583 49.571 1.00 88.12 655 SER A C 1
ATOM 5188 O O . SER A 1 655 ? -19.527 0.676 50.705 1.00 88.12 655 SER A O 1
ATOM 5190 N N . LYS A 1 656 ? -19.256 1.520 48.634 1.00 84.94 656 LYS A N 1
ATOM 5191 C CA . LYS A 1 656 ? -20.138 2.696 48.794 1.00 84.94 656 LYS A CA 1
ATOM 5192 C C . LYS A 1 656 ? -21.544 2.330 49.312 1.00 84.94 656 LYS A C 1
ATOM 5194 O O . LYS A 1 656 ? -22.127 3.077 50.099 1.00 84.94 656 LYS A O 1
ATOM 5199 N N . ASP A 1 657 ? -22.071 1.178 48.892 1.00 83.31 657 ASP A N 1
ATOM 5200 C CA . ASP A 1 657 ? -23.441 0.731 49.168 1.00 83.31 657 ASP A CA 1
ATOM 5201 C C . ASP A 1 657 ? -23.566 0.116 50.569 1.00 83.31 657 ASP A C 1
ATOM 5203 O O . ASP A 1 657 ? -24.634 0.120 51.179 1.00 83.31 657 ASP A O 1
ATOM 5207 N N . THR A 1 658 ? -22.457 -0.352 51.143 1.00 87.75 658 THR A N 1
ATOM 5208 C CA . THR A 1 658 ? -22.380 -0.723 52.560 1.00 87.75 658 THR A CA 1
ATOM 5209 C C . THR A 1 658 ? -22.484 0.513 53.457 1.00 87.75 658 THR A C 1
ATOM 5211 O O . THR A 1 658 ? -23.323 0.530 54.356 1.00 87.75 658 THR A O 1
ATOM 5214 N N . ILE A 1 659 ? -21.769 1.604 53.146 1.00 86.25 659 ILE A N 1
ATOM 5215 C CA . ILE A 1 659 ? -21.920 2.888 53.864 1.00 86.25 659 ILE A CA 1
ATOM 5216 C C . ILE A 1 659 ? -23.344 3.445 53.706 1.00 86.25 659 ILE A C 1
ATOM 5218 O O . ILE A 1 659 ? -23.945 3.916 54.674 1.00 86.25 659 ILE A O 1
ATOM 5222 N N . ALA A 1 660 ? -23.917 3.345 52.502 1.00 83.94 660 ALA A N 1
ATOM 5223 C CA . ALA A 1 660 ? -25.286 3.782 52.228 1.00 83.94 660 ALA A CA 1
ATOM 5224 C C . ALA A 1 660 ? -26.362 2.988 52.995 1.00 83.94 660 ALA A C 1
ATOM 5226 O O . ALA A 1 660 ? -27.457 3.513 53.180 1.00 83.94 660 ALA A O 1
ATOM 5227 N N . ARG A 1 661 ? -26.063 1.770 53.476 1.00 85.81 661 ARG A N 1
ATOM 5228 C CA . ARG A 1 661 ? -26.932 0.986 54.376 1.00 85.81 661 ARG A CA 1
ATOM 5229 C C . ARG A 1 661 ? -26.681 1.288 55.854 1.00 85.81 661 ARG A C 1
ATOM 5231 O O . ARG A 1 661 ? -27.629 1.335 56.637 1.00 85.81 661 ARG A O 1
ATOM 5238 N N . TRP A 1 662 ? -25.431 1.532 56.248 1.00 89.75 662 TRP A N 1
ATOM 5239 C CA . TRP A 1 662 ? -25.071 1.838 57.637 1.00 89.75 662 TRP A CA 1
ATOM 5240 C C . TRP A 1 662 ? -25.697 3.140 58.145 1.00 89.75 662 TRP A C 1
ATOM 5242 O O . TRP A 1 662 ? -26.247 3.148 59.244 1.00 89.75 662 TRP A O 1
ATOM 5252 N N . ILE A 1 663 ? -25.676 4.216 57.348 1.00 84.44 663 ILE A N 1
ATOM 5253 C CA . ILE A 1 663 ? -26.213 5.522 57.773 1.00 84.44 663 ILE A CA 1
ATOM 5254 C C . ILE A 1 663 ? -27.728 5.446 58.087 1.00 84.44 663 ILE A C 1
ATOM 5256 O O . ILE A 1 663 ? -28.103 5.807 59.204 1.00 84.44 663 ILE A O 1
ATOM 5260 N N . PRO A 1 664 ? -28.606 4.908 57.210 1.00 79.69 664 PRO A N 1
ATOM 5261 C CA . PRO A 1 664 ? -30.025 4.726 57.528 1.00 79.69 664 PRO A CA 1
ATOM 5262 C C . PRO A 1 664 ? -30.277 3.748 58.676 1.00 79.69 664 PRO A C 1
ATOM 5264 O O . PRO A 1 664 ? -31.217 3.951 59.433 1.00 79.69 664 PRO A O 1
ATOM 5267 N N . THR A 1 665 ? -29.436 2.721 58.850 1.00 85.31 665 THR A N 1
ATOM 5268 C CA . THR A 1 665 ? -29.570 1.775 59.975 1.00 85.31 665 THR A CA 1
ATOM 5269 C C . THR A 1 665 ? -29.425 2.487 61.324 1.00 85.31 665 THR A C 1
ATOM 5271 O O . THR A 1 665 ? -30.165 2.191 62.257 1.00 85.31 665 THR A O 1
ATOM 5274 N N . VAL A 1 666 ? -28.500 3.446 61.435 1.00 84.75 666 VAL A N 1
ATOM 5275 C CA . VAL A 1 666 ? -28.347 4.271 62.647 1.00 84.75 666 VAL A CA 1
ATOM 5276 C C . VAL A 1 666 ? -29.493 5.271 62.786 1.00 84.75 666 VAL A C 1
ATOM 5278 O O . VAL A 1 666 ? -30.017 5.428 63.881 1.00 84.75 666 VAL A O 1
ATOM 5281 N N . MET A 1 667 ? -29.920 5.909 61.692 1.00 82.38 667 MET A N 1
ATOM 5282 C CA . MET A 1 667 ? -31.047 6.852 61.713 1.00 82.38 667 MET A CA 1
ATOM 5283 C C . MET A 1 667 ? -32.352 6.182 62.167 1.00 82.38 667 MET A C 1
ATOM 5285 O O . MET A 1 667 ? -33.039 6.725 63.026 1.00 82.38 667 MET A O 1
ATOM 5289 N N . LEU A 1 668 ? -32.647 4.976 61.672 1.00 83.62 668 LEU A N 1
ATOM 5290 C CA . LEU A 1 668 ? -33.797 4.179 62.106 1.00 83.62 668 LEU A CA 1
ATOM 5291 C C . LEU A 1 668 ? -33.724 3.852 63.604 1.00 83.62 668 LEU A C 1
ATOM 5293 O O . LEU A 1 668 ? -34.709 4.008 64.317 1.00 83.62 668 LEU A O 1
ATOM 5297 N N . LYS A 1 669 ? -32.548 3.441 64.098 1.00 82.69 669 LYS A N 1
ATOM 5298 C CA . LYS A 1 669 ? -32.333 3.165 65.528 1.00 82.69 669 LYS A CA 1
ATOM 5299 C C . LYS A 1 669 ? -32.439 4.408 66.418 1.00 82.69 669 LYS A C 1
ATOM 5301 O O . LYS A 1 669 ? -32.801 4.269 67.579 1.00 82.69 669 LYS A O 1
ATOM 5306 N N . ALA A 1 670 ? -32.158 5.592 65.877 1.00 82.50 670 ALA A N 1
ATOM 5307 C CA . ALA A 1 670 ? -32.392 6.873 66.540 1.00 82.50 670 ALA A CA 1
ATOM 5308 C C . ALA A 1 670 ? -33.875 7.310 66.519 1.00 82.50 670 ALA A C 1
ATOM 5310 O O . ALA A 1 670 ? -34.194 8.378 67.028 1.00 82.50 670 ALA A O 1
ATOM 5311 N N . GLY A 1 671 ? -34.783 6.523 65.926 1.00 78.75 671 GLY A N 1
ATOM 5312 C CA . GLY A 1 671 ? -36.214 6.835 65.848 1.00 78.75 671 GLY A CA 1
ATOM 5313 C C . GLY A 1 671 ? -36.634 7.665 64.629 1.00 78.75 671 GLY A C 1
ATOM 5314 O O . GLY A 1 671 ? -37.745 8.187 64.606 1.00 78.75 671 GLY A O 1
ATOM 5315 N N . LEU A 1 672 ? -35.780 7.807 63.607 1.00 78.56 672 LEU A N 1
ATOM 5316 C CA . LEU A 1 672 ? -36.128 8.535 62.383 1.00 78.56 672 LEU A CA 1
ATOM 5317 C C . LEU A 1 672 ? -36.811 7.647 61.341 1.00 78.56 672 LEU A C 1
ATOM 5319 O O . LEU A 1 672 ? -36.356 6.544 61.031 1.00 78.56 672 LEU A O 1
ATOM 5323 N N . ASP A 1 673 ? -37.836 8.201 60.697 1.00 73.81 673 ASP A N 1
ATOM 5324 C CA . ASP A 1 673 ? -38.503 7.579 59.558 1.00 73.81 673 ASP A CA 1
ATOM 5325 C C . ASP A 1 673 ? -37.617 7.586 58.294 1.00 73.81 673 ASP A C 1
ATOM 5327 O O . ASP A 1 673 ? -37.471 8.590 57.589 1.00 73.81 673 ASP A O 1
ATOM 5331 N N . ILE A 1 674 ? -37.048 6.420 57.979 1.00 69.56 674 ILE A N 1
ATOM 5332 C CA . ILE A 1 674 ? -36.229 6.184 56.779 1.00 69.56 674 ILE A CA 1
ATOM 5333 C C . ILE A 1 674 ? -37.049 6.019 55.486 1.00 69.56 674 ILE A C 1
ATOM 5335 O O . ILE A 1 674 ? -36.479 5.947 54.387 1.00 69.56 674 ILE A O 1
ATOM 5339 N N . THR A 1 675 ? -38.383 5.956 55.567 1.00 61.59 675 THR A N 1
ATOM 5340 C CA . THR A 1 675 ? -39.242 6.055 54.379 1.00 61.59 675 THR A CA 1
ATOM 5341 C C . THR A 1 675 ? -39.202 7.491 53.851 1.00 61.59 675 THR A C 1
ATOM 5343 O O . THR A 1 675 ? -38.897 7.672 52.667 1.00 61.59 675 THR A O 1
ATOM 5346 N N . LYS A 1 676 ? -39.320 8.483 54.749 1.00 62.25 676 LYS A N 1
ATOM 5347 C CA . LYS A 1 676 ? -39.201 9.926 54.484 1.00 62.25 676 LYS A CA 1
ATOM 5348 C C . LYS A 1 676 ? -37.758 10.425 54.334 1.00 62.25 676 LYS A C 1
ATOM 5350 O O . LYS A 1 676 ? -37.504 11.260 53.470 1.00 62.25 676 LYS A O 1
ATOM 5355 N N . PHE A 1 677 ? -36.791 9.919 55.107 1.00 66.31 677 PHE A N 1
ATOM 5356 C CA . PHE A 1 677 ? -35.399 10.401 55.075 1.00 66.31 677 PHE A CA 1
ATOM 5357 C C . PHE A 1 677 ? -34.406 9.355 54.540 1.00 66.31 677 PHE A C 1
ATOM 5359 O O . PHE A 1 677 ? -34.135 8.327 55.154 1.00 66.31 677 PHE A O 1
ATOM 5366 N N . LYS A 1 678 ? -33.818 9.633 53.370 1.00 66.38 678 LYS A N 1
ATOM 5367 C CA . LYS A 1 678 ? -32.847 8.759 52.681 1.00 66.38 678 LYS A CA 1
ATOM 5368 C C . LYS A 1 678 ? -31.401 9.102 53.087 1.00 66.38 678 LYS A C 1
ATOM 5370 O O . LYS A 1 678 ? -31.165 10.204 53.575 1.00 66.38 678 LYS A O 1
ATOM 5375 N N . PRO A 1 679 ? -30.382 8.255 52.823 1.00 57.03 679 PRO A N 1
ATOM 5376 C CA . PRO A 1 679 ? -28.986 8.546 53.205 1.00 57.03 679 PRO A CA 1
ATOM 5377 C C . PRO A 1 679 ? -28.377 9.831 52.600 1.00 57.03 679 PRO A C 1
ATOM 5379 O O . PRO A 1 679 ? -27.305 10.269 53.010 1.00 57.03 679 PRO A O 1
ATOM 5382 N N . HIS A 1 680 ? -29.031 10.468 51.622 1.00 61.97 680 HIS A N 1
ATOM 5383 C CA . HIS A 1 680 ? -28.646 11.795 51.126 1.00 61.97 680 HIS A CA 1
ATOM 5384 C C . HIS A 1 680 ? -29.238 12.965 51.932 1.00 61.97 680 HIS A C 1
ATOM 5386 O O . HIS A 1 680 ? -28.724 14.083 51.824 1.00 61.97 680 HIS A O 1
ATOM 5392 N N . SER A 1 681 ? -30.262 12.718 52.753 1.00 64.44 681 SER A N 1
ATOM 5393 C CA . SER A 1 681 ? -30.909 13.702 53.626 1.00 64.44 681 SER A CA 1
ATOM 5394 C C . SER A 1 681 ? -30.003 14.126 54.785 1.00 64.44 681 SER A C 1
ATOM 5396 O O . SER A 1 681 ? -30.038 15.293 55.156 1.00 64.44 681 SER A O 1
ATOM 5398 N N . THR A 1 682 ? -29.112 13.250 55.274 1.00 65.50 682 THR A N 1
ATOM 5399 C CA . THR A 1 682 ? -28.091 13.548 56.305 1.00 65.50 682 THR A CA 1
ATOM 5400 C C . THR A 1 682 ? -27.283 14.804 55.974 1.00 65.50 682 THR A C 1
ATOM 5402 O O . THR A 1 682 ? -27.091 15.676 56.815 1.00 65.50 682 THR A O 1
ATOM 5405 N N . ARG A 1 683 ? -26.866 14.933 54.709 1.00 69.88 683 ARG A N 1
ATOM 5406 C CA . ARG A 1 683 ? -26.112 16.086 54.210 1.00 69.88 683 ARG A CA 1
ATOM 5407 C C . ARG A 1 683 ? -26.953 17.360 54.168 1.00 69.88 683 ARG A C 1
ATOM 5409 O O . ARG A 1 683 ? -26.452 18.407 54.548 1.00 69.88 683 ARG A O 1
ATOM 5416 N N . LEU A 1 684 ? -28.199 17.274 53.691 1.00 64.12 684 LEU A N 1
ATOM 5417 C CA . LEU A 1 684 ? -29.106 18.429 53.623 1.00 64.12 684 LEU A CA 1
ATOM 5418 C C . LEU A 1 684 ? -29.462 18.933 55.026 1.00 64.12 684 LEU A C 1
ATOM 5420 O O . LEU A 1 684 ? -29.477 20.139 55.256 1.00 64.12 684 LEU A O 1
ATOM 5424 N N . ALA A 1 685 ? -29.699 18.012 55.961 1.00 66.94 685 ALA A N 1
ATOM 5425 C CA . ALA A 1 685 ? -29.954 18.304 57.364 1.00 66.94 685 ALA A CA 1
ATOM 5426 C C . ALA A 1 685 ? -28.743 18.983 58.025 1.00 66.94 685 ALA A C 1
ATOM 5428 O O . ALA A 1 685 ? -28.897 20.055 58.602 1.00 66.94 685 ALA A O 1
ATOM 5429 N N . ALA A 1 686 ? -27.531 18.441 57.843 1.00 68.62 686 ALA A N 1
ATOM 5430 C CA . ALA A 1 686 ? -26.297 19.045 58.350 1.00 68.62 686 ALA A CA 1
ATOM 5431 C C . ALA A 1 686 ? -26.048 20.459 57.785 1.00 68.62 686 ALA A C 1
ATOM 5433 O O . ALA A 1 686 ? -25.748 21.376 58.547 1.00 68.62 686 ALA A O 1
ATOM 5434 N N . THR A 1 687 ? -26.222 20.676 56.473 1.00 67.94 687 THR A N 1
ATOM 5435 C CA . THR A 1 687 ? -26.060 22.021 55.889 1.00 67.94 687 THR A CA 1
ATOM 5436 C C . THR A 1 687 ? -27.150 22.992 56.336 1.00 67.94 687 THR A C 1
ATOM 5438 O O . THR A 1 687 ? -26.844 24.151 56.579 1.00 67.94 687 THR A O 1
ATOM 5441 N N . SER A 1 688 ? -28.398 22.535 56.491 1.00 63.34 688 SER A N 1
ATOM 5442 C CA . SER A 1 688 ? -29.507 23.394 56.943 1.00 63.34 688 SER A CA 1
ATOM 5443 C C . SER A 1 688 ? -29.361 23.784 58.415 1.00 63.34 688 SER A C 1
ATOM 5445 O O . SER A 1 688 ? -29.585 24.942 58.755 1.00 63.34 688 SER A O 1
ATOM 5447 N N . LYS A 1 689 ? -28.917 22.860 59.281 1.00 65.62 689 LYS A N 1
ATOM 5448 C CA . LYS A 1 689 ? -28.615 23.163 60.689 1.00 65.62 689 LYS A CA 1
ATOM 5449 C C . LYS A 1 689 ? -27.447 24.151 60.810 1.00 65.62 689 LYS A C 1
ATOM 5451 O O . LYS A 1 689 ? -27.528 25.074 61.609 1.00 65.62 689 LYS A O 1
ATOM 5456 N N . ALA A 1 690 ? -26.432 24.048 59.944 1.00 65.69 690 ALA A N 1
ATOM 5457 C CA . ALA A 1 690 ? -25.345 25.030 59.887 1.00 65.69 690 ALA A CA 1
ATOM 5458 C C . ALA A 1 690 ? -25.816 26.434 59.470 1.00 65.69 690 ALA A C 1
ATOM 5460 O O . ALA A 1 690 ? -25.355 27.420 60.037 1.00 65.69 690 ALA A O 1
ATOM 5461 N N . THR A 1 691 ? -26.770 26.540 58.539 1.00 62.03 691 THR A N 1
ATOM 5462 C CA . THR A 1 691 ? -27.408 27.826 58.205 1.00 62.03 691 THR A CA 1
ATOM 5463 C C . THR A 1 691 ? -28.241 28.370 59.371 1.00 62.03 691 THR A C 1
ATOM 5465 O O . THR A 1 691 ? -28.142 29.554 59.675 1.00 62.03 691 THR A O 1
ATOM 5468 N N . GLN A 1 692 ? -28.997 27.519 60.076 1.00 62.59 692 GLN A N 1
ATOM 5469 C CA . GLN A 1 692 ? -29.743 27.910 61.286 1.00 62.59 692 GLN A CA 1
ATOM 5470 C C . GLN A 1 692 ? -28.827 28.359 62.437 1.00 62.59 692 GLN A C 1
ATOM 5472 O O . GLN A 1 692 ? -29.211 29.222 63.215 1.00 62.59 692 GLN A O 1
ATOM 5477 N N . ALA A 1 693 ? -27.614 27.808 62.524 1.00 63.16 693 ALA A N 1
ATOM 5478 C CA . ALA A 1 693 ? -26.578 28.189 63.485 1.00 63.16 693 ALA A CA 1
ATOM 5479 C C . ALA A 1 693 ? -25.667 29.336 62.988 1.00 63.16 693 ALA A C 1
ATOM 5481 O O . ALA A 1 693 ? -24.537 29.471 63.454 1.00 63.16 693 ALA A O 1
ATOM 5482 N N . CYS A 1 694 ? -26.133 30.142 62.024 1.00 64.56 694 CYS A N 1
ATOM 5483 C CA . CYS A 1 694 ? -25.454 31.335 61.498 1.00 64.56 694 CYS A CA 1
ATOM 5484 C C . CYS A 1 694 ? -24.043 31.108 60.911 1.00 64.56 694 CYS A C 1
ATOM 5486 O O . CYS A 1 694 ? -23.253 32.047 60.817 1.00 64.56 694 CYS A O 1
ATOM 5488 N N . VAL A 1 695 ? -23.704 29.888 60.476 1.00 63.84 695 VAL A N 1
ATOM 5489 C CA . VAL A 1 695 ? -22.395 29.611 59.862 1.00 63.84 695 VAL A CA 1
ATOM 5490 C C . VAL A 1 695 ? -22.318 30.258 58.464 1.00 63.84 695 VAL A C 1
ATOM 5492 O O . VAL A 1 695 ? -23.247 30.077 57.669 1.00 63.84 695 VAL A O 1
ATOM 5495 N N . PRO A 1 696 ? -21.225 30.967 58.102 1.00 65.88 696 PRO A N 1
ATOM 5496 C CA . PRO A 1 696 ? -21.110 31.639 56.808 1.00 65.88 696 PRO A CA 1
ATOM 5497 C C . PRO A 1 696 ? -21.337 30.701 55.618 1.00 65.88 696 PRO A C 1
ATOM 5499 O O . PRO A 1 696 ? -20.661 29.680 55.466 1.00 65.88 696 PRO A O 1
ATOM 5502 N N . ILE A 1 697 ? -22.255 31.075 54.718 1.00 61.19 697 ILE A N 1
ATOM 5503 C CA . ILE A 1 697 ? -22.657 30.228 53.580 1.00 61.19 697 ILE A CA 1
ATOM 5504 C C . ILE A 1 697 ? -21.455 29.818 52.716 1.00 61.19 697 ILE A C 1
ATOM 5506 O O . ILE A 1 697 ? -21.413 28.688 52.234 1.00 61.19 697 ILE A O 1
ATOM 5510 N N . GLN A 1 698 ? -20.446 30.678 52.553 1.00 55.72 698 GLN A N 1
ATOM 5511 C CA . GLN A 1 698 ? -19.240 30.338 51.790 1.00 55.72 698 GLN A CA 1
ATOM 5512 C C . GLN A 1 698 ? -18.480 29.140 52.387 1.00 55.72 698 GLN A C 1
ATOM 5514 O O . GLN A 1 698 ? -18.031 28.276 51.632 1.00 55.72 698 GLN A O 1
ATOM 5519 N N . ASP A 1 699 ? -18.405 29.023 53.715 1.00 61.38 699 ASP A N 1
ATOM 5520 C CA . ASP A 1 699 ? -17.774 27.885 54.388 1.00 61.38 699 ASP A CA 1
ATOM 5521 C C . ASP A 1 699 ? -18.646 26.625 54.320 1.00 61.38 699 ASP A C 1
ATOM 5523 O O . ASP A 1 699 ? -18.124 25.536 54.066 1.00 61.38 699 ASP A O 1
ATOM 5527 N N . ILE A 1 700 ? -19.978 26.767 54.414 1.00 62.72 700 ILE A N 1
ATOM 5528 C CA . ILE A 1 700 ? -20.927 25.668 54.146 1.00 62.72 700 ILE A CA 1
ATOM 5529 C C . ILE A 1 700 ? -20.713 25.115 52.725 1.00 62.72 700 ILE A C 1
ATOM 5531 O O . ILE A 1 700 ? -20.595 23.902 52.531 1.00 62.72 700 ILE A O 1
ATOM 5535 N N . LEU A 1 701 ? -20.629 25.995 51.721 1.00 60.06 701 LEU A N 1
ATOM 5536 C CA . LEU A 1 701 ? -20.436 25.622 50.318 1.00 60.06 701 LEU A CA 1
ATOM 5537 C C . LEU A 1 701 ? -19.067 24.959 50.085 1.00 60.06 701 LEU A C 1
ATOM 5539 O O . LEU A 1 701 ? -18.991 23.932 49.403 1.00 60.06 701 LEU A O 1
ATOM 5543 N N . LYS A 1 702 ? -18.006 25.503 50.694 1.00 62.66 702 LYS A N 1
ATOM 5544 C CA . LYS A 1 702 ? -16.624 25.002 50.620 1.00 62.66 702 LYS A CA 1
ATOM 5545 C C . LYS A 1 702 ? -16.475 23.612 51.246 1.00 62.66 702 LYS A C 1
ATOM 5547 O O . LYS A 1 702 ? -15.867 22.741 50.626 1.00 62.66 702 LYS A O 1
ATOM 5552 N N . GLN A 1 703 ? -17.078 23.374 52.413 1.00 62.44 703 GLN A N 1
ATOM 5553 C CA . GLN A 1 703 ? -17.006 22.093 53.128 1.00 62.44 703 GLN A CA 1
ATOM 5554 C C . GLN A 1 703 ? -17.904 21.012 52.489 1.00 62.44 703 GLN A C 1
ATOM 5556 O O . GLN A 1 703 ? -17.461 19.882 52.279 1.00 62.44 703 GLN A O 1
ATOM 5561 N N . ALA A 1 704 ? -19.141 21.348 52.094 1.00 56.88 704 ALA A N 1
ATOM 5562 C CA . ALA A 1 704 ? -20.096 20.408 51.480 1.00 56.88 704 ALA A CA 1
ATOM 5563 C C . ALA A 1 704 ? -19.910 20.212 49.952 1.00 56.88 704 ALA A C 1
ATOM 5565 O O . ALA A 1 704 ? -20.668 19.472 49.296 1.00 56.88 704 ALA A O 1
ATOM 5566 N N . VAL A 1 705 ? -18.913 20.885 49.360 1.00 53.19 705 VAL A N 1
ATOM 5567 C CA . VAL A 1 705 ? -18.596 20.898 47.918 1.00 53.19 705 VAL A CA 1
ATOM 5568 C C . VAL A 1 705 ? -19.834 21.282 47.086 1.00 53.19 705 VAL A C 1
ATOM 5570 O O . VAL A 1 705 ? -20.227 20.591 46.144 1.00 53.19 705 VAL A O 1
ATOM 5573 N N . LEU A 1 706 ? -20.540 22.334 47.500 1.00 47.91 706 LEU A N 1
ATOM 5574 C CA . LEU A 1 706 ? -21.742 22.865 46.848 1.00 47.91 706 LEU A CA 1
ATOM 5575 C C . LEU A 1 706 ? -21.379 24.112 46.023 1.00 47.91 706 LEU A C 1
ATOM 5577 O O . LEU A 1 706 ? -20.535 24.898 46.429 1.00 47.91 706 LEU A O 1
ATOM 5581 N N . PHE A 1 707 ? -22.026 24.293 44.867 1.00 40.06 707 PHE A N 1
ATOM 5582 C CA . PHE A 1 707 ? -21.651 25.323 43.880 1.00 40.06 707 PHE A CA 1
ATOM 5583 C C . PHE A 1 707 ? -22.720 26.415 43.652 1.00 40.06 707 PHE A C 1
ATOM 5585 O O . PHE A 1 707 ? -22.516 27.286 42.817 1.00 40.06 707 PHE A O 1
ATOM 5592 N N . HIS A 1 708 ? -23.854 26.387 44.365 1.00 36.97 708 HIS A N 1
ATOM 5593 C CA . HIS A 1 708 ? -24.906 27.412 44.266 1.00 36.97 708 HIS A CA 1
ATOM 5594 C C . HIS A 1 708 ? -25.649 27.600 45.597 1.00 36.97 708 HIS A C 1
ATOM 5596 O O . HIS A 1 708 ? -26.000 26.617 46.251 1.00 36.97 708 HIS A O 1
ATOM 5602 N N . HIS A 1 709 ? -25.984 28.856 45.926 1.00 33.47 709 HIS A N 1
ATOM 5603 C CA . HIS A 1 709 ? -26.814 29.228 47.084 1.00 33.47 709 HIS A CA 1
ATOM 5604 C C . HIS A 1 709 ? -28.198 28.550 47.085 1.00 33.47 709 HIS A C 1
ATOM 5606 O O . HIS A 1 709 ? -28.714 28.221 48.145 1.00 33.47 709 HIS A O 1
ATOM 5612 N N . HIS A 1 710 ? -28.778 28.265 45.913 1.00 36.66 710 HIS A N 1
ATOM 5613 C CA . HIS A 1 710 ? -30.113 27.656 45.780 1.00 36.66 710 HIS A CA 1
ATOM 5614 C C . HIS A 1 710 ? -30.223 26.199 46.279 1.00 36.66 710 HIS A C 1
ATOM 5616 O O . HIS A 1 710 ? -31.298 25.614 46.221 1.00 36.66 710 HIS A O 1
ATOM 5622 N N . CYS A 1 711 ? -29.127 25.587 46.744 1.00 35.75 711 CYS A N 1
ATOM 5623 C CA . CYS A 1 711 ? -29.153 24.281 47.419 1.00 35.75 711 CYS A CA 1
ATOM 5624 C C . CYS A 1 711 ? -29.402 24.381 48.938 1.00 35.75 711 CYS A C 1
ATOM 5626 O O . CYS A 1 711 ? -29.435 23.348 49.605 1.00 35.75 711 CYS A O 1
ATOM 5628 N N . ILE A 1 712 ? -29.531 25.597 49.477 1.00 43.22 712 ILE A N 1
ATOM 5629 C CA . ILE A 1 712 ? -29.816 25.896 50.883 1.00 43.22 712 ILE A CA 1
ATOM 5630 C C . ILE A 1 712 ? -31.232 26.480 50.950 1.00 43.22 712 ILE A C 1
ATOM 5632 O O . ILE A 1 712 ? -31.588 27.332 50.133 1.00 43.22 712 ILE A O 1
ATOM 5636 N N . ARG A 1 713 ? -32.048 26.005 51.897 1.00 39.53 713 ARG A N 1
ATOM 5637 C CA . ARG A 1 713 ? -33.383 26.561 52.153 1.00 39.53 713 ARG A CA 1
ATOM 5638 C C . ARG A 1 713 ? -33.198 27.856 52.958 1.00 39.53 713 ARG A C 1
ATOM 5640 O O . ARG A 1 713 ? -32.513 27.832 53.972 1.00 39.53 713 ARG A O 1
ATOM 5647 N N . ASP A 1 714 ? -33.763 28.948 52.446 1.00 35.50 714 ASP A N 1
ATOM 5648 C CA . ASP A 1 714 ? -33.737 30.325 52.977 1.00 35.50 714 ASP A CA 1
ATOM 5649 C C . ASP A 1 714 ? -32.377 31.068 53.007 1.00 35.50 714 ASP A C 1
ATOM 5651 O O . ASP A 1 714 ? -31.743 31.195 54.050 1.00 35.50 714 ASP A O 1
ATOM 5655 N N . PRO A 1 715 ? -31.954 31.678 51.876 1.00 31.08 715 PRO A N 1
ATOM 5656 C CA . PRO A 1 715 ? -30.779 32.561 51.812 1.00 31.08 715 PRO A CA 1
ATOM 5657 C C . PRO A 1 715 ? -31.036 34.043 52.173 1.00 31.08 715 PRO A C 1
ATOM 5659 O O . PRO A 1 715 ? -30.131 34.855 52.005 1.00 31.08 715 PRO A O 1
ATOM 5662 N N . ILE A 1 716 ? -32.267 34.435 52.536 1.00 26.81 716 ILE A N 1
ATOM 5663 C CA . ILE A 1 716 ? -32.742 35.841 52.450 1.00 26.81 716 ILE A CA 1
ATOM 5664 C C . ILE A 1 716 ? -32.730 36.605 53.794 1.00 26.81 716 ILE A C 1
ATOM 5666 O O . ILE A 1 716 ? -32.951 37.814 53.819 1.00 26.81 716 ILE A O 1
ATOM 5670 N N . ARG A 1 717 ? -32.398 35.960 54.918 1.00 28.17 717 ARG A N 1
ATOM 5671 C CA . ARG A 1 717 ? -32.144 36.646 56.201 1.00 28.17 717 ARG A CA 1
ATOM 5672 C C . ARG A 1 717 ? -30.750 36.293 56.722 1.00 28.17 717 ARG A C 1
ATOM 5674 O O . ARG A 1 717 ? -30.322 35.159 56.552 1.00 28.17 717 ARG A O 1
ATOM 5681 N N . LEU A 1 718 ? -30.110 37.264 57.387 1.00 28.70 718 LEU A N 1
ATOM 5682 C CA . LEU A 1 718 ? -28.764 37.219 57.995 1.00 28.70 718 LEU A CA 1
ATOM 5683 C C . LEU A 1 718 ? -27.580 37.445 57.026 1.00 28.70 718 LEU A C 1
ATOM 5685 O O . LEU A 1 718 ? -26.789 36.550 56.739 1.00 28.70 718 LEU A O 1
ATOM 5689 N N . LEU A 1 719 ? -27.410 38.703 56.600 1.00 27.28 719 LEU A N 1
ATOM 5690 C CA . LEU A 1 719 ? -26.117 39.261 56.183 1.00 27.28 719 LEU A CA 1
ATOM 5691 C C . LEU A 1 719 ? -25.671 40.318 57.206 1.00 27.28 719 LEU A C 1
ATOM 5693 O O . LEU A 1 719 ? -26.013 41.488 57.062 1.00 27.28 719 LEU A O 1
ATOM 5697 N N . ALA A 1 720 ? -24.914 39.909 58.227 1.00 27.77 720 ALA A N 1
ATOM 5698 C CA . ALA A 1 720 ? -24.145 40.813 59.086 1.00 27.77 720 ALA A CA 1
ATOM 5699 C C . ALA A 1 720 ? -23.006 40.059 59.804 1.00 27.77 720 ALA A C 1
ATOM 5701 O O . ALA A 1 720 ? -23.201 38.931 60.249 1.00 27.77 720 ALA A O 1
ATOM 5702 N N . HIS A 1 721 ? -21.862 40.736 59.958 1.00 25.56 721 HIS A N 1
ATOM 5703 C CA . HIS A 1 721 ? -20.641 40.322 60.677 1.00 25.56 721 HIS A CA 1
ATOM 5704 C C . HIS A 1 721 ? -19.807 39.175 60.069 1.00 25.56 721 HIS A C 1
ATOM 5706 O O . HIS A 1 721 ? -20.277 38.359 59.281 1.00 25.56 721 HIS A O 1
ATOM 5712 N N . GLY A 1 722 ? -18.504 39.181 60.377 1.00 24.70 722 GLY A N 1
ATOM 5713 C CA . GLY A 1 722 ? -17.502 38.325 59.738 1.00 24.70 722 GLY A CA 1
ATOM 5714 C C . GLY A 1 722 ? -16.404 37.836 60.687 1.00 24.70 722 GLY A C 1
ATOM 5715 O O . GLY A 1 722 ? -16.371 38.222 61.848 1.00 24.70 722 GLY A O 1
ATOM 5716 N N . TYR A 1 723 ? -15.500 37.022 60.125 1.00 23.62 723 TYR A N 1
ATOM 5717 C CA . TYR A 1 723 ? -14.314 36.394 60.736 1.00 23.62 723 TYR A CA 1
ATOM 5718 C C . TYR A 1 723 ? -14.536 35.456 61.943 1.00 23.62 723 TYR A C 1
ATOM 5720 O O . TYR A 1 723 ? -14.765 35.911 63.054 1.00 23.62 723 TYR A O 1
ATOM 5728 N N . ILE A 1 724 ? -14.302 34.144 61.744 1.00 23.25 724 ILE A N 1
ATOM 5729 C CA . ILE A 1 724 ? -13.265 33.307 62.413 1.00 23.25 724 ILE A CA 1
ATOM 5730 C C . ILE A 1 724 ? -13.426 31.819 62.002 1.00 23.25 724 ILE A C 1
ATOM 5732 O O . ILE A 1 724 ? -14.396 31.428 61.359 1.00 23.25 724 ILE A O 1
ATOM 5736 N N . SER A 1 725 ? -12.388 31.011 62.247 1.00 27.06 725 SER A N 1
ATOM 5737 C CA . SER A 1 725 ? -12.160 29.683 61.657 1.00 27.06 725 SER A CA 1
ATOM 5738 C C . SER A 1 725 ? -13.128 28.555 62.072 1.00 27.06 725 SER A C 1
ATOM 5740 O O . SER A 1 725 ? -13.750 28.571 63.127 1.00 27.06 725 SER A O 1
ATOM 5742 N N . ALA A 1 726 ? -13.177 27.509 61.240 1.00 33.56 726 ALA A N 1
ATOM 5743 C CA . ALA A 1 726 ? -14.120 26.394 61.328 1.00 33.56 726 ALA A CA 1
ATOM 5744 C C . ALA A 1 726 ? -14.113 25.590 62.648 1.00 33.56 726 ALA A C 1
ATOM 5746 O O . ALA A 1 726 ? -13.086 25.015 63.004 1.00 33.56 726 ALA A O 1
ATOM 5747 N N . ASN A 1 727 ? -15.299 25.386 63.233 1.00 36.72 727 ASN A N 1
ATOM 5748 C CA . ASN A 1 727 ? -15.674 24.241 64.081 1.00 36.72 727 ASN A CA 1
ATOM 5749 C C . ASN A 1 727 ? -17.141 23.870 63.773 1.00 36.72 727 ASN A C 1
ATOM 5751 O O . ASN A 1 727 ? -18.080 24.335 64.407 1.00 36.72 727 ASN A O 1
ATOM 5755 N N . PHE A 1 728 ? -17.341 23.099 62.698 1.00 44.47 728 PHE A N 1
ATOM 5756 C CA . PHE A 1 728 ? -18.513 23.277 61.827 1.00 44.47 728 PHE A CA 1
ATOM 5757 C C . PHE A 1 728 ? -19.849 22.674 62.305 1.00 44.47 728 PHE A C 1
ATOM 5759 O O . PHE A 1 728 ? -20.881 23.189 61.897 1.00 44.47 728 PHE A O 1
ATOM 5766 N N . VAL A 1 729 ? -19.872 21.621 63.135 1.00 42.62 729 VAL A N 1
ATOM 5767 C CA . VAL A 1 729 ? -21.134 20.976 63.594 1.00 42.62 729 VAL A CA 1
ATOM 5768 C C . VAL A 1 729 ? -21.372 21.093 65.096 1.00 42.62 729 VAL A C 1
ATOM 5770 O O . VAL A 1 729 ? -22.516 21.066 65.531 1.00 42.62 729 VAL A O 1
ATOM 5773 N N . PHE A 1 730 ? -20.323 21.258 65.895 1.00 42.84 730 PHE A N 1
ATOM 5774 C CA . PHE A 1 730 ? -20.434 21.055 67.336 1.00 42.84 730 PHE A CA 1
ATOM 5775 C C . PHE A 1 730 ? -20.569 22.336 68.171 1.00 42.84 730 PHE A C 1
ATOM 5777 O O . PHE A 1 730 ? -21.312 22.335 69.147 1.00 42.84 730 PHE A O 1
ATOM 5784 N N . HIS A 1 731 ? -20.011 23.467 67.722 1.00 42.25 731 HIS A N 1
ATOM 5785 C CA . HIS A 1 731 ? -20.358 24.782 68.292 1.00 42.25 731 HIS A CA 1
ATOM 5786 C C . HIS A 1 731 ? -21.848 25.140 68.093 1.00 42.25 731 HIS A C 1
ATOM 5788 O O . HIS A 1 731 ? -22.365 26.034 68.754 1.00 42.25 731 HIS A O 1
ATOM 5794 N N . GLN A 1 732 ? -22.562 24.426 67.208 1.00 45.84 732 GLN A N 1
ATOM 5795 C CA . GLN A 1 732 ? -23.993 24.632 66.957 1.00 45.84 732 GLN A CA 1
ATOM 5796 C C . GLN A 1 732 ? -24.891 24.258 68.152 1.00 45.84 732 GLN A C 1
ATOM 5798 O O . GLN A 1 732 ? -26.064 24.626 68.145 1.00 45.84 732 GLN A O 1
ATOM 5803 N N . PHE A 1 733 ? -24.382 23.524 69.152 1.00 43.41 733 PHE A N 1
ATOM 5804 C CA . PHE A 1 733 ? -25.193 23.046 70.281 1.00 43.41 733 PHE A CA 1
ATOM 5805 C C . PHE A 1 733 ? -25.113 23.918 71.535 1.00 43.41 733 PHE A C 1
ATOM 5807 O O . PHE A 1 733 ? -26.116 24.038 72.232 1.00 43.41 733 PHE A O 1
ATOM 5814 N N . GLU A 1 734 ? -23.995 24.606 71.781 1.00 37.69 734 GLU A N 1
ATOM 5815 C CA . GLU A 1 734 ? -23.875 25.537 72.917 1.00 37.69 734 GLU A CA 1
ATOM 5816 C C . GLU A 1 734 ? -24.806 26.752 72.766 1.00 37.69 734 GLU A C 1
ATOM 5818 O O . GLU A 1 734 ? -25.448 27.170 73.727 1.00 37.69 734 GLU A O 1
ATOM 5823 N N . LEU A 1 735 ? -24.960 27.279 71.545 1.00 35.94 735 LEU A N 1
ATOM 5824 C CA . LEU A 1 735 ? -25.806 28.451 71.276 1.00 35.94 735 LEU A CA 1
ATOM 5825 C C . LEU A 1 735 ? -27.318 28.165 71.344 1.00 35.94 735 LEU A C 1
ATOM 5827 O O . LEU A 1 735 ? -28.108 29.101 71.428 1.00 35.94 735 LEU A O 1
ATOM 5831 N N . ALA A 1 736 ? -27.733 26.894 71.328 1.00 35.22 736 ALA A N 1
ATOM 5832 C CA . ALA A 1 736 ? -29.142 26.501 71.401 1.00 35.22 736 ALA A CA 1
ATOM 5833 C C . ALA A 1 736 ? -29.642 26.250 72.839 1.00 35.22 736 ALA A C 1
ATOM 5835 O O . ALA A 1 736 ? -30.845 26.102 73.039 1.00 35.22 736 ALA A O 1
ATOM 5836 N N . GLY A 1 737 ? -28.745 26.190 73.833 1.00 31.69 737 GLY A N 1
ATOM 5837 C CA . GLY A 1 737 ? -29.098 25.907 75.231 1.00 31.69 737 GLY A CA 1
ATOM 5838 C C . GLY A 1 737 ? -29.497 27.129 76.069 1.00 31.69 737 GLY A C 1
ATOM 5839 O O . GLY A 1 737 ? -30.143 26.964 77.098 1.00 31.69 737 GLY A O 1
ATOM 5840 N N . ASN A 1 738 ? -29.141 28.345 75.634 1.00 29.86 738 ASN A N 1
ATOM 5841 C CA . ASN A 1 738 ? -29.138 29.550 76.478 1.00 29.86 738 ASN A CA 1
ATOM 5842 C C . ASN A 1 738 ? -30.041 30.699 75.980 1.00 29.86 738 ASN A C 1
ATOM 5844 O O . ASN A 1 738 ? -29.659 31.857 76.085 1.00 29.86 738 ASN A O 1
ATOM 5848 N N . TYR A 1 739 ? -31.251 30.409 75.487 1.00 27.50 739 TYR A N 1
ATOM 5849 C CA . TYR A 1 739 ? -32.319 31.421 75.377 1.00 27.50 739 TYR A CA 1
ATOM 5850 C C . TYR A 1 739 ? -33.702 30.820 75.661 1.00 27.50 739 TYR A C 1
ATOM 5852 O O . TYR A 1 739 ? -34.476 30.509 74.757 1.00 27.50 739 TYR A O 1
ATOM 5860 N N . SER A 1 740 ? -34.017 30.686 76.952 1.00 29.12 740 SER A N 1
ATOM 5861 C CA . SER A 1 740 ? -35.404 30.650 77.426 1.00 29.12 740 SER A CA 1
ATOM 5862 C C . SER A 1 740 ? -35.870 32.076 77.751 1.00 29.12 740 SER A C 1
ATOM 5864 O O . SER A 1 740 ? -35.046 32.941 78.032 1.00 29.12 740 SER A O 1
ATOM 5866 N N . THR A 1 741 ? -37.188 32.299 77.715 1.00 29.97 741 THR A N 1
ATOM 5867 C CA . THR A 1 741 ? -37.896 33.537 78.109 1.00 29.97 741 THR A CA 1
ATOM 5868 C C . THR A 1 741 ? -37.405 34.856 77.483 1.00 29.97 741 THR A C 1
ATOM 5870 O O . THR A 1 741 ? -36.560 35.538 78.053 1.00 29.97 741 THR A O 1
ATOM 5873 N N . ASN A 1 742 ? -38.021 35.276 76.365 1.00 24.61 742 ASN A N 1
ATOM 5874 C CA . ASN A 1 742 ? -38.883 36.478 76.328 1.00 24.61 742 ASN A CA 1
ATOM 5875 C C . ASN A 1 742 ? -39.433 36.796 74.914 1.00 24.61 742 ASN A C 1
ATOM 5877 O O . ASN A 1 742 ? -38.698 36.842 73.933 1.00 24.61 742 ASN A O 1
ATOM 5881 N N . LYS A 1 743 ? -40.746 37.066 74.842 1.00 29.03 743 LYS A N 1
ATOM 5882 C CA . LYS A 1 743 ? -41.366 38.028 73.897 1.00 29.03 743 LYS A CA 1
ATOM 5883 C C . LYS A 1 743 ? -41.074 39.457 74.423 1.00 29.03 743 LYS A C 1
ATOM 5885 O O . LYS A 1 743 ? -40.803 39.544 75.621 1.00 29.03 743 LYS A O 1
ATOM 5890 N N . PRO A 1 744 ? -41.158 40.557 73.640 1.00 31.78 744 PRO A N 1
ATOM 5891 C CA . PRO A 1 744 ? -42.012 40.775 72.458 1.00 31.78 744 PRO A CA 1
ATOM 5892 C C . PRO A 1 744 ? -41.203 41.342 71.249 1.00 31.78 744 PRO A C 1
ATOM 5894 O O . PRO A 1 744 ? -40.058 40.929 71.107 1.00 31.78 744 PRO A O 1
ATOM 5897 N N . GLU A 1 745 ? -41.641 42.167 70.278 1.00 22.11 745 GLU A N 1
ATOM 5898 C CA . GLU A 1 745 ? -42.880 42.930 69.967 1.00 22.11 745 GLU A CA 1
ATOM 5899 C C . GLU A 1 745 ? -43.006 43.113 68.425 1.00 22.11 745 GLU A C 1
ATOM 5901 O O . GLU A 1 745 ? -42.356 42.403 67.653 1.00 22.11 745 GLU A O 1
ATOM 5906 N N . VAL A 1 746 ? -43.810 44.078 67.962 1.00 27.09 746 VAL A N 1
ATOM 5907 C CA . VAL A 1 746 ? -43.913 44.578 66.577 1.00 27.09 746 VAL A CA 1
ATOM 5908 C C . VAL A 1 746 ? -43.443 46.035 66.526 1.00 27.09 746 VAL A C 1
ATOM 5910 O O . VAL A 1 746 ? -43.856 46.821 67.370 1.00 27.09 746 VAL A O 1
ATOM 5913 N N . PHE A 1 747 ? -42.677 46.422 65.499 1.00 21.30 747 PHE A N 1
ATOM 5914 C CA . PHE A 1 747 ? -42.553 47.824 65.073 1.00 21.30 747 PHE A CA 1
ATOM 5915 C C . PHE A 1 747 ? -42.443 47.936 63.544 1.00 21.30 747 PHE A C 1
ATOM 5917 O O . PHE A 1 747 ? -41.547 47.358 62.929 1.00 21.30 747 PHE A O 1
ATOM 5924 N N . GLU A 1 748 ? -43.348 48.710 62.943 1.00 25.83 748 GLU A N 1
ATOM 5925 C CA . GLU A 1 748 ? -43.210 49.260 61.590 1.00 25.83 748 GLU A CA 1
ATOM 5926 C C . GLU A 1 748 ? -42.431 50.581 61.651 1.00 25.83 748 GLU A C 1
ATOM 5928 O O . GLU A 1 748 ? -42.740 51.415 62.499 1.00 25.83 748 GLU A O 1
ATOM 5933 N N . VAL A 1 749 ? -41.513 50.837 60.709 1.00 22.84 749 VAL A N 1
ATOM 5934 C CA . VAL A 1 749 ? -41.148 52.210 60.300 1.00 22.84 749 VAL A CA 1
ATOM 5935 C C . VAL A 1 749 ? -40.865 52.240 58.794 1.00 22.84 749 VAL A C 1
ATOM 5937 O O . VAL A 1 749 ? -40.270 51.319 58.234 1.00 22.84 749 VAL A O 1
ATOM 5940 N N . SER A 1 750 ? -41.328 53.309 58.143 1.00 20.47 750 SER A N 1
ATOM 5941 C CA . SER A 1 750 ? -41.237 53.554 56.698 1.00 20.47 750 SER A CA 1
ATOM 5942 C C . SER A 1 750 ? -39.919 54.226 56.260 1.00 20.47 750 SER A C 1
ATOM 5944 O O . SER A 1 750 ? -39.107 54.641 57.078 1.00 20.47 750 SER A O 1
ATOM 5946 N N . ALA A 1 751 ? -39.731 54.321 54.939 1.00 22.89 751 ALA A N 1
ATOM 5947 C CA . ALA A 1 751 ? -38.590 54.899 54.211 1.00 22.89 751 ALA A CA 1
ATOM 5948 C C . ALA A 1 751 ? -38.066 56.276 54.687 1.00 22.89 751 ALA A C 1
ATOM 5950 O O . ALA A 1 751 ? -38.849 57.053 55.223 1.00 22.89 751 ALA A O 1
ATOM 5951 N N . VAL A 1 752 ? -36.806 56.624 54.324 1.00 20.88 752 VAL A N 1
ATOM 5952 C CA . VAL A 1 752 ? -36.434 57.833 53.523 1.00 20.88 752 VAL A CA 1
ATOM 5953 C C . VAL A 1 752 ? -34.895 58.041 53.346 1.00 20.88 752 VAL A C 1
ATOM 5955 O O . VAL A 1 752 ? -34.126 57.925 54.290 1.00 20.88 752 VAL A O 1
ATOM 5958 N N . THR A 1 753 ? -34.491 58.385 52.105 1.00 22.03 753 THR A N 1
ATOM 5959 C CA . THR A 1 753 ? -33.228 59.011 51.589 1.00 22.03 753 THR A CA 1
ATOM 5960 C C . THR A 1 753 ? -31.811 58.445 51.827 1.00 22.03 753 THR A C 1
ATOM 5962 O O . THR A 1 753 ? -31.287 58.456 52.934 1.00 22.03 753 THR A O 1
ATOM 5965 N N . GLU A 1 754 ? -31.103 58.228 50.706 1.00 23.42 754 GLU A N 1
ATOM 5966 C CA . GLU A 1 754 ? -29.658 58.500 50.532 1.00 23.42 754 GLU A CA 1
ATOM 5967 C C . GLU A 1 754 ? -29.432 59.930 49.978 1.00 23.42 754 GLU A C 1
ATOM 5969 O O . GLU A 1 754 ? -30.271 60.408 49.205 1.00 23.42 754 GLU A O 1
ATOM 5974 N N . PRO A 1 755 ? -28.287 60.586 50.269 1.00 26.91 755 PRO A N 1
ATOM 5975 C CA . PRO A 1 755 ? -27.796 61.700 49.441 1.00 26.91 755 PRO A CA 1
ATOM 5976 C C . PRO A 1 755 ? -26.312 61.621 48.986 1.00 26.91 755 PRO A C 1
ATOM 5978 O O . PRO A 1 755 ? -25.407 61.479 49.799 1.00 26.91 755 PRO A O 1
ATOM 5981 N N . ASN A 1 756 ? -26.105 61.931 47.691 1.00 22.44 756 ASN A N 1
ATOM 5982 C CA . ASN A 1 756 ? -24.948 62.606 47.041 1.00 22.44 756 ASN A CA 1
ATOM 5983 C C . ASN A 1 756 ? -23.583 61.868 46.884 1.00 22.44 756 ASN A C 1
ATOM 5985 O O . ASN A 1 756 ? -22.903 61.602 47.862 1.00 22.44 756 ASN A O 1
ATOM 5989 N N . LEU A 1 757 ? -23.139 61.465 45.670 1.00 23.03 757 LEU A N 1
ATOM 5990 C CA . LEU A 1 757 ? -22.557 62.254 44.532 1.00 23.03 757 LEU A CA 1
ATOM 5991 C C . LEU A 1 757 ? -21.147 62.862 44.804 1.00 23.03 757 LEU A C 1
ATOM 5993 O O . LEU A 1 757 ? -20.897 63.178 45.961 1.00 23.03 757 LEU A O 1
ATOM 5997 N N . PRO A 1 758 ? -20.252 63.116 43.795 1.00 31.59 758 PRO A N 1
ATOM 5998 C CA . PRO A 1 758 ? -20.505 63.224 42.337 1.00 31.59 758 PRO A CA 1
ATOM 5999 C C . PRO A 1 758 ? -19.460 62.655 41.310 1.00 31.59 758 PRO A C 1
ATOM 6001 O O . PRO A 1 758 ? -18.272 62.594 41.578 1.00 31.59 758 PRO A O 1
ATOM 6004 N N . ARG A 1 759 ? -19.944 62.412 40.067 1.00 23.61 759 ARG A N 1
ATOM 6005 C CA . ARG A 1 759 ? -19.393 62.763 38.707 1.00 23.61 759 ARG A CA 1
ATOM 6006 C C . ARG A 1 759 ? -17.933 62.378 38.317 1.00 23.61 759 ARG A C 1
ATOM 6008 O O . ARG A 1 759 ? -16.996 62.587 39.060 1.00 23.61 759 ARG A O 1
ATOM 6015 N N . ASN A 1 760 ? -17.654 61.910 37.088 1.00 23.52 760 ASN A N 1
ATOM 6016 C CA . ASN A 1 760 ? -17.907 62.628 35.820 1.00 23.52 760 ASN A CA 1
ATOM 6017 C C . ASN A 1 760 ? -18.167 61.735 34.578 1.00 23.52 760 ASN A C 1
ATOM 6019 O O . ASN A 1 760 ? -17.902 60.538 34.578 1.00 23.52 760 ASN A O 1
ATOM 6023 N N . ARG A 1 761 ? -18.719 62.343 33.512 1.00 23.16 761 ARG A N 1
ATOM 6024 C CA . ARG A 1 761 ? -19.110 61.713 32.227 1.00 23.16 761 ARG A CA 1
ATOM 6025 C C . ARG A 1 761 ? -18.068 61.959 31.124 1.00 23.16 761 ARG A C 1
ATOM 6027 O O . ARG A 1 761 ? -17.461 63.022 31.138 1.00 23.16 761 ARG A O 1
ATOM 6034 N N . LEU A 1 762 ? -18.055 61.123 30.074 1.00 22.81 762 LEU A N 1
ATOM 6035 C CA . LEU A 1 762 ? -18.418 61.538 28.697 1.00 22.81 762 LEU A CA 1
ATOM 6036 C C . LEU A 1 762 ? -18.608 60.328 27.750 1.00 22.81 762 LEU A C 1
ATOM 6038 O O . LEU A 1 762 ? -18.524 59.181 28.181 1.00 22.81 762 LEU A O 1
ATOM 6042 N N . ARG A 1 763 ? -19.049 60.588 26.511 1.00 20.73 763 ARG A N 1
ATOM 6043 C CA . ARG A 1 763 ? -19.806 59.677 25.622 1.00 20.73 763 ARG A CA 1
ATOM 6044 C C . ARG A 1 763 ? -19.499 60.040 24.149 1.00 20.73 763 ARG A C 1
ATOM 6046 O O . ARG A 1 763 ? -19.261 61.218 23.917 1.00 20.73 763 ARG A O 1
ATOM 6053 N N . VAL A 1 764 ? -19.669 59.085 23.208 1.00 22.92 764 VAL A N 1
ATOM 6054 C CA . VAL A 1 764 ? -20.203 59.226 21.806 1.00 22.92 764 VAL A CA 1
ATOM 6055 C C . VAL A 1 764 ? -19.332 58.690 20.618 1.00 22.92 764 VAL A C 1
ATOM 6057 O O . VAL A 1 764 ? -18.284 59.228 20.305 1.00 22.92 764 VAL A O 1
ATOM 6060 N N . SER A 1 765 ? -19.844 57.614 19.984 1.00 22.14 765 SER A N 1
ATOM 6061 C CA . SER A 1 765 ? -19.989 57.181 18.552 1.00 22.14 765 SER A CA 1
ATOM 6062 C C . SER A 1 765 ? -19.035 57.470 17.338 1.00 22.14 765 SER A C 1
ATOM 6064 O O . SER A 1 765 ? -18.830 58.616 16.967 1.00 22.14 765 SER A O 1
ATOM 6066 N N . THR A 1 766 ? -18.732 56.384 16.581 1.00 26.02 766 THR A N 1
ATOM 6067 C CA . THR A 1 766 ? -18.933 56.091 15.105 1.00 26.02 766 THR A CA 1
ATOM 6068 C C . THR A 1 766 ? -18.328 56.888 13.908 1.00 26.02 766 THR A C 1
ATOM 6070 O O . THR A 1 766 ? -18.540 58.087 13.801 1.00 26.02 766 THR A O 1
ATOM 6073 N N . GLY A 1 767 ? -17.825 56.138 12.893 1.00 21.59 767 GLY A N 1
ATOM 6074 C CA . GLY A 1 767 ? -17.543 56.466 11.452 1.00 21.59 767 GLY A CA 1
ATOM 6075 C C . GLY A 1 767 ? -16.486 55.469 10.881 1.00 21.59 767 GLY A C 1
ATOM 6076 O O . GLY A 1 767 ? -15.617 55.107 11.664 1.00 21.59 767 GLY A O 1
ATOM 6077 N N . ARG A 1 768 ? -16.546 54.774 9.713 1.00 23.62 768 ARG A N 1
ATOM 6078 C CA . ARG A 1 768 ? -16.608 55.143 8.256 1.00 23.62 768 ARG A CA 1
ATOM 6079 C C . ARG A 1 768 ? -15.455 56.081 7.820 1.00 23.62 768 ARG A C 1
ATOM 6081 O O . ARG A 1 768 ? -15.164 56.983 8.591 1.00 23.62 768 ARG A O 1
ATOM 6088 N N . GLU A 1 769 ? -14.747 55.944 6.683 1.00 25.56 769 GLU A N 1
ATOM 6089 C CA . GLU A 1 769 ? -14.918 55.194 5.404 1.00 25.56 769 GLU A CA 1
ATOM 6090 C C . GLU A 1 769 ? -13.545 55.018 4.652 1.00 25.56 769 GLU A C 1
ATOM 6092 O O . GLU A 1 769 ? -12.581 55.690 4.998 1.00 25.56 769 GLU A O 1
ATOM 6097 N N . ASP A 1 770 ? -13.486 54.110 3.661 1.00 24.27 770 ASP A N 1
ATOM 6098 C CA . ASP A 1 770 ? -12.792 54.120 2.336 1.00 24.27 770 ASP A CA 1
ATOM 6099 C C . ASP A 1 770 ? -11.269 54.406 2.059 1.00 24.27 770 ASP A C 1
ATOM 6101 O O . ASP A 1 770 ? -10.758 55.505 2.223 1.00 24.27 770 ASP A O 1
ATOM 6105 N N . ASP A 1 771 ? -10.617 53.389 1.450 1.00 24.44 771 ASP A N 1
ATOM 6106 C CA . ASP A 1 771 ? -9.940 53.329 0.115 1.00 24.44 771 ASP A CA 1
ATOM 6107 C C . ASP A 1 771 ? -8.614 54.074 -0.297 1.00 24.44 771 ASP A C 1
ATOM 6109 O O . ASP A 1 771 ? -8.439 55.272 -0.100 1.00 24.44 771 ASP A O 1
ATOM 6113 N N . LYS A 1 772 ? -7.778 53.332 -1.074 1.00 25.92 772 LYS A N 1
ATOM 6114 C CA . LYS A 1 772 ? -6.718 53.704 -2.082 1.00 25.92 772 LYS A CA 1
ATOM 6115 C C . LYS A 1 772 ? -5.184 53.804 -1.791 1.00 25.92 772 LYS A C 1
ATOM 6117 O O . LYS A 1 772 ? -4.699 54.665 -1.074 1.00 25.92 772 LYS A O 1
ATOM 6122 N N . ASN A 1 773 ? -4.455 53.044 -2.640 1.00 24.70 773 ASN A N 1
ATOM 6123 C CA . ASN A 1 773 ? -3.237 53.363 -3.440 1.00 24.70 773 ASN A CA 1
ATOM 6124 C C . ASN A 1 773 ? -1.765 53.244 -2.926 1.00 24.70 773 ASN A C 1
ATOM 6126 O O . ASN A 1 773 ? -1.225 54.131 -2.281 1.00 24.70 773 ASN A O 1
ATOM 6130 N N . SER A 1 774 ? -1.087 52.193 -3.436 1.00 23.14 774 SER A N 1
ATOM 6131 C CA . SER A 1 774 ? 0.190 52.154 -4.217 1.00 23.14 774 SER A CA 1
ATOM 6132 C C . SER A 1 774 ? 1.497 52.878 -3.797 1.00 23.14 774 SER A C 1
ATOM 6134 O O . SER A 1 774 ? 1.553 54.102 -3.859 1.00 23.14 774 SER A O 1
ATOM 6136 N N . ALA A 1 775 ? 2.586 52.100 -3.620 1.00 24.23 775 ALA A N 1
ATOM 6137 C CA . ALA A 1 775 ? 3.987 52.293 -4.107 1.00 24.23 775 ALA A CA 1
ATOM 6138 C C . ALA A 1 775 ? 4.900 51.220 -3.444 1.00 24.23 775 ALA A C 1
ATOM 6140 O O . ALA A 1 775 ? 4.847 51.049 -2.233 1.00 24.23 775 ALA A O 1
ATOM 6141 N N . GLU A 1 776 ? 5.492 50.271 -4.178 1.00 25.30 776 GLU A N 1
ATOM 6142 C CA . GLU A 1 776 ? 6.861 50.252 -4.753 1.00 25.30 776 GLU A CA 1
ATOM 6143 C C . GLU A 1 776 ? 8.047 49.933 -3.805 1.00 25.30 776 GLU A C 1
ATOM 6145 O O . GLU A 1 776 ? 8.061 50.231 -2.618 1.00 25.30 776 GLU A O 1
ATOM 6150 N N . ASN A 1 777 ? 9.030 49.233 -4.386 1.00 27.17 777 ASN A N 1
ATOM 6151 C CA . ASN A 1 777 ? 10.194 48.578 -3.776 1.00 27.17 777 ASN A CA 1
ATOM 6152 C C . ASN A 1 777 ? 11.069 49.438 -2.842 1.00 27.17 777 ASN A C 1
ATOM 6154 O O . ASN A 1 777 ? 11.437 50.559 -3.177 1.00 27.17 777 ASN A O 1
ATOM 6158 N N . THR A 1 778 ? 11.660 48.793 -1.830 1.00 24.36 778 THR A N 1
ATOM 6159 C CA . THR A 1 778 ? 13.129 48.584 -1.767 1.00 24.36 778 THR A CA 1
ATOM 6160 C C . THR A 1 778 ? 13.490 47.581 -0.670 1.00 24.36 778 THR A C 1
ATOM 6162 O O . THR A 1 778 ? 12.944 47.613 0.428 1.00 24.36 778 THR A O 1
ATOM 6165 N N . GLY A 1 779 ? 14.416 46.665 -0.963 1.00 27.34 779 GLY A N 1
ATOM 6166 C CA . GLY A 1 779 ? 14.978 45.759 0.038 1.00 27.34 779 GLY A CA 1
ATOM 6167 C C . GLY A 1 779 ? 16.298 46.296 0.578 1.00 27.34 779 GLY A C 1
ATOM 6168 O O . GLY A 1 779 ? 17.179 46.627 -0.209 1.00 27.34 779 GLY A O 1
ATOM 6169 N N . LEU A 1 780 ? 16.456 46.317 1.902 1.00 24.89 780 LEU A N 1
ATOM 6170 C CA . LEU A 1 780 ? 17.750 46.428 2.578 1.00 24.89 780 LEU A CA 1
ATOM 6171 C C . LEU A 1 780 ? 17.707 45.662 3.908 1.00 24.89 780 LEU A C 1
ATOM 6173 O O . LEU A 1 780 ? 16.691 45.612 4.596 1.00 24.89 780 LEU A O 1
ATOM 6177 N N . THR A 1 781 ? 18.818 45.008 4.227 1.00 31.58 781 THR A N 1
ATOM 6178 C CA . THR A 1 781 ? 18.990 44.086 5.357 1.00 31.58 781 THR A CA 1
ATOM 6179 C C . THR A 1 781 ? 18.954 44.781 6.717 1.00 31.58 781 THR A C 1
ATOM 6181 O O . THR A 1 781 ? 19.665 45.766 6.910 1.00 31.58 781 THR A O 1
ATOM 6184 N N . GLN A 1 782 ? 18.258 44.196 7.698 1.00 27.05 782 GLN A N 1
ATOM 6185 C CA . GLN A 1 782 ? 18.440 44.512 9.120 1.00 27.05 782 GLN A CA 1
ATOM 6186 C C . GLN A 1 782 ? 18.708 43.249 9.949 1.00 27.05 782 GLN A C 1
ATOM 6188 O O . GLN A 1 782 ? 18.119 42.192 9.724 1.00 27.05 782 GLN A O 1
ATOM 6193 N N . VAL A 1 783 ? 19.634 43.390 10.898 1.00 26.66 783 VAL A N 1
ATOM 6194 C CA . VAL A 1 783 ? 20.050 42.376 11.877 1.00 26.66 783 VAL A CA 1
ATOM 6195 C C . VAL A 1 783 ? 19.084 42.418 13.074 1.00 26.66 783 VAL A C 1
ATOM 6197 O O . VAL A 1 783 ? 18.754 43.521 13.511 1.00 26.66 783 VAL A O 1
ATOM 6200 N N . PRO A 1 784 ? 18.621 41.278 13.624 1.00 25.88 784 PRO A N 1
ATOM 6201 C CA . PRO A 1 784 ? 17.745 41.282 14.794 1.00 25.88 784 PRO A CA 1
ATOM 6202 C C . PRO A 1 784 ? 18.492 41.634 16.095 1.00 25.88 784 PRO A C 1
ATOM 6204 O O . PRO A 1 784 ? 19.689 41.396 16.246 1.00 25.88 784 PRO A O 1
ATOM 6207 N N . ALA A 1 785 ? 17.748 42.237 17.024 1.00 29.81 785 ALA A N 1
ATOM 6208 C CA . ALA A 1 785 ? 18.225 42.868 18.255 1.00 29.81 785 ALA A CA 1
ATOM 6209 C C . ALA A 1 785 ? 18.373 41.858 19.431 1.00 29.81 785 ALA A C 1
ATOM 6211 O O . ALA A 1 785 ? 17.947 40.709 19.307 1.00 29.81 785 ALA A O 1
ATOM 6212 N N . PRO A 1 786 ? 18.963 42.233 20.590 1.00 30.67 786 PRO A N 1
ATOM 6213 C CA . PRO A 1 786 ? 19.479 41.274 21.579 1.00 30.67 786 PRO A CA 1
ATOM 6214 C C . PRO A 1 786 ? 18.430 40.636 22.522 1.00 30.67 786 PRO A C 1
ATOM 6216 O O . PRO A 1 786 ? 18.728 40.366 23.683 1.00 30.67 786 PRO A O 1
ATOM 6219 N N . SER A 1 787 ? 17.209 40.355 22.053 1.00 36.94 787 SER A N 1
ATOM 6220 C CA . SER A 1 787 ? 16.187 39.624 22.828 1.00 36.94 787 SER A CA 1
ATOM 6221 C C . SER A 1 787 ? 16.327 38.095 22.762 1.00 36.94 787 SER A C 1
ATOM 6223 O O . SER A 1 787 ? 15.843 37.405 23.657 1.00 36.94 787 SER A O 1
ATOM 6225 N N . ASP A 1 788 ? 17.017 37.548 21.755 1.00 35.31 788 ASP A N 1
ATOM 6226 C CA . ASP A 1 788 ? 17.061 36.093 21.513 1.00 35.31 788 ASP A CA 1
ATOM 6227 C C . ASP A 1 788 ? 18.122 35.344 22.348 1.00 35.31 788 ASP A C 1
ATOM 6229 O O . ASP A 1 788 ? 18.097 34.115 22.446 1.00 35.31 788 ASP A O 1
ATOM 6233 N N . PHE A 1 789 ? 19.043 36.061 23.003 1.00 33.47 789 PHE A N 1
ATOM 6234 C CA . PHE A 1 789 ? 20.128 35.440 23.776 1.00 33.47 789 PHE A CA 1
ATOM 6235 C C . PHE A 1 789 ? 19.636 34.778 25.077 1.00 33.47 789 PHE A C 1
ATOM 6237 O O . PHE A 1 789 ? 20.176 33.755 25.493 1.00 33.47 789 PHE A O 1
ATOM 6244 N N . GLY A 1 790 ? 18.568 35.306 25.690 1.00 31.44 790 GLY A N 1
ATOM 6245 C CA . GLY A 1 790 ? 17.957 34.716 26.889 1.00 31.44 790 GLY A CA 1
ATOM 6246 C C . GLY A 1 790 ? 17.344 33.339 26.618 1.00 31.44 790 GLY A C 1
ATOM 6247 O O . GLY A 1 790 ? 17.661 32.375 27.310 1.00 31.44 790 GLY A O 1
ATOM 6248 N N . ALA A 1 791 ? 16.551 33.224 25.547 1.00 36.09 791 ALA A N 1
ATOM 6249 C CA . ALA A 1 791 ? 15.955 31.955 25.121 1.00 36.09 791 ALA A CA 1
ATOM 6250 C C . ALA A 1 791 ? 17.016 30.916 24.702 1.00 36.09 791 ALA A C 1
ATOM 6252 O O . ALA A 1 791 ? 16.841 29.715 24.913 1.00 36.09 791 ALA A O 1
ATOM 6253 N N . PHE A 1 792 ? 18.144 31.369 24.144 1.00 34.50 792 PHE A N 1
ATOM 6254 C CA . PHE A 1 792 ? 19.283 30.511 23.814 1.00 34.50 792 PHE A CA 1
ATOM 6255 C C . PHE A 1 792 ? 19.971 29.935 25.066 1.00 34.50 792 PHE A C 1
ATOM 6257 O O . PHE A 1 792 ? 20.222 28.729 25.125 1.00 34.50 792 PHE A O 1
ATOM 6264 N N . LEU A 1 793 ? 20.225 30.761 26.088 1.00 33.00 793 LEU A N 1
ATOM 6265 C CA . LEU A 1 793 ? 20.813 30.313 27.359 1.00 33.00 793 LEU A CA 1
ATOM 6266 C C . LEU A 1 793 ? 19.878 29.373 28.136 1.00 33.00 793 LEU A C 1
ATOM 6268 O O . LEU A 1 793 ? 20.330 28.353 28.658 1.00 33.00 793 LEU A O 1
ATOM 6272 N N . GLU A 1 794 ? 18.575 29.658 28.148 1.00 36.81 794 GLU A N 1
ATOM 6273 C CA . GLU A 1 794 ? 17.559 28.793 28.760 1.00 36.81 794 GLU A CA 1
ATOM 6274 C C . GLU A 1 794 ? 17.470 27.433 28.032 1.00 36.81 794 GLU A C 1
ATOM 6276 O O . GLU A 1 794 ? 17.394 26.378 28.665 1.00 36.81 794 GLU A O 1
ATOM 6281 N N . GLY A 1 795 ? 17.598 27.415 26.699 1.00 35.28 795 GLY A N 1
ATOM 6282 C CA . GLY A 1 795 ? 17.719 26.182 25.908 1.00 35.28 795 GLY A CA 1
ATOM 6283 C C . GLY A 1 795 ? 18.988 25.361 26.199 1.00 35.28 795 GLY A C 1
ATOM 6284 O O . GLY A 1 795 ? 18.957 24.127 26.142 1.00 35.28 795 GLY A O 1
ATOM 6285 N N . ILE A 1 796 ? 20.100 26.015 26.554 1.00 33.84 796 ILE A N 1
ATOM 6286 C CA . ILE A 1 796 ? 21.339 25.341 26.979 1.00 33.84 796 ILE A CA 1
ATOM 6287 C C . ILE A 1 796 ? 21.187 24.754 28.389 1.00 33.84 796 ILE A C 1
ATOM 6289 O O . ILE A 1 796 ? 21.489 23.576 28.580 1.00 33.84 796 ILE A O 1
ATOM 6293 N N . GLN A 1 797 ? 20.657 25.514 29.355 1.00 34.84 797 GLN A N 1
ATOM 6294 C CA . GLN A 1 797 ? 20.399 25.005 30.711 1.00 34.84 797 GLN A CA 1
ATOM 6295 C C . GLN A 1 797 ? 19.452 23.798 30.704 1.00 34.84 797 GLN A C 1
ATOM 6297 O O . GLN A 1 797 ? 19.725 22.807 31.380 1.00 34.84 797 GLN A O 1
ATOM 6302 N N . ASN A 1 798 ? 18.400 23.831 29.884 1.00 37.81 798 ASN A N 1
ATOM 6303 C CA . ASN A 1 798 ? 17.446 22.728 29.776 1.00 37.81 798 ASN A CA 1
ATOM 6304 C C . ASN A 1 798 ? 18.011 21.469 29.088 1.00 37.81 798 ASN A C 1
ATOM 6306 O O . ASN A 1 798 ? 17.463 20.391 29.291 1.00 37.81 798 ASN A O 1
ATOM 6310 N N . THR A 1 799 ? 19.106 21.562 28.317 1.00 35.66 799 THR A N 1
ATOM 6311 C CA . THR A 1 799 ? 19.747 20.389 27.675 1.00 35.66 799 THR A CA 1
ATOM 6312 C C . THR A 1 799 ? 20.989 19.862 28.401 1.00 35.66 799 THR A C 1
ATOM 6314 O O . THR A 1 799 ? 21.489 18.794 28.047 1.00 35.66 799 THR A O 1
ATOM 6317 N N . LEU A 1 800 ? 21.476 20.545 29.445 1.00 36.12 800 LEU A N 1
ATOM 6318 C CA . LEU A 1 800 ? 22.602 20.075 30.267 1.00 36.12 800 LEU A CA 1
ATOM 6319 C C . LEU A 1 800 ? 22.356 18.710 30.957 1.00 36.12 800 LEU A C 1
ATOM 6321 O O . LEU A 1 800 ? 23.271 17.880 30.943 1.00 36.12 800 LEU A O 1
ATOM 6325 N N . PRO A 1 801 ? 21.169 18.428 31.541 1.00 40.06 801 PRO A N 1
ATOM 6326 C CA . PRO A 1 801 ? 20.895 17.145 32.195 1.00 40.06 801 PRO A CA 1
ATOM 6327 C C . PRO A 1 801 ? 20.908 15.967 31.214 1.00 40.06 801 PRO A C 1
ATOM 6329 O O . PRO A 1 801 ? 21.518 14.937 31.502 1.00 40.06 801 PRO A O 1
ATOM 6332 N N . ASP A 1 802 ? 20.309 16.147 30.034 1.00 39.00 802 ASP A N 1
ATOM 6333 C CA . ASP A 1 802 ? 20.290 15.140 28.967 1.00 39.00 802 ASP A CA 1
ATOM 6334 C C . ASP A 1 802 ? 21.699 14.861 28.435 1.00 39.00 802 ASP A C 1
ATOM 6336 O O . ASP A 1 802 ? 22.059 13.707 28.197 1.00 39.00 802 ASP A O 1
ATOM 6340 N N . LEU A 1 803 ? 22.531 15.903 28.314 1.00 34.41 803 LEU A N 1
ATOM 6341 C CA . LEU A 1 803 ? 23.936 15.759 27.941 1.00 34.41 803 LEU A CA 1
ATOM 6342 C C . LEU A 1 803 ? 24.715 14.978 29.013 1.00 34.41 803 LEU A C 1
ATOM 6344 O O . LEU A 1 803 ? 25.423 14.032 28.685 1.00 34.41 803 LEU A O 1
ATOM 6348 N N . SER A 1 804 ? 24.523 15.301 30.299 1.00 35.22 804 SER A N 1
ATOM 6349 C CA . SER A 1 804 ? 25.135 14.567 31.418 1.00 35.22 804 SER A CA 1
ATOM 6350 C C . SER A 1 804 ? 24.721 13.090 31.438 1.00 35.22 804 SER A C 1
ATOM 6352 O O . SER A 1 804 ? 25.557 12.214 31.670 1.00 35.22 804 SER A O 1
ATOM 6354 N N . GLN A 1 805 ? 23.450 12.790 31.158 1.00 40.47 805 GLN A N 1
ATOM 6355 C CA . GLN A 1 805 ? 22.958 11.416 31.099 1.00 40.47 805 GLN A CA 1
ATOM 6356 C C . GLN A 1 805 ? 23.484 10.664 29.867 1.00 40.47 805 GLN A C 1
ATOM 6358 O O . GLN A 1 805 ? 23.853 9.495 29.984 1.00 40.47 805 GLN A O 1
ATOM 6363 N N . ALA A 1 806 ? 23.589 11.323 28.709 1.00 38.81 806 ALA A N 1
ATOM 6364 C CA . ALA A 1 806 ? 24.211 10.751 27.517 1.00 38.81 806 ALA A CA 1
ATOM 6365 C C . ALA A 1 806 ? 25.692 10.406 27.758 1.00 38.81 806 ALA A C 1
ATOM 6367 O O . ALA A 1 806 ? 26.110 9.290 27.448 1.00 38.81 806 ALA A O 1
ATOM 6368 N N . THR A 1 807 ? 26.457 11.302 28.392 1.00 37.66 807 THR A N 1
ATOM 6369 C CA . THR A 1 807 ? 27.865 11.060 28.747 1.00 37.66 807 THR A CA 1
ATOM 6370 C C . THR A 1 807 ? 28.010 9.912 29.750 1.00 37.66 807 THR A C 1
ATOM 6372 O O . THR A 1 807 ? 28.858 9.045 29.557 1.00 37.66 807 THR A O 1
ATOM 6375 N N . LYS A 1 808 ? 27.145 9.820 30.774 1.00 42.19 808 LYS A N 1
ATOM 6376 C CA . LYS A 1 808 ? 27.124 8.677 31.715 1.00 42.19 808 LYS A CA 1
ATOM 6377 C C . LYS A 1 808 ? 26.839 7.349 31.012 1.00 42.19 808 LYS A C 1
ATOM 6379 O O . LYS A 1 808 ? 27.522 6.360 31.270 1.00 42.19 808 LYS A O 1
ATOM 6384 N N . ASN A 1 809 ? 25.871 7.331 30.095 1.00 44.31 809 ASN A N 1
ATOM 6385 C CA . ASN A 1 809 ? 25.537 6.140 29.313 1.00 44.31 809 ASN A CA 1
ATOM 6386 C C . ASN A 1 809 ? 26.699 5.727 28.384 1.00 44.31 809 ASN A C 1
ATOM 6388 O O . ASN A 1 809 ? 26.964 4.536 28.228 1.00 44.31 809 ASN A O 1
ATOM 6392 N N . GLN A 1 810 ? 27.429 6.691 27.808 1.00 41.25 810 GLN A N 1
ATOM 6393 C CA . GLN A 1 810 ? 28.649 6.423 27.035 1.00 41.25 810 GLN A CA 1
ATOM 6394 C C . GLN A 1 810 ? 29.801 5.912 27.910 1.00 41.25 810 GLN A C 1
ATOM 6396 O O . GLN A 1 810 ? 30.473 4.967 27.508 1.00 41.25 810 GLN A O 1
ATOM 6401 N N . MET A 1 811 ? 29.990 6.452 29.118 1.00 39.34 811 MET A N 1
ATOM 6402 C CA . MET A 1 811 ? 30.987 5.963 30.081 1.00 39.34 811 MET A CA 1
ATOM 6403 C C . MET A 1 811 ? 30.744 4.494 30.451 1.00 39.34 811 MET A C 1
ATOM 6405 O O . MET A 1 811 ? 31.674 3.691 30.421 1.00 39.34 811 MET A O 1
ATOM 6409 N N . ALA A 1 812 ? 29.486 4.120 30.709 1.00 45.81 812 ALA A N 1
ATOM 6410 C CA . ALA A 1 812 ? 29.101 2.734 30.976 1.00 45.81 812 ALA A CA 1
ATOM 6411 C C . ALA A 1 812 ? 29.344 1.810 29.765 1.00 45.81 812 ALA A C 1
ATOM 6413 O O . ALA A 1 812 ? 29.830 0.691 29.926 1.00 45.81 812 ALA A O 1
ATOM 6414 N N . ALA A 1 813 ? 29.070 2.281 28.542 1.00 44.56 813 ALA A N 1
ATOM 6415 C CA . ALA A 1 813 ? 29.371 1.533 27.319 1.00 44.56 813 ALA A CA 1
ATOM 6416 C C . ALA A 1 813 ? 30.887 1.351 27.100 1.00 44.56 813 ALA A C 1
ATOM 6418 O O . ALA A 1 813 ? 31.325 0.274 26.695 1.00 44.56 813 ALA A O 1
ATOM 6419 N N . PHE A 1 814 ? 31.694 2.368 27.418 1.00 41.38 814 PHE A N 1
ATOM 6420 C CA . PHE A 1 814 ? 33.155 2.315 27.310 1.00 41.38 814 PHE A CA 1
ATOM 6421 C C . PHE A 1 814 ? 33.766 1.361 28.349 1.00 41.38 814 PHE A C 1
ATOM 6423 O O . PHE A 1 814 ? 34.614 0.540 28.008 1.00 41.38 814 PHE A O 1
ATOM 6430 N N . GLN A 1 815 ? 33.274 1.390 29.594 1.00 42.78 815 GLN A N 1
ATOM 6431 C CA . GLN A 1 815 ? 33.657 0.440 30.647 1.00 42.78 815 GLN A CA 1
ATOM 6432 C C . GLN A 1 815 ? 33.235 -1.001 30.312 1.00 42.78 815 GLN A C 1
ATOM 6434 O O . GLN A 1 815 ? 34.007 -1.931 30.531 1.00 42.78 815 GLN A O 1
ATOM 6439 N N . SER A 1 816 ? 32.053 -1.200 29.716 1.00 45.75 816 SER A N 1
ATOM 6440 C CA . SER A 1 816 ? 31.634 -2.518 29.221 1.00 45.75 816 SER A CA 1
ATOM 6441 C C . SER A 1 816 ? 32.554 -3.034 28.112 1.00 45.75 816 SER A C 1
ATOM 6443 O O . SER A 1 816 ? 32.908 -4.208 28.128 1.00 45.75 816 SER A O 1
ATOM 6445 N N . LEU A 1 817 ? 32.968 -2.177 27.172 1.00 42.59 817 LEU A N 1
ATOM 6446 C CA . LEU A 1 817 ? 33.886 -2.562 26.098 1.00 42.59 817 LEU A CA 1
ATOM 6447 C C . LEU A 1 817 ? 35.298 -2.863 26.632 1.00 42.59 817 LEU A C 1
ATOM 6449 O O . LEU A 1 817 ? 35.932 -3.809 26.176 1.00 42.59 817 LEU A O 1
ATOM 6453 N N . HIS A 1 818 ? 35.768 -2.107 27.627 1.00 42.78 818 HIS A N 1
ATOM 6454 C CA . HIS A 1 818 ? 37.039 -2.354 28.313 1.00 42.78 818 HIS A CA 1
ATOM 6455 C C . HIS A 1 818 ? 37.052 -3.721 29.022 1.00 42.78 818 HIS A C 1
ATOM 6457 O O . HIS A 1 818 ? 37.985 -4.502 28.840 1.00 42.78 818 HIS A O 1
ATOM 6463 N N . ASN A 1 819 ? 35.980 -4.054 29.749 1.00 44.41 819 ASN A N 1
ATOM 6464 C CA . ASN A 1 819 ? 35.839 -5.351 30.414 1.00 44.41 819 ASN A CA 1
ATOM 6465 C C . ASN A 1 819 ? 35.738 -6.515 29.407 1.00 44.41 819 ASN A C 1
ATOM 6467 O O . ASN A 1 819 ? 36.394 -7.537 29.599 1.00 44.41 819 ASN A O 1
ATOM 6471 N N . ASP A 1 820 ? 34.995 -6.351 28.305 1.00 41.66 820 ASP A N 1
ATOM 6472 C CA . ASP A 1 820 ? 34.929 -7.346 27.220 1.00 41.66 820 ASP A CA 1
ATOM 6473 C C . ASP A 1 820 ? 36.314 -7.610 26.588 1.00 41.66 820 ASP A C 1
ATOM 6475 O O . ASP A 1 820 ? 36.636 -8.746 26.235 1.00 41.66 820 ASP A O 1
ATOM 6479 N N . ILE A 1 821 ? 37.151 -6.572 26.452 1.00 39.28 821 ILE A N 1
ATOM 6480 C CA . ILE A 1 821 ? 38.515 -6.681 25.908 1.00 39.28 821 ILE A CA 1
ATOM 6481 C C . ILE A 1 821 ? 39.450 -7.426 26.877 1.00 39.28 821 ILE A C 1
ATOM 6483 O O . ILE A 1 821 ? 40.241 -8.251 26.418 1.00 39.28 821 ILE A O 1
ATOM 6487 N N . LEU A 1 822 ? 39.332 -7.185 28.189 1.00 37.31 822 LEU A N 1
ATOM 6488 C CA . LEU A 1 822 ? 40.121 -7.860 29.233 1.00 37.31 822 LEU A CA 1
ATOM 6489 C C . LEU A 1 822 ? 39.761 -9.348 29.390 1.00 37.31 822 LEU A C 1
ATOM 6491 O O . LEU A 1 822 ? 40.647 -10.190 29.550 1.00 37.31 822 LEU A O 1
ATOM 6495 N N . ILE A 1 823 ? 38.474 -9.697 29.295 1.00 39.66 823 ILE A N 1
ATOM 6496 C CA . ILE A 1 823 ? 38.016 -11.097 29.352 1.00 39.66 823 ILE A CA 1
ATOM 6497 C C . ILE A 1 823 ? 38.534 -11.889 28.135 1.00 39.66 823 ILE A C 1
ATOM 6499 O O . ILE A 1 823 ? 38.866 -13.066 28.251 1.00 39.66 823 ILE A O 1
ATOM 6503 N N . GLY A 1 824 ? 38.702 -11.234 26.982 1.00 38.16 824 GLY A N 1
ATOM 6504 C CA . GLY A 1 824 ? 39.266 -11.826 25.763 1.00 38.16 824 GLY A CA 1
ATOM 6505 C C . GLY A 1 824 ? 40.779 -12.106 25.780 1.00 38.16 824 GLY A C 1
ATOM 6506 O O . GLY A 1 824 ? 41.332 -12.417 24.724 1.00 38.16 824 GLY A O 1
ATOM 6507 N N . THR A 1 825 ? 41.460 -11.963 26.923 1.00 38.69 825 THR A N 1
ATOM 6508 C CA . THR A 1 825 ? 42.911 -12.210 27.073 1.00 38.69 825 THR A CA 1
ATOM 6509 C C . THR A 1 825 ? 43.284 -13.283 28.103 1.00 38.69 825 THR A C 1
ATOM 6511 O O . THR A 1 825 ? 44.468 -13.482 28.346 1.00 38.69 825 THR A O 1
ATOM 6514 N N . GLY A 1 826 ? 42.317 -14.006 28.680 1.00 35.66 826 GLY A N 1
ATOM 6515 C CA . GLY A 1 826 ? 42.582 -15.020 29.709 1.00 35.66 826 GLY A CA 1
ATOM 6516 C C . GLY A 1 826 ? 42.015 -16.407 29.404 1.00 35.66 826 GLY A C 1
ATOM 6517 O O . GLY A 1 826 ? 40.948 -16.723 29.918 1.00 35.66 826 GLY A O 1
ATOM 6518 N N . GLN A 1 827 ? 42.737 -17.214 28.611 1.00 29.30 827 GLN A N 1
ATOM 6519 C CA . GLN A 1 827 ? 42.825 -18.691 28.701 1.00 29.30 827 GLN A CA 1
ATOM 6520 C C . GLN A 1 827 ? 43.654 -19.267 27.534 1.00 29.30 827 GLN A C 1
ATOM 6522 O O . GLN A 1 827 ? 43.123 -19.453 26.444 1.00 29.30 827 GLN A O 1
ATOM 6527 N N . TYR A 1 828 ? 44.940 -19.551 27.769 1.00 28.23 828 TYR A N 1
ATOM 6528 C CA . TYR A 1 828 ? 45.691 -20.696 27.219 1.00 28.23 828 TYR A CA 1
ATOM 6529 C C . TYR A 1 828 ? 47.028 -20.824 27.976 1.00 28.23 828 TYR A C 1
ATOM 6531 O O . TYR A 1 828 ? 47.591 -19.807 28.379 1.00 28.23 828 TYR A O 1
ATOM 6539 N N . ASP A 1 829 ? 47.470 -22.060 28.217 1.00 28.89 829 ASP A N 1
ATOM 6540 C CA . ASP A 1 829 ? 48.514 -22.408 29.196 1.00 28.89 829 ASP A CA 1
ATOM 6541 C C . ASP A 1 829 ? 49.969 -22.099 28.790 1.00 28.89 829 ASP A C 1
ATOM 6543 O O . ASP A 1 829 ? 50.302 -21.922 27.617 1.00 28.89 829 ASP A O 1
ATOM 6547 N N . ASP A 1 830 ? 50.818 -22.109 29.822 1.00 29.80 830 ASP A N 1
ATOM 6548 C CA . ASP A 1 830 ? 52.285 -22.083 29.860 1.00 29.80 830 ASP A CA 1
ATOM 6549 C C . ASP A 1 830 ? 53.027 -22.617 28.615 1.00 29.80 830 ASP A C 1
ATOM 6551 O O . ASP A 1 830 ? 52.865 -23.780 28.230 1.00 29.80 830 ASP A O 1
ATOM 6555 N N . ASN A 1 831 ? 53.981 -21.832 28.089 1.00 29.14 831 ASN A N 1
ATOM 6556 C CA . ASN A 1 831 ? 55.433 -22.079 28.234 1.00 29.14 831 ASN A CA 1
ATOM 6557 C C . ASN A 1 831 ? 56.304 -21.139 27.357 1.00 29.14 831 ASN A C 1
ATOM 6559 O O . ASN A 1 831 ? 55.893 -20.717 26.280 1.00 29.14 831 ASN A O 1
ATOM 6563 N N . GLN A 1 832 ? 57.561 -20.970 27.793 1.00 29.09 832 GLN A N 1
ATOM 6564 C CA . GLN A 1 832 ? 58.721 -20.320 27.143 1.00 29.09 832 GLN A CA 1
ATOM 6565 C C . GLN A 1 832 ? 58.930 -18.802 27.321 1.00 29.09 832 GLN A C 1
ATOM 6567 O O . GLN A 1 832 ? 58.006 -18.015 27.510 1.00 29.09 832 GLN A O 1
ATOM 6572 N N . GLU A 1 833 ? 60.219 -18.450 27.348 1.00 29.05 833 GLU A N 1
ATOM 6573 C CA . GLU A 1 833 ? 60.815 -17.293 28.027 1.00 29.05 833 GLU A CA 1
ATOM 6574 C C . GLU A 1 833 ? 61.319 -16.184 27.072 1.00 29.05 833 GLU A C 1
ATOM 6576 O O . GLU A 1 833 ? 61.298 -16.311 25.851 1.00 29.05 833 GLU A O 1
ATOM 6581 N N . GLU A 1 834 ? 61.844 -15.125 27.701 1.00 28.30 834 GLU A N 1
ATOM 6582 C CA . GLU A 1 834 ? 62.823 -14.144 27.200 1.00 28.30 834 GLU A CA 1
ATOM 6583 C C . GLU A 1 834 ? 62.404 -13.046 26.194 1.00 28.30 834 GLU A C 1
ATOM 6585 O O . GLU A 1 834 ? 62.518 -13.134 24.976 1.00 28.30 834 GLU A O 1
ATOM 6590 N N . SER A 1 835 ? 62.097 -11.893 26.803 1.00 27.56 835 SER A N 1
ATOM 6591 C CA . SER A 1 835 ? 62.686 -10.570 26.521 1.00 27.56 835 SER A CA 1
ATOM 6592 C C . SER A 1 835 ? 62.658 -9.987 25.098 1.00 27.56 835 SER A C 1
ATOM 6594 O O . SER A 1 835 ? 63.465 -10.320 24.234 1.00 27.56 835 SER A O 1
ATOM 6596 N N . THR A 1 836 ? 61.912 -8.890 24.945 1.00 26.20 836 THR A N 1
ATOM 6597 C CA . THR A 1 836 ? 62.499 -7.559 24.657 1.00 26.20 836 THR A CA 1
ATOM 6598 C C . THR A 1 836 ? 61.466 -6.457 24.918 1.00 26.20 836 THR A C 1
ATOM 6600 O O . THR A 1 836 ? 60.260 -6.684 24.823 1.00 26.20 836 THR A O 1
ATOM 6603 N N . GLU A 1 837 ? 61.928 -5.266 25.305 1.00 36.72 837 GLU A N 1
ATOM 6604 C CA . GLU A 1 837 ? 61.070 -4.111 25.607 1.00 36.72 837 GLU A CA 1
ATOM 6605 C C . GLU A 1 837 ? 60.287 -3.648 24.365 1.00 36.72 837 GLU A C 1
ATOM 6607 O O . GLU A 1 837 ? 60.835 -3.580 23.265 1.00 36.72 837 GLU A O 1
ATOM 6612 N N . ASN A 1 838 ? 59.009 -3.286 24.532 1.00 27.38 838 ASN A N 1
ATOM 6613 C CA . ASN A 1 838 ? 58.168 -2.775 23.445 1.00 27.38 838 ASN A CA 1
ATOM 6614 C C . ASN A 1 838 ? 57.540 -1.421 23.845 1.00 27.38 838 ASN A C 1
ATOM 6616 O O . ASN A 1 838 ? 56.675 -1.396 24.724 1.00 27.38 838 ASN A O 1
ATOM 6620 N N . PRO A 1 839 ? 57.946 -0.289 23.235 1.00 30.16 839 PRO A N 1
ATOM 6621 C CA . PRO A 1 839 ? 57.668 1.063 23.737 1.00 30.16 839 PRO A CA 1
ATOM 6622 C C . PRO A 1 839 ? 56.276 1.599 23.341 1.00 30.16 839 PRO A C 1
ATOM 6624 O O . PRO A 1 839 ? 56.149 2.733 22.893 1.00 30.16 839 PRO A O 1
ATOM 6627 N N . ASN A 1 840 ? 55.223 0.783 23.470 1.00 29.19 840 ASN A N 1
ATOM 6628 C CA . ASN A 1 840 ? 53.868 1.097 22.983 1.00 29.19 840 ASN A CA 1
ATOM 6629 C C . ASN A 1 840 ? 52.750 0.937 24.034 1.00 29.19 840 ASN A C 1
ATOM 6631 O O . ASN A 1 840 ? 51.581 0.752 23.689 1.00 29.19 840 ASN A O 1
ATOM 6635 N N . THR A 1 841 ? 53.063 1.055 25.326 1.00 29.44 841 THR A N 1
ATOM 6636 C CA . THR A 1 841 ? 52.039 1.311 26.351 1.00 29.44 841 THR A CA 1
ATOM 6637 C C . THR A 1 841 ? 51.678 2.796 26.352 1.00 29.44 841 THR A C 1
ATOM 6639 O O . THR A 1 841 ? 52.290 3.588 27.066 1.00 29.44 841 THR A O 1
ATOM 6642 N N . VAL A 1 842 ? 50.682 3.178 25.546 1.00 34.53 842 VAL A N 1
ATOM 6643 C CA . VAL A 1 842 ? 50.058 4.508 25.632 1.00 34.53 842 VAL A CA 1
ATOM 6644 C C . VAL A 1 842 ? 49.443 4.654 27.023 1.00 34.53 842 VAL A C 1
ATOM 6646 O O . VAL A 1 842 ? 48.552 3.884 27.386 1.00 34.53 842 VAL A O 1
ATOM 6649 N N . ASP A 1 843 ? 49.906 5.632 27.804 1.00 34.09 843 ASP A N 1
ATOM 6650 C CA . ASP A 1 843 ? 49.372 5.877 29.143 1.00 34.09 843 ASP A CA 1
ATOM 6651 C C . ASP A 1 843 ? 47.963 6.484 29.069 1.00 34.09 843 ASP A C 1
ATOM 6653 O O . ASP A 1 843 ? 47.752 7.699 28.995 1.00 34.09 843 ASP A O 1
ATOM 6657 N N . THR A 1 844 ? 46.969 5.597 29.100 1.00 32.16 844 THR A N 1
ATOM 6658 C CA . THR A 1 844 ? 45.546 5.950 29.105 1.00 32.16 844 THR A CA 1
ATOM 6659 C C . THR A 1 844 ? 45.147 6.877 30.257 1.00 32.16 844 THR A C 1
ATOM 6661 O O . THR A 1 844 ? 44.150 7.587 30.119 1.00 32.16 844 THR A O 1
ATOM 6664 N N . ALA A 1 845 ? 45.896 6.927 31.368 1.00 32.78 845 ALA A N 1
ATOM 6665 C CA . ALA A 1 845 ? 45.615 7.864 32.456 1.00 32.78 845 ALA A CA 1
ATOM 6666 C C . ALA A 1 845 ? 45.905 9.320 32.049 1.00 32.78 845 ALA A C 1
ATOM 6668 O O . ALA A 1 845 ? 45.165 10.229 32.435 1.00 32.78 845 ALA A O 1
ATOM 6669 N N . CYS A 1 846 ? 46.915 9.545 31.204 1.00 34.16 846 CYS A N 1
ATOM 6670 C CA . CYS A 1 846 ? 47.245 10.861 30.660 1.00 34.16 846 CYS A CA 1
ATOM 6671 C C . CYS A 1 846 ? 46.134 11.389 29.728 1.00 34.16 846 CYS A C 1
ATOM 6673 O O . CYS A 1 846 ? 45.679 12.524 29.875 1.00 34.16 846 CYS A O 1
ATOM 6675 N N . VAL A 1 847 ? 45.593 10.531 28.852 1.00 34.66 847 VAL A N 1
ATOM 6676 C CA . VAL A 1 847 ? 44.475 10.874 27.946 1.00 34.66 847 VAL A CA 1
ATOM 6677 C C . VAL A 1 847 ? 43.190 11.209 28.719 1.00 34.66 847 VAL A C 1
ATOM 6679 O O . VAL A 1 847 ? 42.502 12.179 28.396 1.00 34.66 847 VAL A O 1
ATOM 6682 N N . VAL A 1 848 ? 42.872 10.450 29.775 1.00 33.38 848 VAL A N 1
ATOM 6683 C CA . VAL A 1 848 ? 41.711 10.730 30.645 1.00 33.38 848 VAL A CA 1
ATOM 6684 C C . VAL A 1 848 ? 41.894 12.043 31.418 1.00 33.38 848 VAL A C 1
ATOM 6686 O O . VAL A 1 848 ? 40.936 12.804 31.565 1.00 33.38 848 VAL A O 1
ATOM 6689 N N . SER A 1 849 ? 43.119 12.349 31.851 1.00 33.38 849 SER A N 1
ATOM 6690 C CA . SER A 1 849 ? 43.448 13.598 32.555 1.00 33.38 849 SER A CA 1
ATOM 6691 C C . SER A 1 849 ? 43.340 14.828 31.644 1.00 33.38 849 SER A C 1
ATOM 6693 O O . SER A 1 849 ? 42.769 15.845 32.042 1.00 33.38 849 SER A O 1
ATOM 6695 N N . ALA A 1 850 ? 43.806 14.723 30.395 1.00 33.41 850 ALA A N 1
ATOM 6696 C CA . ALA A 1 850 ? 43.669 15.774 29.385 1.00 33.41 850 ALA A CA 1
ATOM 6697 C C . ALA A 1 850 ? 42.195 16.080 29.056 1.00 33.41 850 ALA A C 1
ATOM 6699 O O . ALA A 1 850 ? 41.813 17.245 28.932 1.00 33.41 850 ALA A O 1
ATOM 6700 N N . LEU A 1 851 ? 41.343 15.049 28.983 1.00 31.02 851 LEU A N 1
ATOM 6701 C CA . LEU A 1 851 ? 39.899 15.219 28.786 1.00 31.02 851 LEU A CA 1
ATOM 6702 C C . LEU A 1 851 ? 39.227 15.921 29.978 1.00 31.02 851 LEU A C 1
ATOM 6704 O O . LEU A 1 851 ? 38.404 16.811 29.764 1.00 31.02 851 LEU A O 1
ATOM 6708 N N . PHE A 1 852 ? 39.600 15.588 31.219 1.00 30.52 852 PHE A N 1
ATOM 6709 C CA . PHE A 1 852 ? 39.029 16.221 32.415 1.00 30.52 852 PHE A CA 1
ATOM 6710 C C . PHE A 1 852 ? 39.347 17.722 32.506 1.00 30.52 852 PHE A C 1
ATOM 6712 O O . PHE A 1 852 ? 38.436 18.525 32.726 1.00 30.52 852 PHE A O 1
ATOM 6719 N N . ASN A 1 853 ? 40.599 18.118 32.254 1.00 31.03 853 ASN A N 1
ATOM 6720 C CA . ASN A 1 853 ? 41.049 19.508 32.414 1.00 31.03 853 ASN A CA 1
ATOM 6721 C C . ASN A 1 853 ? 40.370 20.510 31.458 1.00 31.03 853 ASN A C 1
ATOM 6723 O O . ASN A 1 853 ? 40.333 21.701 31.754 1.00 31.03 853 ASN A O 1
ATOM 6727 N N . THR A 1 854 ? 39.768 20.055 30.353 1.00 30.91 854 THR A N 1
ATOM 6728 C CA . THR A 1 854 ? 38.987 20.928 29.446 1.00 30.91 854 THR A CA 1
ATOM 6729 C C . THR A 1 854 ? 37.566 21.237 29.936 1.00 30.91 854 THR A C 1
ATOM 6731 O O . THR A 1 854 ? 36.866 22.043 29.325 1.00 30.91 854 THR A O 1
ATOM 6734 N N . SER A 1 855 ? 37.124 20.615 31.035 1.00 28.20 855 SER A N 1
ATOM 6735 C CA . SER A 1 855 ? 35.749 20.723 31.549 1.00 28.20 855 SER A CA 1
ATOM 6736 C C . SER A 1 855 ? 35.611 21.466 32.886 1.00 28.20 855 SER A C 1
ATOM 6738 O O . SER A 1 855 ? 34.493 21.648 33.370 1.00 28.20 855 SER A O 1
ATOM 6740 N N . THR A 1 856 ? 36.717 21.951 33.466 1.00 29.31 856 THR A N 1
ATOM 6741 C CA . THR A 1 856 ? 36.742 22.639 34.771 1.00 29.31 856 THR A CA 1
ATOM 6742 C C . THR A 1 856 ? 37.588 23.916 34.757 1.00 29.31 856 THR A C 1
ATOM 6744 O O . THR A 1 856 ? 38.619 24.002 35.419 1.00 29.31 856 THR A O 1
ATOM 6747 N N . SER A 1 857 ? 37.122 24.942 34.044 1.00 28.06 857 SER A N 1
ATOM 6748 C CA . SER A 1 857 ? 37.625 26.322 34.168 1.00 28.06 857 SER A CA 1
ATOM 6749 C C . SER A 1 857 ? 36.466 27.325 34.121 1.00 28.06 857 SER A C 1
ATOM 6751 O O . SER A 1 857 ? 36.371 28.177 33.239 1.00 28.06 857 SER A O 1
ATOM 6753 N N . GLY A 1 858 ? 35.535 27.159 35.061 1.00 30.84 858 GLY A N 1
ATOM 6754 C CA . GLY A 1 858 ? 34.439 28.087 35.314 1.00 30.84 858 GLY A CA 1
ATOM 6755 C C . GLY A 1 858 ? 34.614 28.774 36.662 1.00 30.84 858 GLY A C 1
ATOM 6756 O O . GLY A 1 858 ? 33.868 28.464 37.583 1.00 30.84 858 GLY A O 1
ATOM 6757 N N . ASP A 1 859 ? 35.577 29.689 36.769 1.00 25.91 859 ASP A N 1
ATOM 6758 C CA . ASP A 1 859 ? 35.551 30.731 37.799 1.00 25.91 859 ASP A CA 1
ATOM 6759 C C . ASP A 1 859 ? 36.144 32.040 37.252 1.00 25.91 859 ASP A C 1
ATOM 6761 O O . ASP A 1 859 ? 36.953 32.030 36.321 1.00 25.91 859 ASP A O 1
ATOM 6765 N N . GLY A 1 860 ? 35.655 33.175 37.743 1.00 34.12 860 GLY A N 1
ATOM 6766 C CA . GLY A 1 860 ? 35.801 34.461 37.063 1.00 34.12 860 GLY A CA 1
ATOM 6767 C C . GLY A 1 860 ? 37.001 35.293 37.511 1.00 34.12 860 GLY A C 1
ATOM 6768 O O . GLY A 1 860 ? 37.098 35.661 38.676 1.00 34.12 860 GLY A O 1
ATOM 6769 N N . THR A 1 861 ? 37.849 35.707 36.565 1.00 24.84 861 THR A N 1
ATOM 6770 C CA . THR A 1 861 ? 38.518 37.029 36.535 1.00 24.84 861 THR A CA 1
ATOM 6771 C C . THR A 1 861 ? 39.265 37.220 35.209 1.00 24.84 861 THR A C 1
ATOM 6773 O O . THR A 1 861 ? 39.841 36.277 34.678 1.00 24.84 861 THR A O 1
ATOM 6776 N N . ILE A 1 862 ? 39.268 38.445 34.671 1.00 29.89 862 ILE A N 1
ATOM 6777 C CA . ILE A 1 862 ? 40.105 38.845 33.526 1.00 29.89 862 ILE A CA 1
ATOM 6778 C C . ILE A 1 862 ? 41.288 39.658 34.061 1.00 29.89 862 ILE A C 1
ATOM 6780 O O . ILE A 1 862 ? 41.056 40.677 34.716 1.00 29.89 862 ILE A O 1
ATOM 6784 N N . PRO A 1 863 ? 42.530 39.265 33.744 1.00 25.25 863 PRO A N 1
ATOM 6785 C CA . PRO A 1 863 ? 43.654 40.193 33.646 1.00 25.25 863 PRO A CA 1
ATOM 6786 C C . PRO A 1 863 ? 44.211 40.283 32.214 1.00 25.25 863 PRO A C 1
ATOM 6788 O O . PRO A 1 863 ? 43.962 39.431 31.365 1.00 25.25 863 PRO A O 1
ATOM 6791 N N . HIS A 1 864 ? 44.957 41.359 31.974 1.00 26.69 864 HIS A N 1
ATOM 6792 C CA . HIS A 1 864 ? 45.546 41.746 30.691 1.00 26.69 864 HIS A CA 1
ATOM 6793 C C . HIS A 1 864 ? 46.814 40.957 30.301 1.00 26.69 864 HIS A C 1
ATOM 6795 O O . HIS A 1 864 ? 47.537 40.475 31.166 1.00 26.69 864 HIS A O 1
ATOM 6801 N N . ASP A 1 865 ? 47.079 40.962 28.989 1.00 26.20 865 ASP A N 1
ATOM 6802 C CA . ASP A 1 865 ? 48.373 40.878 28.285 1.00 26.20 865 ASP A CA 1
ATOM 6803 C C . ASP A 1 865 ? 49.357 39.727 28.602 1.00 26.20 865 ASP A C 1
ATOM 6805 O O . ASP A 1 865 ? 50.059 39.755 29.609 1.00 26.20 865 ASP A O 1
ATOM 6809 N N . GLN A 1 866 ? 49.557 38.817 27.632 1.00 25.67 866 GLN A N 1
ATOM 6810 C CA . GLN A 1 866 ? 50.846 38.647 26.920 1.00 25.67 866 GLN A CA 1
ATOM 6811 C C . GLN A 1 866 ? 50.759 37.635 25.757 1.00 25.67 866 GLN A C 1
ATOM 6813 O O . GLN A 1 866 ? 49.981 36.684 25.787 1.00 25.67 866 GLN A O 1
ATOM 6818 N N . GLU A 1 867 ? 51.572 37.850 24.718 1.00 28.61 867 GLU A N 1
ATOM 6819 C CA . GLU A 1 867 ? 51.732 36.961 23.557 1.00 28.61 867 GLU A CA 1
ATOM 6820 C C . GLU A 1 867 ? 52.675 35.783 23.875 1.00 28.61 867 GLU A C 1
ATOM 6822 O O . GLU A 1 867 ? 53.720 36.005 24.485 1.00 28.61 867 GLU A O 1
ATOM 6827 N N . SER A 1 868 ? 52.394 34.558 23.396 1.00 24.56 868 SER A N 1
ATOM 6828 C CA . SER A 1 868 ? 53.420 33.662 22.797 1.00 24.56 868 SER A CA 1
ATOM 6829 C C . SER A 1 868 ? 52.905 32.289 22.312 1.00 24.56 868 SER A C 1
ATOM 6831 O O . SER A 1 868 ? 52.183 31.587 23.010 1.00 24.56 868 SER A O 1
ATOM 6833 N N . SER A 1 869 ? 53.401 31.907 21.126 1.00 26.06 869 SER A N 1
ATOM 6834 C CA . SER A 1 869 ? 53.596 30.552 20.559 1.00 26.06 869 SER A CA 1
ATOM 6835 C C . SER A 1 869 ? 52.432 29.549 20.461 1.00 26.06 869 SER A C 1
ATOM 6837 O O . SER A 1 869 ? 51.962 28.990 21.448 1.00 26.06 869 SER A O 1
ATOM 6839 N N . ASP A 1 870 ? 52.115 29.194 19.212 1.00 35.50 870 ASP A N 1
ATOM 6840 C CA . ASP A 1 870 ? 51.257 28.077 18.809 1.00 35.50 870 ASP A CA 1
ATOM 6841 C C . ASP A 1 870 ? 51.739 26.694 19.293 1.00 35.50 870 ASP A C 1
ATOM 6843 O O . ASP A 1 870 ? 52.915 26.349 19.177 1.00 35.50 870 ASP A O 1
ATOM 6847 N N . THR A 1 871 ? 50.798 25.837 19.700 1.00 28.64 871 THR A N 1
ATOM 6848 C CA . THR A 1 871 ? 50.811 24.380 19.432 1.00 28.64 871 THR A CA 1
ATOM 6849 C C . THR A 1 871 ? 49.408 23.803 19.677 1.00 28.64 871 THR A C 1
ATOM 6851 O O . THR A 1 871 ? 48.882 23.879 20.785 1.00 28.64 871 THR A O 1
ATOM 6854 N N . GLU A 1 872 ? 48.763 23.238 18.649 1.00 30.48 872 GLU A N 1
ATOM 6855 C CA . GLU A 1 872 ? 47.421 22.643 18.783 1.00 30.48 872 GLU A CA 1
ATOM 6856 C C . GLU A 1 872 ? 47.472 21.240 19.434 1.00 30.48 872 GLU A C 1
ATOM 6858 O O . GLU A 1 872 ? 48.127 20.349 18.891 1.00 30.48 872 GLU A O 1
ATOM 6863 N N . PRO A 1 873 ? 46.709 20.963 20.512 1.00 27.12 873 PRO A N 1
ATOM 6864 C CA . PRO A 1 873 ? 46.647 19.636 21.143 1.00 27.12 873 PRO A CA 1
ATOM 6865 C C . PRO A 1 873 ? 45.668 18.661 20.448 1.00 27.12 873 PRO A C 1
ATOM 6867 O O . PRO A 1 873 ? 45.307 17.623 20.998 1.00 27.12 873 PRO A O 1
ATOM 6870 N N . THR A 1 874 ? 45.172 18.993 19.253 1.00 32.91 874 THR A N 1
ATOM 6871 C CA . THR A 1 874 ? 44.096 18.256 18.559 1.00 32.91 874 THR A CA 1
ATOM 6872 C C . THR A 1 874 ? 44.584 17.082 17.705 1.00 32.91 874 THR A C 1
ATOM 6874 O O . THR A 1 874 ? 43.770 16.240 17.318 1.00 32.91 874 THR A O 1
ATOM 6877 N N . VAL A 1 875 ? 45.886 17.001 17.413 1.00 33.59 875 VAL A N 1
ATOM 6878 C CA . VAL A 1 875 ? 46.466 15.980 16.521 1.00 33.59 875 VAL A CA 1
ATOM 6879 C C . VAL A 1 875 ? 46.626 14.624 17.228 1.00 33.59 875 VAL A C 1
ATOM 6881 O O . VAL A 1 875 ? 46.240 13.593 16.672 1.00 33.59 875 VAL A O 1
ATOM 6884 N N . ASP A 1 876 ? 47.092 14.623 18.482 1.00 38.94 876 ASP A N 1
ATOM 6885 C CA . ASP A 1 876 ? 47.449 13.405 19.234 1.00 38.94 876 ASP A CA 1
ATOM 6886 C C . ASP A 1 876 ? 46.270 12.450 19.475 1.00 38.94 876 ASP A C 1
ATOM 6888 O O . ASP A 1 876 ? 46.412 11.225 19.405 1.00 38.94 876 ASP A O 1
ATOM 6892 N N . LEU A 1 877 ? 45.073 12.993 19.727 1.00 36.59 877 LEU A N 1
ATOM 6893 C CA . LEU A 1 877 ? 43.881 12.185 20.000 1.00 36.59 877 LEU A CA 1
ATOM 6894 C C . LEU A 1 877 ? 43.464 11.355 18.774 1.00 36.59 877 LEU A C 1
ATOM 6896 O O . LEU A 1 877 ? 42.997 10.222 18.914 1.00 36.59 877 LEU A O 1
ATOM 6900 N N . LEU A 1 878 ? 43.634 11.907 17.568 1.00 38.72 878 LEU A N 1
ATOM 6901 C CA . LEU A 1 878 ? 43.208 11.258 16.331 1.00 38.72 878 LEU A CA 1
ATOM 6902 C C . LEU A 1 878 ? 44.196 10.169 15.893 1.00 38.72 878 LEU A C 1
ATOM 6904 O O . LEU A 1 878 ? 43.758 9.097 15.467 1.00 38.72 878 LEU A O 1
ATOM 6908 N N . ASP A 1 879 ? 45.504 10.393 16.043 1.00 42.84 879 ASP A N 1
ATOM 6909 C CA . ASP A 1 879 ? 46.504 9.352 15.776 1.00 42.84 879 ASP A CA 1
ATOM 6910 C C . ASP A 1 879 ? 46.487 8.254 16.860 1.00 42.84 879 ASP A C 1
ATOM 6912 O O . ASP A 1 879 ? 46.560 7.073 16.513 1.00 42.84 879 ASP A O 1
ATOM 6916 N N . SER A 1 880 ? 46.227 8.586 18.134 1.00 42.56 880 SER A N 1
ATOM 6917 C CA . SER A 1 880 ? 46.008 7.592 19.205 1.00 42.56 880 SER A CA 1
ATOM 6918 C C . SER A 1 880 ? 44.810 6.673 18.919 1.00 42.56 880 SER A C 1
ATOM 6920 O O . SER A 1 880 ? 44.913 5.447 19.018 1.00 42.56 880 SER A O 1
ATOM 6922 N N . LEU A 1 881 ? 43.675 7.242 18.489 1.00 39.75 881 LEU A N 1
ATOM 6923 C CA . LEU A 1 881 ? 42.507 6.465 18.051 1.00 39.75 881 LEU A CA 1
ATOM 6924 C C . LEU A 1 881 ? 42.796 5.638 16.788 1.00 39.75 881 LEU A C 1
ATOM 6926 O O . LEU A 1 881 ? 42.271 4.534 16.645 1.00 39.75 881 LEU A O 1
ATOM 6930 N N . THR A 1 882 ? 43.649 6.135 15.888 1.00 43.00 882 THR A N 1
ATOM 6931 C CA . THR A 1 882 ? 44.038 5.420 14.663 1.00 43.00 882 THR A CA 1
ATOM 6932 C C . THR A 1 882 ? 44.945 4.219 14.967 1.00 43.00 882 THR A C 1
ATOM 6934 O O . THR A 1 882 ? 44.742 3.149 14.394 1.00 43.00 882 THR A O 1
ATOM 6937 N N . GLN A 1 883 ? 45.880 4.334 15.917 1.00 44.06 883 GLN A N 1
ATOM 6938 C CA . GLN A 1 883 ? 46.711 3.211 16.383 1.00 44.06 883 GLN A CA 1
ATOM 6939 C C . GLN A 1 883 ? 45.886 2.124 17.096 1.00 44.06 883 GLN A C 1
ATOM 6941 O O . GLN A 1 883 ? 46.065 0.925 16.848 1.00 44.06 883 GLN A O 1
ATOM 6946 N N . ALA A 1 884 ? 44.906 2.524 17.913 1.00 43.50 884 ALA A N 1
ATOM 6947 C CA . ALA A 1 884 ? 43.935 1.593 18.493 1.00 43.50 884 ALA A CA 1
ATOM 6948 C C . ALA A 1 884 ? 43.120 0.853 17.409 1.00 43.50 884 ALA A C 1
ATOM 6950 O O . ALA A 1 884 ? 42.809 -0.327 17.560 1.00 43.50 884 ALA A O 1
ATOM 6951 N N . PHE A 1 885 ? 42.827 1.515 16.284 1.00 41.12 885 PHE A N 1
ATOM 6952 C CA . PHE A 1 885 ? 42.138 0.911 15.142 1.00 41.12 885 PHE A CA 1
ATOM 6953 C C . PHE A 1 885 ? 42.998 -0.161 14.451 1.00 41.12 885 PHE A C 1
ATOM 6955 O O . PHE A 1 885 ? 42.543 -1.291 14.268 1.00 41.12 885 PHE A O 1
ATOM 6962 N N . ILE A 1 886 ? 44.256 0.164 14.127 1.00 42.47 886 ILE A N 1
ATOM 6963 C CA . ILE A 1 886 ? 45.193 -0.718 13.403 1.00 42.47 886 ILE A CA 1
ATOM 6964 C C . ILE A 1 886 ? 45.517 -1.988 14.207 1.00 42.47 886 ILE A C 1
ATOM 6966 O O . ILE A 1 886 ? 45.562 -3.084 13.649 1.00 42.47 886 ILE A O 1
ATOM 6970 N N . SER A 1 887 ? 45.679 -1.882 15.530 1.00 41.56 887 SER A N 1
ATOM 6971 C CA . SER A 1 887 ? 45.936 -3.053 16.388 1.00 41.56 887 SER A CA 1
ATOM 6972 C C . SER A 1 887 ? 44.744 -4.022 16.505 1.00 41.56 887 SER A C 1
ATOM 6974 O O . SER A 1 887 ? 44.922 -5.171 16.919 1.00 41.56 887 SER A O 1
ATOM 6976 N N . SER A 1 888 ? 43.533 -3.601 16.114 1.00 42.97 888 SER A N 1
ATOM 6977 C CA . SER A 1 888 ? 42.300 -4.380 16.292 1.00 42.97 888 SER A CA 1
ATOM 6978 C C . SER A 1 888 ? 41.966 -5.358 15.155 1.00 42.97 888 SER A C 1
ATOM 6980 O O . SER A 1 888 ? 41.212 -6.304 15.392 1.00 42.97 888 SER A O 1
ATOM 6982 N N . GLU A 1 889 ? 42.561 -5.222 13.959 1.00 41.66 889 GLU A N 1
ATOM 6983 C CA . GLU A 1 889 ? 42.238 -6.057 12.777 1.00 41.66 889 GLU A CA 1
ATOM 6984 C C . GLU A 1 889 ? 42.513 -7.566 12.958 1.00 41.66 889 GLU A C 1
ATOM 6986 O O . GLU A 1 889 ? 42.054 -8.381 12.159 1.00 41.66 889 GLU A O 1
ATOM 6991 N N . LYS A 1 890 ? 43.219 -7.967 14.025 1.00 46.06 890 LYS A N 1
ATOM 6992 C CA . LYS A 1 890 ? 43.456 -9.377 14.384 1.00 46.06 890 LYS A CA 1
ATOM 6993 C C . LYS A 1 890 ? 42.511 -9.940 15.461 1.00 46.06 890 LYS A C 1
ATOM 6995 O O . LYS A 1 890 ? 42.728 -11.068 15.899 1.00 46.06 890 LYS A O 1
ATOM 7000 N N . LYS A 1 891 ? 41.476 -9.212 15.911 1.00 45.53 891 LYS A N 1
ATOM 7001 C CA . LYS A 1 891 ? 40.516 -9.692 16.932 1.00 45.53 891 LYS A CA 1
ATOM 7002 C C . LYS A 1 891 ? 39.056 -9.706 16.441 1.00 45.53 891 LYS A C 1
ATOM 7004 O O . LYS A 1 891 ? 38.695 -9.068 15.461 1.00 45.53 891 LYS A O 1
ATOM 7009 N N . SER A 1 892 ? 38.241 -10.519 17.123 1.00 49.94 892 SER A N 1
ATOM 7010 C CA . SER A 1 892 ? 36.898 -10.996 16.732 1.00 49.94 892 SER A CA 1
ATOM 7011 C C . SER A 1 892 ? 35.983 -9.983 16.000 1.00 49.94 892 SER A C 1
ATOM 7013 O O . SER A 1 892 ? 35.841 -8.852 16.475 1.00 49.94 892 SER A O 1
ATOM 7015 N N . PRO A 1 893 ? 35.236 -10.399 14.945 1.00 47.66 893 PRO A N 1
ATOM 7016 C CA . PRO A 1 893 ? 34.288 -9.545 14.207 1.00 47.66 893 PRO A CA 1
ATOM 7017 C C . PRO A 1 893 ? 33.246 -8.810 15.069 1.00 47.66 893 PRO A C 1
ATOM 7019 O O . PRO A 1 893 ? 32.742 -7.752 14.680 1.00 47.66 893 PRO A O 1
ATOM 7022 N N . ALA A 1 894 ? 32.926 -9.342 16.253 1.00 47.28 894 ALA A N 1
ATOM 7023 C CA . ALA A 1 894 ? 32.023 -8.698 17.204 1.00 47.28 894 ALA A CA 1
ATOM 7024 C C . ALA A 1 894 ? 32.573 -7.357 17.733 1.00 47.28 894 ALA A C 1
ATOM 7026 O O . ALA A 1 894 ? 31.804 -6.422 17.949 1.00 47.28 894 ALA A O 1
ATOM 7027 N N . ILE A 1 895 ? 33.896 -7.240 17.898 1.00 44.84 895 ILE A N 1
ATOM 7028 C CA . ILE A 1 895 ? 34.558 -6.024 18.391 1.00 44.84 895 ILE A CA 1
ATOM 7029 C C . ILE A 1 895 ? 34.571 -4.955 17.292 1.00 44.84 895 ILE A C 1
ATOM 7031 O O . ILE A 1 895 ? 34.155 -3.825 17.539 1.00 44.84 895 ILE A O 1
ATOM 7035 N N . ALA A 1 896 ? 34.929 -5.329 16.058 1.00 46.53 896 ALA A N 1
ATOM 7036 C CA . ALA A 1 896 ? 34.880 -4.430 14.901 1.00 46.53 896 ALA A CA 1
ATOM 7037 C C . ALA A 1 896 ? 33.472 -3.842 14.671 1.00 46.53 896 ALA A C 1
ATOM 7039 O O . ALA A 1 896 ? 33.332 -2.660 14.361 1.00 46.53 896 ALA A O 1
ATOM 7040 N N . THR A 1 897 ? 32.421 -4.641 14.896 1.00 48.28 897 THR A N 1
ATOM 7041 C CA . THR A 1 897 ? 31.025 -4.185 14.782 1.00 48.28 897 THR A CA 1
ATOM 7042 C C . THR A 1 897 ? 30.672 -3.161 15.872 1.00 48.28 897 THR A C 1
ATOM 7044 O O . THR A 1 897 ? 30.177 -2.082 15.550 1.00 48.28 897 THR A O 1
ATOM 7047 N N . LYS A 1 898 ? 31.011 -3.429 17.146 1.00 47.56 898 LYS A N 1
ATOM 7048 C CA . LYS A 1 898 ? 30.802 -2.472 18.255 1.00 47.56 898 LYS A CA 1
ATOM 7049 C C . LYS A 1 898 ? 31.573 -1.155 18.056 1.00 47.56 898 LYS A C 1
ATOM 7051 O O . LYS A 1 898 ? 31.062 -0.090 18.397 1.00 47.56 898 LYS A O 1
ATOM 7056 N N . ILE A 1 899 ? 32.785 -1.209 17.494 1.00 43.94 899 ILE A N 1
ATOM 7057 C CA . ILE A 1 899 ? 33.593 -0.017 17.179 1.00 43.94 899 ILE A CA 1
ATOM 7058 C C . ILE A 1 899 ? 32.956 0.793 16.039 1.00 43.94 899 ILE A C 1
ATOM 7060 O 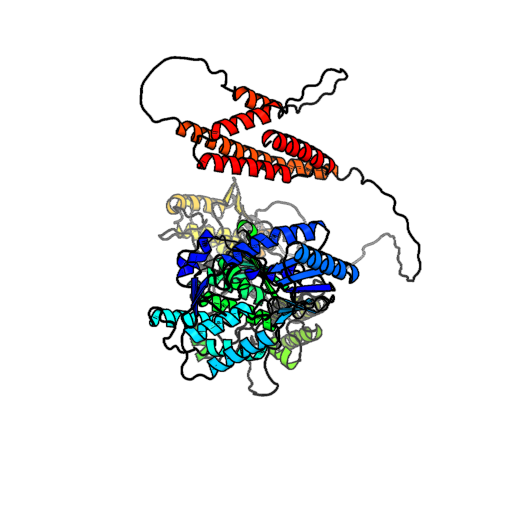O . ILE A 1 899 ? 32.880 2.019 16.134 1.00 43.94 899 ILE A O 1
ATOM 7064 N N . ALA A 1 900 ? 32.440 0.134 14.996 1.00 48.28 900 ALA A N 1
ATOM 7065 C CA . ALA A 1 900 ? 31.717 0.809 13.918 1.00 48.28 900 ALA A CA 1
ATOM 7066 C C . ALA A 1 900 ? 30.469 1.548 14.439 1.00 48.28 900 ALA A C 1
ATOM 7068 O O . ALA A 1 900 ? 30.276 2.717 14.108 1.00 48.28 900 ALA A O 1
ATOM 7069 N N . ASP A 1 901 ? 29.680 0.921 15.320 1.00 47.72 901 ASP A N 1
ATOM 7070 C CA . ASP A 1 901 ? 28.520 1.557 15.963 1.00 47.72 901 ASP A CA 1
ATOM 7071 C C . ASP A 1 901 ? 28.912 2.774 16.825 1.00 47.72 901 ASP A C 1
ATOM 7073 O O . ASP A 1 901 ? 28.191 3.777 16.859 1.00 47.72 901 ASP A O 1
ATOM 7077 N N . LEU A 1 902 ? 30.068 2.728 17.501 1.00 44.25 902 LEU A N 1
ATOM 7078 C CA . LEU A 1 902 ? 30.592 3.853 18.283 1.00 44.25 902 LEU A CA 1
ATOM 7079 C C . LEU A 1 902 ? 30.950 5.048 17.383 1.00 44.25 902 LEU A C 1
ATOM 7081 O O . LEU A 1 902 ? 30.520 6.172 17.651 1.00 44.25 902 LEU A O 1
ATOM 7085 N N . VAL A 1 903 ? 31.672 4.802 16.284 1.00 45.22 903 VAL A N 1
ATOM 7086 C CA . VAL A 1 903 ? 32.026 5.825 15.282 1.00 45.22 903 VAL A CA 1
ATOM 7087 C C . VAL A 1 903 ? 30.768 6.432 14.657 1.00 45.22 903 VAL A C 1
ATOM 7089 O O . VAL A 1 903 ? 30.651 7.654 14.542 1.00 45.22 903 VAL A O 1
ATOM 7092 N N . ASP A 1 904 ? 29.784 5.602 14.314 1.00 47.06 904 ASP A N 1
ATOM 7093 C CA . ASP A 1 904 ? 28.538 6.051 13.694 1.00 47.06 904 ASP A CA 1
ATOM 7094 C C . ASP A 1 904 ? 27.675 6.886 14.667 1.00 47.06 904 ASP A C 1
ATOM 7096 O O . ASP A 1 904 ? 26.987 7.825 14.256 1.00 47.06 904 ASP A O 1
ATOM 7100 N N . ASN A 1 905 ? 27.758 6.618 15.975 1.00 46.44 905 ASN A N 1
ATOM 7101 C CA . ASN A 1 905 ? 27.142 7.445 17.017 1.00 46.44 905 ASN A CA 1
ATOM 7102 C C . ASN A 1 905 ? 27.867 8.785 17.224 1.00 46.44 905 ASN A C 1
ATOM 7104 O O . ASN A 1 905 ? 27.198 9.814 17.330 1.00 46.44 905 ASN A O 1
ATOM 7108 N N . ILE A 1 906 ? 29.204 8.821 17.186 1.00 43.97 906 ILE A N 1
ATOM 7109 C CA . ILE A 1 906 ? 29.975 10.080 17.209 1.00 43.97 906 ILE A CA 1
ATOM 7110 C C . ILE A 1 906 ? 29.609 10.950 15.990 1.00 43.97 906 ILE A C 1
ATOM 7112 O O . ILE A 1 906 ? 29.311 12.138 16.130 1.00 43.97 906 ILE A O 1
ATOM 7116 N N . ILE A 1 907 ? 29.511 10.352 14.797 1.00 44.94 907 ILE A N 1
ATOM 7117 C CA . ILE A 1 907 ? 29.089 11.041 13.564 1.00 44.94 907 ILE A CA 1
ATOM 7118 C C . ILE A 1 907 ? 27.643 11.566 13.661 1.00 44.94 907 ILE A C 1
ATOM 7120 O O . ILE A 1 907 ? 27.345 12.643 13.134 1.00 44.94 907 ILE A O 1
ATOM 7124 N N . LYS A 1 908 ? 26.730 10.845 14.329 1.00 44.78 908 LYS A N 1
ATOM 7125 C CA . LYS A 1 908 ? 25.350 11.311 14.580 1.00 44.78 908 LYS A CA 1
ATOM 7126 C C . LYS A 1 908 ? 25.311 12.508 15.532 1.00 44.78 908 LYS A C 1
ATOM 7128 O O . LYS A 1 908 ? 24.567 13.445 15.256 1.00 44.78 908 LYS A O 1
ATOM 7133 N N . ILE A 1 909 ? 26.137 12.520 16.582 1.00 40.84 909 ILE A N 1
ATOM 7134 C CA . ILE A 1 909 ? 26.244 13.648 17.526 1.00 40.84 909 ILE A CA 1
ATOM 7135 C C . ILE A 1 909 ? 26.758 14.907 16.807 1.00 40.84 909 ILE A C 1
ATOM 7137 O O . ILE A 1 909 ? 26.137 15.965 16.907 1.00 40.84 909 ILE A O 1
ATOM 7141 N N . ILE A 1 910 ? 27.810 14.781 15.988 1.00 40.34 910 ILE A N 1
ATOM 7142 C CA . ILE A 1 910 ? 28.367 15.888 15.181 1.00 40.34 910 ILE A CA 1
ATOM 7143 C C . ILE A 1 910 ? 27.329 16.474 14.202 1.00 40.34 910 ILE A C 1
ATOM 7145 O O . ILE A 1 910 ? 27.368 17.661 13.882 1.00 40.34 910 ILE A O 1
ATOM 7149 N N . LYS A 1 911 ? 26.363 15.673 13.735 1.00 39.44 911 LYS A N 1
ATOM 7150 C CA . LYS A 1 911 ? 25.291 16.126 12.830 1.00 39.44 911 LYS A CA 1
ATOM 7151 C C . LYS A 1 911 ? 24.140 16.875 13.520 1.00 39.44 911 LYS A C 1
ATOM 7153 O O . LYS A 1 911 ? 23.296 17.404 12.799 1.00 39.44 911 LYS A O 1
ATOM 7158 N N . PHE A 1 912 ? 24.066 16.919 14.855 1.00 33.47 912 PHE A N 1
ATOM 7159 C CA . PHE A 1 912 ? 22.833 17.305 15.565 1.00 33.47 912 PHE A CA 1
ATOM 7160 C C . PHE A 1 912 ? 22.787 18.723 16.172 1.00 33.47 912 PHE A C 1
ATOM 7162 O O . PHE A 1 912 ? 21.774 19.074 16.776 1.00 33.47 912 PHE A O 1
ATOM 7169 N N . LYS A 1 913 ? 23.814 19.574 16.014 1.00 33.84 913 LYS A N 1
ATOM 7170 C CA . LYS A 1 913 ? 23.751 20.988 16.451 1.00 33.84 913 LYS A CA 1
ATOM 7171 C C . LYS A 1 913 ? 24.227 21.985 15.388 1.00 33.84 913 LYS A C 1
ATOM 7173 O O . LYS A 1 913 ? 25.037 21.671 14.522 1.00 33.84 913 LYS A O 1
ATOM 7178 N N . PHE A 1 914 ? 23.659 23.191 15.458 1.00 36.78 914 PHE A N 1
ATOM 7179 C CA . PHE A 1 914 ? 23.896 24.310 14.542 1.00 36.78 914 PHE A CA 1
ATOM 7180 C C . PHE A 1 914 ? 25.377 24.723 14.524 1.00 36.78 914 PHE A C 1
ATOM 7182 O O . PHE A 1 914 ? 25.868 25.317 15.478 1.00 36.78 914 PHE A O 1
ATOM 7189 N N . ILE A 1 915 ? 26.059 24.475 13.403 1.00 34.81 915 ILE A N 1
ATOM 7190 C CA . ILE A 1 915 ? 27.381 25.035 13.086 1.00 34.81 915 ILE A CA 1
ATOM 7191 C C . ILE A 1 915 ? 27.272 25.744 11.722 1.00 34.81 915 ILE A C 1
ATOM 7193 O O . ILE A 1 915 ? 26.688 25.171 10.794 1.00 34.81 915 ILE A O 1
ATOM 7197 N N . PRO A 1 916 ? 27.799 26.975 11.552 1.00 36.81 916 PRO A N 1
ATOM 7198 C CA . PRO A 1 916 ? 27.739 27.691 10.278 1.00 36.81 916 PRO A CA 1
ATOM 7199 C C . PRO A 1 916 ? 28.353 26.904 9.108 1.00 36.81 916 PRO A C 1
ATOM 7201 O O . PRO A 1 916 ? 29.409 26.281 9.229 1.00 36.81 916 PRO A O 1
ATOM 7204 N N . ARG A 1 917 ? 27.713 26.977 7.929 1.00 37.38 917 ARG A N 1
ATOM 7205 C CA . ARG A 1 917 ? 28.093 26.211 6.719 1.00 37.38 917 ARG A CA 1
ATOM 7206 C C . ARG A 1 917 ? 29.540 26.422 6.245 1.00 37.38 917 ARG A C 1
ATOM 7208 O O . ARG A 1 917 ? 30.058 25.567 5.531 1.00 37.38 917 ARG A O 1
ATOM 7215 N N . SER A 1 918 ? 30.185 27.526 6.621 1.00 36.69 918 SER A N 1
ATOM 7216 C CA . SER A 1 918 ? 31.598 27.803 6.328 1.00 36.69 918 SER A CA 1
ATOM 7217 C C . SER A 1 918 ? 32.542 26.790 6.989 1.00 36.69 918 SER A C 1
ATOM 7219 O O . SER A 1 918 ? 33.450 26.286 6.332 1.00 36.69 918 SER A O 1
ATOM 7221 N N . PHE A 1 919 ? 32.288 26.422 8.248 1.00 34.88 919 PHE A N 1
ATOM 7222 C CA . PHE A 1 919 ? 33.150 25.519 9.019 1.00 34.88 919 PHE A CA 1
ATOM 7223 C C . PHE A 1 919 ? 33.085 24.070 8.505 1.00 34.88 919 PHE A C 1
ATOM 7225 O O . PHE A 1 919 ? 34.099 23.376 8.406 1.00 34.88 919 PHE A O 1
ATOM 7232 N N . TYR A 1 920 ? 31.895 23.642 8.069 1.00 38.72 920 TYR A N 1
ATOM 7233 C CA . TYR A 1 920 ? 31.643 22.304 7.516 1.00 38.72 920 TYR A CA 1
ATOM 7234 C C . TYR A 1 920 ? 32.505 21.994 6.278 1.00 38.72 920 TYR A C 1
ATOM 7236 O O . TYR A 1 920 ? 32.918 20.853 6.063 1.00 38.72 920 TYR A O 1
ATOM 7244 N N . LYS A 1 921 ? 32.804 23.021 5.469 1.00 36.97 921 LYS A N 1
ATOM 7245 C CA . LYS A 1 921 ? 33.579 22.888 4.229 1.00 36.97 921 LYS A CA 1
ATOM 7246 C C . LYS A 1 921 ? 35.062 22.612 4.505 1.00 36.97 921 LYS A C 1
ATOM 7248 O O . LYS A 1 921 ? 35.658 21.791 3.812 1.00 36.97 921 LYS A O 1
ATOM 7253 N N . ASN A 1 922 ? 35.631 23.234 5.539 1.00 35.34 922 ASN A N 1
ATOM 7254 C CA . ASN A 1 922 ? 37.034 23.046 5.920 1.00 35.34 922 ASN A CA 1
ATOM 7255 C C . ASN A 1 922 ? 37.272 21.672 6.563 1.00 35.34 922 ASN A C 1
ATOM 7257 O O . ASN A 1 922 ? 38.214 20.979 6.183 1.00 35.34 922 ASN A O 1
ATOM 7261 N N . ILE A 1 923 ? 36.374 21.224 7.448 1.00 37.72 923 ILE A N 1
ATOM 7262 C CA . ILE A 1 923 ? 36.471 19.896 8.081 1.00 37.72 923 ILE A CA 1
ATOM 7263 C C . ILE A 1 923 ? 36.328 18.771 7.042 1.00 37.72 923 ILE A C 1
ATOM 7265 O O . ILE A 1 923 ? 37.128 17.835 7.048 1.00 37.72 923 ILE A O 1
ATOM 7269 N N . GLN A 1 924 ? 35.386 18.878 6.092 1.00 36.25 924 GLN A N 1
ATOM 7270 C CA . GLN A 1 924 ? 35.305 17.911 4.988 1.00 36.25 924 GLN A CA 1
ATOM 7271 C C . GLN A 1 924 ? 36.555 17.922 4.100 1.00 36.25 924 GLN A C 1
ATOM 7273 O O . GLN A 1 924 ? 37.012 16.851 3.711 1.00 36.25 924 GLN A O 1
ATOM 7278 N N . LEU A 1 925 ? 37.129 19.090 3.791 1.00 36.25 925 LEU A N 1
ATOM 7279 C CA . LEU A 1 925 ? 38.360 19.178 2.996 1.00 36.25 925 LEU A CA 1
ATOM 7280 C C . LEU A 1 925 ? 39.579 18.587 3.720 1.00 36.25 925 LEU A C 1
ATOM 7282 O O . LEU A 1 925 ? 40.436 18.009 3.056 1.00 36.25 925 LEU A O 1
ATOM 7286 N N . CYS A 1 926 ? 39.651 18.693 5.049 1.00 33.47 926 CYS A N 1
ATOM 7287 C CA . CYS A 1 926 ? 40.743 18.128 5.841 1.00 33.47 926 CYS A CA 1
ATOM 7288 C C . CYS A 1 926 ? 40.630 16.594 5.951 1.00 33.47 926 CYS A C 1
ATOM 7290 O O . CYS A 1 926 ? 41.542 15.871 5.545 1.00 33.47 926 CYS A O 1
ATOM 7292 N N . LEU A 1 927 ? 39.462 16.079 6.360 1.00 34.38 927 LEU A N 1
ATOM 7293 C CA . LEU A 1 927 ? 39.202 14.633 6.435 1.00 34.38 927 LEU A CA 1
ATOM 7294 C C . LEU A 1 927 ? 39.310 13.944 5.067 1.00 34.38 927 LEU A C 1
ATOM 7296 O O . LEU A 1 927 ? 39.924 12.885 4.955 1.00 34.38 927 LEU A O 1
ATOM 7300 N N . ALA A 1 928 ? 38.777 14.554 4.002 1.00 33.53 928 ALA A N 1
ATOM 7301 C CA . ALA A 1 928 ? 38.870 13.992 2.655 1.00 33.53 928 ALA A CA 1
ATOM 7302 C C . ALA A 1 928 ? 40.291 14.045 2.066 1.00 33.53 928 ALA A C 1
ATOM 7304 O O . ALA A 1 928 ? 40.575 13.280 1.146 1.00 33.53 928 ALA A O 1
ATOM 7305 N N . ARG A 1 929 ? 41.184 14.912 2.566 1.00 32.34 929 ARG A N 1
ATOM 7306 C CA . ARG A 1 929 ? 42.610 14.899 2.197 1.00 32.34 929 ARG A CA 1
ATOM 7307 C C . ARG A 1 929 ? 43.362 13.794 2.936 1.00 32.34 929 ARG A C 1
ATOM 7309 O O . ARG A 1 929 ? 43.950 12.954 2.264 1.00 32.34 929 ARG A O 1
ATOM 7316 N N . ASN A 1 930 ? 43.253 13.721 4.265 1.00 33.22 930 ASN A N 1
ATOM 7317 C CA . ASN A 1 930 ? 43.977 12.723 5.066 1.00 33.22 930 ASN A CA 1
ATOM 7318 C C . ASN A 1 930 ? 43.548 11.278 4.768 1.00 33.22 930 ASN A C 1
ATOM 7320 O O . ASN A 1 930 ? 44.395 10.398 4.633 1.00 33.22 930 ASN A O 1
ATOM 7324 N N . ILE A 1 931 ? 42.249 11.017 4.578 1.00 35.09 931 ILE A N 1
ATOM 7325 C CA . ILE A 1 931 ? 41.773 9.673 4.206 1.00 35.09 931 ILE A CA 1
ATOM 7326 C C . ILE A 1 931 ? 42.252 9.303 2.790 1.00 35.09 931 ILE A C 1
ATOM 7328 O O . ILE A 1 931 ? 42.650 8.170 2.537 1.00 35.09 931 ILE A O 1
ATOM 7332 N N . LYS A 1 932 ? 42.283 10.262 1.856 1.00 31.41 932 LYS A N 1
ATOM 7333 C CA . LYS A 1 932 ? 42.669 10.012 0.457 1.00 31.41 932 LYS A CA 1
ATOM 7334 C C . LYS A 1 932 ? 44.187 9.949 0.227 1.00 31.41 932 LYS A C 1
ATOM 7336 O O . LYS A 1 932 ? 44.587 9.458 -0.824 1.00 31.41 932 LYS A O 1
ATOM 7341 N N . SER A 1 933 ? 45.015 10.399 1.178 1.00 32.53 933 SER A N 1
ATOM 7342 C CA . SER A 1 933 ? 46.478 10.218 1.153 1.00 32.53 933 SER A CA 1
ATOM 7343 C C . SER A 1 933 ? 46.994 9.068 2.027 1.00 32.53 933 SER A C 1
ATOM 7345 O O . SER A 1 933 ? 48.188 8.809 1.988 1.00 32.53 933 SER A O 1
ATOM 7347 N N . LYS A 1 934 ? 46.137 8.402 2.819 1.00 35.91 934 LYS A N 1
ATOM 7348 C CA . LYS A 1 934 ? 46.455 7.127 3.500 1.00 35.91 934 LYS A CA 1
ATOM 7349 C C . LYS A 1 934 ? 45.839 5.893 2.801 1.00 35.91 934 LYS A C 1
ATOM 7351 O O . LYS A 1 934 ? 46.214 4.773 3.118 1.00 35.91 934 LYS A O 1
ATOM 7356 N N . ILE A 1 935 ? 44.915 6.081 1.846 1.00 33.66 935 ILE A N 1
ATOM 7357 C CA . ILE A 1 935 ? 44.365 5.020 0.962 1.00 33.66 935 ILE A CA 1
ATOM 7358 C C . ILE A 1 935 ? 45.166 4.869 -0.351 1.00 33.66 935 ILE A C 1
ATOM 7360 O O . ILE A 1 935 ? 44.996 3.883 -1.070 1.00 33.66 935 ILE A O 1
ATOM 7364 N N . LYS A 1 936 ? 46.005 5.852 -0.688 1.00 28.59 936 LYS A N 1
ATOM 7365 C CA . LYS A 1 936 ? 46.827 5.893 -1.902 1.00 28.59 936 LYS A CA 1
ATOM 7366 C C . LYS A 1 936 ? 48.299 5.772 -1.532 1.00 28.59 936 LYS A C 1
ATOM 7368 O O . LYS A 1 936 ? 49.016 5.117 -2.315 1.00 28.59 936 LYS A O 1
#

Organism: Stylophora pistillata (NCBI:txid50429)

Secondary structure (DSSP, 8-state):
----TTTGGGTS---------HHHHHHH--TT-EEEEEEBTTTGGGSBPPTTTGGGGEEEETTEEEE-SBPPTT-TTHHHHHHHHHHHHHHHHHHTT-EEEEETTEEEEEESSHHHHHHHHHHHHHHHHHTT--B-TTT-EEEEESEEEETTEEEETTTTEEEE-HHHHHHHHHHHHHHHT-SSEEHHHHHHHHHHHHT-TTTSTTGGGTTHHHHHHHHHHHHHTTT-TTSEE---HHHHHHHHHHHHHTTT-EEE---PPPSEEEEEEE-SSEEEEEETTEEEEEEPPTTGGGS-HHHHHHHHHHHHHHHTSTT--S-EEEEEES-HHHHHHHHTTS-SS-HHHHHHHHHHHHHHHHTT-EEEEEE--GGG-HHHHHHHH---GGG--PPPHHHHHHHHTTSPPP-EESS--TTT--SSEETTTTTT--S---S----------TTS-SHHHHHHHT--SSS--HHHHHHHHHHHHHTT--HHHHHHHHHHHHHHSPPBTTB-GGGSHHHHHHHHHHHHHSPPPPS-SSPPPHHHHHHHHHTSPPGGGS-HHHHHHHHHHHHHHHH---HHHHHT-BGGGEEEETTEEEEE--SPPTT--TTPPPPEEEEE--TT-TTT-HHHHHHHHHHHHTTT-TT--BS-B-SSSS-PBPPHHHHHHHHHHHHHHTT--TTT--TTHHHHHHHHHHHHTT--HHHHHHHHT---GGGSS--SS----------TTTHHHHTTSS--------------------------------------------PPPTTHHHHHHHHHHHHHHHHHHHHHHHHHHHHHHHHHHHHTT------------------HHHHHHHHHHTT-----------------TTHHHHHHHHHHHHTTTTS-HHHHHHHHHHHHHHHHHHTSS---HHHHHHHHHHHHHHHHHH--

Radius of gyration: 43.49 Å; Cα contacts (8 Å, |Δi|>4): 1042; chains: 1; bounding box: 113×96×118 Å